Protein AF-A0AAE1ACK3-F1 (afdb_monomer)

Foldseek 3Di:
DPDDDDDDDDDDDVVPVVVVVVVVVVVVVVVVVVVVVVVCVVVVHDPVVVCVVVVVVVVVVVVVVVVVVVLVLLVVCLVDVLVPLQFDDVCQFPVVVDVQWADCVVVVVVQLVCVVVVQVVVVCCCQVPQLVLLLVPDDPQWSQKDFPDWFQASRGKDFSIKHWDDPQDPQKIKMKTWIWDQTQIWGWMDTPNDIKTKGRKIKTAIKIKMFDGQFPDPVRTFKIKIATLAQIDIDIDIDPPPPPPVDPCPVVSSRVSVSLSNLVDGWPVAIDIGGDDPPDDSLCRGGADFQFKKKKFFFKKAQWDFPQPPPPDDGFFFKKKWKDWISDIDIFDTHPGDNIDGGRDIDMGTHRDLQAIKIKIWMWGPDPPDDTHTRFIDMDRSVVCLVVQWDWDWAFGPPDPGMITTMTMGTWGFALALVLLVVVVVVVVVVVVVVVVVVDDDDPDDDDCVVPPVVVVCVVPPDDDDDDDDDDDPVVVVVVVVVVVVVVVVCVVPVVPPPPDDPPCVVVVVVVVVPPPPPPAFFKKKKKWFFKKAQFDADPPPSWAFFKKKWKDKPPDIDIFDTHPGDRIDTGGDMDMDTHNDLQPIKIKIWIARPVVRDTRWIDIGRLVVLNVDDSSKDQDWAATDGPDPPITTTMIMHMTTTHSDDDPVRSDDDDDDHDDDDDDDDDDDDDDDDDDDDDDDDDDDDDDDDDDDDDDDDYYDDYDYDYDDDDDPDPDVVPVVCVVVVVVVVVVVVVVVVVVVVVVVVVVVVVVVVVVVVVVVVVVVVVVVVVVVVVVVVVVVVVVVVVVVLVVVVVVCVVVVVVLVVVQLDPDAFDFLADADPPQDLVVLLVLLVQQLPDPAAGVLVSLLVRLLHHALVSLLSSQVVNCVVPVDGSLVSLVVHDDDLSNVLSNLLNDDLLLSLLVQLCVQLPDPAGPLVSLLLRLLQDALVSLVSNQVNNCVVPVDGSLVSLSVRDTGNSNVLSNLSSVSPADEDSDEDLVVLLVLLVLQCCQFVVDQAGSLVSLSCSLRHYYLNHVSSNQSNNCVVVSDGPLVSLVVRPDDSSSVNSNSNVVSSSPVLLSLLVQLCVQLPDPHGPSVSLSSSLSSRNRTRLVSNQVSNCVVPVDGSLVSLVVRPDDSSNQSSCSSSNVHPDDD

Solvent-accessible surface area (backbone atoms only — not comparable to full-atom values): 64353 Å² total; per-residue (Å²): 131,90,79,91,79,85,84,78,78,85,86,84,56,75,69,58,60,53,50,52,52,51,53,50,53,51,49,52,54,51,49,51,53,51,51,51,55,50,49,36,58,74,71,70,53,67,73,69,61,55,51,68,55,46,51,60,52,54,48,53,55,48,51,56,49,52,50,54,52,52,51,55,50,47,62,41,46,71,72,51,52,91,84,44,71,51,68,61,70,88,81,59,43,57,41,78,81,36,90,77,26,43,76,56,69,68,54,39,55,48,42,58,69,46,34,73,62,51,49,55,53,49,49,48,45,43,61,72,55,44,45,58,49,52,31,65,75,37,58,90,93,48,40,62,49,43,76,77,39,78,40,58,48,94,45,58,54,37,60,57,18,37,34,72,51,85,80,86,52,96,48,48,43,42,35,38,32,36,38,45,33,56,19,69,25,51,32,28,35,34,39,90,85,50,66,39,31,46,28,66,44,29,39,40,42,48,34,37,37,38,35,37,49,56,36,78,41,90,80,38,38,33,18,34,25,38,25,27,45,44,78,58,51,77,50,67,46,79,40,68,79,82,78,55,80,85,51,85,67,54,65,62,53,50,51,53,54,52,52,50,48,48,28,71,52,26,11,39,82,27,35,43,56,44,81,66,37,84,96,65,68,63,55,74,42,42,48,79,72,60,64,30,31,43,37,42,31,43,40,37,37,39,59,39,59,53,79,48,79,51,94,87,63,81,55,44,25,27,35,30,44,37,43,32,45,40,58,48,73,50,70,56,74,70,36,82,64,30,41,56,38,75,68,70,46,75,46,78,45,79,31,64,55,38,81,78,22,45,42,40,42,40,29,31,28,73,46,93,86,69,74,61,47,77,49,23,32,42,74,45,62,37,44,54,40,64,73,70,26,58,52,77,50,77,45,65,30,43,100,45,97,45,25,34,39,33,41,39,38,35,29,23,32,59,36,59,50,61,64,62,51,54,52,50,59,51,51,54,56,52,50,56,58,54,57,62,54,70,78,56,79,93,74,96,83,72,95,80,59,77,68,59,60,58,54,56,53,55,69,70,74,68,78,76,94,75,84,93,80,92,78,87,68,77,64,59,60,57,51,54,51,52,54,53,54,50,55,52,49,51,53,63,67,55,63,67,70,68,78,81,67,75,94,80,53,62,84,51,49,73,71,61,59,84,70,59,81,75,79,87,60,62,40,28,38,40,39,39,36,42,40,33,38,38,58,49,53,54,41,94,88,72,76,42,55,30,22,41,25,41,39,40,33,43,88,89,49,73,50,71,52,76,71,38,80,64,38,38,61,43,72,70,65,44,77,50,79,45,81,27,66,49,50,82,77,42,43,42,38,39,39,30,25,20,66,84,80,69,44,78,48,29,38,40,76,44,60,45,43,60,29,70,77,33,70,74,15,38,49,77,48,78,45,67,36,57,51,96,46,84,84,20,32,34,40,35,38,38,38,44,26,28,52,36,65,66,87,63,80,75,66,80,62,86,90,87,90,75,82,60,87,80,84,88,85,85,83,87,89,81,89,85,85,88,81,90,85,85,90,79,87,90,82,89,83,88,85,86,91,89,89,89,91,86,94,87,88,93,93,94,94,97,94,97,92,99,96,95,96,94,8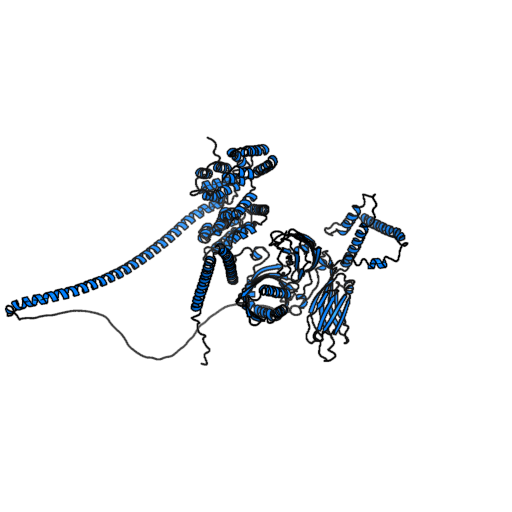9,91,81,100,70,66,77,82,48,56,76,58,42,61,62,50,48,55,63,49,45,60,52,48,59,52,53,48,53,55,51,48,58,54,49,56,51,52,52,50,57,51,48,57,50,52,53,51,54,51,50,56,51,49,52,53,53,52,52,52,51,50,54,53,49,50,52,52,51,48,53,49,51,50,55,50,46,55,52,52,44,55,58,45,51,61,47,48,60,65,47,49,69,51,46,60,71,54,72,73,54,85,70,83,69,41,48,43,37,56,74,47,91,85,70,48,66,68,58,55,31,53,49,47,51,57,24,64,61,42,95,71,57,54,33,65,70,60,46,39,65,47,64,48,51,38,25,55,71,54,41,40,51,27,38,54,50,33,28,70,78,65,78,41,57,49,59,59,53,42,64,74,43,50,66,64,73,40,26,52,48,64,41,55,55,51,43,54,73,34,50,40,52,29,50,52,49,49,59,27,58,67,64,94,65,59,40,67,66,60,47,34,60,50,55,49,60,56,52,44,66,53,44,53,47,18,37,57,39,26,27,74,75,66,81,42,56,51,63,60,52,46,54,76,65,42,62,46,61,42,29,47,51,48,48,57,44,66,64,40,73,55,53,82,56,81,75,62,56,70,67,55,13,46,48,54,17,49,52,49,48,58,30,32,89,68,48,96,54,49,44,61,70,59,53,50,50,55,72,48,75,40,21,52,44,32,47,55,48,15,52,59,45,22,30,74,72,66,70,47,52,70,72,55,51,41,65,75,51,43,66,68,70,43,30,59,36,53,48,43,38,56,37,35,53,73,37,50,38,48,42,51,23,50,48,50,48,54,26,65,63,72,90,68,67,42,57,72,58,44,45,50,53,49,63,76,26,17,71,36,33,36,50,51,17,40,52,37,26,29,68,80,66,75,44,51,52,53,56,53,46,60,77,73,46,61,71,69,40,30,53,41,56,24,33,31,66,55,51,54,84,74,86,127

Nearest PDB structures (foldseek):
  2zoc-assembly2_B  TM=9.742E-01  e=6.260E-30  Homo sapiens
  1n41-assembly1_A  TM=9.753E-01  e=7.947E-30  Rattus norvegicus
  2zhi-assembly1_A  TM=9.718E-01  e=6.887E-30  Rattus norvegicus
  1bcy-assembly1_A  TM=9.747E-01  e=1.550E-29  Rattus norvegicus
  2h0k-assembly2_B  TM=9.697E-01  e=3.837E-29  Rattus norvegicus

InterPro domains:
  IPR000008 C2 domain [PF00168] (293-397)
  IPR000008 C2 domain [PF00168] (528-613)
  IPR000008 C2 domain [PS50004] (272-395)
  IPR000008 C2 domain [PS50004] (502-627)
  IPR000008 C2 domain [SM00239] (293-394)
  IPR000008 C2 domain [SM00239] (525-620)
  IPR001464 Annexin [PR00196] (840-862)
  IPR001464 Annexin [PR00196] (880-896)
  IPR001464 Annexin [PR00196] (907-928)
  IPR001464 Annexin [PR00196] (990-1016)
  IPR001464 Annexin [PR00196] (1070-1090)
  IPR001464 Annexin [PR00196] (1114-1127)
  IPR018252 Annexin repeat, conserved site [PS00223] (1074-1126)
  IPR018502 Annexin repeat [PF00191] (830-893)
  IPR018502 Annexin repeat [PF00191] (902-965)
  IPR018502 Annexin repeat [PF00191] (985-1051)
  IPR018502 Annexin repeat [PF00191] (1061-1126)
  IPR018502 Annexin repeat [PS51897] (825-897)
  IPR018502 Annexin repeat [PS51897] (898-969)
  IPR018502 Annexin repeat [PS51897] (981-1053)

pLDDT: mean 73.32, std 21.01, range [22.42, 98.12]

Structure (mmCIF, N/CA/C/O backbone):
data_AF-A0AAE1ACK3-F1
#
_entry.id   AF-A0AAE1ACK3-F1
#
loop_
_atom_site.group_PDB
_atom_site.id
_atom_site.type_symbol
_atom_site.label_atom_id
_atom_site.label_alt_id
_atom_site.label_comp_id
_atom_site.label_asym_id
_atom_site.label_entity_id
_atom_site.label_seq_id
_atom_site.pdbx_PDB_ins_code
_atom_site.Cartn_x
_atom_site.Cartn_y
_atom_site.Cartn_z
_atom_site.occupancy
_atom_site.B_iso_or_equiv
_atom_site.auth_seq_id
_atom_site.auth_comp_id
_atom_site.auth_asym_id
_atom_site.auth_atom_id
_atom_site.pdbx_PDB_model_num
ATOM 1 N N . MET A 1 1 ? -64.285 20.647 -11.322 1.00 40.75 1 MET A N 1
ATOM 2 C CA . MET A 1 1 ? -64.076 21.673 -10.273 1.00 40.75 1 MET A CA 1
ATOM 3 C C . MET A 1 1 ? -64.517 21.084 -8.945 1.00 40.75 1 MET A C 1
ATOM 5 O O . MET A 1 1 ? -65.403 20.235 -8.994 1.00 40.75 1 MET A O 1
ATOM 9 N N . PRO A 1 2 ? -63.967 21.524 -7.802 1.00 42.81 2 PRO A N 1
ATOM 10 C CA . PRO A 1 2 ? -62.923 22.552 -7.614 1.00 42.81 2 PRO A CA 1
ATOM 11 C C . PRO A 1 2 ? -61.499 21.946 -7.601 1.00 42.81 2 PRO A C 1
ATOM 13 O O . PRO A 1 2 ? -61.385 20.728 -7.641 1.00 42.81 2 PRO A O 1
ATOM 16 N N . THR A 1 3 ? -60.385 22.687 -7.579 1.00 32.59 3 THR A N 1
ATOM 17 C CA . THR A 1 3 ? -60.031 23.981 -8.219 1.00 32.59 3 THR A CA 1
ATOM 18 C C . THR A 1 3 ? -58.516 23.980 -8.491 1.00 32.59 3 THR A C 1
ATOM 20 O O . THR A 1 3 ? -57.803 23.097 -8.030 1.00 32.59 3 THR A O 1
ATOM 23 N N . SER A 1 4 ? -58.035 24.949 -9.267 1.00 40.78 4 SER A N 1
ATOM 24 C CA . SER A 1 4 ? -56.618 25.175 -9.578 1.00 40.78 4 SER A CA 1
ATOM 25 C C . SER A 1 4 ? -55.720 25.407 -8.355 1.00 40.78 4 SER A C 1
ATOM 27 O O . SER A 1 4 ? -56.043 26.264 -7.535 1.00 40.78 4 SER A O 1
ATOM 29 N N . GLU A 1 5 ? -54.531 24.803 -8.365 1.00 34.44 5 GLU A N 1
ATOM 30 C CA . GLU A 1 5 ? -53.311 25.398 -7.798 1.00 34.44 5 GLU A CA 1
ATOM 31 C C . GLU A 1 5 ? -52.214 25.494 -8.874 1.00 34.44 5 GLU A C 1
ATOM 33 O O . GLU A 1 5 ? -52.323 24.922 -9.963 1.00 34.44 5 GLU A O 1
ATOM 38 N N . GLU A 1 6 ? -51.223 26.345 -8.623 1.00 31.61 6 GLU A N 1
ATOM 39 C CA . GLU A 1 6 ? -50.536 27.107 -9.668 1.00 31.61 6 GLU A CA 1
ATOM 40 C C . GLU A 1 6 ? -49.371 26.373 -10.351 1.00 31.61 6 GLU A C 1
ATOM 42 O O . GLU A 1 6 ? -48.395 25.956 -9.723 1.00 31.61 6 GLU A O 1
ATOM 47 N N . ALA A 1 7 ? -49.391 26.339 -11.687 1.00 33.84 7 ALA A N 1
ATOM 48 C CA . ALA A 1 7 ? -48.225 25.966 -12.480 1.00 33.84 7 ALA A CA 1
ATOM 49 C C . ALA A 1 7 ? -47.167 27.089 -12.438 1.00 33.84 7 ALA A C 1
ATOM 51 O O . ALA A 1 7 ? -47.263 28.078 -13.170 1.00 33.84 7 ALA A O 1
ATOM 52 N N . LYS A 1 8 ? -46.140 26.931 -11.591 1.00 30.22 8 LYS A N 1
ATOM 53 C CA . LYS A 1 8 ? -45.019 27.883 -11.478 1.00 30.22 8 LYS A CA 1
ATOM 54 C C . LYS A 1 8 ? -44.332 28.108 -12.846 1.00 30.22 8 LYS A C 1
ATOM 56 O O . LYS A 1 8 ? -44.133 27.153 -13.601 1.00 30.22 8 LYS A O 1
ATOM 61 N N . PRO A 1 9 ? -43.962 29.355 -13.197 1.00 32.31 9 PRO A N 1
ATOM 62 C CA . PRO A 1 9 ? -43.568 29.706 -14.561 1.00 32.31 9 PRO A CA 1
ATOM 63 C C . PRO A 1 9 ? -42.183 29.175 -14.956 1.00 32.31 9 PRO A C 1
ATOM 65 O O . PRO A 1 9 ? -41.224 29.224 -14.184 1.00 32.31 9 PRO A O 1
ATOM 68 N N . LYS A 1 10 ? -42.045 28.754 -16.222 1.00 37.41 10 LYS A N 1
ATOM 69 C CA . LYS A 1 10 ? -40.753 28.386 -16.827 1.00 37.41 10 LYS A CA 1
ATOM 70 C C . LYS A 1 10 ? -39.813 29.601 -16.863 1.00 37.41 10 LYS A C 1
ATOM 72 O O . LYS A 1 10 ? -40.028 30.516 -17.657 1.00 37.41 10 LYS A O 1
ATOM 77 N N . ARG A 1 11 ? -38.736 29.591 -16.066 1.00 35.44 11 ARG A N 1
ATOM 78 C CA . ARG A 1 11 ? -37.670 30.614 -16.102 1.00 35.44 11 ARG A CA 1
ATOM 79 C C . ARG A 1 11 ? -36.896 30.583 -17.432 1.00 35.44 11 ARG A C 1
ATOM 81 O O . ARG A 1 11 ? -35.884 29.900 -17.555 1.00 35.44 11 ARG A O 1
ATOM 88 N N . LYS A 1 12 ? -37.330 31.385 -18.409 1.00 44.12 12 LYS A N 1
ATOM 89 C CA . LYS A 1 12 ? -36.477 31.872 -19.507 1.00 44.12 12 LYS A CA 1
ATOM 90 C C . LYS A 1 12 ? -35.922 33.258 -19.147 1.00 44.12 12 LYS A C 1
ATOM 92 O O . LYS A 1 12 ? -36.633 34.240 -19.314 1.00 44.12 12 LYS A O 1
ATOM 97 N N . SER A 1 13 ? -34.677 33.309 -18.665 1.00 47.28 13 SER A N 1
ATOM 98 C CA . SER A 1 13 ? -33.830 34.528 -18.622 1.00 47.28 13 SER A CA 1
ATOM 99 C C . SER A 1 13 ? -32.402 34.236 -18.136 1.00 47.28 13 SER A C 1
ATOM 101 O O . SER A 1 13 ? -31.437 34.723 -18.710 1.00 47.28 13 SER A O 1
ATOM 103 N N . VAL A 1 14 ? -32.265 33.363 -17.127 1.00 41.22 14 VAL A N 1
ATOM 104 C CA . VAL A 1 14 ? -31.035 33.122 -16.329 1.00 41.22 14 VAL A CA 1
ATOM 105 C C . VAL A 1 14 ? -29.769 32.787 -17.146 1.00 41.22 14 VAL A C 1
ATOM 107 O O . VAL A 1 14 ? -28.657 32.945 -16.645 1.00 41.22 14 VAL A O 1
ATOM 110 N N . ILE A 1 15 ? -29.908 32.337 -18.395 1.00 41.69 15 ILE A N 1
ATOM 111 C CA . ILE A 1 15 ? -28.781 31.990 -19.276 1.00 41.69 15 ILE A CA 1
ATOM 112 C C . ILE A 1 15 ? -28.113 33.247 -19.870 1.00 41.69 15 ILE A C 1
ATOM 114 O O . ILE A 1 15 ? -26.889 33.284 -19.977 1.00 41.69 15 ILE A O 1
ATOM 118 N N . GLU A 1 16 ? -28.875 34.291 -20.208 1.00 44.09 16 GLU A N 1
ATOM 119 C CA . GLU A 1 16 ? -28.336 35.497 -20.861 1.00 44.09 16 GLU A CA 1
ATOM 120 C C . GLU A 1 16 ? -27.639 36.426 -19.853 1.00 44.09 16 GLU A C 1
ATOM 122 O O . GLU A 1 16 ? -26.518 36.877 -20.105 1.00 44.09 16 GLU A O 1
ATOM 127 N N . ASP A 1 17 ? -28.227 36.613 -18.665 1.00 46.56 17 ASP A N 1
ATOM 128 C CA . ASP A 1 17 ? -27.625 37.400 -17.577 1.00 46.56 17 ASP A CA 1
ATOM 129 C C . ASP A 1 17 ? -26.270 36.820 -17.135 1.00 46.56 17 ASP A C 1
ATOM 131 O O . ASP A 1 17 ? -25.283 37.547 -16.995 1.00 46.56 17 ASP A O 1
ATOM 135 N N . ASN A 1 18 ? -26.183 35.493 -16.971 1.00 53.88 18 ASN A N 1
ATOM 136 C CA . ASN A 1 18 ? -24.932 34.820 -16.610 1.00 53.88 18 ASN A CA 1
ATOM 137 C C . ASN A 1 18 ? -23.880 34.885 -17.725 1.00 53.88 18 ASN A C 1
ATOM 139 O O . ASN A 1 18 ? -22.685 34.976 -17.427 1.00 53.88 18 ASN A O 1
ATOM 143 N N . LEU A 1 19 ? -24.288 34.864 -18.998 1.00 51.34 19 LEU A N 1
ATOM 144 C CA . LEU A 1 19 ? -23.361 35.020 -20.118 1.00 51.34 19 LEU A CA 1
ATOM 145 C C . LEU A 1 19 ? -22.745 36.427 -20.111 1.00 51.34 19 LEU A C 1
ATOM 147 O O . LEU A 1 19 ? -21.520 36.562 -20.120 1.00 51.34 19 LEU A O 1
ATOM 151 N N . MET A 1 20 ? -23.579 37.466 -20.000 1.00 51.09 20 MET A N 1
ATOM 152 C CA . MET A 1 20 ? -23.130 38.861 -19.934 1.00 51.09 20 MET A CA 1
ATOM 153 C C . MET A 1 20 ? -22.251 39.126 -18.707 1.00 51.09 20 MET A C 1
ATOM 155 O O . MET A 1 20 ? -21.169 39.702 -18.844 1.00 51.09 20 MET A O 1
ATOM 159 N N . LEU A 1 21 ? -22.644 38.651 -17.520 1.00 59.34 21 LEU A N 1
ATOM 160 C CA . LEU A 1 21 ? -21.861 38.840 -16.296 1.00 59.34 21 LEU A CA 1
ATOM 161 C C . LEU A 1 21 ? -20.481 38.167 -16.385 1.00 59.34 21 LEU A C 1
ATOM 163 O O . LEU A 1 21 ? -19.486 38.727 -15.920 1.00 59.34 21 LEU A O 1
ATOM 167 N N . ASN A 1 22 ? -20.391 36.993 -17.016 1.00 57.38 22 ASN A N 1
ATOM 168 C CA . ASN A 1 22 ? -19.119 36.305 -17.228 1.00 57.38 22 ASN A CA 1
ATOM 169 C C . ASN A 1 22 ? -18.246 36.985 -18.292 1.00 57.38 22 ASN A C 1
ATOM 171 O O . ASN A 1 22 ? -17.037 37.094 -18.086 1.00 57.38 22 ASN A O 1
ATOM 175 N N . VAL A 1 23 ? -18.824 37.513 -19.379 1.00 62.66 23 VAL A N 1
ATOM 176 C CA . VAL A 1 23 ? -18.089 38.328 -20.367 1.00 62.66 23 VAL A CA 1
ATOM 177 C C . VAL A 1 23 ? -17.531 39.600 -19.719 1.00 62.66 23 VAL A C 1
ATOM 179 O O . VAL A 1 23 ? -16.344 39.889 -19.879 1.00 62.66 23 VAL A O 1
ATOM 182 N N . VAL A 1 24 ? -18.329 40.307 -18.911 1.00 69.25 24 VAL A N 1
ATOM 183 C CA . VAL A 1 24 ? -17.895 41.502 -18.165 1.00 69.25 24 VAL A CA 1
ATOM 184 C C . VAL A 1 24 ? -16.785 41.164 -17.162 1.00 69.25 24 VAL A C 1
ATOM 186 O O . VAL A 1 24 ? -15.752 41.832 -17.154 1.00 69.25 24 VAL A O 1
ATOM 189 N N . LYS A 1 25 ? -16.914 40.079 -16.382 1.00 62.34 25 LYS A N 1
ATOM 190 C CA . LYS A 1 25 ? -15.840 39.596 -15.487 1.00 62.34 25 LYS A CA 1
ATOM 191 C C . LYS A 1 25 ? -14.555 39.240 -16.249 1.00 62.34 25 LYS A C 1
ATOM 193 O O . LYS A 1 25 ? -13.461 39.494 -15.745 1.00 62.34 25 LYS A O 1
ATOM 198 N N . LYS A 1 26 ? -14.660 38.684 -17.463 1.00 64.50 26 LYS A N 1
ATOM 199 C CA . LYS A 1 26 ? -13.509 38.375 -18.332 1.00 64.50 26 LYS A CA 1
ATOM 200 C C . LYS A 1 26 ? -12.829 39.656 -18.831 1.00 64.50 26 LYS A C 1
ATOM 202 O O . LYS A 1 26 ? -11.603 39.741 -18.791 1.00 64.50 26 LYS A O 1
ATOM 207 N N . TYR A 1 27 ? -13.611 40.668 -19.213 1.00 68.94 27 TYR A N 1
ATOM 208 C CA . TYR A 1 27 ? -13.107 41.988 -19.601 1.00 68.94 27 TYR A CA 1
ATOM 209 C C . TYR A 1 27 ? -12.440 42.738 -18.443 1.00 68.94 27 TYR A C 1
ATOM 211 O O . TYR A 1 27 ? -11.332 43.230 -18.633 1.00 68.94 27 TYR A O 1
ATOM 219 N N . LEU A 1 28 ? -13.029 42.770 -17.238 1.00 71.12 28 LEU A N 1
ATOM 220 C CA . LEU A 1 28 ? -12.384 43.400 -16.075 1.00 71.12 28 LEU A CA 1
ATOM 221 C C . LEU A 1 28 ? -11.061 42.713 -15.704 1.00 71.12 28 LEU A C 1
ATOM 223 O O . LEU A 1 28 ? -10.093 43.403 -15.395 1.00 71.12 28 LEU A O 1
ATOM 227 N N . LYS A 1 29 ? -10.979 41.376 -15.781 1.00 63.56 29 LYS A N 1
ATOM 228 C CA . LYS A 1 29 ? -9.716 40.654 -15.538 1.00 63.56 29 LYS A CA 1
ATOM 229 C C . LYS A 1 29 ? -8.640 40.987 -16.577 1.00 63.56 29 LYS A C 1
ATOM 231 O O . LYS A 1 29 ? -7.490 41.193 -16.200 1.00 63.56 29 LYS A O 1
ATOM 236 N N . MET A 1 30 ? -8.998 41.091 -17.861 1.00 67.25 30 MET A N 1
ATOM 237 C CA . MET A 1 30 ? -8.051 41.513 -18.904 1.00 67.25 30 MET A CA 1
ATOM 238 C C . MET A 1 30 ? -7.637 42.984 -18.749 1.00 67.25 30 MET A C 1
ATOM 240 O O . MET A 1 30 ? -6.449 43.283 -18.826 1.00 67.25 30 MET A O 1
ATOM 244 N N . ALA A 1 31 ? -8.579 43.885 -18.455 1.00 72.12 31 ALA A N 1
ATOM 245 C CA . ALA A 1 31 ? -8.290 45.296 -18.201 1.00 72.12 31 ALA A CA 1
ATOM 246 C C . ALA A 1 31 ? -7.362 45.482 -16.988 1.00 72.12 31 ALA A C 1
ATOM 248 O O . ALA A 1 31 ? -6.376 46.203 -17.092 1.00 72.12 31 ALA A O 1
ATOM 249 N N . GLY A 1 32 ? -7.609 44.768 -15.883 1.00 75.69 32 GLY A N 1
ATOM 250 C CA . GLY A 1 32 ? -6.732 44.775 -14.709 1.00 75.69 32 GLY A CA 1
ATOM 251 C C . GLY A 1 32 ? -5.309 44.308 -15.029 1.00 75.69 32 GLY A C 1
ATOM 252 O O . GLY A 1 32 ? -4.350 44.976 -14.651 1.00 75.69 32 GLY A O 1
ATOM 253 N N . GLY A 1 33 ? -5.160 43.221 -15.796 1.00 72.12 33 GLY A N 1
ATOM 254 C CA . GLY A 1 33 ? -3.850 42.754 -16.264 1.00 72.12 33 GLY A CA 1
ATOM 255 C C . GLY A 1 33 ? -3.114 43.794 -17.118 1.00 72.12 33 GLY A C 1
ATOM 256 O O . GLY A 1 33 ? -1.942 44.075 -16.871 1.00 72.12 33 GLY A O 1
ATOM 257 N N . VAL A 1 34 ? -3.809 44.425 -18.071 1.00 76.12 34 VAL A N 1
ATOM 258 C CA . VAL A 1 34 ? -3.244 45.502 -18.904 1.00 76.12 34 VAL A CA 1
ATOM 259 C C . VAL A 1 34 ? -2.849 46.718 -18.058 1.00 76.12 34 VAL A C 1
ATOM 261 O O . VAL A 1 34 ? -1.766 47.261 -18.260 1.00 76.12 34 VAL A O 1
ATOM 264 N N . SER A 1 35 ? -3.663 47.120 -17.077 1.00 72.25 35 SER A N 1
ATOM 265 C CA . SER A 1 35 ? -3.341 48.226 -16.166 1.00 72.25 35 SER A CA 1
ATOM 266 C C . SER A 1 35 ? -2.116 47.947 -15.291 1.00 72.25 35 SER A C 1
ATOM 268 O O . SER A 1 35 ? -1.320 48.860 -15.080 1.00 72.25 35 SER A O 1
ATOM 270 N N . VAL A 1 36 ? -1.915 46.709 -14.822 1.00 73.88 36 VAL A N 1
ATOM 271 C CA . VAL A 1 36 ? -0.703 46.324 -14.072 1.00 73.88 36 VAL A CA 1
ATOM 272 C C . VAL A 1 36 ? 0.539 46.403 -14.962 1.00 73.88 36 VAL A C 1
ATOM 274 O O . VAL A 1 36 ? 1.519 47.032 -14.570 1.00 73.88 36 VAL A O 1
ATOM 277 N N . VAL A 1 37 ? 0.491 45.847 -16.179 1.00 74.62 37 VAL A N 1
ATOM 278 C CA . VAL A 1 37 ? 1.607 45.929 -17.142 1.00 74.62 37 VAL A CA 1
ATOM 279 C C . VAL A 1 37 ? 1.919 47.386 -17.508 1.00 74.62 37 VAL A C 1
ATOM 281 O O . VAL A 1 37 ? 3.084 47.781 -17.536 1.00 74.62 37 VAL A O 1
ATOM 284 N N . TRP A 1 38 ? 0.888 48.208 -17.727 1.00 75.06 38 TRP A N 1
ATOM 285 C CA . TRP A 1 38 ? 1.039 49.631 -18.034 1.00 75.06 38 TRP A CA 1
ATOM 286 C C . TRP A 1 38 ? 1.651 50.420 -16.868 1.00 75.06 38 TRP A C 1
ATOM 288 O O . TRP A 1 38 ? 2.586 51.189 -17.090 1.00 75.06 38 TRP A O 1
ATOM 298 N N . MET A 1 39 ? 1.209 50.190 -15.624 1.00 74.38 39 MET A N 1
ATOM 299 C CA . MET A 1 39 ? 1.826 50.818 -14.448 1.00 74.38 39 MET A CA 1
ATOM 300 C C . MET A 1 39 ? 3.271 50.356 -14.231 1.00 74.38 39 MET A C 1
ATOM 302 O O . MET A 1 39 ? 4.128 51.189 -13.948 1.00 74.38 39 MET A O 1
ATOM 306 N N . MET A 1 40 ? 3.580 49.066 -14.401 1.00 74.44 40 MET A N 1
ATOM 307 C CA . MET A 1 40 ? 4.961 48.578 -14.277 1.00 74.44 40 MET A CA 1
ATOM 308 C C . MET A 1 40 ? 5.892 49.221 -15.314 1.00 74.44 40 MET A C 1
ATOM 310 O O . MET A 1 40 ? 7.002 49.618 -14.960 1.00 74.44 40 MET A O 1
ATOM 314 N N . GLY A 1 41 ? 5.420 49.411 -16.552 1.00 73.75 41 GLY A N 1
ATOM 315 C CA . GLY A 1 41 ? 6.139 50.172 -17.577 1.00 73.75 41 GLY A CA 1
ATOM 316 C C . GLY A 1 41 ? 6.293 51.659 -17.235 1.00 73.75 41 GLY A C 1
ATOM 317 O O . GLY A 1 41 ? 7.381 52.208 -17.388 1.00 73.75 41 GLY A O 1
ATOM 318 N N . TYR A 1 42 ? 5.241 52.304 -16.718 1.00 80.81 42 TYR A N 1
ATOM 319 C CA . TYR A 1 42 ? 5.260 53.717 -16.312 1.00 80.81 42 TYR A CA 1
ATOM 320 C C . TYR A 1 42 ? 6.248 54.000 -15.166 1.00 80.81 42 TYR A C 1
ATOM 322 O O . TYR A 1 42 ? 6.922 55.027 -15.173 1.00 80.81 42 TYR A O 1
ATOM 330 N N . TYR A 1 43 ? 6.382 53.070 -14.215 1.00 82.00 43 TYR A N 1
ATOM 331 C CA . TYR A 1 43 ? 7.350 53.145 -13.113 1.00 82.00 43 TYR A CA 1
ATOM 332 C C . TYR A 1 43 ? 8.719 52.505 -13.432 1.00 82.00 43 TYR A C 1
ATOM 334 O O . TYR A 1 43 ? 9.562 52.401 -12.543 1.00 82.00 43 TYR A O 1
ATOM 342 N N . GLY A 1 44 ? 8.968 52.088 -14.680 1.00 72.06 44 GLY A N 1
ATOM 343 C CA . GLY A 1 44 ? 10.275 51.588 -15.131 1.00 72.06 44 GLY A CA 1
ATOM 344 C C . GLY A 1 44 ? 10.726 50.259 -14.507 1.00 72.06 44 GLY A C 1
ATOM 345 O O . GLY A 1 44 ? 11.924 49.982 -14.463 1.00 72.06 44 GLY A O 1
ATOM 346 N N . MET A 1 45 ? 9.799 49.441 -14.002 1.00 73.94 45 MET A N 1
ATOM 347 C CA . MET A 1 45 ? 10.125 48.172 -13.342 1.00 73.94 45 MET A CA 1
ATOM 348 C C . MET A 1 45 ? 10.429 47.050 -14.346 1.00 73.94 45 MET A C 1
ATOM 350 O O . MET A 1 45 ? 9.851 46.980 -15.430 1.00 73.94 45 MET A O 1
ATOM 354 N N . SER A 1 46 ? 11.336 46.139 -13.971 1.00 77.25 46 SER A N 1
ATOM 355 C CA . SER A 1 46 ? 11.745 45.023 -14.834 1.00 77.25 46 SER A CA 1
ATOM 356 C C . SER A 1 46 ? 10.603 44.038 -15.108 1.00 77.25 46 SER A C 1
ATOM 358 O O . SER A 1 46 ? 9.897 43.613 -14.191 1.00 77.25 46 SER A O 1
ATOM 360 N N . VAL A 1 47 ? 10.508 43.589 -16.364 1.00 72.69 47 VAL A N 1
ATOM 361 C CA . VAL A 1 47 ? 9.542 42.590 -16.861 1.00 72.69 47 VAL A CA 1
ATOM 362 C C . VAL A 1 47 ? 9.582 41.280 -16.056 1.00 72.69 47 VAL A C 1
ATOM 364 O O . VAL A 1 47 ? 8.565 40.595 -15.958 1.00 72.69 47 VAL A O 1
ATOM 367 N N . SER A 1 48 ? 10.708 40.950 -15.412 1.00 70.44 48 SER A N 1
ATOM 368 C CA . SER A 1 48 ? 10.849 39.779 -14.532 1.00 70.44 48 SER A CA 1
ATOM 369 C C . SER A 1 48 ? 9.786 39.710 -13.424 1.00 70.44 48 SER A C 1
ATOM 371 O O . SER A 1 48 ? 9.345 38.618 -13.074 1.00 70.44 48 SER A O 1
ATOM 373 N N . TRP A 1 49 ? 9.313 40.853 -12.911 1.00 70.06 49 TRP A N 1
ATOM 374 C CA . TRP A 1 49 ? 8.285 40.898 -11.862 1.00 70.06 49 TRP A CA 1
ATOM 375 C C . TRP A 1 49 ? 6.908 40.400 -12.322 1.00 70.06 49 TRP A C 1
ATOM 377 O O . TRP A 1 49 ? 6.130 39.915 -11.502 1.00 70.06 49 TRP A O 1
ATOM 387 N N . LEU A 1 50 ? 6.611 40.444 -13.626 1.00 66.12 50 LEU A N 1
ATOM 388 C CA . LEU A 1 50 ? 5.374 39.870 -14.162 1.00 66.12 50 LEU A CA 1
ATOM 389 C C . LEU A 1 50 ? 5.378 38.340 -14.058 1.00 66.12 50 LEU A C 1
ATOM 391 O O . LEU A 1 50 ? 4.346 37.755 -13.740 1.00 66.12 50 LEU A O 1
ATOM 395 N N . TRP A 1 51 ? 6.530 37.688 -14.250 1.00 65.94 51 TRP A N 1
ATOM 396 C CA . TRP A 1 51 ? 6.655 36.232 -14.117 1.00 65.94 51 TRP A CA 1
ATOM 397 C C . TRP A 1 51 ? 6.468 35.759 -12.672 1.00 65.94 51 TRP A C 1
ATOM 399 O O . TRP A 1 51 ? 5.791 34.755 -12.454 1.00 65.94 51 TRP A O 1
ATOM 409 N N . ILE A 1 52 ? 6.972 36.522 -11.694 1.00 70.31 52 ILE A N 1
ATOM 410 C CA . ILE A 1 52 ? 6.805 36.245 -10.254 1.00 70.31 52 ILE A CA 1
ATOM 411 C C . ILE A 1 52 ? 5.320 36.205 -9.853 1.00 70.31 52 ILE A C 1
ATOM 413 O O . ILE A 1 52 ? 4.939 35.406 -9.005 1.00 70.31 52 ILE A O 1
ATOM 417 N N . LEU A 1 53 ? 4.460 37.010 -10.488 1.00 62.94 53 LEU A N 1
ATOM 418 C CA . LEU A 1 53 ? 3.009 36.986 -10.252 1.00 62.94 53 LEU A CA 1
ATOM 419 C C . LEU A 1 53 ? 2.268 35.975 -11.145 1.00 62.94 53 LEU A C 1
ATOM 421 O O . LEU A 1 53 ? 1.285 35.368 -10.714 1.00 62.94 53 LEU A O 1
ATOM 425 N N . LEU A 1 54 ? 2.723 35.776 -12.386 1.00 65.00 54 LEU A N 1
ATOM 426 C CA . LEU A 1 54 ? 2.064 34.889 -13.347 1.00 65.00 54 LEU A CA 1
ATOM 427 C C . LEU A 1 54 ? 2.239 33.408 -12.985 1.00 65.00 54 LEU A C 1
ATOM 429 O O . LEU A 1 54 ? 1.282 32.645 -13.106 1.00 65.00 54 LEU A O 1
ATOM 433 N N . ILE A 1 55 ? 3.431 32.996 -12.540 1.00 68.19 55 ILE A N 1
ATOM 434 C CA . ILE A 1 55 ? 3.752 31.585 -12.277 1.00 68.19 55 ILE A CA 1
ATOM 435 C C . ILE A 1 55 ? 2.887 31.014 -11.134 1.00 68.19 55 ILE A C 1
ATOM 437 O O . ILE A 1 55 ? 2.181 30.037 -11.396 1.00 68.19 55 ILE A O 1
ATOM 441 N N . PRO A 1 56 ? 2.798 31.626 -9.931 1.00 65.62 56 PRO A N 1
ATOM 442 C CA . PRO A 1 56 ? 1.914 31.140 -8.868 1.00 65.62 56 PRO A CA 1
ATOM 443 C C . PRO A 1 56 ? 0.433 31.177 -9.262 1.00 65.62 56 PRO A C 1
ATOM 445 O O . PRO A 1 56 ? -0.322 30.269 -8.915 1.00 65.62 56 PRO A O 1
ATOM 448 N N . TYR A 1 57 ? 0.004 32.186 -10.031 1.00 71.00 57 TYR A N 1
ATOM 449 C CA . TYR A 1 57 ? -1.377 32.275 -10.511 1.00 71.00 57 TYR A CA 1
ATOM 450 C C . TYR A 1 57 ? -1.726 31.144 -11.490 1.00 71.00 57 TYR A C 1
ATOM 452 O O . TYR A 1 57 ? -2.784 30.526 -11.368 1.00 71.00 57 TYR A O 1
ATOM 460 N N . VAL A 1 58 ? -0.842 30.834 -12.444 1.00 63.41 58 VAL A N 1
ATOM 461 C CA . VAL A 1 58 ? -1.032 29.727 -13.396 1.00 63.41 58 VAL A CA 1
ATOM 462 C C . VAL A 1 58 ? -0.932 28.374 -12.693 1.00 63.41 58 VAL A C 1
ATOM 464 O O . VAL A 1 58 ? -1.740 27.494 -12.988 1.00 63.41 58 VAL A O 1
ATOM 467 N N . TRP A 1 59 ? -0.017 28.215 -11.733 1.00 57.56 59 TRP A N 1
ATOM 468 C CA . TRP A 1 59 ? 0.136 26.992 -10.942 1.00 57.56 59 TRP A CA 1
ATOM 469 C C . TRP A 1 59 ? -1.113 26.716 -10.093 1.00 57.56 59 TRP A C 1
ATOM 471 O O . TRP A 1 59 ? -1.751 25.681 -10.278 1.00 57.56 59 TRP A O 1
ATOM 481 N N . LYS A 1 60 ? -1.577 27.691 -9.297 1.00 54.59 60 LYS A N 1
ATOM 482 C CA . LYS A 1 60 ? -2.833 27.598 -8.526 1.00 54.59 60 LYS A CA 1
ATOM 483 C C . LYS A 1 60 ? -4.061 27.393 -9.425 1.00 54.59 60 LYS A C 1
ATOM 485 O O . LYS A 1 60 ? -4.956 26.626 -9.092 1.00 54.59 60 LYS A O 1
ATOM 490 N N . SER A 1 61 ? -4.092 28.011 -10.609 1.00 54.38 61 SER A N 1
ATOM 491 C CA . SER A 1 61 ? -5.162 27.815 -11.603 1.00 54.38 61 SER A CA 1
ATOM 492 C C . SER A 1 61 ? -5.138 26.426 -12.263 1.00 54.38 61 SER A C 1
ATOM 494 O O . SER A 1 61 ? -6.196 25.904 -12.615 1.00 54.38 61 SER A O 1
ATOM 496 N N . ARG A 1 62 ? -3.964 25.789 -12.405 1.00 52.06 62 ARG A N 1
ATOM 497 C CA . ARG A 1 62 ? -3.844 24.379 -12.819 1.00 52.06 62 ARG A CA 1
ATOM 498 C C . ARG A 1 62 ? -4.264 23.433 -11.691 1.00 52.06 62 ARG A C 1
ATOM 500 O O . ARG A 1 62 ? -5.109 22.580 -11.940 1.00 52.06 62 ARG A O 1
ATOM 507 N N . ILE A 1 63 ? -3.767 23.634 -10.468 1.00 52.31 63 ILE A N 1
ATOM 508 C CA . ILE A 1 63 ? -4.109 22.821 -9.286 1.00 52.31 63 ILE A CA 1
ATOM 509 C C . ILE A 1 63 ? -5.624 22.826 -9.037 1.00 52.31 63 ILE A C 1
ATOM 511 O O . ILE A 1 63 ? -6.235 21.763 -8.966 1.00 52.31 63 ILE A O 1
ATOM 515 N N . ASN A 1 64 ? -6.266 23.998 -8.995 1.00 52.84 64 ASN A N 1
ATOM 516 C CA . ASN A 1 64 ? -7.712 24.083 -8.758 1.00 52.84 64 ASN A CA 1
ATOM 517 C C . ASN A 1 64 ? -8.540 23.433 -9.883 1.00 52.84 64 ASN A C 1
ATOM 519 O O . ASN A 1 64 ? -9.602 22.877 -9.617 1.00 52.84 64 ASN A O 1
ATOM 523 N N . LYS A 1 65 ? -8.063 23.459 -11.137 1.00 49.50 65 LYS A N 1
ATOM 524 C CA . LYS A 1 65 ? -8.712 22.724 -12.236 1.00 49.50 65 LYS A CA 1
ATOM 525 C C . LYS A 1 65 ? -8.536 21.215 -12.104 1.00 49.50 65 LYS A C 1
ATOM 527 O O . LYS A 1 65 ? -9.503 20.497 -12.323 1.00 49.50 65 LYS A O 1
ATOM 532 N N . ALA A 1 66 ? -7.348 20.747 -11.724 1.00 47.97 66 ALA A N 1
ATOM 533 C CA . ALA A 1 66 ? -7.098 19.332 -11.465 1.00 47.97 66 ALA A CA 1
ATOM 534 C C . ALA A 1 66 ? -7.972 18.813 -10.310 1.00 47.97 66 ALA A C 1
ATOM 536 O O . ALA A 1 66 ? -8.597 17.766 -10.461 1.00 47.97 66 ALA A O 1
ATOM 537 N N . LYS A 1 67 ? -8.108 19.581 -9.214 1.00 45.94 67 LYS A N 1
ATOM 538 C CA . LYS A 1 67 ? -9.040 19.268 -8.116 1.00 45.94 67 LYS A CA 1
ATOM 539 C C . LYS A 1 67 ? -10.483 19.137 -8.617 1.00 45.94 67 LYS A C 1
ATOM 541 O O . LYS A 1 67 ? -11.038 18.052 -8.519 1.00 45.94 67 LYS A O 1
ATOM 546 N N . HIS A 1 68 ? -11.054 20.168 -9.250 1.00 47.19 68 HIS A N 1
ATOM 547 C CA . HIS A 1 68 ? -12.438 20.094 -9.750 1.00 47.19 68 HIS A CA 1
ATOM 548 C C . HIS A 1 68 ? -12.670 18.978 -10.786 1.00 47.19 68 HIS A C 1
ATOM 550 O O . HIS A 1 68 ? -13.776 18.446 -10.861 1.00 47.19 68 HIS A O 1
ATOM 556 N N . HIS A 1 69 ? -11.656 18.599 -11.575 1.00 46.81 69 HIS A N 1
ATOM 557 C CA . HIS A 1 69 ? -11.780 17.476 -12.506 1.00 46.81 69 HIS A CA 1
ATOM 558 C C . HIS A 1 69 ? -11.782 16.124 -11.770 1.00 46.81 69 HIS A C 1
ATOM 560 O O . HIS A 1 69 ? -12.614 15.280 -12.095 1.00 46.81 69 HIS A O 1
ATOM 566 N N . LYS A 1 70 ? -10.952 15.953 -10.723 1.00 46.41 70 LYS A N 1
ATOM 567 C CA . LYS A 1 70 ? -11.028 14.798 -9.805 1.00 46.41 70 LYS A CA 1
ATOM 568 C C . LYS A 1 70 ? -12.394 14.724 -9.095 1.00 46.41 70 LYS A C 1
ATOM 570 O O . LYS A 1 70 ? -12.949 13.633 -9.006 1.00 46.41 70 LYS A O 1
ATOM 575 N N . THR A 1 71 ? -12.966 15.851 -8.651 1.00 44.19 71 THR A N 1
ATOM 576 C CA . THR A 1 71 ? -14.297 15.888 -8.003 1.00 44.19 71 THR A CA 1
ATOM 577 C C . THR A 1 71 ? -15.417 15.460 -8.954 1.00 44.19 71 THR A C 1
ATOM 579 O O . THR A 1 71 ? -16.238 14.620 -8.596 1.00 44.19 71 THR A O 1
ATOM 582 N N . ALA A 1 72 ? -15.432 15.980 -10.188 1.00 51.69 72 ALA A N 1
ATOM 583 C CA . ALA A 1 72 ? -16.422 15.584 -11.192 1.00 51.69 72 ALA A CA 1
ATOM 584 C C . ALA A 1 72 ? -16.344 14.079 -11.509 1.00 51.69 72 ALA A C 1
ATOM 586 O O . ALA A 1 72 ? -17.375 13.414 -11.558 1.00 51.69 72 ALA A O 1
ATOM 587 N N . LEU A 1 73 ? -15.127 13.531 -11.627 1.00 41.31 73 LEU A N 1
ATOM 588 C CA . LEU A 1 73 ? -14.916 12.098 -11.838 1.00 41.31 73 LEU A CA 1
ATOM 589 C C . LEU A 1 73 ? -15.448 11.260 -10.657 1.00 41.31 73 LEU A C 1
ATOM 591 O O . LEU A 1 73 ? -16.101 10.246 -10.874 1.00 41.31 73 LEU A O 1
ATOM 595 N N . ALA A 1 74 ? -15.240 11.701 -9.410 1.00 43.91 74 ALA A N 1
ATOM 596 C CA . ALA A 1 74 ? -15.770 11.030 -8.215 1.00 43.91 74 ALA A CA 1
ATOM 597 C C . ALA A 1 74 ? -17.312 10.989 -8.182 1.00 43.91 74 ALA A C 1
ATOM 599 O O . ALA A 1 74 ? -17.901 9.962 -7.842 1.00 43.91 74 ALA A O 1
ATOM 600 N N . GLN A 1 75 ? -17.975 12.066 -8.613 1.00 46.34 75 GLN A N 1
ATOM 601 C CA . GLN A 1 75 ? -19.439 12.116 -8.730 1.00 46.34 75 GLN A CA 1
ATOM 602 C C . GLN A 1 75 ? -20.005 11.250 -9.876 1.00 46.34 75 GLN A C 1
ATOM 604 O O . GLN A 1 75 ? -21.217 10.993 -9.889 1.00 46.34 75 GLN A O 1
ATOM 609 N N . GLU A 1 76 ? -19.169 10.821 -10.831 1.00 44.44 76 GLU A N 1
ATOM 610 C CA . GLU A 1 76 ? -19.513 9.867 -11.897 1.00 44.44 76 GLU A CA 1
ATOM 611 C C . GLU A 1 76 ? -19.197 8.412 -11.493 1.00 44.44 76 GLU A C 1
ATOM 613 O O . GLU A 1 76 ? -20.045 7.546 -11.709 1.00 44.44 76 GLU A O 1
ATOM 618 N N . ILE A 1 77 ? -18.079 8.159 -10.789 1.00 43.28 77 ILE A N 1
ATOM 619 C CA . ILE A 1 77 ? -17.729 6.863 -10.153 1.00 43.28 77 ILE A CA 1
ATOM 620 C C . ILE A 1 77 ? -18.886 6.323 -9.300 1.00 43.28 77 ILE A C 1
ATOM 622 O O . ILE A 1 77 ? -19.195 5.131 -9.319 1.00 43.28 77 ILE A O 1
ATOM 626 N N . ALA A 1 78 ? -19.558 7.207 -8.560 1.00 47.06 78 ALA A N 1
ATOM 627 C CA . ALA A 1 78 ? -20.686 6.841 -7.711 1.00 47.06 78 ALA A CA 1
ATOM 628 C C . ALA A 1 78 ? -21.980 6.489 -8.485 1.00 47.06 78 ALA A C 1
ATOM 630 O O . ALA A 1 78 ? -22.930 5.978 -7.887 1.00 47.06 78 ALA A O 1
ATOM 631 N N . LYS A 1 79 ? -22.043 6.758 -9.799 1.00 49.34 79 LYS A N 1
ATOM 632 C CA . LYS A 1 79 ? -23.248 6.606 -10.639 1.00 49.34 79 LYS A CA 1
ATOM 633 C C . LYS A 1 79 ? -23.167 5.436 -11.617 1.00 49.34 79 LYS A C 1
ATOM 635 O O . LYS A 1 79 ? -24.145 4.694 -11.712 1.00 49.34 79 LYS A O 1
ATOM 640 N N . ASP A 1 80 ? -22.034 5.242 -12.291 1.00 50.09 80 ASP A N 1
ATOM 641 C CA . ASP A 1 80 ? -21.738 4.015 -13.040 1.00 50.09 80 ASP A CA 1
ATOM 642 C C . ASP A 1 80 ? -20.267 3.627 -12.856 1.00 50.09 80 ASP A C 1
ATOM 644 O O . ASP A 1 80 ? -19.351 4.435 -12.976 1.00 50.09 80 ASP A O 1
ATOM 648 N N . GLU A 1 81 ? -20.051 2.362 -12.527 1.00 45.00 81 GLU A N 1
ATOM 649 C CA . GLU A 1 81 ? -18.753 1.837 -12.124 1.00 45.00 81 GLU A CA 1
ATOM 650 C C . GLU A 1 81 ? -17.964 1.286 -13.317 1.00 45.00 81 GLU A C 1
ATOM 652 O O . GLU A 1 81 ? -16.732 1.299 -13.324 1.00 45.00 81 GLU A O 1
ATOM 657 N N . LYS A 1 82 ? -18.671 0.804 -14.351 1.00 44.19 82 LYS A N 1
ATOM 658 C CA . LYS A 1 82 ? -18.064 0.031 -15.444 1.00 44.19 82 LYS A CA 1
ATOM 659 C C . LYS A 1 82 ? -17.031 0.814 -16.251 1.00 44.19 82 LYS A C 1
ATOM 661 O O . LYS A 1 82 ? -16.116 0.206 -16.792 1.00 44.19 82 LYS A O 1
ATOM 666 N N . SER A 1 83 ? -17.184 2.132 -16.327 1.00 38.38 83 SER A N 1
ATOM 667 C CA . SER A 1 83 ? -16.311 3.038 -17.073 1.00 38.38 83 SER A CA 1
ATOM 668 C C . SER A 1 83 ? -15.156 3.620 -16.253 1.00 38.38 83 SER A C 1
ATOM 670 O O . SER A 1 83 ? -14.335 4.327 -16.827 1.00 38.38 83 SER A O 1
ATOM 672 N N . VAL A 1 84 ? -15.090 3.391 -14.931 1.00 38.81 84 VAL A N 1
ATOM 673 C CA . VAL A 1 84 ? -14.171 4.156 -14.057 1.00 38.81 84 VAL A CA 1
ATOM 674 C C . VAL A 1 84 ? -13.339 3.318 -13.074 1.00 38.81 84 VAL A C 1
ATOM 676 O O . VAL A 1 84 ? -12.380 3.840 -12.509 1.00 38.81 84 VAL A O 1
ATOM 679 N N . ILE A 1 85 ? -13.557 1.997 -12.986 1.00 39.25 85 ILE A N 1
ATOM 680 C CA . ILE A 1 85 ? -12.547 1.046 -12.444 1.00 39.25 85 ILE A CA 1
ATOM 681 C C . ILE A 1 85 ? -11.189 1.218 -13.161 1.00 39.25 85 ILE A C 1
ATOM 683 O O . ILE A 1 85 ? -10.131 0.954 -12.598 1.00 39.25 85 ILE A O 1
ATOM 687 N N . LEU A 1 86 ? -11.224 1.705 -14.404 1.00 38.97 86 LEU A N 1
ATOM 688 C CA . LEU A 1 86 ? -10.075 1.921 -15.277 1.00 38.97 86 LEU A CA 1
ATOM 689 C C . LEU A 1 86 ? -9.181 3.118 -14.866 1.00 38.97 86 LEU A C 1
ATOM 691 O O . LEU A 1 86 ? -8.053 3.216 -15.347 1.00 38.97 86 LEU A O 1
ATOM 695 N N . ALA A 1 87 ? -9.619 3.999 -13.953 1.00 36.12 87 ALA A N 1
ATOM 696 C CA . ALA A 1 87 ? -9.019 5.332 -13.766 1.00 36.12 87 ALA A CA 1
ATOM 697 C C . ALA A 1 87 ? -8.088 5.537 -12.545 1.00 36.12 87 ALA A C 1
ATOM 699 O O . ALA A 1 87 ? -7.530 6.627 -12.406 1.00 36.12 87 ALA A O 1
ATOM 700 N N . ARG A 1 88 ? -7.902 4.543 -11.662 1.00 37.22 88 ARG A N 1
ATOM 701 C CA . ARG A 1 88 ? -6.877 4.561 -10.592 1.00 37.22 88 ARG A CA 1
ATOM 702 C C . ARG A 1 88 ? -6.189 3.197 -10.445 1.00 37.22 88 ARG A C 1
ATOM 704 O O . ARG A 1 88 ? -6.706 2.180 -10.923 1.00 37.22 88 ARG A O 1
ATOM 711 N N . VAL A 1 89 ? -5.010 3.211 -9.818 1.00 39.69 89 VAL A N 1
ATOM 712 C CA . VAL A 1 89 ? -4.167 2.033 -9.519 1.00 39.69 89 VAL A CA 1
ATOM 713 C C . VAL A 1 89 ? -3.734 1.997 -8.044 1.00 39.69 89 VAL A C 1
ATOM 715 O O . VAL A 1 89 ? -3.583 0.912 -7.500 1.00 39.69 89 VAL A O 1
ATOM 718 N N . GLU A 1 90 ? -3.628 3.151 -7.378 1.00 36.09 90 GLU A N 1
ATOM 719 C CA . GLU A 1 90 ? -3.394 3.257 -5.926 1.00 36.09 90 GLU A CA 1
ATOM 720 C C . GLU A 1 90 ? -4.569 2.632 -5.135 1.00 36.09 90 GLU A C 1
ATOM 722 O O . GLU A 1 90 ? -4.380 1.685 -4.375 1.00 36.09 90 GLU A O 1
ATOM 727 N N . ASP A 1 91 ? -5.804 3.064 -5.424 1.00 41.44 91 ASP A N 1
ATOM 728 C CA . ASP A 1 91 ? -7.040 2.615 -4.756 1.00 41.44 91 ASP A CA 1
ATOM 729 C C . ASP A 1 91 ? -7.691 1.370 -5.409 1.00 41.44 91 ASP A C 1
ATOM 731 O O . ASP A 1 91 ? -8.897 1.352 -5.681 1.00 41.44 91 ASP A O 1
ATOM 735 N N . LEU A 1 92 ? -6.925 0.325 -5.744 1.00 45.19 92 LEU A N 1
ATOM 736 C CA . LEU A 1 92 ? -7.546 -0.928 -6.203 1.00 45.19 92 LEU A CA 1
ATOM 737 C C . LEU A 1 92 ? -8.289 -1.606 -5.027 1.00 45.19 92 LEU A C 1
ATOM 739 O O . LEU A 1 92 ? -7.675 -1.823 -3.984 1.00 45.19 92 LEU A O 1
ATOM 743 N N . PRO A 1 93 ? -9.581 -1.976 -5.169 1.00 42.12 93 PRO A N 1
ATOM 744 C CA . PRO A 1 93 ? -10.357 -2.557 -4.070 1.00 42.12 93 PRO A CA 1
ATOM 745 C C . PRO A 1 93 ? -9.723 -3.820 -3.485 1.00 42.12 93 PRO A C 1
ATOM 747 O O . PRO A 1 93 ? -9.137 -4.619 -4.216 1.00 42.12 93 PRO A O 1
ATOM 750 N N . SER A 1 94 ? -9.926 -4.071 -2.192 1.00 40.31 94 SER A N 1
ATOM 751 C CA . SER A 1 94 ? -9.200 -5.116 -1.448 1.00 40.31 94 SER A CA 1
ATOM 752 C C . SER A 1 94 ? -9.295 -6.540 -2.045 1.00 40.31 94 SER A C 1
ATOM 754 O O . SER A 1 94 ? -8.360 -7.327 -1.903 1.00 40.31 94 SER A O 1
ATOM 756 N N . TRP A 1 95 ? -10.371 -6.871 -2.774 1.00 43.06 95 TRP A N 1
ATOM 757 C CA . TRP A 1 95 ? -10.551 -8.153 -3.493 1.00 43.06 95 TRP A CA 1
ATOM 758 C C . TRP A 1 95 ? -9.698 -8.314 -4.763 1.00 43.06 95 TRP A C 1
ATOM 760 O O . TRP A 1 95 ? -9.657 -9.395 -5.348 1.00 43.06 95 TRP A O 1
ATOM 770 N N . VAL A 1 96 ? -9.020 -7.256 -5.213 1.00 40.75 96 VAL A N 1
ATOM 771 C CA . VAL A 1 96 ? -8.023 -7.313 -6.294 1.00 40.75 96 VAL A CA 1
ATOM 772 C C . VAL A 1 96 ? -6.666 -7.776 -5.751 1.00 40.75 96 VAL A C 1
ATOM 774 O O . VAL A 1 96 ? -5.947 -8.502 -6.437 1.00 40.75 96 VAL A O 1
ATOM 777 N N . TYR A 1 97 ? -6.334 -7.392 -4.514 1.00 34.84 97 TYR A N 1
ATOM 778 C CA . TYR A 1 97 ? -5.068 -7.726 -3.855 1.00 34.84 97 TYR A CA 1
ATOM 779 C C . TYR A 1 97 ? -5.111 -9.049 -3.075 1.00 34.84 97 TYR A C 1
ATOM 781 O O . TYR A 1 97 ? -4.128 -9.795 -3.083 1.00 34.84 97 TYR A O 1
ATOM 789 N N . PHE A 1 98 ? -6.234 -9.353 -2.415 1.00 40.22 98 PHE A N 1
ATOM 790 C CA . PHE A 1 98 ? -6.363 -10.478 -1.486 1.00 40.22 98 PHE A CA 1
ATOM 791 C C . PHE A 1 98 ? -7.472 -11.451 -1.928 1.00 40.22 98 PHE A C 1
ATOM 793 O O . PHE A 1 98 ? -8.623 -11.030 -2.055 1.00 40.22 98 PHE A O 1
ATOM 800 N N . PRO A 1 99 ? -7.177 -12.754 -2.122 1.00 44.50 99 PRO A N 1
ATOM 801 C CA . PRO A 1 99 ? -8.156 -13.728 -2.621 1.00 44.50 99 PRO A CA 1
ATOM 802 C C . PRO A 1 99 ? -9.276 -14.053 -1.618 1.00 44.50 99 PRO A C 1
ATOM 804 O O . PRO A 1 99 ? -10.316 -14.564 -2.024 1.00 44.50 99 PRO A O 1
ATOM 807 N N . ASP A 1 100 ? -9.078 -13.738 -0.334 1.00 49.91 100 ASP A N 1
ATOM 808 C CA . ASP A 1 100 ? -10.026 -14.005 0.759 1.00 49.91 100 ASP A CA 1
ATOM 809 C C . ASP A 1 100 ? -11.049 -12.869 0.974 1.00 49.91 100 ASP A C 1
ATOM 811 O O . ASP A 1 100 ? -11.808 -12.882 1.947 1.00 49.91 100 ASP A O 1
ATOM 815 N N . VAL A 1 101 ? -11.042 -11.848 0.110 1.00 59.31 101 VAL A N 1
ATOM 816 C CA . VAL A 1 101 ? -11.977 -10.716 0.156 1.00 59.31 101 VAL A CA 1
ATOM 817 C C . VAL A 1 101 ? -12.957 -10.844 -1.008 1.00 59.31 101 VAL A C 1
ATOM 819 O O . VAL A 1 101 ? -12.561 -10.894 -2.169 1.00 59.31 101 VAL A O 1
ATOM 822 N N . GLU A 1 102 ? -14.255 -10.875 -0.714 1.00 74.12 102 GLU A N 1
ATOM 823 C CA . GLU A 1 102 ? -15.312 -11.039 -1.712 1.00 74.12 102 GLU A CA 1
ATOM 824 C C . GLU A 1 102 ? -15.932 -9.700 -2.141 1.00 74.12 102 GLU A C 1
ATOM 826 O O . GLU A 1 102 ? -16.116 -8.771 -1.350 1.00 74.12 102 GLU A O 1
ATOM 831 N N . ARG A 1 103 ? -16.345 -9.613 -3.413 1.00 74.69 103 ARG A N 1
ATOM 832 C CA . ARG A 1 103 ? -17.075 -8.458 -3.954 1.00 74.69 103 ARG A CA 1
ATOM 833 C C . ARG A 1 103 ? -18.594 -8.641 -3.820 1.00 74.69 103 ARG A C 1
ATOM 835 O O . ARG A 1 103 ? -19.237 -9.300 -4.639 1.00 74.69 103 ARG A O 1
ATOM 842 N N . ALA A 1 104 ? -19.196 -7.986 -2.831 1.00 75.62 104 ALA A N 1
ATOM 843 C CA . ALA A 1 104 ? -20.595 -8.189 -2.451 1.00 75.62 104 ALA A CA 1
ATOM 844 C C . ALA A 1 104 ? -21.592 -7.163 -3.047 1.00 75.62 104 ALA A C 1
ATOM 846 O O . ALA A 1 104 ? -22.239 -6.407 -2.324 1.00 75.62 104 ALA A O 1
ATOM 847 N N . GLU A 1 105 ? -21.819 -7.163 -4.369 1.00 78.69 105 GLU A N 1
ATOM 848 C CA . GLU A 1 105 ? -22.780 -6.225 -5.007 1.00 78.69 105 GLU A CA 1
ATOM 849 C C . GLU A 1 105 ? -24.239 -6.339 -4.531 1.00 78.69 105 GLU A C 1
ATOM 851 O O . GLU A 1 105 ? -25.064 -5.458 -4.787 1.00 78.69 105 GLU A O 1
ATOM 856 N N . TRP A 1 106 ? -24.595 -7.427 -3.854 1.00 82.31 106 TRP A N 1
ATOM 857 C CA . TRP A 1 106 ? -25.899 -7.558 -3.216 1.00 82.31 106 TRP A CA 1
ATOM 858 C C . TRP A 1 106 ? -26.014 -6.673 -1.960 1.00 82.31 106 TRP A C 1
ATOM 860 O O . TRP A 1 106 ? -27.089 -6.125 -1.721 1.00 82.31 106 TRP A O 1
ATOM 870 N N . VAL A 1 107 ? -24.914 -6.425 -1.236 1.00 84.50 107 VAL A N 1
ATOM 871 C CA . VAL A 1 107 ? -24.863 -5.489 -0.098 1.00 84.50 107 VAL A CA 1
ATOM 872 C C . VAL A 1 107 ? -25.017 -4.048 -0.582 1.00 84.50 107 VAL A C 1
ATOM 874 O O . VAL A 1 107 ? -25.876 -3.334 -0.072 1.00 84.50 107 VAL A O 1
ATOM 877 N N . ASN A 1 108 ? -24.317 -3.649 -1.652 1.00 85.62 108 ASN A N 1
ATOM 878 C CA . ASN A 1 108 ? -24.508 -2.340 -2.303 1.00 85.62 108 ASN A CA 1
ATOM 879 C C . ASN A 1 108 ? -25.985 -2.067 -2.663 1.00 85.62 108 ASN A C 1
ATOM 881 O O . ASN A 1 108 ? -26.486 -0.954 -2.493 1.00 85.62 108 ASN A O 1
ATOM 885 N N . LYS A 1 109 ? -26.714 -3.092 -3.129 1.00 83.56 109 LYS A N 1
ATOM 886 C CA . LYS A 1 109 ? -28.151 -2.988 -3.443 1.00 83.56 109 LYS A CA 1
ATOM 887 C C . LYS A 1 109 ? -29.028 -2.851 -2.196 1.00 83.56 109 LYS A C 1
ATOM 889 O O . LYS A 1 109 ? -30.020 -2.130 -2.261 1.00 83.56 109 LYS A O 1
ATOM 894 N N . ILE A 1 110 ? -28.669 -3.500 -1.085 1.00 86.88 110 ILE A N 1
ATOM 895 C CA . ILE A 1 110 ? -29.362 -3.355 0.205 1.00 86.88 110 ILE A CA 1
ATOM 896 C C . ILE A 1 110 ? -29.131 -1.953 0.777 1.00 86.88 110 ILE A C 1
ATOM 898 O O . ILE A 1 110 ? -30.105 -1.269 1.082 1.00 86.88 110 ILE A O 1
ATOM 902 N N . ILE A 1 111 ? -27.880 -1.479 0.838 1.00 86.88 111 ILE A N 1
ATOM 903 C CA . ILE A 1 111 ? -27.550 -0.130 1.332 1.00 86.88 111 ILE A CA 1
ATOM 904 C C . ILE A 1 111 ? -28.326 0.927 0.535 1.00 86.88 111 ILE A C 1
ATOM 906 O O . ILE A 1 111 ? -28.973 1.784 1.129 1.00 86.88 111 ILE A O 1
ATOM 910 N N . ARG A 1 112 ? -28.375 0.813 -0.801 1.00 85.94 112 ARG A N 1
ATOM 911 C CA . ARG A 1 112 ? -29.148 1.725 -1.664 1.00 85.94 112 ARG A CA 1
ATOM 912 C C . ARG A 1 112 ? -30.661 1.721 -1.398 1.00 85.94 112 ARG A C 1
ATOM 914 O O . ARG A 1 112 ? -31.306 2.735 -1.638 1.00 85.94 112 ARG A O 1
ATOM 921 N N . GLN A 1 113 ? -31.235 0.617 -0.918 1.00 86.88 113 GLN A N 1
ATOM 922 C CA . GLN A 1 113 ? -32.648 0.555 -0.509 1.00 86.88 113 GLN A CA 1
ATOM 923 C C . GLN A 1 113 ? -32.867 1.077 0.918 1.00 86.88 113 GLN A C 1
ATOM 925 O O . GLN A 1 113 ? -33.917 1.645 1.207 1.00 86.88 113 GLN A O 1
ATOM 930 N N . MET A 1 114 ? -31.880 0.912 1.801 1.00 86.38 114 MET A N 1
ATOM 931 C CA . MET A 1 114 ? -31.921 1.407 3.180 1.00 86.38 114 MET A CA 1
ATOM 932 C C . MET A 1 114 ? -31.561 2.896 3.306 1.00 86.38 114 MET A C 1
ATOM 934 O O . MET A 1 114 ? -31.879 3.504 4.327 1.00 86.38 114 MET A O 1
ATOM 938 N N . TRP A 1 115 ? -30.924 3.488 2.290 1.00 89.69 115 TRP A N 1
ATOM 939 C CA . TRP A 1 115 ? -30.334 4.829 2.348 1.00 89.69 115 TRP A CA 1
ATOM 940 C C . TRP A 1 115 ? -31.255 5.942 2.876 1.00 89.69 115 TRP A C 1
ATOM 942 O O . TRP A 1 115 ? -30.789 6.683 3.738 1.00 89.69 115 TRP A O 1
ATOM 952 N N . PRO A 1 116 ? -32.554 6.036 2.512 1.00 87.94 116 PRO A N 1
ATOM 953 C CA . PRO A 1 116 ? -33.438 7.065 3.072 1.00 87.94 116 PRO A CA 1
ATOM 954 C C . PRO A 1 116 ? -33.564 7.000 4.605 1.00 87.94 116 PRO A C 1
ATOM 956 O O . PRO A 1 116 ? -33.578 8.031 5.272 1.00 87.94 116 PRO A O 1
ATOM 959 N N . TYR A 1 117 ? -33.594 5.790 5.172 1.00 87.31 117 TYR A N 1
ATOM 960 C CA . TYR A 1 117 ? -33.681 5.564 6.620 1.00 87.31 117 TYR A CA 1
ATOM 961 C C . TYR A 1 117 ? -32.329 5.775 7.320 1.00 87.31 117 TYR A C 1
ATOM 963 O O . TYR A 1 117 ? -32.276 6.242 8.457 1.00 87.31 117 TYR A O 1
ATOM 971 N N . ILE A 1 118 ? -31.226 5.453 6.634 1.00 84.06 118 ILE A N 1
ATOM 972 C CA . ILE A 1 118 ? -29.866 5.740 7.113 1.00 84.06 118 ILE A CA 1
ATOM 973 C C . ILE A 1 118 ? -29.641 7.260 7.153 1.00 84.06 118 ILE A C 1
ATOM 975 O O . ILE A 1 118 ? -29.093 7.763 8.130 1.00 84.06 118 ILE A O 1
ATOM 979 N N . GLY A 1 119 ? -30.123 8.000 6.150 1.00 81.69 119 GLY A N 1
ATOM 980 C CA . GLY A 1 119 ? -30.043 9.459 6.100 1.00 81.69 119 GLY A CA 1
ATOM 981 C C . GLY A 1 119 ? -30.752 10.136 7.275 1.00 81.69 119 GLY A C 1
ATOM 982 O O . GLY A 1 119 ? -30.147 10.968 7.948 1.00 81.69 119 GLY A O 1
ATOM 983 N N . GLU A 1 120 ? -31.983 9.719 7.596 1.00 84.25 120 GLU A N 1
ATOM 984 C CA . GLU A 1 120 ? -32.729 10.200 8.774 1.00 84.25 120 GLU A CA 1
ATOM 985 C C . GLU A 1 120 ? -31.977 9.909 10.091 1.00 84.25 120 GLU A C 1
ATOM 987 O O . GLU A 1 120 ? -31.870 10.769 10.971 1.00 84.25 120 GLU A O 1
ATOM 992 N N . MET A 1 121 ? -31.380 8.716 10.218 1.00 80.00 121 MET A N 1
ATOM 993 C CA . MET A 1 121 ? -30.555 8.352 11.375 1.00 80.00 121 MET A CA 1
ATOM 994 C C . MET A 1 121 ? -29.286 9.215 11.490 1.00 80.00 121 MET A C 1
ATOM 996 O O . MET A 1 121 ? -28.933 9.636 12.595 1.00 80.00 121 MET A O 1
ATOM 1000 N N . VAL A 1 122 ? -28.607 9.506 10.378 1.00 80.75 122 VAL A N 1
ATOM 1001 C CA . VAL A 1 122 ? -27.386 10.330 10.366 1.00 80.75 122 VAL A CA 1
ATOM 1002 C C . VAL A 1 122 ? -27.702 11.811 10.598 1.00 80.75 122 VAL A C 1
ATOM 1004 O O . VAL A 1 122 ? -26.977 12.453 11.360 1.00 80.75 122 VAL A O 1
ATOM 1007 N N . GLU A 1 123 ? -28.805 12.354 10.062 1.00 83.94 123 GLU A N 1
ATOM 1008 C CA . GLU A 1 123 ? -29.271 13.705 10.422 1.00 83.94 123 GLU A CA 1
ATOM 1009 C C . GLU A 1 123 ? -29.480 13.815 11.938 1.00 83.94 123 GLU A C 1
ATOM 1011 O O . GLU A 1 123 ? -29.002 14.764 12.569 1.00 83.94 123 GLU A O 1
ATOM 1016 N N . LYS A 1 124 ? -30.137 12.821 12.544 1.00 81.81 124 LYS A N 1
ATOM 1017 C CA . LYS A 1 124 ? -30.360 12.798 13.989 1.00 81.81 124 LYS A CA 1
ATOM 1018 C C . LYS A 1 124 ? -29.045 12.793 14.778 1.00 81.81 124 LYS A C 1
ATOM 1020 O O . LYS A 1 124 ? -28.901 13.585 15.706 1.00 81.81 124 LYS A O 1
ATOM 1025 N N . ILE A 1 125 ? -28.065 11.975 14.383 1.00 76.56 125 ILE A N 1
ATOM 1026 C CA . ILE A 1 125 ? -26.726 11.942 15.004 1.00 76.56 125 ILE A CA 1
ATOM 1027 C C . ILE A 1 125 ? -26.023 13.304 14.883 1.00 76.56 125 ILE A C 1
ATOM 1029 O O . ILE A 1 125 ? -25.466 13.802 15.866 1.00 76.56 125 ILE A O 1
ATOM 1033 N N . LEU A 1 126 ? -26.082 13.941 13.709 1.00 80.06 126 LEU A N 1
ATOM 1034 C CA . LEU A 1 126 ? -25.483 15.256 13.472 1.00 80.06 126 LEU A CA 1
ATOM 1035 C C . LEU A 1 126 ? -26.119 16.352 14.346 1.00 80.06 126 LEU A C 1
ATOM 1037 O O . LEU A 1 126 ? -25.400 17.189 14.895 1.00 80.06 126 LEU A O 1
ATOM 1041 N N . ARG A 1 127 ? -27.444 16.333 14.535 1.00 85.50 127 ARG A N 1
ATOM 1042 C CA . ARG A 1 127 ? -28.159 17.322 15.365 1.00 85.50 127 ARG A CA 1
ATOM 1043 C C . ARG A 1 127 ? -28.026 17.081 16.868 1.00 85.50 127 ARG A C 1
ATOM 1045 O O . ARG A 1 127 ? -27.857 18.044 17.612 1.00 85.50 127 ARG A O 1
ATOM 1052 N N . GLU A 1 128 ? -28.127 15.833 17.321 1.00 81.56 128 GLU A N 1
ATOM 1053 C CA . GLU A 1 128 ? -28.160 15.501 18.753 1.00 81.56 128 GLU A CA 1
ATOM 1054 C C . GLU A 1 128 ? -26.760 15.387 19.375 1.00 81.56 128 GLU A C 1
ATOM 1056 O O . GLU A 1 128 ? -26.593 15.771 20.531 1.00 81.56 128 GLU A O 1
ATOM 1061 N N . ASN A 1 129 ? -25.751 14.933 18.618 1.00 73.56 129 ASN A N 1
ATOM 1062 C CA . ASN A 1 129 ? -24.395 14.699 19.136 1.00 73.56 129 ASN A CA 1
ATOM 1063 C C . ASN A 1 129 ? -23.361 15.697 18.587 1.00 73.56 129 ASN A C 1
ATOM 1065 O O . ASN A 1 129 ? -22.589 16.273 19.355 1.00 73.56 129 ASN A O 1
ATOM 1069 N N . VAL A 1 130 ? -23.349 15.940 17.270 1.00 78.94 130 VAL A N 1
ATOM 1070 C CA . VAL A 1 130 ? -22.269 16.716 16.626 1.00 78.94 130 VAL A CA 1
ATOM 1071 C C . VAL A 1 130 ? -22.455 18.229 16.789 1.00 78.94 130 VAL A C 1
ATOM 1073 O O . VAL A 1 130 ? -21.512 18.922 17.174 1.00 78.94 130 VAL A O 1
ATOM 1076 N N . GLU A 1 131 ? -23.663 18.761 16.575 1.00 83.19 131 GLU A N 1
ATOM 1077 C CA . GLU A 1 131 ? -23.937 20.201 16.716 1.00 83.19 131 GLU A CA 1
ATOM 1078 C C . GLU A 1 131 ? -23.624 20.751 18.129 1.00 83.19 131 GLU A C 1
ATOM 1080 O O . GLU A 1 131 ? -23.004 21.816 18.222 1.00 83.19 131 GLU A O 1
ATOM 1085 N N . PRO A 1 132 ? -23.974 20.068 19.244 1.00 83.69 132 PRO A N 1
ATOM 1086 C CA . PRO A 1 132 ? -23.593 20.513 20.586 1.00 83.69 132 PRO A CA 1
ATOM 1087 C C . PRO A 1 132 ? -22.081 20.484 20.835 1.00 83.69 132 PRO A C 1
ATOM 1089 O O . PRO A 1 132 ? -21.575 21.371 21.524 1.00 83.69 132 PRO A O 1
ATOM 1092 N N . SER A 1 133 ? -21.359 19.512 20.263 1.00 76.19 133 SER A N 1
ATOM 1093 C CA . SER A 1 133 ? -19.898 19.438 20.382 1.00 76.19 133 SER A CA 1
ATOM 1094 C C . SER A 1 133 ? -19.224 20.609 19.661 1.00 76.19 133 SER A C 1
ATOM 1096 O O . SER A 1 133 ? -18.465 21.360 20.276 1.00 76.19 133 SER A O 1
ATOM 1098 N N . ILE A 1 134 ? -19.612 20.884 18.407 1.00 75.94 134 ILE A N 1
ATOM 1099 C CA . ILE A 1 134 ? -19.101 22.036 17.644 1.00 75.94 134 ILE A CA 1
ATOM 1100 C C . ILE A 1 134 ? -19.367 23.357 18.389 1.00 75.94 134 ILE A C 1
ATOM 1102 O O . ILE A 1 134 ? -18.464 24.183 18.528 1.00 75.94 134 ILE A O 1
ATOM 1106 N N . LYS A 1 135 ? -20.569 23.554 18.953 1.00 81.69 135 LYS A N 1
ATOM 1107 C CA . LYS A 1 135 ? -20.888 24.744 19.770 1.00 81.69 135 LYS A CA 1
ATOM 1108 C C . LYS A 1 135 ? -20.021 24.887 21.024 1.00 81.69 135 LYS A C 1
ATOM 1110 O O . LYS A 1 135 ? -19.803 26.012 21.464 1.00 81.69 135 LYS A O 1
ATOM 1115 N N . LYS A 1 136 ? -19.568 23.779 21.619 1.00 80.75 136 LYS A N 1
ATOM 1116 C CA . LYS A 1 136 ? -18.723 23.768 22.823 1.00 80.75 136 LYS A CA 1
ATOM 1117 C C . LYS A 1 136 ? -17.262 24.084 22.490 1.00 80.75 136 LYS A C 1
ATOM 1119 O O . LYS A 1 136 ? -16.645 24.859 23.217 1.00 80.75 136 LYS A O 1
ATOM 1124 N N . SER A 1 137 ? -16.733 23.504 21.412 1.00 74.75 137 SER A N 1
ATOM 1125 C CA . SER A 1 137 ? -15.329 23.655 21.002 1.00 74.75 137 SER A CA 1
ATOM 1126 C C . SER A 1 137 ? -15.050 24.964 20.250 1.00 74.75 137 SER A C 1
ATOM 1128 O O . SER A 1 137 ? -13.917 25.440 20.247 1.00 74.75 137 SER A O 1
ATOM 1130 N N . LEU A 1 138 ? -16.068 25.596 19.651 1.00 71.81 138 LEU A N 1
ATOM 1131 C CA . LEU A 1 138 ? -15.912 26.902 19.008 1.00 71.81 138 LEU A CA 1
ATOM 1132 C C . LEU A 1 138 ? -15.653 28.041 20.022 1.00 71.81 138 LEU A C 1
ATOM 1134 O O . LEU A 1 138 ? -16.321 28.115 21.062 1.00 71.81 138 LEU A O 1
ATOM 1138 N N . PRO A 1 139 ? -14.771 29.012 19.692 1.00 74.12 139 PRO A N 1
ATOM 1139 C CA . PRO A 1 139 ? -14.593 30.235 20.476 1.00 74.12 139 PRO A CA 1
ATOM 1140 C C . PRO A 1 139 ? -15.911 30.990 20.679 1.00 74.12 139 PRO A C 1
ATOM 1142 O O . PRO A 1 139 ? -16.779 30.972 19.807 1.00 74.12 139 PRO A O 1
ATOM 1145 N N . SER A 1 140 ? -16.041 31.752 21.772 1.00 74.12 140 SER A N 1
ATOM 1146 C CA . SER A 1 140 ? -17.258 32.519 22.131 1.00 74.12 140 SER A CA 1
ATOM 1147 C C . SER A 1 140 ? -17.787 33.453 21.026 1.00 74.12 140 SER A C 1
ATOM 1149 O O . SER A 1 140 ? -18.972 33.790 20.987 1.00 74.12 140 SER A O 1
ATOM 1151 N N . ALA A 1 141 ? -16.935 33.840 20.073 1.00 65.50 141 ALA A N 1
ATOM 1152 C CA . ALA A 1 141 ? -17.320 34.581 18.880 1.00 65.50 141 ALA A CA 1
ATOM 1153 C C . ALA A 1 141 ? -18.154 33.771 17.860 1.00 65.50 141 ALA A C 1
ATOM 1155 O O . ALA A 1 141 ? -18.847 34.397 17.059 1.00 65.50 141 ALA A O 1
ATOM 1156 N N . LEU A 1 142 ? -18.130 32.434 17.891 1.00 68.50 142 LEU A N 1
ATOM 1157 C CA . LEU A 1 142 ? -18.684 31.533 16.866 1.00 68.50 142 LEU A CA 1
ATOM 1158 C C . LEU A 1 142 ? -19.678 30.478 17.406 1.00 68.50 142 LEU A C 1
ATOM 1160 O O . LEU A 1 142 ? -20.306 29.786 16.612 1.00 68.50 142 LEU A O 1
ATOM 1164 N N . GLN A 1 143 ? -19.913 30.404 18.724 1.00 77.38 143 GLN A N 1
ATOM 1165 C CA . GLN A 1 143 ? -20.804 29.419 19.388 1.00 77.38 143 GLN A CA 1
ATOM 1166 C C . GLN A 1 143 ? -22.285 29.428 18.944 1.00 77.38 143 GLN A C 1
ATOM 1168 O O . GLN A 1 143 ? -23.077 28.603 19.390 1.00 77.38 143 GLN A O 1
ATOM 1173 N N . SER A 1 144 ? -22.684 30.330 18.044 1.00 78.75 144 SER A N 1
ATOM 1174 C CA . SER A 1 144 ? -23.995 30.321 17.381 1.00 78.75 144 SER A CA 1
ATOM 1175 C C . SER A 1 144 ? -24.065 29.371 16.171 1.00 78.75 144 SER A C 1
ATOM 1177 O O . SER A 1 144 ? -24.911 29.577 15.304 1.00 78.75 144 SER A O 1
ATOM 1179 N N . PHE A 1 145 ? -23.131 28.427 16.038 1.00 82.25 145 PHE A N 1
ATOM 1180 C CA . PHE A 1 145 ? -23.126 27.421 14.974 1.00 82.25 145 PHE A CA 1
ATOM 1181 C C . PHE A 1 145 ? -24.423 26.605 14.986 1.00 82.25 145 PHE A C 1
ATOM 1183 O O . PHE A 1 145 ? -24.853 26.157 16.046 1.00 82.25 145 PHE A O 1
ATOM 1190 N N . THR A 1 146 ? -25.027 26.388 13.818 1.00 83.94 146 THR A N 1
ATOM 1191 C CA . THR A 1 146 ? -26.197 25.511 13.634 1.00 83.94 146 THR A CA 1
ATOM 1192 C C . THR A 1 146 ? -26.186 24.867 12.249 1.00 83.94 146 THR A C 1
ATOM 1194 O O . THR A 1 146 ? -25.783 25.507 11.274 1.00 83.94 146 THR A O 1
ATOM 1197 N N . PHE A 1 147 ? -26.675 23.632 12.137 1.00 83.94 147 PHE A N 1
ATOM 1198 C CA . PHE A 1 147 ? -26.976 22.998 10.857 1.00 83.94 147 PHE A CA 1
ATOM 1199 C C . PHE A 1 147 ? -28.360 23.450 10.373 1.00 83.94 147 PHE A C 1
ATOM 1201 O O . PHE A 1 147 ? -29.398 22.962 10.827 1.00 83.94 147 PHE A O 1
ATOM 1208 N N . SER A 1 148 ? -28.380 24.404 9.446 1.00 82.94 148 SER A N 1
ATOM 1209 C CA . SER A 1 148 ? -29.612 24.968 8.882 1.00 82.94 148 SER A CA 1
ATOM 1210 C C . SER A 1 148 ? -30.318 24.012 7.912 1.00 82.94 148 SER A C 1
ATOM 1212 O O . SER A 1 148 ? -31.544 23.924 7.940 1.00 82.94 148 SER A O 1
ATOM 1214 N N . THR A 1 149 ? -29.561 23.226 7.139 1.00 83.38 149 THR A N 1
ATOM 1215 C CA . THR A 1 149 ? -30.040 22.024 6.438 1.00 83.38 149 THR A CA 1
ATOM 1216 C C . THR A 1 149 ? -29.016 20.908 6.597 1.00 83.38 149 THR A C 1
ATOM 1218 O O . THR A 1 149 ? -27.817 21.170 6.700 1.00 83.38 149 THR A O 1
ATOM 1221 N N . ILE A 1 150 ? -29.492 19.667 6.622 1.00 84.25 150 ILE A N 1
ATOM 1222 C CA . ILE A 1 150 ? -28.661 18.470 6.528 1.00 84.25 150 ILE A CA 1
ATOM 1223 C C . ILE A 1 150 ? -29.292 17.634 5.424 1.00 84.25 150 ILE A C 1
ATOM 1225 O O . ILE A 1 150 ? -30.353 17.056 5.621 1.00 84.25 150 ILE A O 1
ATOM 1229 N N . ASP A 1 151 ? -28.659 17.626 4.258 1.00 84.94 151 ASP A N 1
ATOM 1230 C CA . ASP A 1 151 ? -28.982 16.708 3.173 1.00 84.94 151 ASP A CA 1
ATOM 1231 C C . ASP A 1 151 ? -27.711 15.931 2.832 1.00 84.94 151 ASP A C 1
ATOM 1233 O O . ASP A 1 151 ? -26.638 16.523 2.689 1.00 84.94 151 ASP A O 1
ATOM 1237 N N . LEU A 1 152 ? -27.821 14.608 2.753 1.00 81.62 152 LEU A N 1
ATOM 1238 C CA . LEU A 1 152 ? -26.712 13.704 2.447 1.00 81.62 152 LEU A CA 1
ATOM 1239 C C . LEU A 1 152 ? -26.675 13.329 0.956 1.00 81.62 152 LEU A C 1
ATOM 1241 O O . LEU A 1 152 ? -25.651 12.832 0.494 1.00 81.62 152 LEU A O 1
ATOM 1245 N N . GLY A 1 153 ? -27.728 13.648 0.197 1.00 83.56 153 GLY A N 1
ATOM 1246 C CA . GLY A 1 153 ? -27.842 13.351 -1.227 1.00 83.56 153 GLY A CA 1
ATOM 1247 C C . GLY A 1 153 ? -28.423 11.965 -1.533 1.00 83.56 153 GLY A C 1
ATOM 1248 O O . GLY A 1 153 ? -28.561 11.099 -0.665 1.00 83.56 153 GLY A O 1
ATOM 1249 N N . ASP A 1 154 ? -28.760 11.748 -2.806 1.00 82.62 154 ASP A N 1
ATOM 1250 C CA . ASP A 1 154 ? -29.355 10.501 -3.315 1.00 82.62 154 ASP A CA 1
ATOM 1251 C C . ASP A 1 154 ? -28.313 9.373 -3.494 1.00 82.62 154 ASP A C 1
ATOM 1253 O O . ASP A 1 154 ? -28.667 8.226 -3.793 1.00 82.62 154 ASP A O 1
ATOM 1257 N N . ILE A 1 155 ? -27.021 9.688 -3.348 1.00 81.94 155 ILE A N 1
ATOM 1258 C CA . ILE A 1 155 ? -25.897 8.766 -3.546 1.00 81.94 155 ILE A CA 1
ATOM 1259 C C . ILE A 1 155 ? -25.530 8.049 -2.226 1.00 81.94 155 ILE A C 1
ATOM 1261 O O . ILE A 1 155 ? -24.967 8.674 -1.328 1.00 81.94 155 ILE A O 1
ATOM 1265 N N . PRO A 1 156 ? -25.779 6.729 -2.098 1.00 86.06 156 PRO A N 1
ATOM 1266 C CA . PRO A 1 156 ? -25.397 5.959 -0.916 1.00 86.06 156 PRO A CA 1
ATOM 1267 C C . PRO A 1 156 ? -23.898 5.608 -0.893 1.00 86.06 156 PRO A C 1
ATOM 1269 O O . PRO A 1 156 ? -23.263 5.535 -1.951 1.00 86.06 156 PRO A O 1
ATOM 1272 N N . PRO A 1 157 ? -23.335 5.271 0.284 1.00 86.44 157 PRO A N 1
ATOM 1273 C CA . PRO A 1 157 ? -22.031 4.625 0.373 1.00 86.44 157 PRO A CA 1
ATOM 1274 C C . PRO A 1 157 ? -22.058 3.236 -0.272 1.00 86.44 157 PRO A C 1
ATOM 1276 O O . PRO A 1 157 ? -23.101 2.579 -0.359 1.00 86.44 157 PRO A O 1
ATOM 1279 N N . ARG A 1 158 ? -20.885 2.775 -0.702 1.00 81.00 158 ARG A N 1
ATOM 1280 C CA . ARG A 1 158 ? -20.673 1.462 -1.316 1.00 81.00 158 ARG A CA 1
ATOM 1281 C C . ARG A 1 158 ? -19.601 0.683 -0.563 1.00 81.00 158 ARG A C 1
ATOM 1283 O O . ARG A 1 158 ? -18.681 1.270 -0.004 1.00 81.00 158 ARG A O 1
ATOM 1290 N N . THR A 1 159 ? -19.710 -0.639 -0.572 1.00 84.12 159 THR A N 1
ATOM 1291 C CA . THR A 1 159 ? -18.688 -1.546 -0.042 1.00 84.12 159 THR A CA 1
ATOM 1292 C C . THR A 1 159 ? -17.713 -1.919 -1.156 1.00 84.12 159 THR A C 1
ATOM 1294 O O . THR A 1 159 ? -18.146 -2.508 -2.152 1.00 84.12 159 THR A O 1
ATOM 1297 N N . GLY A 1 160 ? -16.428 -1.593 -1.005 1.00 67.50 160 GLY A N 1
ATOM 1298 C CA . GLY A 1 160 ? -15.382 -1.942 -1.972 1.00 67.50 160 GLY A CA 1
ATOM 1299 C C . GLY A 1 160 ? -15.093 -3.442 -2.002 1.00 67.50 160 GLY A C 1
ATOM 1300 O O . GLY A 1 160 ? -15.109 -4.049 -3.073 1.00 67.50 160 GLY A O 1
ATOM 1301 N N . GLY A 1 161 ? -14.958 -4.058 -0.825 1.00 79.00 161 GLY A N 1
ATOM 1302 C CA . GLY A 1 161 ? -14.856 -5.503 -0.607 1.00 79.00 161 GLY A CA 1
ATOM 1303 C C . GLY A 1 161 ? -15.334 -5.901 0.793 1.00 79.00 161 GLY A C 1
ATOM 1304 O O . GLY A 1 161 ? -15.485 -5.041 1.665 1.00 79.00 161 GLY A O 1
ATOM 1305 N N . ILE A 1 162 ? -15.599 -7.196 0.999 1.00 84.56 162 ILE A N 1
ATOM 1306 C CA . ILE A 1 162 ? -15.987 -7.771 2.295 1.00 84.56 162 ILE A CA 1
ATOM 1307 C C . ILE A 1 162 ? -15.093 -8.966 2.637 1.00 84.56 162 ILE A C 1
ATOM 1309 O O . ILE A 1 162 ? -14.936 -9.872 1.823 1.00 84.56 162 ILE A O 1
ATOM 1313 N N . LYS A 1 163 ? -14.554 -9.000 3.858 1.00 83.75 163 LYS A N 1
ATOM 1314 C CA . LYS A 1 163 ? -13.782 -10.126 4.409 1.00 83.75 163 LYS A CA 1
ATOM 1315 C C . LYS A 1 163 ? -14.520 -10.723 5.603 1.00 83.75 163 LYS A C 1
ATOM 1317 O O . LYS A 1 163 ? -15.020 -9.977 6.438 1.00 83.75 163 LYS A O 1
ATOM 1322 N N . VAL A 1 164 ? -14.580 -12.050 5.717 1.00 82.75 164 VAL A N 1
ATOM 1323 C CA . VAL A 1 164 ? -15.232 -12.740 6.848 1.00 82.75 164 VAL A CA 1
ATOM 1324 C C . VAL A 1 164 ? -14.228 -13.652 7.545 1.00 82.75 164 VAL A C 1
ATOM 1326 O O . VAL A 1 164 ? -13.600 -14.491 6.906 1.00 82.75 164 VAL A O 1
ATOM 1329 N N . TYR A 1 165 ? -14.086 -13.506 8.862 1.00 77.44 165 TYR A N 1
ATOM 1330 C CA . TYR A 1 165 ? -13.134 -14.272 9.664 1.00 77.44 165 TYR A CA 1
ATOM 1331 C C . TYR A 1 165 ? -13.879 -15.374 10.424 1.00 77.44 165 TYR A C 1
ATOM 1333 O O . TYR A 1 165 ? -14.732 -15.099 11.268 1.00 77.44 165 TYR A O 1
ATOM 1341 N N . SER A 1 166 ? -13.540 -16.632 10.136 1.00 56.91 166 SER A N 1
ATOM 1342 C CA . SER A 1 166 ? -14.244 -17.819 10.645 1.00 56.91 166 SER A CA 1
ATOM 1343 C C . SER A 1 166 ? -13.521 -18.566 11.774 1.00 56.91 166 SER A C 1
ATOM 1345 O O . SER A 1 166 ? -14.005 -19.607 12.214 1.00 56.91 166 SER A O 1
ATOM 1347 N N . GLN A 1 167 ? -12.345 -18.093 12.206 1.00 50.72 167 GLN A N 1
ATOM 1348 C CA . GLN A 1 167 ? -11.430 -18.852 13.078 1.00 50.72 167 GLN A CA 1
ATOM 1349 C C . GLN A 1 167 ? -11.230 -18.251 14.483 1.00 50.72 167 GLN A C 1
ATOM 1351 O O . GLN A 1 167 ? -10.559 -18.865 15.304 1.00 50.72 167 GLN A O 1
ATOM 1356 N N . LEU A 1 168 ? -11.808 -17.079 14.781 1.00 54.94 168 LEU A N 1
ATOM 1357 C CA . LEU A 1 168 ? -11.500 -16.323 16.006 1.00 54.94 168 LEU A CA 1
ATOM 1358 C C . LEU A 1 168 ? -12.206 -16.864 17.265 1.00 54.94 168 LEU A C 1
ATOM 1360 O O . LEU A 1 168 ? -11.539 -17.136 18.260 1.00 54.94 168 LEU A O 1
ATOM 1364 N N . LYS A 1 169 ? -13.538 -17.034 17.240 1.00 58.66 169 LYS A N 1
ATOM 1365 C CA . LYS A 1 169 ? -14.344 -17.647 18.321 1.00 58.66 169 LYS A CA 1
ATOM 1366 C C . LYS A 1 169 ? -15.542 -18.407 17.737 1.00 58.66 169 LYS A C 1
ATOM 1368 O O . LYS A 1 169 ? -15.926 -18.168 16.598 1.00 58.66 169 LYS A O 1
ATOM 1373 N N . ARG A 1 170 ? -16.131 -19.339 18.501 1.00 63.31 170 ARG A N 1
ATOM 1374 C CA . ARG A 1 170 ? -17.279 -20.166 18.051 1.00 63.31 170 ARG A CA 1
ATOM 1375 C C . ARG A 1 170 ? -18.645 -19.484 18.183 1.00 63.31 170 ARG A C 1
ATOM 1377 O O . ARG A 1 170 ? -19.609 -19.970 17.601 1.00 63.31 170 ARG A O 1
ATOM 1384 N N . ASP A 1 171 ? -18.734 -18.411 18.960 1.00 70.75 171 ASP A N 1
ATOM 1385 C CA . ASP A 1 171 ? -19.965 -17.686 19.294 1.00 70.75 171 ASP A CA 1
ATOM 1386 C C . ASP A 1 171 ? -20.052 -16.296 18.633 1.00 70.75 171 ASP A C 1
ATOM 1388 O O . ASP A 1 171 ? -20.998 -15.547 18.890 1.00 70.75 171 ASP A O 1
ATOM 1392 N N . GLU A 1 172 ? -19.080 -15.960 17.777 1.00 78.31 172 GLU A N 1
ATOM 1393 C CA . GLU A 1 172 ? -18.964 -14.678 17.079 1.00 78.31 172 GLU A CA 1
ATOM 1394 C C . GLU A 1 172 ? -18.671 -14.875 15.587 1.00 78.31 172 GLU A C 1
ATOM 1396 O O . GLU A 1 172 ? -17.971 -15.810 15.204 1.00 78.31 172 GLU A O 1
ATOM 1401 N N . ILE A 1 173 ? -19.141 -13.953 14.742 1.00 82.25 173 ILE A N 1
ATOM 1402 C CA . ILE A 1 173 ? -18.682 -13.820 13.350 1.00 82.25 173 ILE A CA 1
ATOM 1403 C C . ILE A 1 173 ? -18.170 -12.399 13.155 1.00 82.25 173 ILE A C 1
ATOM 1405 O O . ILE A 1 173 ? -18.893 -11.440 13.422 1.00 82.25 173 ILE A O 1
ATOM 1409 N N . TYR A 1 174 ? -16.944 -12.268 12.659 1.00 84.75 174 TYR A N 1
ATOM 1410 C CA . TYR A 1 174 ? -16.324 -10.990 12.322 1.00 84.75 174 TYR A CA 1
ATOM 1411 C C . TYR A 1 174 ? -16.397 -10.787 10.806 1.00 84.75 174 TYR A C 1
ATOM 1413 O O . TYR A 1 174 ? -16.006 -11.671 10.039 1.00 84.75 174 TYR A O 1
ATOM 1421 N N . MET A 1 175 ? -16.890 -9.630 10.377 1.00 87.44 175 MET A N 1
ATOM 1422 C CA . MET A 1 175 ? -17.010 -9.232 8.978 1.00 87.44 175 MET A CA 1
ATOM 1423 C C . MET A 1 175 ? -16.474 -7.813 8.809 1.00 87.44 175 MET A C 1
ATOM 1425 O O . MET A 1 175 ? -17.012 -6.889 9.409 1.00 87.44 175 MET A O 1
ATOM 1429 N N . ASP A 1 176 ? -15.470 -7.631 7.963 1.00 89.19 176 ASP A N 1
ATOM 1430 C CA . ASP A 1 176 ? -14.926 -6.316 7.631 1.00 89.19 176 ASP A CA 1
ATOM 1431 C C . ASP A 1 176 ? -15.447 -5.873 6.269 1.00 89.19 176 ASP A C 1
ATOM 1433 O O . ASP A 1 176 ? -15.418 -6.646 5.311 1.00 89.19 176 ASP A O 1
ATOM 1437 N N . LEU A 1 177 ? -15.927 -4.634 6.191 1.00 87.69 177 LEU A N 1
ATOM 1438 C CA . LEU A 1 177 ? -16.465 -4.010 4.991 1.00 87.69 177 LEU A CA 1
ATOM 1439 C C . LEU A 1 177 ? -15.680 -2.726 4.709 1.00 87.69 177 LEU A C 1
ATOM 1441 O O . LEU A 1 177 ? -15.712 -1.779 5.494 1.00 87.69 177 LEU A O 1
ATOM 1445 N N . GLU A 1 178 ? -14.995 -2.682 3.571 1.00 85.94 178 GLU A N 1
ATOM 1446 C CA . GLU A 1 178 ? -14.316 -1.482 3.069 1.00 85.94 178 GLU A CA 1
ATOM 1447 C C . GLU A 1 178 ? -15.385 -0.455 2.643 1.00 85.94 178 GLU A C 1
ATOM 1449 O O . GLU A 1 178 ? -16.057 -0.666 1.632 1.00 85.94 178 GLU A O 1
ATOM 1454 N N . LEU A 1 179 ? -15.620 0.608 3.424 1.00 86.12 179 LEU A N 1
ATOM 1455 C CA . LEU A 1 179 ? -16.722 1.550 3.198 1.00 86.12 179 LEU A CA 1
ATOM 1456 C C . LEU A 1 179 ? -16.248 2.798 2.443 1.00 86.12 179 LEU A C 1
ATOM 1458 O O . LEU A 1 179 ? -15.453 3.580 2.959 1.00 86.12 179 LEU A O 1
ATOM 1462 N N . ASN A 1 180 ? -16.820 3.015 1.258 1.00 86.38 180 ASN A N 1
ATOM 1463 C CA . ASN A 1 180 ? -16.477 4.105 0.348 1.00 86.38 180 ASN A CA 1
ATOM 1464 C C . ASN A 1 180 ? -17.702 5.006 0.119 1.00 86.38 180 ASN A C 1
ATOM 1466 O O . ASN A 1 180 ? -18.690 4.593 -0.495 1.00 86.38 180 ASN A O 1
ATOM 1470 N N . TYR A 1 181 ? -17.648 6.246 0.607 1.00 86.44 181 TYR A N 1
ATOM 1471 C CA . TYR A 1 181 ? -18.694 7.260 0.449 1.00 86.44 181 TYR A CA 1
ATOM 1472 C C . TYR A 1 181 ? -18.188 8.463 -0.348 1.00 86.44 181 TYR A C 1
ATOM 1474 O O . TYR A 1 181 ? -17.074 8.948 -0.150 1.00 86.44 181 TYR A O 1
ATOM 1482 N N . SER A 1 182 ? -19.024 8.969 -1.251 1.00 80.06 182 SER A N 1
ATOM 1483 C CA . SER A 1 182 ? -18.775 10.173 -2.054 1.00 80.06 182 SER A CA 1
ATOM 1484 C C . SER A 1 182 ? -20.127 10.755 -2.477 1.00 80.06 182 SER A C 1
ATOM 1486 O O . SER A 1 182 ? -20.514 10.676 -3.643 1.00 80.06 182 SER A O 1
ATOM 1488 N N . GLY A 1 183 ? -20.890 11.223 -1.487 1.00 70.31 183 GLY A N 1
ATOM 1489 C CA . GLY A 1 183 ? -22.279 11.657 -1.656 1.00 70.31 183 GLY A CA 1
ATOM 1490 C C . GLY A 1 183 ? -22.423 13.078 -2.206 1.00 70.31 183 GLY A C 1
ATOM 1491 O O . GLY A 1 183 ? -21.583 13.946 -1.962 1.00 70.31 183 GLY A O 1
ATOM 1492 N N . ASP A 1 184 ? -23.527 13.347 -2.902 1.00 75.06 184 ASP A N 1
ATOM 1493 C CA . ASP A 1 184 ? -23.907 14.672 -3.407 1.00 75.06 184 ASP A CA 1
ATOM 1494 C C . ASP A 1 184 ? -24.618 15.536 -2.344 1.00 75.06 184 ASP A C 1
ATOM 1496 O O . ASP A 1 184 ? -25.636 16.177 -2.601 1.00 75.06 184 ASP A O 1
ATOM 1500 N N . CYS A 1 185 ? -24.047 15.566 -1.137 1.00 79.56 185 CYS A N 1
ATOM 1501 C CA . CYS A 1 185 ? -24.608 16.221 0.044 1.00 79.56 185 CYS A CA 1
ATOM 1502 C C . CYS A 1 185 ? -24.719 17.758 -0.064 1.00 79.56 185 CYS A C 1
ATOM 1504 O O . CYS A 1 185 ? -23.899 18.433 -0.699 1.00 79.56 185 CYS A O 1
ATOM 1506 N N . ASP A 1 186 ? -25.683 18.333 0.663 1.00 80.25 186 ASP A N 1
ATOM 1507 C CA . ASP A 1 186 ? -25.840 19.781 0.848 1.00 80.25 186 ASP A CA 1
ATOM 1508 C C . ASP A 1 186 ? -26.120 20.137 2.319 1.00 80.25 186 ASP A C 1
ATOM 1510 O O . ASP A 1 186 ? -27.249 20.419 2.740 1.00 80.25 186 ASP A O 1
ATOM 1514 N N . ILE A 1 187 ? -25.062 20.100 3.132 1.00 83.12 187 ILE A N 1
ATOM 1515 C CA . ILE A 1 187 ? -25.137 20.401 4.566 1.00 83.12 187 ILE A CA 1
ATOM 1516 C C . ILE A 1 187 ? -24.838 21.893 4.763 1.00 83.12 187 ILE A C 1
ATOM 1518 O O . ILE A 1 187 ? -23.679 22.320 4.777 1.00 83.12 187 ILE A O 1
ATOM 1522 N N . ALA A 1 188 ? -25.887 22.709 4.904 1.00 82.56 188 ALA A N 1
ATOM 1523 C CA . ALA A 1 188 ? -25.756 24.153 5.076 1.00 82.56 188 ALA A CA 1
ATOM 1524 C C . ALA A 1 188 ? -25.622 24.538 6.558 1.00 82.56 188 ALA A C 1
ATOM 1526 O O . ALA A 1 188 ? -26.536 24.355 7.366 1.00 82.56 188 ALA A O 1
ATOM 1527 N N . VAL A 1 189 ? -24.493 25.150 6.900 1.00 80.12 189 VAL A N 1
ATOM 1528 C CA . VAL A 1 189 ? -24.129 25.649 8.230 1.00 80.12 189 VAL A CA 1
ATOM 1529 C C . VAL A 1 189 ? -24.407 27.150 8.330 1.00 80.12 189 VAL A C 1
ATOM 1531 O O . VAL A 1 189 ? -24.076 27.910 7.420 1.00 80.12 189 VAL A O 1
ATOM 1534 N N . ALA A 1 190 ? -24.945 27.600 9.466 1.00 78.94 190 ALA A N 1
ATOM 1535 C CA . ALA A 1 190 ? -25.129 29.016 9.781 1.00 78.94 190 ALA A CA 1
ATOM 1536 C C . ALA A 1 190 ? -24.363 29.420 11.055 1.00 78.94 190 ALA A C 1
ATOM 1538 O O . ALA A 1 190 ? -24.509 28.791 12.105 1.00 78.94 190 ALA A O 1
ATOM 1539 N N . ILE A 1 191 ? -23.578 30.504 10.977 1.00 74.62 191 ILE A N 1
ATOM 1540 C CA . ILE A 1 191 ? -22.831 31.100 12.100 1.00 74.62 191 ILE A CA 1
ATOM 1541 C C . ILE A 1 191 ? -23.014 32.626 12.061 1.00 74.62 191 ILE A C 1
ATOM 1543 O O . ILE A 1 191 ? -22.572 33.283 11.124 1.00 74.62 191 ILE A O 1
ATOM 1547 N N . LYS A 1 192 ? -23.691 33.218 13.058 1.00 69.81 192 LYS A N 1
ATOM 1548 C CA . LYS A 1 192 ? -23.984 34.672 13.149 1.00 69.81 192 LYS A CA 1
ATOM 1549 C C . LYS A 1 192 ? -24.577 35.317 11.876 1.00 69.81 192 LYS A C 1
ATOM 1551 O O . LYS A 1 192 ? -24.413 36.513 11.654 1.00 69.81 192 LYS A O 1
ATOM 1556 N N . GLY A 1 193 ? -25.299 34.545 11.060 1.00 63.47 193 GLY A N 1
ATOM 1557 C CA . GLY A 1 193 ? -25.880 35.006 9.790 1.00 63.47 193 GLY A CA 1
ATOM 1558 C C . GLY A 1 193 ? -24.946 34.907 8.576 1.00 63.47 193 GLY A C 1
ATOM 1559 O O . GLY A 1 193 ? -25.354 35.262 7.472 1.00 63.47 193 GLY A O 1
ATOM 1560 N N . ILE A 1 194 ? -23.723 34.399 8.753 1.00 68.56 194 ILE A N 1
ATOM 1561 C CA . ILE A 1 194 ? -22.908 33.863 7.662 1.00 68.56 194 ILE A CA 1
ATOM 1562 C C . ILE A 1 194 ? -23.396 32.437 7.397 1.00 68.56 194 ILE A C 1
ATOM 1564 O O . ILE A 1 194 ? -23.387 31.604 8.305 1.00 68.56 194 ILE A O 1
ATOM 1568 N N . ASN A 1 195 ? -23.804 32.164 6.158 1.00 71.75 195 ASN A N 1
ATOM 1569 C CA . ASN A 1 195 ? -24.170 30.825 5.704 1.00 71.75 195 ASN A CA 1
ATOM 1570 C C . ASN A 1 195 ? -23.017 30.243 4.874 1.00 71.75 195 ASN A C 1
ATOM 1572 O O . ASN A 1 195 ? -22.541 30.895 3.942 1.00 71.75 195 ASN A O 1
ATOM 1576 N N . ALA A 1 196 ? -22.611 29.016 5.186 1.00 72.25 196 ALA A N 1
ATOM 1577 C CA . ALA A 1 196 ? -21.645 28.217 4.435 1.00 72.25 196 ALA A CA 1
ATOM 1578 C C . ALA A 1 196 ? -22.275 26.860 4.082 1.00 72.25 196 ALA A C 1
ATOM 1580 O O . ALA A 1 196 ? -23.167 26.399 4.789 1.00 72.25 196 ALA A O 1
ATOM 1581 N N . GLY A 1 197 ? -21.831 26.215 3.004 1.00 74.94 197 GLY A N 1
ATOM 1582 C CA . GLY A 1 197 ? -22.312 24.880 2.623 1.00 74.94 197 GLY A CA 1
ATOM 1583 C C . GLY A 1 197 ? -21.165 23.885 2.531 1.00 74.94 197 GLY A C 1
ATOM 1584 O O . GLY A 1 197 ? -20.234 24.131 1.763 1.00 74.94 197 GLY A O 1
ATOM 1585 N N . ILE A 1 198 ? -21.238 22.784 3.277 1.00 77.38 198 ILE A N 1
ATOM 1586 C CA . ILE A 1 198 ? -20.349 21.629 3.113 1.00 77.38 198 ILE A CA 1
ATOM 1587 C C . ILE A 1 198 ? -20.854 20.825 1.910 1.00 77.38 198 ILE A C 1
ATOM 1589 O O . ILE A 1 198 ? -22.033 20.462 1.856 1.00 77.38 198 ILE A O 1
ATOM 1593 N N . LYS A 1 199 ? -19.965 20.566 0.948 1.00 74.12 199 LYS A N 1
ATOM 1594 C CA . LYS A 1 199 ? -20.223 19.765 -0.256 1.00 74.12 199 LYS A CA 1
ATOM 1595 C C . LYS A 1 199 ? -19.086 18.778 -0.509 1.00 74.12 199 LYS A C 1
ATOM 1597 O O . LYS A 1 199 ? -18.019 18.888 0.092 1.00 74.12 199 LYS A O 1
ATOM 1602 N N . ASP A 1 200 ? -19.331 17.830 -1.413 1.00 69.88 200 ASP A N 1
ATOM 1603 C CA . ASP A 1 200 ? -18.341 16.851 -1.883 1.00 69.88 200 ASP A CA 1
ATOM 1604 C C . ASP A 1 200 ? -17.714 16.016 -0.747 1.00 69.88 200 ASP A C 1
ATOM 1606 O O . ASP A 1 200 ? -16.529 15.670 -0.784 1.00 69.88 200 ASP A O 1
ATOM 1610 N N . LEU A 1 201 ? -18.545 15.701 0.259 1.00 78.50 201 LEU A N 1
ATOM 1611 C CA . LEU A 1 201 ? -18.193 14.933 1.451 1.00 78.50 201 LEU A CA 1
ATOM 1612 C C . LEU A 1 201 ? -17.813 13.498 1.073 1.00 78.50 201 LEU A C 1
ATOM 1614 O O . LEU A 1 201 ? -18.649 12.691 0.653 1.00 78.50 201 LEU A O 1
ATOM 1618 N N . ARG A 1 202 ? -16.537 13.185 1.267 1.00 80.31 202 ARG A N 1
ATOM 1619 C CA . ARG A 1 202 ? -15.938 11.870 1.060 1.00 80.31 202 ARG A CA 1
ATOM 1620 C C . ARG A 1 202 ? -15.561 11.277 2.407 1.00 80.31 202 ARG A C 1
ATOM 1622 O O . ARG A 1 202 ? -14.966 11.967 3.230 1.00 80.31 202 ARG A O 1
ATOM 1629 N N . LEU A 1 203 ? -15.920 10.013 2.612 1.00 83.75 203 LEU A N 1
ATOM 1630 C CA . LEU A 1 203 ? -15.574 9.222 3.793 1.00 83.75 203 LEU A CA 1
ATOM 1631 C C . LEU A 1 203 ? -15.068 7.856 3.312 1.00 83.75 203 LEU A C 1
ATOM 1633 O O . LEU A 1 203 ? -15.766 7.192 2.542 1.00 83.75 203 LEU A O 1
ATOM 1637 N N . HIS A 1 204 ? -13.880 7.452 3.756 1.00 84.44 204 HIS A N 1
ATOM 1638 C CA . HIS A 1 204 ? -13.266 6.162 3.425 1.00 84.44 204 HIS A CA 1
ATOM 1639 C C . HIS A 1 204 ? -12.774 5.457 4.693 1.00 84.44 204 HIS A C 1
ATOM 1641 O O . HIS A 1 204 ? -12.166 6.087 5.555 1.00 84.44 204 HIS A O 1
ATOM 1647 N N . GLY A 1 205 ? -13.016 4.151 4.814 1.00 84.81 205 GLY A N 1
ATOM 1648 C CA . GLY A 1 205 ? -12.385 3.332 5.851 1.00 84.81 205 GLY A CA 1
ATOM 1649 C C . GLY A 1 205 ? -13.057 1.981 6.083 1.00 84.81 205 GLY A C 1
ATOM 1650 O O . GLY A 1 205 ? -14.199 1.748 5.687 1.00 84.81 205 GLY A O 1
ATOM 1651 N N . THR A 1 206 ? -12.354 1.077 6.763 1.00 86.50 206 THR A N 1
ATOM 1652 C CA . THR A 1 206 ? -12.843 -0.284 7.033 1.00 86.50 206 THR A CA 1
ATOM 1653 C C . THR A 1 206 ? -13.751 -0.327 8.260 1.00 86.50 206 THR A C 1
ATOM 1655 O O . THR A 1 206 ? -13.306 -0.102 9.389 1.00 86.50 206 THR A O 1
ATOM 1658 N N . VAL A 1 207 ? -15.022 -0.666 8.037 1.00 88.25 207 VAL A N 1
ATOM 1659 C CA . VAL A 1 207 ? -16.021 -0.920 9.081 1.00 88.25 207 VAL A CA 1
ATOM 1660 C C . VAL A 1 207 ? -16.025 -2.404 9.430 1.00 88.25 207 VAL A C 1
ATOM 1662 O O . VAL A 1 207 ? -16.381 -3.240 8.601 1.00 88.25 207 VAL A O 1
ATOM 1665 N N . ARG A 1 208 ? -15.695 -2.733 10.676 1.00 88.44 208 ARG A N 1
ATOM 1666 C CA . ARG A 1 208 ? -15.872 -4.063 11.254 1.00 88.44 208 ARG A CA 1
ATOM 1667 C C . ARG A 1 208 ? -17.281 -4.206 11.833 1.00 88.44 208 ARG A C 1
ATOM 1669 O O . ARG A 1 208 ? -17.746 -3.392 12.633 1.00 88.44 208 ARG A O 1
ATOM 1676 N N . VAL A 1 209 ? -17.950 -5.282 11.437 1.00 89.38 209 VAL A N 1
ATOM 1677 C CA . VAL A 1 209 ? -19.233 -5.753 11.956 1.00 89.38 209 VAL A CA 1
ATOM 1678 C C . VAL A 1 209 ? -18.996 -7.080 12.669 1.00 89.38 209 VAL A C 1
ATOM 1680 O O . VAL A 1 209 ? -18.570 -8.055 12.053 1.00 89.38 209 VAL A O 1
ATOM 1683 N N . VAL A 1 210 ? -19.273 -7.133 13.972 1.00 86.56 210 VAL A N 1
ATOM 1684 C CA . VAL A 1 210 ? -19.125 -8.354 14.779 1.00 86.56 210 VAL A CA 1
ATOM 1685 C C . VAL A 1 210 ? -20.489 -8.831 15.254 1.00 86.56 210 VAL A C 1
ATOM 1687 O O . VAL A 1 210 ? -21.120 -8.195 16.100 1.00 86.56 210 VAL A O 1
ATOM 1690 N N . PHE A 1 211 ? -20.947 -9.951 14.707 1.00 86.19 211 PHE A N 1
ATOM 1691 C CA . PHE A 1 211 ? -22.211 -10.597 15.044 1.00 86.19 211 PHE A CA 1
ATOM 1692 C C . PHE A 1 211 ? -22.021 -11.462 16.303 1.00 86.19 211 PHE A C 1
ATOM 1694 O O . PHE A 1 211 ? -21.294 -12.452 16.254 1.00 86.19 211 PHE A O 1
ATOM 1701 N N . LYS A 1 212 ? -22.648 -11.086 17.429 1.00 81.62 212 LYS A N 1
ATOM 1702 C CA . LYS A 1 212 ? -22.536 -11.750 18.747 1.00 81.62 212 LYS A CA 1
ATOM 1703 C C . LYS A 1 212 ? -23.825 -11.547 19.571 1.00 81.62 212 LYS A C 1
ATOM 1705 O O . LYS A 1 212 ? -24.453 -10.496 19.449 1.00 81.62 212 LYS A O 1
ATOM 1710 N N . PRO A 1 213 ? -24.200 -12.479 20.464 1.00 79.44 213 PRO A N 1
ATOM 1711 C CA . PRO A 1 213 ? -23.799 -13.884 20.454 1.00 79.44 213 PRO A CA 1
ATOM 1712 C C . PRO A 1 213 ? -24.506 -14.614 19.308 1.00 79.44 213 PRO A C 1
ATOM 1714 O O . PRO A 1 213 ? -25.626 -14.252 18.937 1.00 79.44 213 PRO A O 1
ATOM 1717 N N . LEU A 1 214 ? -23.891 -15.658 18.762 1.00 81.12 214 LEU A N 1
ATOM 1718 C CA . LEU A 1 214 ? -24.622 -16.630 17.951 1.00 81.12 214 LEU A CA 1
ATOM 1719 C C . LEU A 1 214 ? -25.589 -17.411 18.852 1.00 81.12 214 LEU A C 1
ATOM 1721 O O . LEU A 1 214 ? -25.204 -17.918 19.904 1.00 81.12 214 LEU A O 1
ATOM 1725 N N . ILE A 1 215 ? -26.857 -17.494 18.450 1.00 83.38 215 ILE A N 1
ATOM 1726 C CA . ILE A 1 215 ? -27.938 -18.105 19.234 1.00 83.38 215 ILE A CA 1
ATOM 1727 C C . ILE A 1 215 ? -28.566 -19.285 18.493 1.00 83.38 215 ILE A C 1
ATOM 1729 O O . ILE A 1 215 ? -28.727 -19.276 17.275 1.00 83.38 215 ILE A O 1
ATOM 1733 N N . ASN A 1 216 ? -29.008 -20.298 19.238 1.00 79.81 216 ASN A N 1
ATOM 1734 C CA . ASN A 1 216 ? -29.617 -21.519 18.695 1.00 79.81 216 ASN A CA 1
ATOM 1735 C C . ASN A 1 216 ? -31.090 -21.346 18.241 1.00 79.81 216 ASN A C 1
ATOM 1737 O O . ASN A 1 216 ? -31.840 -22.319 18.172 1.00 79.81 216 ASN A O 1
ATOM 1741 N N . LYS A 1 217 ? -31.507 -20.110 17.944 1.00 80.12 217 LYS A N 1
ATOM 1742 C CA . LYS A 1 217 ? -32.851 -19.705 17.502 1.00 80.12 217 LYS A CA 1
ATOM 1743 C C . LYS A 1 217 ? -32.756 -18.687 16.374 1.00 80.12 217 LYS A C 1
ATOM 1745 O O . LYS A 1 217 ? -31.882 -17.835 16.470 1.00 80.12 217 LYS A O 1
ATOM 1750 N N . PRO A 1 218 ? -33.698 -18.640 15.413 1.00 79.38 218 PRO A N 1
ATOM 1751 C CA . PRO A 1 218 ? -33.903 -17.460 14.569 1.00 79.38 218 PRO A CA 1
ATOM 1752 C C . PRO A 1 218 ? -33.977 -16.168 15.415 1.00 79.38 218 PRO A C 1
ATOM 1754 O O . PRO A 1 218 ? -34.646 -16.188 16.452 1.00 79.38 218 PRO A O 1
ATOM 1757 N N . PRO A 1 219 ? -33.318 -15.061 15.016 1.00 86.88 219 PRO A N 1
ATOM 1758 C CA . PRO A 1 219 ? -32.610 -14.824 13.747 1.00 86.88 219 PRO A CA 1
ATOM 1759 C C . PRO A 1 219 ? -31.156 -15.355 13.675 1.00 86.88 219 PRO A C 1
ATOM 1761 O O . PRO A 1 219 ? -30.376 -14.887 12.854 1.00 86.88 219 PRO A O 1
ATOM 1764 N N . LEU A 1 220 ? -30.779 -16.327 14.515 1.00 85.88 220 LEU A N 1
ATOM 1765 C CA . LEU A 1 220 ? -29.461 -16.983 14.672 1.00 85.88 220 LEU A CA 1
ATOM 1766 C C . LEU A 1 220 ? -28.336 -16.079 15.189 1.00 85.88 220 LEU A C 1
ATOM 1768 O O . LEU A 1 220 ? -27.354 -16.562 15.747 1.00 85.88 220 LEU A O 1
ATOM 1772 N N . ILE A 1 221 ? -28.515 -14.768 15.083 1.00 87.25 221 ILE A N 1
ATOM 1773 C CA . ILE A 1 221 ? -27.612 -13.746 15.588 1.00 87.25 221 ILE A CA 1
ATOM 1774 C C . ILE A 1 221 ? -28.357 -12.935 16.648 1.00 87.25 221 ILE A C 1
ATOM 1776 O O . ILE A 1 221 ? -29.411 -12.364 16.381 1.00 87.25 221 ILE A O 1
ATOM 1780 N N . GLY A 1 222 ? -27.807 -12.863 17.855 1.00 83.25 222 GLY A N 1
ATOM 1781 C CA . GLY A 1 222 ? -28.407 -12.127 18.961 1.00 83.25 222 GLY A CA 1
ATOM 1782 C C . GLY A 1 222 ? -28.355 -10.605 18.803 1.00 83.25 222 GLY A C 1
ATOM 1783 O O . GLY A 1 222 ? -29.307 -9.887 19.127 1.00 83.25 222 GLY A O 1
ATOM 1784 N N . GLY A 1 223 ? -27.250 -10.119 18.250 1.00 86.88 223 GLY A N 1
ATOM 1785 C CA . GLY A 1 223 ? -27.020 -8.732 17.885 1.00 86.88 223 GLY A CA 1
ATOM 1786 C C . GLY A 1 223 ? -25.753 -8.581 17.047 1.00 86.88 223 GLY A C 1
ATOM 1787 O O . GLY A 1 223 ? -25.064 -9.553 16.738 1.00 86.88 223 GLY A O 1
ATOM 1788 N N . MET A 1 224 ? -25.439 -7.348 16.674 1.00 87.69 224 MET A N 1
ATOM 1789 C CA . MET A 1 224 ? -24.174 -7.001 16.035 1.00 87.69 224 MET A CA 1
ATOM 1790 C C . MET A 1 224 ? -23.562 -5.752 16.669 1.00 87.69 224 MET A C 1
ATOM 1792 O O . MET A 1 224 ? -24.258 -4.938 17.278 1.00 87.69 224 MET A O 1
ATOM 1796 N N . ARG A 1 225 ? -22.248 -5.617 16.516 1.00 85.38 225 ARG A N 1
ATOM 1797 C CA . ARG A 1 225 ? -21.437 -4.460 16.904 1.00 85.38 225 ARG A CA 1
ATOM 1798 C C . ARG A 1 225 ? -20.853 -3.863 15.631 1.00 85.38 225 ARG A C 1
ATOM 1800 O O . ARG A 1 225 ? -20.275 -4.622 14.862 1.00 85.38 225 ARG A O 1
ATOM 1807 N N . VAL A 1 226 ? -20.997 -2.561 15.401 1.00 86.44 226 VAL A N 1
ATOM 1808 C CA . VAL A 1 226 ? -20.510 -1.885 14.183 1.00 86.44 226 VAL A CA 1
ATOM 1809 C C . VAL A 1 226 ? -19.549 -0.761 14.566 1.00 86.44 226 VAL A C 1
ATOM 1811 O O . VAL A 1 226 ? -19.906 0.091 15.379 1.00 86.44 226 VAL A O 1
ATOM 1814 N N . PHE A 1 227 ? -18.336 -0.765 14.016 1.00 86.44 227 PHE A N 1
ATOM 1815 C CA . PHE A 1 227 ? -17.298 0.236 14.292 1.00 86.44 227 PHE A CA 1
ATOM 1816 C C . PH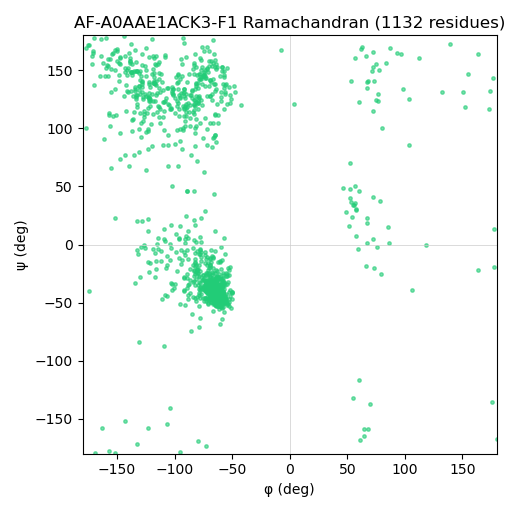E A 1 227 ? -16.257 0.291 13.168 1.00 86.44 227 PHE A C 1
ATOM 1818 O O . PHE A 1 227 ? -16.037 -0.701 12.483 1.00 86.44 227 PHE A O 1
ATOM 1825 N N . PHE A 1 228 ? -15.587 1.424 12.985 1.00 86.69 228 PHE A N 1
ATOM 1826 C CA . PHE A 1 228 ? -14.356 1.497 12.201 1.00 86.69 228 PHE A CA 1
ATOM 1827 C C . PHE A 1 228 ? -13.172 0.950 13.015 1.00 86.69 228 PHE A C 1
ATOM 1829 O O . PHE A 1 228 ? -13.087 1.172 14.226 1.00 86.69 228 PHE A O 1
ATOM 1836 N N . LEU A 1 229 ? -12.253 0.244 12.348 1.00 77.44 229 LEU A N 1
ATOM 1837 C CA . LEU A 1 229 ? -11.038 -0.304 12.975 1.00 77.44 229 LEU A CA 1
ATOM 1838 C C . LEU A 1 229 ? -10.042 0.785 13.387 1.00 77.44 229 LEU A C 1
ATOM 1840 O O . LEU A 1 229 ? -9.524 0.782 14.502 1.00 77.44 229 LEU A O 1
ATOM 1844 N N . ASN A 1 230 ? -9.822 1.727 12.475 1.00 82.69 230 ASN A N 1
ATOM 1845 C CA . ASN A 1 230 ? -8.961 2.894 12.618 1.00 82.69 230 ASN A CA 1
ATOM 1846 C C . ASN A 1 230 ? -9.808 4.145 12.320 1.00 82.69 230 ASN A C 1
ATOM 1848 O O . ASN A 1 230 ? -10.931 4.015 11.828 1.00 82.69 230 ASN A O 1
ATOM 1852 N N . ASN A 1 231 ? -9.315 5.356 12.596 1.00 82.81 231 ASN A N 1
ATOM 1853 C CA . ASN A 1 231 ? -10.051 6.561 12.193 1.00 82.81 231 ASN A CA 1
ATOM 1854 C C . ASN A 1 231 ? -10.224 6.572 10.657 1.00 82.81 231 ASN A C 1
ATOM 1856 O O . ASN A 1 231 ? -9.219 6.447 9.958 1.00 82.81 231 ASN A O 1
ATOM 1860 N N . PRO A 1 232 ? -11.452 6.718 10.123 1.00 84.88 232 PRO A N 1
ATOM 1861 C CA . PRO A 1 232 ? -11.661 6.827 8.682 1.00 84.88 232 PRO A CA 1
ATOM 1862 C C . PRO A 1 232 ? -11.133 8.164 8.152 1.00 84.88 232 PRO A C 1
ATOM 1864 O O . PRO A 1 232 ? -11.045 9.143 8.894 1.00 84.88 232 PRO A O 1
ATOM 1867 N N . GLU A 1 233 ? -10.839 8.229 6.857 1.00 80.44 233 GLU A N 1
ATOM 1868 C CA . GLU A 1 233 ? -10.493 9.472 6.166 1.00 80.44 233 GLU A CA 1
ATOM 1869 C C . GLU A 1 233 ? -11.748 10.289 5.840 1.00 80.44 233 GLU A C 1
ATOM 1871 O O . GLU A 1 233 ? -12.777 9.724 5.466 1.00 80.44 233 GLU A O 1
ATOM 1876 N N . LEU A 1 234 ? -11.661 11.621 5.944 1.00 81.81 234 LEU A N 1
ATOM 1877 C CA . LEU A 1 234 ? -12.778 12.544 5.728 1.00 81.81 234 LEU A CA 1
ATOM 1878 C C . LEU A 1 234 ? -12.317 13.826 5.021 1.00 81.81 234 LEU A C 1
ATOM 1880 O O . LEU A 1 234 ? -11.595 14.639 5.603 1.00 81.81 234 LEU A O 1
ATOM 1884 N N . ASP A 1 235 ? -12.798 14.043 3.798 1.00 78.88 235 ASP A N 1
ATOM 1885 C CA . ASP A 1 235 ? -12.458 15.200 2.959 1.00 78.88 235 ASP A CA 1
ATOM 1886 C C . ASP A 1 235 ? -13.749 15.882 2.450 1.00 78.88 235 ASP A C 1
ATOM 1888 O O . ASP A 1 235 ? -14.690 15.197 2.045 1.00 78.88 235 ASP A O 1
ATOM 1892 N N . PHE A 1 236 ? -13.831 17.217 2.502 1.00 78.56 236 PHE A N 1
ATOM 1893 C CA . PHE A 1 236 ? -15.001 17.997 2.076 1.00 78.56 236 PHE A CA 1
ATOM 1894 C C . PHE A 1 236 ? -14.636 19.433 1.669 1.00 78.56 236 PHE A C 1
ATOM 1896 O O . PHE A 1 236 ? -13.708 20.032 2.205 1.00 78.56 236 PHE A O 1
ATOM 1903 N N . ASP A 1 237 ? -15.406 20.019 0.748 1.00 71.62 237 ASP A N 1
ATOM 1904 C CA . ASP A 1 237 ? -15.216 21.396 0.275 1.00 71.62 237 ASP A CA 1
ATOM 1905 C C . ASP A 1 237 ? -16.226 22.362 0.931 1.00 71.62 237 ASP A C 1
ATOM 1907 O O . ASP A 1 237 ? -17.437 22.117 0.968 1.00 71.62 237 ASP A O 1
ATOM 1911 N N . LEU A 1 238 ? -15.738 23.514 1.412 1.00 69.88 238 LEU A N 1
ATOM 1912 C CA . LEU A 1 238 ? -16.577 24.605 1.924 1.00 69.88 238 LEU A CA 1
ATOM 1913 C C . LEU A 1 238 ? -16.954 25.589 0.810 1.00 69.88 238 LEU A C 1
ATOM 1915 O O . LEU A 1 238 ? -16.109 26.235 0.188 1.00 69.88 238 LEU A O 1
ATOM 1919 N N . THR A 1 239 ? -18.256 25.755 0.588 1.00 63.56 239 THR A N 1
ATOM 1920 C CA . THR A 1 239 ? -18.816 26.576 -0.493 1.00 63.56 239 THR A CA 1
ATOM 1921 C C . THR A 1 239 ? -19.465 27.873 0.005 1.00 63.56 239 THR A C 1
ATOM 1923 O O . THR A 1 239 ? -19.770 28.036 1.186 1.00 63.56 239 THR A O 1
ATOM 1926 N N . SER A 1 240 ? -19.669 28.825 -0.918 1.00 56.09 240 SER A N 1
ATOM 1927 C CA . SER A 1 240 ? -20.013 30.242 -0.657 1.00 56.09 240 SER A CA 1
ATOM 1928 C C . SER A 1 240 ? -18.866 31.106 -0.094 1.00 56.09 240 SER A C 1
ATOM 1930 O O . SER A 1 240 ? -19.073 31.999 0.727 1.00 56.09 240 SER A O 1
ATOM 1932 N N . LEU A 1 241 ? -17.653 30.900 -0.626 1.00 50.09 241 LEU A N 1
ATOM 1933 C CA . LEU A 1 241 ? -16.389 31.601 -0.317 1.00 50.09 241 LEU A CA 1
ATOM 1934 C C . LEU A 1 241 ? -16.342 33.105 -0.707 1.00 50.09 241 LEU A C 1
ATOM 1936 O O . LEU A 1 241 ? -15.356 33.584 -1.263 1.00 50.09 241 LEU A O 1
ATOM 1940 N N . ALA A 1 242 ? -17.405 33.863 -0.435 1.00 46.44 242 ALA A N 1
ATOM 1941 C CA . ALA A 1 242 ? -17.408 35.330 -0.468 1.00 46.44 242 ALA A CA 1
ATOM 1942 C C . ALA A 1 242 ? -17.273 35.937 0.941 1.00 46.44 242 ALA A C 1
ATOM 1944 O O . ALA A 1 242 ? -16.612 36.957 1.094 1.00 46.44 242 ALA A O 1
ATOM 1945 N N . ASN A 1 243 ? -17.851 35.277 1.955 1.00 49.78 243 ASN A N 1
ATOM 1946 C CA . ASN A 1 243 ? -17.924 35.770 3.339 1.00 49.78 243 ASN A CA 1
ATOM 1947 C C . ASN A 1 243 ? -17.132 34.896 4.338 1.00 49.78 243 ASN A C 1
ATOM 1949 O O . ASN A 1 243 ? -17.150 35.159 5.534 1.00 49.78 243 ASN A O 1
ATOM 1953 N N . ALA A 1 244 ? -16.481 33.826 3.864 1.00 45.47 244 ALA A N 1
ATOM 1954 C CA . ALA A 1 244 ? -15.738 32.872 4.697 1.00 45.47 244 ALA A CA 1
ATOM 1955 C C . ALA A 1 244 ? -14.214 33.119 4.716 1.00 45.47 244 ALA A C 1
ATOM 1957 O O . ALA A 1 244 ? -13.503 32.483 5.485 1.00 45.47 244 ALA A O 1
ATOM 1958 N N . PHE A 1 245 ? -13.705 34.050 3.898 1.00 44.53 245 PHE A N 1
ATOM 1959 C CA . PHE A 1 245 ? -12.278 34.410 3.872 1.00 44.53 245 PHE A CA 1
ATOM 1960 C C . PHE A 1 245 ? -11.800 35.151 5.135 1.00 44.53 245 PHE A C 1
ATOM 1962 O O . PHE A 1 245 ? -10.595 35.267 5.341 1.00 44.53 245 PHE A O 1
ATOM 1969 N N . ASP A 1 246 ? -12.722 35.614 5.983 1.00 49.03 246 ASP A N 1
ATOM 1970 C CA . ASP A 1 246 ? -12.423 36.410 7.179 1.00 49.03 246 ASP A CA 1
ATOM 1971 C C . ASP A 1 246 ? -12.056 35.562 8.419 1.00 49.03 246 ASP A C 1
ATOM 1973 O O . ASP A 1 246 ? -11.732 36.125 9.464 1.00 49.03 246 ASP A O 1
ATOM 1977 N N . ILE A 1 247 ? -12.102 34.220 8.337 1.00 57.75 247 ILE A N 1
ATOM 1978 C CA . ILE A 1 247 ? -11.774 33.311 9.455 1.00 57.75 247 ILE A CA 1
ATOM 1979 C C . ILE A 1 247 ? -10.757 32.240 9.008 1.00 57.75 247 ILE A C 1
ATOM 1981 O O . ILE A 1 247 ? -11.151 31.173 8.527 1.00 57.75 247 ILE A O 1
ATOM 1985 N N . PRO A 1 248 ? -9.443 32.484 9.184 1.00 57.06 248 PRO A N 1
ATOM 1986 C CA . PRO A 1 248 ? -8.411 31.460 9.026 1.00 57.06 248 PRO A CA 1
ATOM 1987 C C . PRO A 1 248 ? -8.653 30.244 9.940 1.00 57.06 248 PRO A C 1
ATOM 1989 O O . PRO A 1 248 ? -9.149 30.392 11.055 1.00 57.06 248 PRO A O 1
ATOM 1992 N N . GLY A 1 249 ? -8.300 29.043 9.472 1.00 61.06 249 GLY A N 1
ATOM 1993 C CA . GLY A 1 249 ? -8.358 27.797 10.256 1.00 61.06 249 GLY A CA 1
ATOM 1994 C C . GLY A 1 249 ? -9.751 27.185 10.481 1.00 61.06 249 GLY A C 1
ATOM 1995 O O . GLY A 1 249 ? -9.845 26.112 11.070 1.00 61.06 249 GLY A O 1
ATOM 1996 N N . LEU A 1 250 ? -10.842 27.808 10.009 1.00 69.44 250 LEU A N 1
ATOM 1997 C CA . LEU A 1 250 ? -12.199 27.286 10.240 1.00 69.44 250 LEU A CA 1
ATOM 1998 C C . LEU A 1 250 ? -12.459 25.927 9.562 1.00 69.44 250 LEU A C 1
ATOM 2000 O O . LEU A 1 250 ? -13.209 25.124 10.109 1.00 69.44 250 LEU A O 1
ATOM 2004 N N . SER A 1 251 ? -11.855 25.660 8.397 1.00 66.50 251 SER A N 1
ATOM 2005 C CA . SER A 1 251 ? -12.019 24.371 7.701 1.00 66.50 251 SER A CA 1
ATOM 2006 C C . SER A 1 251 ? -11.379 23.247 8.511 1.00 66.50 251 SER A C 1
ATOM 2008 O O . SER A 1 251 ? -12.074 22.328 8.933 1.00 66.50 251 SER A O 1
ATOM 2010 N N . ASP A 1 252 ? -10.087 23.375 8.813 1.00 68.62 252 ASP A N 1
ATOM 2011 C CA . ASP A 1 252 ? -9.290 22.455 9.625 1.00 68.62 252 ASP A CA 1
ATOM 2012 C C . ASP A 1 252 ? -9.967 22.174 10.978 1.00 68.62 252 ASP A C 1
ATOM 2014 O O . ASP A 1 252 ? -10.113 21.023 11.379 1.00 68.62 252 ASP A O 1
ATOM 2018 N N . MET A 1 253 ? -10.484 23.215 11.645 1.00 68.00 253 MET A N 1
ATOM 2019 C CA . MET A 1 253 ? -11.234 23.078 12.897 1.00 68.00 253 MET A CA 1
ATOM 2020 C C . MET A 1 253 ? -12.524 22.256 12.734 1.00 68.00 253 MET A C 1
ATOM 2022 O O . MET A 1 253 ? -12.846 21.451 13.608 1.00 68.00 253 MET A O 1
ATOM 2026 N N . LEU A 1 254 ? -13.261 22.419 11.629 1.00 70.88 254 LEU A N 1
ATOM 2027 C CA . LEU A 1 254 ? -14.450 21.610 11.345 1.00 70.88 254 LEU A CA 1
ATOM 2028 C C . LEU A 1 254 ? -14.090 20.156 11.004 1.00 70.88 254 LEU A C 1
ATOM 2030 O O . LEU A 1 254 ? -14.773 19.262 11.497 1.00 70.88 254 LEU A O 1
ATOM 2034 N N . HIS A 1 255 ? -13.015 19.902 10.245 1.00 74.00 255 HIS A N 1
ATOM 2035 C CA . HIS A 1 255 ? -12.507 18.538 10.034 1.00 74.00 255 HIS A CA 1
ATOM 2036 C C . HIS A 1 255 ? -12.169 17.877 11.372 1.00 74.00 255 HIS A C 1
ATOM 2038 O O . HIS A 1 255 ? -12.719 16.821 11.675 1.00 74.00 255 HIS A O 1
ATOM 2044 N N . SER A 1 256 ? -11.343 18.520 12.203 1.00 73.81 256 SER A N 1
ATOM 2045 C CA . SER A 1 256 ? -10.927 17.974 13.499 1.00 73.81 256 SER A CA 1
ATOM 2046 C C . SER A 1 256 ? -12.113 17.651 14.408 1.00 73.81 256 SER A C 1
ATOM 2048 O O . SER A 1 256 ? -12.165 16.549 14.947 1.00 73.81 256 SER A O 1
ATOM 2050 N N . ILE A 1 257 ? -13.104 18.545 14.539 1.00 71.50 257 ILE A N 1
ATOM 2051 C CA . ILE A 1 257 ? -14.268 18.277 15.401 1.0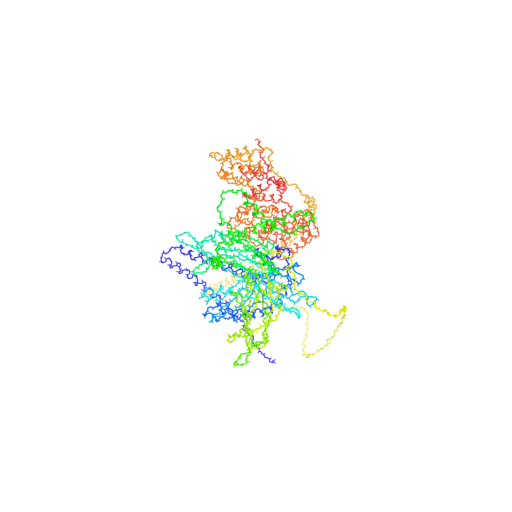0 71.50 257 ILE A CA 1
ATOM 2052 C C . ILE A 1 257 ? -15.146 17.152 14.827 1.00 71.50 257 ILE A C 1
ATOM 2054 O O . ILE A 1 257 ? -15.613 16.309 15.592 1.00 71.50 257 ILE A O 1
ATOM 2058 N N . ILE A 1 258 ? -15.378 17.097 13.508 1.00 74.25 258 ILE A N 1
ATOM 2059 C CA . ILE A 1 258 ? -16.192 16.022 12.909 1.00 74.25 258 ILE A CA 1
ATOM 2060 C C . ILE A 1 258 ? -15.481 14.668 13.055 1.00 74.25 258 ILE A C 1
ATOM 2062 O O . ILE A 1 258 ? -16.122 13.697 13.456 1.00 74.25 258 ILE A O 1
ATOM 2066 N N . MET A 1 259 ? -14.166 14.611 12.829 1.00 75.75 259 MET A N 1
ATOM 2067 C CA . MET A 1 259 ? -13.346 13.414 13.061 1.00 75.75 259 MET A CA 1
ATOM 2068 C C . MET A 1 259 ? -13.380 12.967 14.525 1.00 75.75 259 MET A C 1
ATOM 2070 O O . MET A 1 259 ? -13.589 11.788 14.801 1.00 75.75 259 MET A O 1
ATOM 2074 N N . GLU A 1 260 ? -13.252 13.906 15.468 1.00 75.00 260 GLU A N 1
ATOM 2075 C CA . GLU A 1 260 ? -13.387 13.644 16.904 1.00 75.00 260 GLU A CA 1
ATOM 2076 C C . GLU A 1 260 ? -14.763 13.036 17.229 1.00 75.00 260 GLU A C 1
ATOM 2078 O O . GLU A 1 260 ? -14.851 12.076 17.991 1.00 75.00 260 GLU A O 1
ATOM 2083 N N . GLN A 1 261 ? -15.848 13.523 16.612 1.00 75.25 261 GLN A N 1
ATOM 2084 C CA . GLN A 1 261 ? -17.181 12.957 16.846 1.00 75.25 261 GLN A CA 1
ATOM 2085 C C . GLN A 1 261 ? -17.383 11.585 16.185 1.00 75.25 261 GLN A C 1
ATOM 2087 O O . GLN A 1 261 ? -18.038 10.733 16.781 1.00 75.25 261 GLN A O 1
ATOM 2092 N N . ILE A 1 262 ? -16.806 11.328 15.006 1.00 74.56 262 ILE A N 1
ATOM 2093 C CA . ILE A 1 262 ? -16.811 9.986 14.396 1.00 74.56 262 ILE A CA 1
ATOM 2094 C C . ILE A 1 262 ? -16.053 9.002 15.302 1.00 74.56 262 ILE A C 1
ATOM 2096 O O . ILE A 1 262 ? -16.570 7.924 15.602 1.00 74.56 262 ILE A O 1
ATOM 2100 N N . ALA A 1 263 ? -14.887 9.398 15.821 1.00 74.81 263 ALA A N 1
ATOM 2101 C CA . ALA A 1 263 ? -14.107 8.589 16.755 1.00 74.81 263 ALA A CA 1
ATOM 2102 C C . ALA A 1 263 ? -14.851 8.323 18.078 1.00 74.81 263 ALA A C 1
ATOM 2104 O O . ALA A 1 263 ? -14.915 7.180 18.536 1.00 74.81 263 ALA A O 1
ATOM 2105 N N . ASN A 1 264 ? -15.493 9.347 18.651 1.00 72.44 264 ASN A N 1
ATOM 2106 C CA . ASN A 1 264 ? -16.285 9.242 19.882 1.00 72.44 264 ASN A CA 1
ATOM 2107 C C . ASN A 1 264 ? -17.565 8.391 19.738 1.00 72.44 264 ASN A C 1
ATOM 2109 O O . ASN A 1 264 ? -18.108 7.942 20.746 1.00 72.44 264 ASN A O 1
ATOM 2113 N N . VAL A 1 265 ? -18.071 8.174 18.517 1.00 71.62 265 VAL A N 1
ATOM 2114 C CA . VAL A 1 265 ? -19.307 7.406 18.267 1.00 71.62 265 VAL A CA 1
ATOM 2115 C C . VAL A 1 265 ? -19.027 5.983 17.781 1.00 71.62 265 VAL A C 1
ATOM 2117 O O . VAL A 1 265 ? -19.758 5.068 18.161 1.00 71.62 265 VAL A O 1
ATOM 2120 N N . MET A 1 266 ? -18.016 5.783 16.929 1.00 73.50 266 MET A N 1
ATOM 2121 C CA . MET A 1 266 ? -17.864 4.533 16.173 1.00 73.50 266 MET A CA 1
ATOM 2122 C C . MET A 1 266 ? -16.422 4.150 15.785 1.00 73.50 266 MET A C 1
ATOM 2124 O O . MET A 1 266 ? -16.256 3.385 14.839 1.00 73.50 266 MET A O 1
ATOM 2128 N N . VAL A 1 267 ? -15.390 4.631 16.486 1.00 81.88 267 VAL A N 1
ATOM 2129 C CA . VAL A 1 267 ? -14.035 4.034 16.446 1.00 81.88 267 VAL A CA 1
ATOM 2130 C C . VAL A 1 267 ? -13.719 3.443 17.820 1.00 81.88 267 VAL A C 1
ATOM 2132 O O . VAL A 1 267 ? -14.066 4.040 18.841 1.00 81.88 267 VAL A O 1
ATOM 2135 N N . LEU A 1 268 ? -13.039 2.290 17.858 1.00 71.94 268 LEU A N 1
ATOM 2136 C CA . LEU A 1 268 ? -12.660 1.599 19.099 1.00 71.94 268 LEU A CA 1
ATOM 2137 C C . LEU A 1 268 ? -12.025 2.555 20.137 1.00 71.94 268 LEU A C 1
ATOM 2139 O O . LEU A 1 268 ? -11.114 3.313 19.785 1.00 71.94 268 LEU A O 1
ATOM 2143 N N . PRO A 1 269 ? -12.478 2.531 21.410 1.00 64.50 269 PRO A N 1
ATOM 2144 C CA . PRO A 1 269 ? -13.364 1.535 22.039 1.00 64.50 269 PRO A CA 1
ATOM 2145 C C . PRO A 1 269 ? -14.869 1.698 21.745 1.00 64.50 269 PRO A C 1
ATOM 2147 O O . PRO A 1 269 ? -15.664 0.866 22.182 1.00 64.50 269 PRO A O 1
ATOM 2150 N N . ASN A 1 270 ? -15.284 2.760 21.050 1.00 75.75 270 ASN A N 1
ATOM 2151 C CA . ASN A 1 270 ? -16.691 3.081 20.822 1.00 75.75 270 ASN A CA 1
ATOM 2152 C C . ASN A 1 270 ? -17.265 2.229 19.682 1.00 75.75 270 ASN A C 1
ATOM 2154 O O . ASN A 1 270 ? -16.761 2.246 18.558 1.00 75.75 270 ASN A O 1
ATOM 2158 N N . VAL A 1 271 ? -18.339 1.490 19.968 1.00 77.31 271 VAL A N 1
ATOM 2159 C CA . VAL A 1 271 ? -19.028 0.634 18.994 1.00 77.31 271 VAL A CA 1
ATOM 2160 C C . VAL A 1 271 ? -20.527 0.911 19.002 1.00 77.31 271 VAL A C 1
ATOM 2162 O O . VAL A 1 271 ? -21.116 1.161 20.055 1.00 77.31 271 VAL A O 1
ATOM 2165 N N . LEU A 1 272 ? -21.164 0.816 17.836 1.00 79.69 272 LEU A N 1
ATOM 2166 C CA . LEU A 1 272 ? -22.612 0.918 17.681 1.00 79.69 272 LEU A CA 1
ATOM 2167 C C . LEU A 1 272 ? -23.255 -0.470 17.888 1.00 79.69 272 LEU A C 1
ATOM 2169 O O . LEU A 1 272 ? -23.092 -1.342 17.028 1.00 79.69 272 LEU A O 1
ATOM 2173 N N . PRO A 1 273 ? -23.980 -0.719 18.997 1.00 80.69 273 PRO A N 1
ATOM 2174 C CA . PRO A 1 273 ? -24.691 -1.974 19.210 1.00 80.69 273 PRO A CA 1
ATOM 2175 C C . PRO A 1 273 ? -26.031 -1.978 18.465 1.00 80.69 273 PRO A C 1
ATOM 2177 O O . PRO A 1 273 ? -26.815 -1.033 18.552 1.00 80.69 273 PRO A O 1
ATOM 2180 N N . ILE A 1 274 ? -26.351 -3.086 17.804 1.00 82.69 274 ILE A N 1
ATOM 2181 C CA . ILE A 1 274 ? -27.654 -3.322 17.176 1.00 82.69 274 ILE A CA 1
ATOM 2182 C C . ILE A 1 274 ? -28.187 -4.656 17.705 1.00 82.69 274 ILE A C 1
ATOM 2184 O O . ILE A 1 274 ? -27.598 -5.711 17.475 1.00 82.69 274 ILE A O 1
ATOM 2188 N N . LYS A 1 275 ? -29.299 -4.617 18.442 1.00 82.75 275 LYS A N 1
ATOM 2189 C CA . LYS A 1 275 ? -29.962 -5.809 18.994 1.00 82.75 275 LYS A CA 1
ATOM 2190 C C . LYS A 1 275 ? -30.898 -6.420 17.952 1.00 82.75 275 LYS A C 1
ATOM 2192 O O . LYS A 1 275 ? -31.687 -5.697 17.352 1.00 82.75 275 LYS A O 1
ATOM 2197 N N . LEU A 1 276 ? -30.820 -7.738 17.770 1.00 85.31 276 LEU A N 1
ATOM 2198 C CA . LEU A 1 276 ? -31.592 -8.478 16.763 1.00 85.31 276 LEU A CA 1
ATOM 2199 C C . LEU A 1 276 ? -32.556 -9.503 17.379 1.00 85.31 276 LEU A C 1
ATOM 2201 O O . LEU A 1 276 ? -33.603 -9.769 16.796 1.00 85.31 276 LEU A O 1
ATOM 2205 N N . ALA A 1 277 ? -32.243 -10.040 18.562 1.00 83.50 277 ALA A N 1
ATOM 2206 C CA . ALA A 1 277 ? -33.105 -10.967 19.293 1.00 83.50 277 ALA A CA 1
ATOM 2207 C C . ALA A 1 277 ? -33.533 -10.417 20.664 1.00 83.50 277 ALA A C 1
ATOM 2209 O O . ALA A 1 277 ? -32.821 -9.640 21.306 1.00 83.50 277 ALA A O 1
ATOM 2210 N N . GLU A 1 278 ? -34.706 -10.838 21.140 1.00 76.62 278 GLU A N 1
ATOM 2211 C CA . GLU A 1 278 ? -35.190 -10.519 22.487 1.00 76.62 278 GLU A CA 1
ATOM 2212 C C . GLU A 1 278 ? -34.389 -11.247 23.584 1.00 76.62 278 GLU A C 1
ATOM 2214 O O . GLU A 1 278 ? -33.583 -12.133 23.314 1.00 76.62 278 GLU A O 1
ATOM 2219 N N . GLY A 1 279 ? -34.553 -10.828 24.844 1.00 68.81 279 GLY A N 1
ATOM 2220 C CA . GLY A 1 279 ? -33.827 -11.387 25.997 1.00 68.81 279 GLY A CA 1
ATOM 2221 C C . GLY A 1 279 ? -32.344 -10.997 26.117 1.00 68.81 279 GLY A C 1
ATOM 2222 O O . GLY A 1 279 ? -31.801 -11.046 27.213 1.00 68.81 279 GLY A O 1
ATOM 2223 N N . ILE A 1 280 ? -31.698 -10.550 25.036 1.00 71.06 280 ILE A N 1
ATOM 2224 C CA . ILE A 1 280 ? -30.253 -10.263 25.030 1.00 71.06 280 ILE A CA 1
ATOM 2225 C C . ILE A 1 280 ? -29.918 -8.891 25.618 1.00 71.06 280 ILE A C 1
ATOM 2227 O O . ILE A 1 280 ? -30.586 -7.889 25.343 1.00 71.06 280 ILE A O 1
ATOM 2231 N N . ASP A 1 281 ? -28.853 -8.853 26.413 1.00 65.06 281 ASP A N 1
ATOM 2232 C CA . ASP A 1 281 ? -28.308 -7.639 27.005 1.00 65.06 281 ASP A CA 1
ATOM 2233 C C . ASP A 1 281 ? -27.496 -6.825 25.977 1.00 65.06 281 ASP A C 1
ATOM 2235 O O . ASP A 1 281 ? -26.535 -7.312 25.380 1.00 65.06 281 ASP A O 1
ATOM 2239 N N . LEU A 1 282 ? -27.868 -5.554 25.796 1.00 65.69 282 LEU A N 1
ATOM 2240 C CA . LEU A 1 282 ? -27.168 -4.600 24.930 1.00 65.69 282 LEU A CA 1
ATOM 2241 C C . LEU A 1 282 ? -25.750 -4.279 25.419 1.00 65.69 282 LEU A C 1
ATOM 2243 O O . LEU A 1 282 ? -24.912 -3.856 24.628 1.00 65.69 282 LEU A O 1
ATOM 2247 N N . ASN A 1 283 ? -25.462 -4.440 26.708 1.00 62.75 283 ASN A N 1
ATOM 2248 C CA . ASN A 1 283 ? -24.228 -3.934 27.314 1.00 62.75 283 ASN A CA 1
ATOM 2249 C C . ASN A 1 283 ? -23.011 -4.780 26.942 1.00 62.75 283 ASN A C 1
ATOM 2251 O O . ASN A 1 283 ? -21.924 -4.250 26.725 1.00 62.75 283 ASN A O 1
ATOM 2255 N N . LYS A 1 284 ? -23.255 -6.072 26.732 1.00 63.28 284 LYS A N 1
ATOM 2256 C CA . LYS A 1 284 ? -22.317 -7.066 26.196 1.00 63.28 284 LYS A CA 1
ATOM 2257 C C . LYS A 1 284 ? -21.995 -6.825 24.714 1.00 63.28 284 LYS A C 1
ATOM 2259 O O . LYS A 1 284 ? -20.992 -7.315 24.206 1.00 63.28 284 LYS A O 1
ATOM 2264 N N . LEU A 1 285 ? -22.832 -6.037 24.027 1.00 66.56 285 LEU A N 1
ATOM 2265 C CA . LEU A 1 285 ? -22.593 -5.553 22.665 1.00 66.56 285 LEU A CA 1
ATOM 2266 C C . LEU A 1 285 ? -21.879 -4.190 22.661 1.00 66.56 285 LEU A C 1
ATOM 2268 O O . LEU A 1 285 ? -20.981 -3.987 21.853 1.00 66.56 285 LEU A O 1
ATOM 2272 N N . LYS A 1 286 ? -22.239 -3.275 23.575 1.00 63.81 286 LYS A N 1
ATOM 2273 C CA . LYS A 1 286 ? -21.626 -1.935 23.713 1.00 63.81 286 LYS A CA 1
ATOM 2274 C C . LYS A 1 286 ? -20.139 -1.956 24.075 1.00 63.81 286 LYS A C 1
ATOM 2276 O O . LYS A 1 286 ? -19.445 -0.991 23.781 1.00 63.81 286 LYS A O 1
ATOM 2281 N N . TYR A 1 287 ? -19.676 -2.980 24.791 1.00 65.12 287 TYR A N 1
ATOM 2282 C CA . TYR A 1 287 ? -18.381 -2.938 25.469 1.00 65.12 287 TYR A CA 1
ATOM 2283 C C . TYR A 1 287 ? -17.613 -4.258 25.300 1.00 65.12 287 TYR A C 1
ATOM 2285 O O . TYR A 1 287 ? -17.869 -5.205 26.045 1.00 65.12 287 TYR A O 1
ATOM 2293 N N . PRO A 1 288 ? -16.675 -4.357 24.336 1.00 66.38 288 PRO A N 1
ATOM 2294 C CA . PRO A 1 288 ? -15.722 -5.464 24.309 1.00 66.38 288 PRO A CA 1
ATOM 2295 C C . PRO A 1 288 ? -14.883 -5.527 25.599 1.00 66.38 288 PRO A C 1
ATOM 2297 O O . PRO A 1 288 ? -14.567 -4.502 26.213 1.00 66.38 288 PRO A O 1
ATOM 2300 N N . GLN A 1 289 ? -14.481 -6.740 25.984 1.00 70.50 289 GLN A N 1
ATOM 2301 C CA . GLN A 1 289 ? -13.266 -6.920 26.779 1.00 70.50 289 GLN A CA 1
ATOM 2302 C C . GLN A 1 289 ? -12.062 -6.685 25.850 1.00 70.50 289 GLN A C 1
ATOM 2304 O O . GLN A 1 289 ? -12.102 -7.186 24.722 1.00 70.50 289 GLN A O 1
ATOM 2309 N N . PRO A 1 290 ? -11.013 -5.956 26.275 1.00 83.69 290 PRO A N 1
ATOM 2310 C CA . PRO A 1 290 ? -9.831 -5.774 25.440 1.00 83.69 290 PRO A CA 1
ATOM 2311 C C . PRO A 1 290 ? -9.105 -7.095 25.177 1.00 83.69 290 PRO A C 1
ATOM 2313 O O . PRO A 1 290 ? -9.109 -7.983 26.029 1.00 83.69 290 PRO A O 1
ATOM 2316 N N . GLN A 1 291 ? -8.432 -7.210 24.031 1.00 84.88 291 GLN A N 1
ATOM 2317 C CA . GLN A 1 291 ? -7.540 -8.344 23.764 1.00 84.88 291 GLN A CA 1
ATOM 2318 C C . GLN A 1 291 ? -6.220 -8.225 24.544 1.00 84.88 291 GLN A C 1
ATOM 2320 O O . GLN A 1 291 ? -5.613 -9.240 24.880 1.00 84.88 291 GLN A O 1
ATOM 2325 N N . GLY A 1 292 ? -5.781 -6.998 24.840 1.00 89.88 292 GLY A N 1
ATOM 2326 C CA . GLY A 1 292 ? -4.546 -6.732 25.573 1.00 89.88 292 GLY A CA 1
ATOM 2327 C C . GLY A 1 292 ? -4.273 -5.242 25.768 1.00 89.88 292 GLY A C 1
ATOM 2328 O O . GLY A 1 292 ? -5.132 -4.383 25.544 1.00 89.88 292 GLY A O 1
ATOM 2329 N N . VAL A 1 293 ? -3.051 -4.939 26.192 1.00 92.62 293 VAL A N 1
ATOM 2330 C CA . VAL A 1 293 ? -2.496 -3.584 26.278 1.00 92.62 293 VAL A CA 1
ATOM 2331 C C . VAL A 1 293 ? -1.172 -3.574 25.531 1.00 92.62 293 VAL A C 1
ATOM 2333 O O . VAL A 1 293 ? -0.297 -4.376 25.841 1.00 92.62 293 VAL A O 1
ATOM 2336 N N . VAL A 1 294 ? -0.996 -2.652 24.587 1.00 93.69 294 VAL A N 1
ATOM 2337 C CA . VAL A 1 294 ? 0.325 -2.392 24.011 1.00 93.69 294 VAL A CA 1
ATOM 2338 C C . VAL A 1 294 ? 1.073 -1.402 24.900 1.00 93.69 294 VAL A C 1
ATOM 2340 O O . VAL A 1 294 ? 0.566 -0.322 25.218 1.00 93.69 294 VAL A O 1
ATOM 2343 N N . ARG A 1 295 ? 2.277 -1.786 25.323 1.00 94.12 295 ARG A N 1
ATOM 2344 C CA . ARG A 1 295 ? 3.268 -0.907 25.945 1.00 94.12 295 ARG A CA 1
ATOM 2345 C C . ARG A 1 295 ? 4.222 -0.434 24.851 1.00 94.12 295 ARG A C 1
ATOM 2347 O O . ARG A 1 295 ? 4.773 -1.260 24.131 1.00 94.12 295 ARG A O 1
ATOM 2354 N N . ILE A 1 296 ? 4.381 0.880 24.723 1.00 94.94 296 ILE A N 1
ATOM 2355 C CA . ILE A 1 296 ? 5.152 1.541 23.664 1.00 94.94 296 ILE A CA 1
ATOM 2356 C C . ILE A 1 296 ? 6.197 2.426 24.330 1.00 94.94 296 ILE A C 1
ATOM 2358 O O . ILE A 1 296 ? 5.831 3.415 24.959 1.00 94.94 296 ILE A O 1
ATOM 2362 N N . THR A 1 297 ? 7.476 2.101 24.190 1.00 94.62 297 THR A N 1
ATOM 2363 C CA . THR A 1 297 ? 8.581 2.976 24.590 1.00 94.62 297 THR A CA 1
ATOM 2364 C C . THR A 1 297 ? 9.122 3.678 23.353 1.00 94.62 297 THR A C 1
ATOM 2366 O O . THR A 1 297 ? 9.699 3.040 22.473 1.00 94.62 297 THR A O 1
ATOM 2369 N N . VAL A 1 298 ? 8.944 4.998 23.296 1.00 95.38 298 VAL A N 1
ATOM 2370 C CA . VAL A 1 298 ? 9.573 5.857 22.287 1.00 95.38 298 VAL A CA 1
ATOM 2371 C C . VAL A 1 298 ? 10.995 6.138 22.756 1.00 95.38 298 VAL A C 1
ATOM 2373 O O . VAL A 1 298 ? 11.178 6.854 23.742 1.00 95.38 298 VAL A O 1
ATOM 2376 N N . ILE A 1 299 ? 11.995 5.546 22.101 1.00 93.81 299 ILE A N 1
ATOM 2377 C CA . ILE A 1 299 ? 13.393 5.606 22.547 1.00 93.81 299 ILE A CA 1
ATOM 2378 C C . ILE A 1 299 ? 14.042 6.880 21.999 1.00 93.81 299 ILE A C 1
ATOM 2380 O O . ILE A 1 299 ? 14.219 7.856 22.731 1.00 93.81 299 ILE A O 1
ATOM 2384 N N . GLU A 1 300 ? 14.342 6.902 20.702 1.00 94.62 300 GLU A N 1
ATOM 2385 C CA . GLU A 1 300 ? 15.038 7.996 20.021 1.00 94.62 300 GLU A CA 1
ATOM 2386 C C . GLU A 1 300 ? 14.646 8.086 18.538 1.00 94.62 300 GLU A C 1
ATOM 2388 O O . GLU A 1 300 ? 14.025 7.176 17.996 1.00 94.62 300 GLU A O 1
ATOM 2393 N N . ALA A 1 301 ? 15.010 9.178 17.869 1.00 94.88 301 ALA A N 1
ATOM 2394 C CA . ALA A 1 301 ? 14.953 9.301 16.412 1.00 94.88 301 ALA A CA 1
ATOM 2395 C C . ALA A 1 301 ? 16.303 9.773 15.854 1.00 94.88 301 ALA A C 1
ATOM 2397 O O . ALA A 1 301 ? 17.162 10.251 16.599 1.00 94.88 301 ALA A O 1
ATOM 2398 N N . LYS A 1 302 ? 16.512 9.626 14.541 1.00 91.75 302 LYS A N 1
ATOM 2399 C CA . LYS A 1 302 ? 17.729 10.056 13.831 1.00 91.75 302 LYS A CA 1
ATOM 2400 C C . LYS A 1 302 ? 17.422 10.641 12.460 1.00 91.75 302 LYS A C 1
ATOM 2402 O O . LYS A 1 302 ? 16.476 10.224 11.793 1.00 91.75 302 LYS A O 1
ATOM 2407 N N . ASP A 1 303 ? 18.292 11.565 12.053 1.00 86.94 303 ASP A N 1
ATOM 2408 C CA . ASP A 1 303 ? 18.327 12.206 10.737 1.00 86.94 303 ASP A CA 1
ATOM 2409 C C . ASP A 1 303 ? 17.000 12.873 10.333 1.00 86.94 303 ASP A C 1
ATOM 2411 O O . ASP A 1 303 ? 16.663 12.929 9.150 1.00 86.94 303 ASP A O 1
ATOM 2415 N N . LEU A 1 304 ? 16.268 13.417 11.314 1.00 86.75 304 LEU A N 1
ATOM 2416 C CA . LEU A 1 304 ? 15.049 14.194 11.076 1.00 86.75 304 LEU A CA 1
ATOM 2417 C C . LEU A 1 304 ? 15.325 15.413 10.179 1.00 86.75 304 LEU A C 1
ATOM 2419 O O . LEU A 1 304 ? 16.438 15.952 10.142 1.00 86.75 304 LEU A O 1
ATOM 2423 N N . MET A 1 305 ? 14.292 15.852 9.459 1.00 80.75 305 MET A N 1
ATOM 2424 C CA . MET A 1 305 ? 14.340 17.083 8.666 1.00 80.75 305 MET A CA 1
ATOM 2425 C C . MET A 1 305 ? 14.426 18.314 9.586 1.00 80.75 305 MET A C 1
ATOM 2427 O O . MET A 1 305 ? 14.092 18.239 10.764 1.00 80.75 305 MET A O 1
ATOM 2431 N N . ALA A 1 306 ? 14.917 19.433 9.051 1.00 70.69 306 ALA A N 1
ATOM 2432 C CA . ALA A 1 306 ? 15.049 20.695 9.774 1.00 70.69 306 ALA A CA 1
ATOM 2433 C C . ALA A 1 306 ? 14.324 21.792 8.993 1.00 70.69 306 ALA A C 1
ATOM 2435 O O . ALA A 1 306 ? 14.893 22.346 8.047 1.00 70.69 306 ALA A O 1
ATOM 2436 N N . GLU A 1 307 ? 13.084 22.085 9.375 1.00 61.44 307 GLU A N 1
ATOM 2437 C CA . GLU A 1 307 ? 12.253 23.067 8.667 1.00 61.44 307 GLU A CA 1
ATOM 2438 C C . GLU A 1 307 ? 12.541 24.518 9.113 1.00 61.44 307 GLU A C 1
ATOM 2440 O O . GLU A 1 307 ? 12.372 25.449 8.319 1.00 61.44 307 GLU A O 1
ATOM 2445 N N . ASP A 1 308 ? 13.100 24.728 10.318 1.00 52.38 308 ASP A N 1
ATOM 2446 C CA . ASP A 1 308 ? 13.496 26.056 10.825 1.00 52.38 308 ASP A CA 1
ATOM 2447 C C . ASP A 1 308 ? 14.644 26.685 9.995 1.00 52.38 308 ASP A C 1
ATOM 2449 O O . ASP A 1 308 ? 15.845 26.450 10.200 1.00 52.38 308 ASP A O 1
ATOM 2453 N N . MET A 1 309 ? 14.252 27.501 9.010 1.00 42.81 309 MET A N 1
ATOM 2454 C CA . MET A 1 309 ? 15.097 28.153 7.999 1.00 42.81 309 MET A CA 1
ATOM 2455 C C . MET A 1 309 ? 15.913 29.338 8.556 1.00 42.81 309 MET A C 1
ATOM 2457 O O . MET A 1 309 ? 15.816 30.490 8.116 1.00 42.81 309 MET A O 1
ATOM 2461 N N . ALA A 1 310 ? 16.792 29.044 9.515 1.00 38.06 310 ALA A N 1
ATOM 2462 C CA . ALA A 1 310 ? 17.705 30.003 10.122 1.00 38.06 310 ALA A CA 1
ATOM 2463 C C . ALA A 1 310 ? 18.704 30.598 9.102 1.00 38.06 310 ALA A C 1
ATOM 2465 O O . ALA A 1 310 ? 19.721 29.995 8.754 1.00 38.06 310 ALA A O 1
ATOM 2466 N N . LEU A 1 311 ? 18.464 31.852 8.695 1.00 40.75 311 LEU A N 1
ATOM 2467 C CA . LEU A 1 311 ? 19.272 32.635 7.737 1.00 40.75 311 LEU A CA 1
ATOM 2468 C C . LEU A 1 311 ? 20.788 32.704 8.035 1.00 40.75 311 LEU A C 1
ATOM 2470 O O . LEU A 1 311 ? 21.562 33.025 7.133 1.00 40.75 311 LEU A O 1
ATOM 2474 N N . ILE A 1 312 ? 21.217 32.429 9.275 1.00 40.91 312 ILE A N 1
ATOM 2475 C CA . ILE A 1 312 ? 22.624 32.237 9.665 1.00 40.91 312 ILE A CA 1
ATOM 2476 C C . ILE A 1 312 ? 22.712 31.126 10.735 1.00 40.91 312 ILE A C 1
ATOM 2478 O O . ILE A 1 312 ? 22.889 31.410 11.920 1.00 40.91 312 ILE A O 1
ATOM 2482 N N . GLY A 1 313 ? 22.600 29.856 10.338 1.00 48.91 313 GLY A N 1
ATOM 2483 C CA . GLY A 1 313 ? 22.752 28.719 11.256 1.00 48.91 313 GLY A CA 1
ATOM 2484 C C . GLY A 1 313 ? 22.834 27.355 10.563 1.00 48.91 313 GLY A C 1
ATOM 2485 O O . GLY A 1 313 ? 22.727 27.256 9.343 1.00 48.91 313 GLY A O 1
ATOM 2486 N N . LYS A 1 314 ? 23.018 26.292 11.357 1.00 49.09 314 LYS A N 1
ATOM 2487 C CA . LYS A 1 314 ? 22.451 24.979 11.016 1.00 49.09 314 LYS A CA 1
ATOM 2488 C C . LYS A 1 314 ? 20.995 25.006 11.484 1.00 49.09 314 LYS A C 1
ATOM 2490 O O . LYS A 1 314 ? 20.773 25.437 12.613 1.00 49.09 314 LYS A O 1
ATOM 2495 N N . GLY A 1 315 ? 20.058 24.558 10.651 1.00 60.84 315 GLY A N 1
ATOM 2496 C CA . GLY A 1 315 ? 18.670 24.352 11.074 1.00 60.84 315 GLY A CA 1
ATOM 2497 C C . GLY A 1 315 ? 18.573 23.280 12.163 1.00 60.84 315 GLY A C 1
ATOM 2498 O O . GLY A 1 315 ? 19.429 22.392 12.247 1.00 60.84 315 GLY A O 1
ATOM 2499 N N . SER A 1 316 ? 17.547 23.391 12.999 1.00 69.06 316 SER A N 1
ATOM 2500 C CA . SER A 1 316 ? 17.257 22.484 14.109 1.00 69.06 316 SER A CA 1
ATOM 2501 C C . SER A 1 316 ? 15.771 22.547 14.429 1.00 69.06 316 SER A C 1
ATOM 2503 O O . SER A 1 316 ? 15.267 23.651 14.616 1.00 69.06 316 SER A O 1
ATOM 2505 N N . SER A 1 317 ? 15.130 21.395 14.551 1.00 81.31 317 SER A N 1
ATOM 2506 C CA . SER A 1 317 ? 13.738 21.265 14.985 1.00 81.31 317 SER A CA 1
ATOM 2507 C C . SER A 1 317 ? 13.642 21.006 16.491 1.00 81.31 317 SER A C 1
ATOM 2509 O O . SER A 1 317 ? 14.605 20.521 17.093 1.00 81.31 317 SER A O 1
ATOM 2511 N N . ASP A 1 318 ? 12.475 21.277 17.069 1.00 86.06 318 ASP A N 1
ATOM 2512 C CA . ASP A 1 318 ? 12.068 20.993 18.447 1.00 86.06 318 ASP A CA 1
ATOM 2513 C C . ASP A 1 318 ? 11.075 19.793 18.445 1.00 86.06 318 ASP A C 1
ATOM 2515 O O . ASP A 1 318 ? 9.879 19.971 18.691 1.00 86.06 318 ASP A O 1
ATOM 2519 N N . PRO A 1 319 ? 11.504 18.554 18.104 1.00 90.88 319 PRO A N 1
ATOM 2520 C CA . PRO A 1 319 ? 10.587 17.464 17.778 1.00 90.88 319 PRO A CA 1
ATOM 2521 C C . PRO A 1 319 ? 9.838 16.836 18.962 1.00 90.88 319 PRO A C 1
ATOM 2523 O O . PRO A 1 319 ? 10.361 16.667 20.072 1.00 90.88 319 PRO A O 1
ATOM 2526 N N . TYR A 1 320 ? 8.638 16.342 18.660 1.00 93.50 320 TYR A N 1
ATOM 2527 C CA . TYR A 1 320 ? 7.840 15.448 19.497 1.00 93.50 320 TYR A CA 1
ATOM 2528 C C . TYR A 1 320 ? 7.144 14.357 18.666 1.00 93.50 320 TYR A C 1
ATOM 2530 O O . TYR A 1 320 ? 7.029 14.464 17.447 1.00 93.50 320 TYR A O 1
ATOM 2538 N N . VAL A 1 321 ? 6.657 13.308 19.335 1.00 94.75 321 VAL A N 1
ATOM 2539 C CA . VAL A 1 321 ? 5.958 12.172 18.712 1.00 94.75 321 VAL A CA 1
ATOM 2540 C C . VAL A 1 321 ? 4.526 12.083 19.227 1.00 94.75 321 VAL A C 1
ATOM 2542 O O . VAL A 1 321 ? 4.269 12.275 20.419 1.00 94.75 321 VAL A O 1
ATOM 2545 N N . VAL A 1 322 ? 3.595 11.756 18.336 1.00 93.56 322 VAL A N 1
ATOM 2546 C CA . VAL A 1 322 ? 2.191 11.459 18.624 1.00 93.56 322 VAL A CA 1
ATOM 2547 C C . VAL A 1 322 ? 1.921 9.997 18.289 1.00 93.56 322 VAL A C 1
ATOM 2549 O O . VAL A 1 322 ? 2.054 9.577 17.145 1.00 93.56 322 VAL A O 1
ATOM 2552 N N . LEU A 1 323 ? 1.519 9.218 19.292 1.00 92.81 323 LEU A N 1
ATOM 2553 C CA . LEU A 1 323 ? 1.130 7.817 19.128 1.00 92.81 323 LEU A CA 1
ATOM 2554 C C . LEU A 1 323 ? -0.394 7.698 19.139 1.00 92.81 323 LEU A C 1
ATOM 2556 O O . LEU A 1 323 ? -1.060 8.281 20.004 1.00 92.81 323 LEU A O 1
ATOM 2560 N N . ARG A 1 324 ? -0.953 6.908 18.218 1.00 89.00 324 ARG A N 1
ATOM 2561 C CA . ARG A 1 324 ? -2.405 6.764 18.037 1.00 89.00 324 ARG A CA 1
ATOM 2562 C C . ARG A 1 324 ? -2.814 5.306 17.850 1.00 89.00 324 ARG A C 1
ATOM 2564 O O . ARG A 1 324 ? -2.289 4.633 16.972 1.00 89.00 324 ARG A O 1
ATOM 2571 N N . VAL A 1 325 ? -3.780 4.836 18.640 1.00 86.88 325 VAL A N 1
ATOM 2572 C CA . VAL A 1 325 ? -4.352 3.479 18.548 1.00 86.88 325 VAL A CA 1
ATOM 2573 C C . VAL A 1 325 ? -5.870 3.590 18.672 1.00 86.88 325 VAL A C 1
ATOM 2575 O O . VAL A 1 325 ? -6.396 3.899 19.745 1.00 86.88 325 VAL A O 1
ATOM 2578 N N . GLY A 1 326 ? -6.583 3.374 17.561 1.00 79.56 326 GLY A N 1
ATOM 2579 C CA . GLY A 1 326 ? -8.015 3.691 17.472 1.00 79.56 326 GLY A CA 1
ATOM 2580 C C . GLY A 1 326 ? -8.284 5.157 17.836 1.00 79.56 326 GLY A C 1
ATOM 2581 O O . GLY A 1 326 ? -7.574 6.054 17.385 1.00 79.56 326 GLY A O 1
ATOM 2582 N N . ALA A 1 327 ? -9.268 5.400 18.706 1.00 73.19 327 ALA A N 1
ATOM 2583 C CA . ALA A 1 327 ? -9.601 6.741 19.188 1.00 73.19 327 ALA A CA 1
ATOM 2584 C C . ALA A 1 327 ? -8.654 7.293 20.284 1.00 73.19 327 ALA A C 1
ATOM 2586 O O . ALA A 1 327 ? -8.836 8.432 20.716 1.00 73.19 327 ALA A O 1
ATOM 2587 N N . LYS A 1 328 ? -7.671 6.520 20.781 1.00 81.75 328 LYS A N 1
ATOM 2588 C CA . LYS A 1 328 ? -6.735 6.984 21.824 1.00 81.75 328 LYS A CA 1
ATOM 2589 C C . LYS A 1 328 ? -5.482 7.599 21.196 1.00 81.75 328 LYS A C 1
ATOM 2591 O O . LYS A 1 328 ? -4.818 6.950 20.392 1.00 81.75 328 LYS A O 1
ATOM 2596 N N . THR A 1 329 ? -5.107 8.787 21.670 1.00 86.25 329 THR A N 1
ATOM 2597 C CA . THR A 1 329 ? -3.889 9.517 21.277 1.00 86.25 329 THR A CA 1
ATOM 2598 C C . THR A 1 329 ? -3.047 9.867 22.508 1.00 86.25 329 THR A C 1
ATOM 2600 O O . THR A 1 329 ? -3.609 10.175 23.561 1.00 86.25 329 THR A O 1
ATOM 2603 N N . VAL A 1 330 ? -1.716 9.851 22.390 1.00 90.19 330 VAL A N 1
ATOM 2604 C CA . VAL A 1 330 ? -0.761 10.386 23.385 1.00 90.19 330 VAL A CA 1
ATOM 2605 C C . VAL A 1 330 ? 0.374 11.148 22.679 1.00 90.19 330 VAL A C 1
ATOM 2607 O O . VAL A 1 330 ? 0.728 10.791 21.561 1.00 90.19 330 VAL A O 1
ATOM 2610 N N . LYS A 1 331 ? 0.928 12.193 23.312 1.00 92.94 331 LYS A N 1
ATOM 2611 C CA . LYS A 1 331 ? 2.063 13.008 22.819 1.00 92.94 331 LYS A CA 1
ATOM 2612 C C . LYS A 1 331 ? 3.245 12.881 23.792 1.00 92.94 331 LYS A C 1
ATOM 2614 O O . LYS A 1 331 ? 3.016 12.893 25.003 1.00 92.94 331 LYS A O 1
ATOM 2619 N N . THR A 1 332 ? 4.471 12.765 23.278 1.00 94.62 332 THR A N 1
ATOM 2620 C CA . THR A 1 332 ? 5.708 12.820 24.082 1.00 94.62 332 THR A CA 1
ATOM 2621 C C . THR A 1 332 ? 6.000 14.231 24.584 1.00 94.62 332 THR A C 1
ATOM 2623 O O . THR A 1 332 ? 5.431 15.212 24.098 1.00 94.62 332 THR A O 1
ATOM 2626 N N . ARG A 1 333 ? 6.973 14.378 25.488 1.00 91.88 333 ARG A N 1
ATOM 2627 C CA . ARG A 1 333 ? 7.636 15.679 25.645 1.00 91.88 333 ARG A CA 1
ATOM 2628 C C . ARG A 1 333 ? 8.291 16.132 24.332 1.00 91.88 333 ARG A C 1
ATOM 2630 O O . ARG A 1 333 ? 8.700 15.316 23.502 1.00 91.88 333 ARG A O 1
ATOM 2637 N N . VAL A 1 334 ? 8.407 17.446 24.198 1.00 91.94 334 VAL A N 1
ATOM 2638 C CA . VAL A 1 334 ? 9.202 18.140 23.178 1.00 91.94 334 VAL A CA 1
ATOM 2639 C C . VAL A 1 334 ? 10.688 18.018 23.535 1.00 91.94 334 VAL A C 1
ATOM 2641 O O . VAL A 1 334 ? 11.030 17.969 24.721 1.00 91.94 334 VAL A O 1
ATOM 2644 N N . ILE A 1 335 ? 11.565 17.938 22.533 1.00 89.06 335 ILE A N 1
ATOM 2645 C CA . ILE A 1 335 ? 13.025 17.929 22.710 1.00 89.06 335 ILE A CA 1
ATOM 2646 C C . ILE A 1 335 ? 13.638 19.077 21.905 1.00 89.06 335 ILE A C 1
ATOM 2648 O O . ILE A 1 335 ? 13.883 18.932 20.713 1.00 89.06 335 ILE A O 1
ATOM 2652 N N . ASP A 1 336 ? 13.916 20.200 22.565 1.00 86.88 336 ASP A N 1
ATOM 2653 C CA . ASP A 1 336 ? 14.480 21.403 21.947 1.00 86.88 336 ASP A CA 1
ATOM 2654 C C . ASP A 1 336 ? 15.746 21.106 21.102 1.00 86.88 336 ASP A C 1
ATOM 2656 O O . ASP A 1 336 ? 16.758 20.596 21.598 1.00 86.88 336 ASP A O 1
ATOM 2660 N N . LYS A 1 337 ? 15.717 21.527 19.835 1.00 82.62 337 LYS A N 1
ATOM 2661 C CA . LYS A 1 337 ? 16.848 21.728 18.910 1.00 82.62 337 LYS A CA 1
ATOM 2662 C C . LYS A 1 337 ? 17.680 20.486 18.630 1.00 82.62 337 LYS A C 1
ATOM 2664 O O . LYS A 1 337 ? 18.913 20.546 18.587 1.00 82.62 337 LYS A O 1
ATOM 2669 N N . SER A 1 338 ? 17.000 19.372 18.360 1.00 83.88 338 SER A N 1
ATOM 2670 C CA . SER A 1 338 ? 17.627 18.107 17.981 1.00 83.88 338 SER A CA 1
ATOM 2671 C C . SER A 1 338 ? 17.027 17.484 16.722 1.00 83.88 338 SER A C 1
ATOM 2673 O O . SER A 1 338 ? 15.832 17.238 16.641 1.00 83.88 338 SER A O 1
ATOM 2675 N N . LEU A 1 339 ? 17.894 17.117 15.774 1.00 86.19 339 LEU A N 1
ATOM 2676 C CA . LEU A 1 339 ? 17.550 16.251 14.632 1.00 86.19 339 LEU A CA 1
ATOM 2677 C C . LEU A 1 339 ? 17.784 14.756 14.933 1.00 86.19 339 LEU A C 1
ATOM 2679 O O . LEU A 1 339 ? 17.568 13.898 14.077 1.00 86.19 339 LEU A O 1
ATOM 2683 N N . SER A 1 340 ? 18.227 14.458 16.159 1.00 88.94 340 SER A N 1
ATOM 2684 C CA . SER A 1 340 ? 18.332 13.109 16.718 1.00 88.94 340 SER A CA 1
ATOM 2685 C C . SER A 1 340 ? 17.877 13.125 18.192 1.00 88.94 340 SER A C 1
ATOM 2687 O O . SER A 1 340 ? 18.713 13.076 19.101 1.00 88.94 340 SER A O 1
ATOM 2689 N N . PRO A 1 341 ? 16.582 13.362 18.469 1.00 92.94 341 PRO A N 1
ATOM 2690 C CA . PRO A 1 341 ? 16.047 13.460 19.828 1.00 92.94 341 PRO A CA 1
ATOM 2691 C C . PRO A 1 341 ? 16.042 12.105 20.547 1.00 92.94 341 PRO A C 1
ATOM 2693 O O . PRO A 1 341 ? 15.926 11.056 19.919 1.00 92.94 341 PRO A O 1
ATOM 2696 N N . VAL A 1 342 ? 16.112 12.141 21.881 1.00 94.62 342 VAL A N 1
ATOM 2697 C CA . VAL A 1 342 ? 16.008 10.962 22.755 1.00 94.62 342 VAL A CA 1
ATOM 2698 C C . VAL A 1 342 ? 14.921 11.225 23.797 1.00 94.62 342 VAL A C 1
ATOM 2700 O O . VAL A 1 342 ? 15.067 12.093 24.665 1.00 94.62 342 VAL A O 1
ATOM 2703 N N . TRP A 1 343 ? 13.821 10.482 23.708 1.00 93.56 343 TRP A N 1
ATOM 2704 C CA . TRP A 1 343 ? 12.668 10.617 24.597 1.00 93.56 343 TRP A CA 1
ATOM 2705 C C . TRP A 1 343 ? 12.737 9.614 25.755 1.00 93.56 343 TRP A C 1
ATOM 2707 O O . TRP A 1 343 ? 12.655 10.029 26.912 1.00 93.56 343 TRP A O 1
ATOM 2717 N N . ASN A 1 344 ? 12.945 8.325 25.478 1.00 91.19 344 ASN A N 1
ATOM 2718 C CA . ASN A 1 344 ? 12.784 7.239 26.456 1.00 91.19 344 ASN A CA 1
ATOM 2719 C C . ASN A 1 344 ? 11.467 7.362 27.252 1.00 91.19 344 ASN A C 1
ATOM 2721 O O . ASN A 1 344 ? 11.461 7.325 28.482 1.00 91.19 344 ASN A O 1
ATOM 2725 N N . GLU A 1 345 ? 10.346 7.568 26.553 1.00 91.94 345 GLU A N 1
ATOM 2726 C CA . GLU A 1 345 ? 9.021 7.711 27.171 1.00 91.94 345 GLU A CA 1
ATOM 2727 C C . GLU A 1 345 ? 8.141 6.494 26.880 1.00 91.94 345 GLU A C 1
ATOM 2729 O O . GLU A 1 345 ? 7.894 6.155 25.722 1.00 91.94 345 GLU A O 1
ATOM 2734 N N . THR A 1 346 ? 7.666 5.838 27.944 1.00 92.25 346 THR A N 1
ATOM 2735 C CA . THR A 1 346 ? 6.807 4.651 27.864 1.00 92.25 346 THR A CA 1
ATOM 2736 C C . THR A 1 346 ? 5.338 5.010 28.067 1.00 92.25 346 THR A C 1
ATOM 2738 O O . THR A 1 346 ? 4.953 5.572 29.093 1.00 92.25 346 THR A O 1
ATOM 2741 N N . PHE A 1 347 ? 4.503 4.603 27.115 1.00 93.19 347 PHE A N 1
ATOM 2742 C CA . PHE A 1 347 ? 3.052 4.754 27.119 1.00 93.19 347 PHE A CA 1
ATOM 2743 C C . PHE A 1 347 ? 2.371 3.385 27.121 1.00 93.19 347 PHE A C 1
ATOM 2745 O O . PHE A 1 347 ? 2.922 2.399 26.637 1.00 93.19 347 PHE A O 1
ATOM 2752 N N . GLU A 1 348 ? 1.139 3.321 27.628 1.00 92.56 348 GLU A N 1
ATOM 2753 C CA . GLU A 1 348 ? 0.325 2.101 27.601 1.00 92.56 348 GLU A CA 1
ATOM 2754 C C . GLU A 1 348 ? -1.053 2.395 26.992 1.00 92.56 348 GLU A C 1
ATOM 2756 O O . GLU A 1 348 ? -1.774 3.311 27.415 1.00 92.56 348 GLU A O 1
ATOM 2761 N N . MET A 1 349 ? -1.424 1.642 25.956 1.00 91.06 349 MET A N 1
ATOM 2762 C CA . MET A 1 349 ? -2.645 1.840 25.170 1.00 91.06 349 MET A CA 1
ATOM 2763 C C . MET A 1 349 ? -3.455 0.540 25.143 1.00 91.06 349 MET A C 1
ATOM 2765 O O . MET A 1 349 ? -2.925 -0.538 24.896 1.00 91.06 349 MET A O 1
ATOM 2769 N N . ILE A 1 350 ? -4.746 0.638 25.464 1.00 88.81 350 ILE A N 1
ATOM 2770 C CA . ILE A 1 350 ? -5.645 -0.519 25.550 1.00 88.81 350 ILE A CA 1
ATOM 2771 C C . ILE A 1 350 ? -6.059 -0.906 24.130 1.00 88.81 350 ILE A C 1
ATOM 2773 O O . ILE A 1 350 ? -6.535 -0.045 23.391 1.00 88.81 350 ILE A O 1
ATOM 2777 N N . VAL A 1 351 ? -5.894 -2.178 23.765 1.00 88.12 351 VAL A N 1
ATOM 2778 C CA . VAL A 1 351 ? -6.183 -2.683 22.417 1.00 88.12 351 VAL A CA 1
ATOM 2779 C C . VAL A 1 351 ? -7.413 -3.583 22.468 1.00 88.12 351 VAL A C 1
ATOM 2781 O O . VAL A 1 351 ? -7.391 -4.686 23.019 1.00 88.12 351 VAL A O 1
ATOM 2784 N N . ASP A 1 352 ? -8.512 -3.098 21.895 1.00 79.50 352 ASP A N 1
ATOM 2785 C CA . ASP A 1 352 ? -9.792 -3.810 21.880 1.00 79.50 352 ASP A CA 1
ATOM 2786 C C . ASP A 1 352 ? -9.861 -4.924 20.831 1.00 79.50 352 ASP A C 1
ATOM 2788 O O . ASP A 1 352 ? -10.589 -5.899 21.009 1.00 79.50 352 ASP A O 1
ATOM 2792 N N . SER A 1 353 ? -9.100 -4.798 19.745 1.00 79.19 353 SER A N 1
ATOM 2793 C CA . SER A 1 353 ? -9.079 -5.762 18.649 1.00 79.19 353 SER A CA 1
ATOM 2794 C C . SER A 1 353 ? -7.805 -5.569 17.829 1.00 79.19 353 SER A C 1
ATOM 2796 O O . SER A 1 353 ? -7.829 -4.802 16.875 1.00 79.19 353 SER A O 1
ATOM 2798 N N . ALA A 1 354 ? -6.717 -6.272 18.159 1.00 78.88 354 ALA A N 1
ATOM 2799 C CA . ALA A 1 354 ? -5.443 -6.126 17.442 1.00 78.88 354 ALA A CA 1
ATOM 2800 C C . ALA A 1 354 ? -5.563 -6.411 15.940 1.00 78.88 354 ALA A C 1
ATOM 2802 O O . ALA A 1 354 ? -4.884 -5.780 15.141 1.00 78.88 354 ALA A O 1
ATOM 2803 N N . ASP A 1 355 ? -6.447 -7.347 15.583 1.00 75.12 355 ASP A N 1
ATOM 2804 C CA . ASP A 1 355 ? -6.565 -7.955 14.259 1.00 75.12 355 ASP A CA 1
ATOM 2805 C C . ASP A 1 355 ? -6.964 -6.911 13.191 1.00 75.12 355 ASP A C 1
ATOM 2807 O O . ASP A 1 355 ? -8.155 -6.704 12.935 1.00 75.12 355 ASP A O 1
ATOM 2811 N N . GLY A 1 356 ? -5.988 -6.236 12.578 1.00 69.56 356 GLY A N 1
ATOM 2812 C CA . GLY A 1 356 ? -6.181 -5.114 11.645 1.00 69.56 356 GLY A CA 1
ATOM 2813 C C . GLY A 1 356 ? -6.334 -3.719 12.283 1.00 69.56 356 GLY A C 1
ATOM 2814 O O . GLY A 1 356 ? -6.793 -2.793 11.608 1.00 69.56 356 GLY A O 1
ATOM 2815 N N . GLN A 1 357 ? -5.981 -3.546 13.561 1.00 80.38 357 GLN A N 1
ATOM 2816 C CA . GLN A 1 357 ? -5.875 -2.229 14.204 1.00 80.38 357 GLN A CA 1
ATOM 2817 C C . GLN A 1 357 ? -4.422 -1.740 14.142 1.00 80.38 357 GLN A C 1
ATOM 2819 O O . GLN A 1 357 ? -3.502 -2.469 14.511 1.00 80.38 357 GLN A O 1
ATOM 2824 N N . LEU A 1 358 ? -4.212 -0.502 13.690 1.00 86.94 358 LEU A N 1
ATOM 2825 C CA . LEU A 1 358 ? -2.876 0.072 13.537 1.00 86.94 358 LEU A CA 1
ATOM 2826 C C . LEU A 1 358 ? -2.483 0.937 14.741 1.00 86.94 358 LEU A C 1
ATOM 2828 O O . LEU A 1 358 ? -3.311 1.641 15.331 1.00 86.94 358 LEU A O 1
ATOM 2832 N N . LEU A 1 359 ? -1.190 0.910 15.057 1.00 90.81 359 LEU A N 1
ATOM 2833 C CA . LEU A 1 359 ? -0.497 1.969 15.781 1.00 90.81 359 LEU A CA 1
ATOM 2834 C C . LEU A 1 359 ? 0.049 2.964 14.751 1.00 90.81 359 LEU A C 1
ATOM 2836 O O . LEU A 1 359 ? 0.889 2.596 13.935 1.00 90.81 359 LEU A O 1
ATOM 2840 N N . TYR A 1 360 ? -0.411 4.212 14.798 1.00 91.19 360 TYR A N 1
ATOM 2841 C CA . TYR A 1 360 ? 0.181 5.319 14.040 1.00 91.19 360 TYR A CA 1
ATOM 2842 C C . TYR A 1 360 ? 1.182 6.068 14.917 1.00 91.19 360 TYR A C 1
ATOM 2844 O O . TYR A 1 360 ? 0.945 6.243 16.118 1.00 91.19 360 TYR A O 1
ATOM 2852 N N . ILE A 1 361 ? 2.279 6.504 14.304 1.00 94.00 361 ILE A N 1
ATOM 2853 C CA . ILE A 1 361 ? 3.381 7.235 14.924 1.00 94.00 361 ILE A CA 1
ATOM 2854 C C . ILE A 1 361 ? 3.669 8.456 14.045 1.00 94.00 361 ILE A C 1
ATOM 2856 O O . ILE A 1 361 ? 4.329 8.347 13.013 1.00 94.00 361 ILE A O 1
ATOM 2860 N N . ASP A 1 362 ? 3.153 9.612 14.447 1.00 92.19 362 ASP A N 1
ATOM 2861 C CA . ASP A 1 362 ? 3.315 10.880 13.733 1.00 92.19 362 ASP A CA 1
ATOM 2862 C C . ASP A 1 362 ? 4.399 11.722 14.443 1.00 92.19 362 ASP A C 1
ATOM 2864 O O . ASP A 1 362 ? 4.371 11.831 15.672 1.00 92.19 362 ASP A O 1
ATOM 2868 N N . VAL A 1 363 ? 5.354 12.319 13.722 1.00 91.69 363 VAL A N 1
ATOM 2869 C CA . VAL A 1 363 ? 6.429 13.156 14.298 1.00 91.69 363 VAL A CA 1
ATOM 2870 C C . VAL A 1 363 ? 6.256 14.608 13.844 1.00 91.69 363 VAL A C 1
ATOM 2872 O O . VAL A 1 363 ? 6.019 14.871 12.668 1.00 91.69 363 VAL A O 1
ATOM 2875 N N . PHE A 1 364 ? 6.384 15.561 14.768 1.00 89.94 364 PHE A N 1
ATOM 2876 C CA . PHE A 1 364 ? 6.091 16.984 14.540 1.00 89.94 364 PHE A CA 1
ATOM 2877 C C . PHE A 1 364 ? 7.122 17.911 15.193 1.00 89.94 364 PHE A C 1
ATOM 2879 O O . PHE A 1 364 ? 7.772 17.522 16.163 1.00 89.94 364 PHE A O 1
ATOM 2886 N N . ASP A 1 365 ? 7.216 19.140 14.686 1.00 86.06 365 ASP A N 1
ATOM 2887 C CA . ASP A 1 365 ? 8.020 20.259 15.201 1.00 86.06 365 ASP A CA 1
ATOM 2888 C C . ASP A 1 365 ? 7.157 21.176 16.108 1.00 86.06 365 ASP A C 1
ATOM 2890 O O . ASP A 1 365 ? 6.078 21.601 15.689 1.00 86.06 365 ASP A O 1
ATOM 2894 N N . ASP A 1 366 ? 7.566 21.473 17.353 1.00 82.81 366 ASP A N 1
ATOM 2895 C CA . ASP A 1 366 ? 6.751 22.243 18.329 1.00 82.81 366 ASP A CA 1
ATOM 2896 C C . ASP A 1 366 ? 6.826 23.770 18.096 1.00 82.81 366 ASP A C 1
ATOM 2898 O O . ASP A 1 366 ? 7.452 24.537 18.834 1.00 82.81 366 ASP A O 1
ATOM 2902 N N . ASP A 1 367 ? 6.192 24.219 17.014 1.00 76.62 367 ASP A N 1
ATOM 2903 C CA . ASP A 1 367 ? 6.411 25.546 16.437 1.00 76.62 367 ASP A CA 1
ATOM 2904 C C . ASP A 1 367 ? 5.623 26.672 17.159 1.00 76.62 367 ASP A C 1
ATOM 2906 O O . ASP A 1 367 ? 4.411 26.853 16.983 1.00 76.62 367 ASP A O 1
ATOM 2910 N N . GLN A 1 368 ? 6.305 27.452 18.015 1.00 53.88 368 GLN A N 1
ATOM 2911 C CA . GLN A 1 368 ? 5.676 28.370 18.988 1.00 53.88 368 GLN A CA 1
ATOM 2912 C C . GLN A 1 368 ? 4.927 29.575 18.378 1.00 53.88 368 GLN A C 1
ATOM 2914 O O . GLN A 1 368 ? 5.398 30.716 18.378 1.00 53.88 368 GLN A O 1
ATOM 2919 N N . GLY A 1 369 ? 3.675 29.338 17.984 1.00 47.53 369 GLY A N 1
ATOM 2920 C CA . GLY A 1 369 ? 2.721 30.353 17.520 1.00 47.53 369 GLY A CA 1
ATOM 2921 C C . GLY A 1 369 ? 2.240 30.157 16.083 1.00 47.53 369 GLY A C 1
ATOM 2922 O O . GLY A 1 369 ? 1.413 30.946 15.614 1.00 47.53 369 GLY A O 1
ATOM 2923 N N . THR A 1 370 ? 2.728 29.119 15.410 1.00 55.78 370 THR A N 1
ATOM 2924 C CA . THR A 1 370 ? 2.333 28.717 14.057 1.00 55.78 370 THR A CA 1
ATOM 2925 C C . THR A 1 370 ? 1.467 27.447 14.132 1.00 55.78 370 THR A C 1
ATOM 2927 O O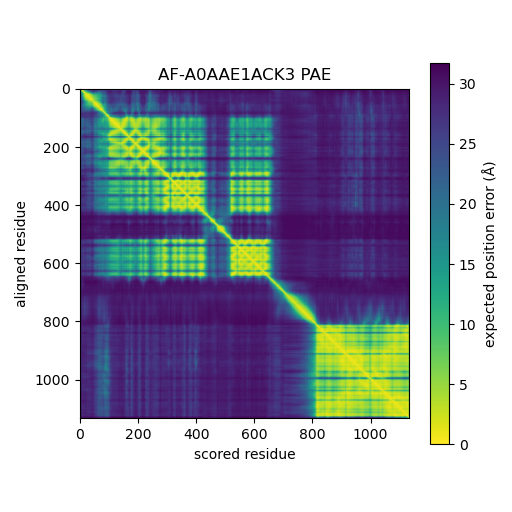 . THR A 1 370 ? 0.747 27.257 15.114 1.00 55.78 370 THR A O 1
ATOM 2930 N N . LYS A 1 371 ? 1.433 26.626 13.077 1.00 58.66 371 LYS A N 1
ATOM 2931 C CA . LYS A 1 371 ? 0.919 25.254 13.140 1.00 58.66 371 LYS A CA 1
ATOM 2932 C C . LYS A 1 371 ? 2.138 24.346 13.047 1.00 58.66 371 LYS A C 1
ATOM 2934 O O . LYS A 1 371 ? 2.875 24.490 12.082 1.00 58.66 371 LYS A O 1
ATOM 2939 N N . ASP A 1 372 ? 2.277 23.446 14.009 1.00 73.44 372 ASP A N 1
ATOM 2940 C CA . ASP A 1 372 ? 3.293 22.400 14.094 1.00 73.44 372 ASP A CA 1
ATOM 2941 C C . ASP A 1 372 ? 3.506 21.728 12.720 1.00 73.44 372 ASP A C 1
ATOM 2943 O O . ASP A 1 372 ? 2.554 21.186 12.139 1.00 73.44 372 ASP A O 1
ATOM 2947 N N . ASP A 1 373 ? 4.732 21.792 12.194 1.00 78.19 373 ASP A N 1
ATOM 2948 C CA . ASP A 1 373 ? 5.092 21.189 10.906 1.00 78.19 373 ASP A CA 1
ATOM 2949 C C . ASP A 1 373 ? 5.421 19.693 11.077 1.00 78.19 373 ASP A C 1
ATOM 2951 O O . ASP A 1 373 ? 5.905 19.242 12.118 1.00 78.19 373 ASP A O 1
ATOM 2955 N N . GLU A 1 374 ? 5.102 18.892 10.059 1.00 82.69 374 GLU A N 1
ATOM 2956 C CA . GLU A 1 374 ? 5.161 17.426 10.110 1.00 82.69 374 GLU A CA 1
ATOM 2957 C C . GLU A 1 374 ? 6.546 16.918 9.677 1.00 82.69 374 GLU A C 1
ATOM 2959 O O . GLU A 1 374 ? 6.942 17.045 8.519 1.00 82.69 374 GLU A O 1
ATOM 2964 N N . LEU A 1 375 ? 7.283 16.319 10.617 1.00 83.19 375 LEU A N 1
ATOM 2965 C CA . LEU A 1 375 ? 8.648 15.800 10.438 1.00 83.19 375 LEU A CA 1
ATOM 2966 C C . LEU A 1 375 ? 8.675 14.339 9.947 1.00 83.19 375 LEU A C 1
ATOM 2968 O O . LEU A 1 375 ? 9.733 13.704 9.940 1.00 83.19 375 LEU A O 1
ATOM 2972 N N . GLY A 1 376 ? 7.521 13.824 9.519 1.00 85.00 376 GLY A N 1
ATOM 2973 C CA . GLY A 1 376 ? 7.325 12.487 8.966 1.00 85.00 376 GLY A CA 1
ATOM 2974 C C . GLY A 1 376 ? 6.496 11.575 9.870 1.00 85.00 376 GLY A C 1
ATOM 2975 O O . GLY A 1 376 ? 6.338 11.813 11.067 1.00 85.00 376 GLY A O 1
ATOM 2976 N N . ARG A 1 377 ? 5.950 10.510 9.284 1.00 91.00 377 ARG A N 1
ATOM 2977 C CA . ARG A 1 377 ? 4.983 9.608 9.932 1.00 91.00 377 ARG A CA 1
ATOM 2978 C C . ARG A 1 377 ? 5.268 8.148 9.606 1.00 91.00 377 ARG A C 1
ATOM 2980 O O . ARG A 1 377 ? 5.918 7.858 8.613 1.00 91.00 377 ARG A O 1
ATOM 2987 N N . THR A 1 378 ? 4.798 7.216 10.421 1.00 92.25 378 THR A N 1
ATOM 2988 C CA . THR A 1 378 ? 4.886 5.774 10.137 1.00 92.25 378 THR A CA 1
ATOM 2989 C C . THR A 1 378 ? 3.760 5.018 10.850 1.00 92.25 378 THR A C 1
ATOM 2991 O O . THR A 1 378 ? 3.083 5.573 11.721 1.00 92.25 378 THR A O 1
ATOM 2994 N N . SER A 1 379 ? 3.495 3.765 10.473 1.00 90.94 379 SER A N 1
ATOM 2995 C CA . SER A 1 379 ? 2.429 2.966 11.093 1.00 90.94 379 SER A CA 1
ATOM 2996 C C . SER A 1 379 ? 2.746 1.473 11.149 1.00 90.94 379 SER A C 1
ATOM 2998 O O . SER A 1 379 ? 3.545 0.960 10.368 1.00 90.94 379 SER A O 1
ATOM 3000 N N . MET A 1 380 ? 2.123 0.773 12.099 1.00 87.81 380 MET A N 1
ATOM 3001 C CA . MET A 1 380 ? 2.457 -0.607 12.441 1.00 87.81 380 MET A CA 1
ATOM 3002 C C . MET A 1 380 ? 1.213 -1.436 12.781 1.00 87.81 380 MET A C 1
ATOM 3004 O O . MET A 1 380 ? 0.320 -0.975 13.493 1.00 87.81 380 MET A O 1
ATOM 3008 N N . ASP A 1 381 ? 1.155 -2.669 12.274 1.00 86.75 381 ASP A N 1
ATOM 3009 C CA . ASP A 1 381 ? 0.037 -3.598 12.476 1.00 86.75 381 ASP A CA 1
ATOM 3010 C C . ASP A 1 381 ? 0.170 -4.352 13.807 1.00 86.75 381 ASP A C 1
ATOM 3012 O O . ASP A 1 381 ? 1.065 -5.183 13.981 1.00 86.75 381 ASP A O 1
ATOM 3016 N N . LEU A 1 382 ? -0.758 -4.096 14.736 1.00 88.94 382 LEU A N 1
ATOM 3017 C CA . LEU A 1 382 ? -0.775 -4.718 16.063 1.00 88.94 382 LEU A CA 1
ATOM 3018 C C . LEU A 1 382 ? -1.054 -6.230 16.022 1.00 88.94 382 LEU A C 1
ATOM 3020 O O . LEU A 1 382 ? -0.868 -6.904 17.037 1.00 88.94 382 LEU A O 1
ATOM 3024 N N . THR A 1 383 ? -1.478 -6.775 14.877 1.00 85.94 383 THR A N 1
ATOM 3025 C CA . THR A 1 383 ? -1.668 -8.219 14.684 1.00 85.94 383 THR A CA 1
ATOM 3026 C C . THR A 1 383 ? -0.351 -8.980 14.876 1.00 85.94 383 THR A C 1
ATOM 3028 O O . THR A 1 383 ? -0.338 -9.969 15.604 1.00 85.94 383 THR A O 1
ATOM 3031 N N . LYS A 1 384 ? 0.765 -8.484 14.314 1.00 85.19 384 LYS A N 1
ATOM 3032 C CA . LYS A 1 384 ? 2.098 -9.104 14.462 1.00 85.19 384 LYS A CA 1
ATOM 3033 C C . LYS A 1 384 ? 2.592 -9.040 15.902 1.00 85.19 384 LYS A C 1
ATOM 3035 O O . LYS A 1 384 ? 2.892 -10.066 16.500 1.00 85.19 384 LYS A O 1
ATOM 3040 N N . LEU A 1 385 ? 2.545 -7.850 16.500 1.00 88.69 385 LEU A N 1
ATOM 3041 C CA . LEU A 1 385 ? 2.988 -7.604 17.873 1.00 88.69 385 LEU A CA 1
ATOM 3042 C C . LEU A 1 385 ? 2.262 -8.475 18.913 1.00 88.69 385 LEU A C 1
ATOM 3044 O O . LEU A 1 385 ? 2.818 -8.799 19.959 1.00 88.69 385 LEU A O 1
ATOM 3048 N N . LYS A 1 386 ? 1.016 -8.869 18.632 1.00 86.38 386 LYS A N 1
ATOM 3049 C CA . LYS A 1 386 ? 0.230 -9.816 19.435 1.00 86.38 386 LYS A CA 1
ATOM 3050 C C . LYS A 1 386 ? 0.670 -11.277 19.255 1.00 86.38 386 LYS A C 1
ATOM 3052 O O . LYS A 1 386 ? 0.505 -12.061 20.189 1.00 86.38 386 LYS A O 1
ATOM 3057 N N . GLU A 1 387 ? 1.191 -11.651 18.088 1.00 84.06 387 GLU A N 1
ATOM 3058 C CA . GLU A 1 387 ? 1.722 -12.990 17.796 1.00 84.06 387 GLU A CA 1
ATOM 3059 C C . GLU A 1 387 ? 3.160 -13.153 18.321 1.00 84.06 387 GLU A C 1
ATOM 3061 O O . GLU A 1 387 ? 3.431 -14.108 19.050 1.00 84.06 387 GLU A O 1
ATOM 3066 N N . ASP A 1 388 ? 4.046 -12.192 18.040 1.00 82.50 388 ASP A N 1
ATOM 3067 C CA . ASP A 1 388 ? 5.455 -12.196 18.471 1.00 82.50 388 ASP A CA 1
ATOM 3068 C C . ASP A 1 388 ? 5.645 -11.733 19.933 1.00 82.50 388 ASP A C 1
ATOM 3070 O O . ASP A 1 388 ? 6.608 -12.106 20.607 1.00 82.50 388 ASP A O 1
ATOM 3074 N N . GLY A 1 389 ? 4.714 -10.935 20.464 1.00 84.38 389 GLY A N 1
ATOM 3075 C CA . GLY A 1 389 ? 4.669 -10.471 21.857 1.00 84.38 389 GLY A CA 1
ATOM 3076 C C . GLY A 1 389 ? 5.605 -9.303 22.201 1.00 84.38 389 GLY A C 1
ATOM 3077 O O . GLY A 1 389 ? 5.322 -8.547 23.136 1.00 84.38 389 GLY A O 1
ATOM 3078 N N . PHE A 1 390 ? 6.701 -9.131 21.462 1.00 89.62 390 PHE A N 1
ATOM 3079 C CA . PHE A 1 390 ? 7.701 -8.078 21.654 1.00 89.62 390 PHE A CA 1
ATOM 3080 C C . PHE A 1 390 ? 8.385 -7.732 20.326 1.00 89.62 390 PHE A C 1
ATOM 3082 O O . PHE A 1 390 ? 8.838 -8.632 19.623 1.00 89.62 390 PHE A O 1
ATOM 3089 N N . GLU A 1 391 ? 8.529 -6.440 20.027 1.00 87.75 391 GLU A N 1
ATOM 3090 C CA . GLU A 1 391 ? 9.243 -5.934 18.844 1.00 87.75 391 GLU A CA 1
ATOM 3091 C C . GLU A 1 391 ? 10.129 -4.732 19.237 1.00 87.75 391 GLU A C 1
ATOM 3093 O O . GLU A 1 391 ? 9.786 -3.965 20.138 1.00 87.75 391 GLU A O 1
ATOM 3098 N N . ASP A 1 392 ? 11.290 -4.576 18.597 1.00 92.69 392 ASP A N 1
ATOM 3099 C CA . ASP A 1 392 ? 12.288 -3.532 18.890 1.00 92.69 392 ASP A CA 1
ATOM 3100 C C . ASP A 1 392 ? 12.987 -3.159 17.571 1.00 92.69 392 ASP A C 1
ATOM 3102 O O . ASP A 1 392 ? 13.855 -3.892 17.090 1.00 92.69 392 ASP A O 1
ATOM 3106 N N . GLU A 1 393 ? 12.522 -2.089 16.916 1.00 89.12 393 GLU A N 1
ATOM 3107 C CA . GLU A 1 393 ? 12.863 -1.793 15.516 1.00 89.12 393 GLU A CA 1
ATOM 3108 C C . GLU A 1 393 ? 13.043 -0.290 15.230 1.00 89.12 393 GLU A C 1
ATOM 3110 O O . GLU A 1 393 ? 12.467 0.590 15.878 1.00 89.12 393 GLU A O 1
ATOM 3115 N N . TRP A 1 394 ? 13.875 -0.010 14.222 1.00 93.50 394 TRP A N 1
ATOM 3116 C CA . TRP A 1 394 ? 14.072 1.301 13.611 1.00 93.50 394 TRP A CA 1
ATOM 3117 C C . TRP A 1 394 ? 13.151 1.464 12.401 1.00 93.50 394 TRP A C 1
ATOM 3119 O O . TRP A 1 394 ? 13.463 0.986 11.310 1.00 93.50 394 TRP A O 1
ATOM 3129 N N . LEU A 1 395 ? 12.036 2.166 12.587 1.00 92.06 395 LEU A N 1
ATOM 3130 C CA . LEU A 1 395 ? 11.075 2.445 11.525 1.00 92.06 395 LEU A CA 1
ATOM 3131 C C . LEU A 1 395 ? 11.505 3.691 10.725 1.00 92.06 395 LEU A C 1
ATOM 3133 O O . LEU A 1 395 ? 11.826 4.721 11.330 1.00 92.06 395 LEU A O 1
ATOM 3137 N N . PRO A 1 396 ? 11.513 3.650 9.380 1.00 92.56 396 PRO A N 1
ATOM 3138 C CA . PRO A 1 396 ? 11.662 4.850 8.565 1.00 92.56 396 PRO A CA 1
ATOM 3139 C C . PRO A 1 396 ? 10.398 5.714 8.642 1.00 92.56 396 PRO A C 1
ATOM 3141 O O . PRO A 1 396 ? 9.286 5.198 8.772 1.00 92.56 396 PRO A O 1
ATOM 3144 N N . LEU A 1 397 ? 10.577 7.032 8.544 1.00 90.31 397 LEU A N 1
ATOM 3145 C CA . LEU A 1 397 ? 9.473 7.981 8.429 1.00 90.31 397 LEU A CA 1
ATOM 3146 C C . LEU A 1 397 ? 9.117 8.208 6.953 1.00 90.31 397 LEU A C 1
ATOM 3148 O O . LEU A 1 397 ? 9.978 8.489 6.120 1.00 90.31 397 LEU A O 1
ATOM 3152 N N . GLU A 1 398 ? 7.831 8.087 6.652 1.00 85.38 398 GLU A N 1
ATOM 3153 C CA . GLU A 1 398 ? 7.208 8.302 5.350 1.00 85.38 398 GLU A CA 1
ATOM 3154 C C . GLU A 1 398 ? 6.934 9.798 5.101 1.00 85.38 398 GLU A C 1
ATOM 3156 O O . GLU A 1 398 ? 6.973 10.621 6.019 1.00 85.38 398 GLU A O 1
ATOM 3161 N N . ASP A 1 399 ? 6.688 10.149 3.833 1.00 77.25 399 ASP A N 1
ATOM 3162 C CA . ASP A 1 399 ? 6.480 11.511 3.298 1.00 77.25 399 ASP A CA 1
ATOM 3163 C C . ASP A 1 399 ? 7.635 12.525 3.488 1.00 77.25 399 ASP A C 1
ATOM 3165 O O . ASP A 1 399 ? 7.608 13.617 2.910 1.00 77.25 399 ASP A O 1
ATOM 3169 N N . VAL A 1 400 ? 8.710 12.149 4.188 1.00 78.25 400 VAL A N 1
ATOM 3170 C CA . VAL A 1 400 ? 9.953 12.926 4.334 1.00 78.25 400 VAL A CA 1
ATOM 3171 C C . VAL A 1 400 ? 11.128 12.322 3.558 1.00 78.25 400 VAL A C 1
ATOM 3173 O O . VAL A 1 400 ? 11.123 11.162 3.163 1.00 78.25 400 VAL A O 1
ATOM 3176 N N . LYS A 1 401 ? 12.173 13.127 3.306 1.00 78.31 401 LYS A N 1
ATOM 3177 C CA . LYS A 1 401 ? 13.364 12.684 2.541 1.00 78.31 401 LYS A CA 1
ATOM 3178 C C . LYS A 1 401 ? 14.385 11.915 3.386 1.00 78.31 401 LYS A C 1
ATOM 3180 O O . LYS A 1 401 ? 15.295 11.306 2.832 1.00 78.31 401 LYS A O 1
ATOM 3185 N N . GLN A 1 402 ? 14.299 12.060 4.704 1.00 80.06 402 GLN A N 1
ATOM 3186 C CA . GLN A 1 402 ? 15.148 11.429 5.710 1.00 80.06 402 GLN A CA 1
ATOM 3187 C C . GLN A 1 402 ? 14.465 11.568 7.076 1.00 80.06 402 GLN A C 1
ATOM 3189 O O . GLN A 1 402 ? 13.803 12.573 7.337 1.00 80.06 402 GLN A O 1
ATOM 3194 N N . GLY A 1 403 ? 14.631 10.554 7.918 1.00 88.88 403 GLY A N 1
ATOM 3195 C CA . GLY A 1 403 ? 14.029 10.471 9.243 1.00 88.88 403 GLY A CA 1
ATOM 3196 C C . GLY A 1 403 ? 13.783 9.013 9.617 1.00 88.88 403 GLY A C 1
ATOM 3197 O O . GLY A 1 403 ? 13.251 8.240 8.821 1.00 88.88 403 GLY A O 1
ATOM 3198 N N . THR A 1 404 ? 14.200 8.617 10.815 1.00 93.50 404 THR A N 1
ATOM 3199 C CA . THR A 1 404 ? 13.975 7.270 11.362 1.00 93.50 404 THR A CA 1
ATOM 3200 C C . THR A 1 404 ? 13.668 7.363 12.852 1.00 93.50 404 THR A C 1
ATOM 3202 O O . THR A 1 404 ? 14.218 8.229 13.534 1.00 93.50 404 THR A O 1
ATOM 3205 N N . ILE A 1 405 ? 12.810 6.482 13.364 1.00 95.69 405 ILE A N 1
ATOM 3206 C CA . ILE A 1 405 ? 12.388 6.443 14.769 1.00 95.69 405 ILE A CA 1
ATOM 3207 C C . ILE A 1 405 ? 12.557 5.039 15.358 1.00 95.69 405 ILE A C 1
ATOM 3209 O O . ILE A 1 405 ? 12.248 4.039 14.716 1.00 95.69 405 ILE A O 1
ATOM 3213 N N . HIS A 1 406 ? 13.055 4.968 16.590 1.00 96.75 406 HIS A N 1
ATOM 3214 C CA . HIS A 1 406 ? 13.291 3.734 17.333 1.00 96.75 406 HIS A CA 1
ATOM 3215 C C . HIS A 1 406 ? 12.206 3.530 18.380 1.00 96.75 406 HIS A C 1
ATOM 3217 O O . HIS A 1 406 ? 12.069 4.321 19.321 1.00 96.75 406 HIS A O 1
ATOM 3223 N N . LEU A 1 407 ? 11.448 2.451 18.214 1.00 94.19 407 LEU A N 1
ATOM 3224 C CA . LEU A 1 407 ? 10.388 2.050 19.127 1.00 94.19 407 LEU A CA 1
ATOM 3225 C C . LEU A 1 407 ? 10.698 0.672 19.705 1.00 94.19 407 LEU A C 1
ATOM 3227 O O . LEU A 1 407 ? 11.098 -0.238 18.981 1.00 94.19 407 LEU A O 1
ATOM 3231 N N . GLN A 1 408 ? 10.437 0.516 21.000 1.00 94.62 408 GLN A N 1
ATOM 3232 C CA . GLN A 1 408 ? 10.341 -0.787 21.649 1.00 94.62 408 GLN A CA 1
ATOM 3233 C C . GLN A 1 408 ? 8.898 -1.016 22.091 1.00 94.62 408 GLN A C 1
ATOM 3235 O O . GLN A 1 408 ? 8.266 -0.155 22.708 1.00 94.62 408 GLN A O 1
ATOM 3240 N N . LEU A 1 409 ? 8.377 -2.188 21.760 1.00 93.81 409 LEU A N 1
ATOM 3241 C CA . LEU A 1 409 ? 6.970 -2.538 21.829 1.00 93.81 409 LEU A CA 1
ATOM 3242 C C . LEU A 1 409 ? 6.794 -3.844 22.598 1.00 93.81 409 LEU A C 1
ATOM 3244 O O . LEU A 1 409 ? 7.584 -4.778 22.482 1.00 93.81 409 LEU A O 1
ATOM 3248 N N . THR A 1 410 ? 5.749 -3.929 23.415 1.00 93.12 410 THR A N 1
ATOM 3249 C CA . THR A 1 410 ? 5.420 -5.159 24.147 1.00 93.12 410 THR A CA 1
ATOM 3250 C C . THR A 1 410 ? 3.915 -5.327 24.242 1.00 93.12 410 THR A C 1
ATOM 3252 O O . THR A 1 410 ? 3.208 -4.431 24.709 1.00 93.12 410 THR A O 1
ATOM 3255 N N . TRP A 1 411 ? 3.425 -6.495 23.842 1.00 93.62 411 TRP A N 1
ATOM 3256 C CA . TRP A 1 411 ? 2.040 -6.890 24.041 1.00 93.62 411 TRP A CA 1
ATOM 3257 C C . TRP A 1 411 ? 1.846 -7.467 25.447 1.00 93.62 411 TRP A C 1
ATOM 3259 O O . TRP A 1 411 ? 2.519 -8.416 25.849 1.00 93.62 411 TRP A O 1
ATOM 3269 N N . LEU A 1 412 ? 0.912 -6.898 26.208 1.00 92.25 412 LEU A N 1
ATOM 3270 C CA . LEU A 1 412 ? 0.557 -7.351 27.550 1.00 92.25 412 LEU A CA 1
ATOM 3271 C C . LEU A 1 412 ? -0.828 -8.004 27.526 1.00 92.25 412 LEU A C 1
ATOM 3273 O O . LEU A 1 412 ? -1.849 -7.348 27.297 1.00 92.25 412 LEU A O 1
ATOM 3277 N N . TRP A 1 413 ? -0.850 -9.304 27.800 1.00 90.62 413 TRP A N 1
ATOM 3278 C CA . TRP A 1 413 ? -2.051 -10.118 27.945 1.00 90.62 413 TRP A CA 1
ATOM 3279 C C . TRP A 1 413 ? -2.789 -9.802 29.250 1.00 90.62 413 TRP A C 1
ATOM 3281 O O . TRP A 1 413 ? -2.180 -9.404 30.246 1.00 90.62 413 TRP A O 1
ATOM 3291 N N . LEU A 1 414 ? -4.109 -10.012 29.242 1.00 89.62 414 LEU A N 1
ATOM 3292 C CA . LEU A 1 414 ? -4.994 -9.830 30.395 1.00 89.62 414 LEU A CA 1
ATOM 3293 C C . LEU A 1 414 ? -5.186 -11.152 31.158 1.00 89.62 414 LEU A C 1
ATOM 3295 O O . LEU A 1 414 ? -6.184 -11.844 30.967 1.00 89.62 414 LEU A O 1
ATOM 3299 N N . ALA A 1 415 ? -4.246 -11.506 32.033 1.00 87.69 415 ALA A N 1
ATOM 3300 C CA . ALA A 1 415 ? -4.327 -12.736 32.824 1.00 87.69 415 ALA A CA 1
ATOM 3301 C C . ALA A 1 415 ? -5.355 -12.637 33.968 1.00 87.69 415 ALA A C 1
ATOM 3303 O O . ALA A 1 415 ? -5.506 -11.585 34.595 1.00 87.69 415 ALA A O 1
ATOM 3304 N N . ASN A 1 416 ? -6.022 -13.749 34.283 1.00 85.94 416 ASN A N 1
ATOM 3305 C CA . ASN A 1 416 ? -6.911 -13.920 35.444 1.00 85.94 416 ASN A CA 1
ATOM 3306 C C . ASN A 1 416 ? -6.254 -14.722 36.594 1.00 85.94 416 ASN A C 1
ATOM 3308 O O . ASN A 1 416 ? -6.946 -15.201 37.490 1.00 85.94 416 ASN A O 1
ATOM 3312 N N . ASP A 1 417 ? -4.922 -14.858 36.573 1.00 85.06 417 ASP A N 1
ATOM 3313 C CA . ASP A 1 417 ? -4.125 -15.539 37.600 1.00 85.06 417 ASP A CA 1
ATOM 3314 C C . ASP A 1 417 ? -3.388 -14.523 38.506 1.00 85.06 417 ASP A C 1
ATOM 3316 O O . ASP A 1 417 ? -2.497 -13.809 38.026 1.00 85.06 417 ASP A O 1
ATOM 3320 N N . PRO A 1 418 ? -3.685 -14.465 39.822 1.00 85.31 418 PRO A N 1
ATOM 3321 C CA . PRO A 1 418 ? -2.940 -13.647 40.780 1.00 85.31 418 PRO A CA 1
ATOM 3322 C C . PRO A 1 418 ? -1.436 -13.966 40.863 1.00 85.31 418 PRO A C 1
ATOM 3324 O O . PRO A 1 418 ? -0.657 -13.091 41.245 1.00 85.31 418 PRO A O 1
ATOM 3327 N N . LEU A 1 419 ? -0.993 -15.178 40.504 1.00 83.62 419 LEU A N 1
ATOM 3328 C CA . LEU A 1 419 ? 0.417 -15.583 40.594 1.00 83.62 419 LEU A CA 1
ATOM 3329 C C . LEU A 1 419 ? 1.315 -14.848 39.586 1.00 83.62 419 LEU A C 1
ATOM 3331 O O . LEU A 1 419 ? 2.498 -14.640 39.863 1.00 83.62 419 LEU A O 1
ATOM 3335 N N . GLU A 1 420 ? 0.780 -14.403 38.445 1.00 83.31 420 GLU A N 1
ATOM 3336 C CA . GLU A 1 420 ? 1.523 -13.556 37.498 1.00 83.31 420 GLU A CA 1
ATOM 3337 C C . GLU A 1 420 ? 1.869 -12.188 38.113 1.00 83.31 420 GLU A C 1
ATOM 3339 O O . GLU A 1 420 ? 2.931 -11.628 37.829 1.00 83.31 420 GLU A O 1
ATOM 3344 N N . LEU A 1 421 ? 1.033 -11.681 39.029 1.00 83.25 421 LEU A N 1
ATOM 3345 C CA . LEU A 1 421 ? 1.301 -10.438 39.752 1.00 83.25 421 LEU A CA 1
ATOM 3346 C C . LEU A 1 421 ? 2.437 -10.615 40.771 1.00 83.25 421 LEU A C 1
ATOM 3348 O O . LEU A 1 421 ? 3.304 -9.749 40.885 1.00 83.25 421 LEU A O 1
ATOM 3352 N N . GLU A 1 422 ? 2.462 -11.743 41.491 1.00 76.81 422 GLU A N 1
ATOM 3353 C CA . GLU A 1 422 ? 3.560 -12.064 42.413 1.00 76.81 422 GLU A CA 1
ATOM 3354 C C . GLU A 1 422 ? 4.890 -12.222 41.661 1.00 76.81 422 GLU A C 1
ATOM 3356 O O . GLU A 1 422 ? 5.912 -11.686 42.090 1.00 76.81 422 GLU A O 1
ATOM 3361 N N . ARG A 1 423 ? 4.878 -12.893 40.498 1.00 76.25 423 ARG A N 1
ATOM 3362 C CA . ARG A 1 423 ? 6.068 -13.076 39.647 1.00 76.25 423 ARG A CA 1
ATOM 3363 C C . ARG A 1 423 ? 6.695 -11.755 39.211 1.00 76.25 423 ARG A C 1
ATOM 3365 O O . ARG A 1 423 ? 7.922 -11.664 39.228 1.00 76.25 423 ARG A O 1
ATOM 3372 N N . LYS A 1 424 ? 5.879 -10.753 38.856 1.00 69.62 424 LYS A N 1
ATOM 3373 C CA . LYS A 1 424 ? 6.341 -9.404 38.487 1.00 69.62 424 LYS A CA 1
ATOM 3374 C C . LYS A 1 424 ? 7.129 -8.777 39.642 1.00 69.62 424 LYS A C 1
ATOM 3376 O O . LYS A 1 424 ? 8.352 -8.694 39.562 1.00 69.62 424 LYS A O 1
ATOM 3381 N N . PHE A 1 425 ? 6.479 -8.533 40.781 1.00 68.69 425 PHE A N 1
ATOM 3382 C CA . PHE A 1 425 ? 7.126 -7.881 41.928 1.00 68.69 425 PHE A CA 1
ATOM 3383 C C . PHE A 1 425 ? 8.315 -8.667 42.522 1.00 68.69 425 PHE A C 1
ATOM 3385 O O . PHE A 1 425 ? 9.246 -8.060 43.056 1.00 68.69 425 PHE A O 1
ATOM 3392 N N . ILE A 1 426 ? 8.339 -10.003 42.412 1.00 61.00 426 ILE A N 1
ATOM 3393 C CA . ILE A 1 426 ? 9.508 -10.820 42.789 1.00 61.00 426 ILE A CA 1
ATOM 3394 C C . ILE A 1 426 ? 10.689 -10.583 41.833 1.00 61.00 426 ILE A C 1
ATOM 3396 O O . ILE A 1 426 ? 11.821 -10.444 42.300 1.00 61.00 426 ILE A O 1
ATOM 3400 N N . LYS A 1 427 ? 10.454 -10.520 40.515 1.00 52.94 427 LYS A N 1
ATOM 3401 C CA . LYS A 1 427 ? 11.505 -10.262 39.515 1.00 52.94 427 LYS A CA 1
ATOM 3402 C C . LYS A 1 427 ? 12.138 -8.886 39.726 1.00 52.94 427 LYS A C 1
ATOM 3404 O O . LYS A 1 427 ? 13.365 -8.772 39.727 1.00 52.94 427 LYS A O 1
ATOM 3409 N N . ASP A 1 428 ? 11.310 -7.877 39.966 1.00 51.56 428 ASP A N 1
ATOM 3410 C CA . ASP A 1 428 ? 11.746 -6.493 40.171 1.00 51.56 428 ASP A CA 1
ATOM 3411 C C . ASP A 1 428 ? 12.618 -6.397 41.440 1.00 51.56 428 ASP A C 1
ATOM 3413 O O . ASP A 1 428 ? 13.750 -5.910 41.397 1.00 51.56 428 ASP A O 1
ATOM 3417 N N . SER A 1 429 ? 12.160 -7.015 42.539 1.00 44.88 429 SER A N 1
ATOM 3418 C CA . SER A 1 429 ? 12.905 -7.115 43.806 1.00 44.88 429 SER A CA 1
ATOM 3419 C C . SER A 1 429 ? 14.276 -7.790 43.650 1.00 44.88 429 SER A C 1
ATOM 3421 O O . SER A 1 429 ? 15.262 -7.343 44.234 1.00 44.88 429 SER A O 1
ATOM 3423 N N . VAL A 1 430 ? 14.365 -8.870 42.862 1.00 41.47 430 VAL A N 1
ATOM 3424 C CA . VAL A 1 430 ? 15.634 -9.580 42.620 1.00 41.47 430 VAL A CA 1
ATOM 3425 C C . VAL A 1 430 ? 16.582 -8.758 41.745 1.00 41.47 430 VAL A C 1
ATOM 3427 O O . VAL A 1 430 ? 17.785 -8.760 42.003 1.00 41.47 430 VAL A O 1
ATOM 3430 N N . THR A 1 431 ? 16.060 -8.031 40.755 1.00 40.78 431 THR A N 1
ATOM 3431 C CA . THR A 1 431 ? 16.868 -7.206 39.840 1.00 40.78 431 THR A CA 1
ATOM 3432 C C . THR A 1 431 ? 17.572 -6.081 40.605 1.00 40.78 431 THR A C 1
ATOM 3434 O O . THR A 1 431 ? 18.800 -6.000 40.582 1.00 40.78 431 THR A O 1
ATOM 3437 N N . VAL A 1 432 ? 16.830 -5.322 41.423 1.00 38.12 432 VAL A N 1
ATOM 3438 C CA . VAL A 1 432 ? 17.390 -4.257 42.282 1.00 38.12 432 VAL A CA 1
ATOM 3439 C C . VAL A 1 432 ? 18.481 -4.790 43.226 1.00 38.12 432 VAL A C 1
ATOM 3441 O O . VAL A 1 432 ? 19.508 -4.134 43.424 1.00 38.12 432 VAL A O 1
ATOM 3444 N N . CYS A 1 433 ? 18.312 -6.003 43.769 1.00 36.75 433 CYS A N 1
ATOM 3445 C CA . CYS A 1 433 ? 19.329 -6.653 44.600 1.00 36.75 433 CYS A CA 1
ATOM 3446 C C . CYS A 1 433 ? 20.610 -7.045 43.837 1.00 36.75 433 CYS A C 1
ATOM 3448 O O . CYS A 1 433 ? 21.676 -7.089 44.453 1.00 36.75 433 CYS A O 1
ATOM 3450 N N . VAL A 1 434 ? 20.541 -7.329 42.532 1.00 39.34 434 VAL A N 1
ATOM 3451 C CA . VAL A 1 434 ? 21.716 -7.645 41.696 1.00 39.34 434 VAL A CA 1
ATOM 3452 C C . VAL A 1 434 ? 22.485 -6.378 41.312 1.00 39.34 434 VAL A C 1
ATOM 3454 O O . VAL A 1 434 ? 23.719 -6.390 41.316 1.00 39.34 434 VAL A O 1
ATOM 3457 N N . ASP A 1 435 ? 21.792 -5.269 41.056 1.00 33.19 435 ASP A N 1
ATOM 3458 C CA . ASP A 1 435 ? 22.434 -3.996 40.705 1.00 33.19 435 ASP A CA 1
ATOM 3459 C C . ASP A 1 435 ? 23.070 -3.310 41.921 1.00 33.19 435 ASP A C 1
ATOM 3461 O O . ASP A 1 435 ? 24.211 -2.846 41.848 1.00 33.19 435 ASP A O 1
ATOM 3465 N N . HIS A 1 436 ? 22.433 -3.372 43.096 1.00 37.41 436 HIS A N 1
ATOM 3466 C CA . HIS A 1 436 ? 23.077 -2.954 44.349 1.00 37.41 436 HIS A CA 1
ATOM 3467 C C . HIS A 1 436 ? 24.333 -3.782 44.677 1.00 37.41 436 HIS A C 1
ATOM 3469 O O . HIS A 1 436 ? 25.276 -3.269 45.285 1.00 37.41 436 HIS A O 1
ATOM 3475 N N . LEU A 1 437 ? 24.403 -5.039 44.221 1.00 35.84 437 LEU A N 1
ATOM 3476 C CA . LEU A 1 437 ? 25.597 -5.873 44.364 1.00 35.84 437 LEU A CA 1
ATOM 3477 C C . LEU A 1 437 ? 26.764 -5.426 43.461 1.00 35.84 437 LEU A C 1
ATOM 3479 O O . LEU A 1 437 ? 27.912 -5.742 43.766 1.00 35.84 437 LEU A O 1
ATOM 3483 N N . HIS A 1 438 ? 26.505 -4.684 42.377 1.00 35.56 438 HIS A N 1
ATOM 3484 C CA . HIS A 1 438 ? 27.539 -4.228 41.438 1.00 35.56 438 HIS A CA 1
ATOM 3485 C C . HIS A 1 438 ? 28.330 -3.005 41.922 1.00 35.56 438 HIS A C 1
ATOM 3487 O O . HIS A 1 438 ? 29.477 -2.822 41.509 1.00 35.56 438 HIS A O 1
ATOM 3493 N N . VAL A 1 439 ? 27.756 -2.185 42.808 1.00 34.25 439 VAL A N 1
ATOM 3494 C CA . VAL A 1 439 ? 28.418 -0.985 43.357 1.00 34.25 439 VAL A CA 1
ATOM 3495 C C . VAL A 1 439 ? 29.401 -1.347 44.488 1.00 34.25 439 VAL A C 1
ATOM 3497 O O . VAL A 1 439 ? 30.336 -0.600 44.787 1.00 34.25 439 VAL A O 1
ATOM 3500 N N . GLY A 1 440 ? 29.234 -2.520 45.108 1.00 37.22 440 GLY A N 1
ATOM 3501 C CA . GLY A 1 440 ? 30.029 -2.979 46.245 1.00 37.22 440 GLY A CA 1
ATOM 3502 C C . GLY A 1 440 ? 31.278 -3.797 45.884 1.00 37.22 440 GLY A C 1
ATOM 3503 O O . GLY A 1 440 ? 31.184 -4.887 45.338 1.00 37.22 440 GLY A O 1
ATOM 3504 N N . THR A 1 441 ? 32.438 -3.365 46.398 1.00 35.12 441 THR A N 1
ATOM 3505 C CA . THR A 1 441 ? 33.698 -4.143 46.535 1.00 35.12 441 THR A CA 1
ATOM 3506 C C . THR A 1 441 ? 34.587 -4.304 45.292 1.00 35.12 441 THR A C 1
ATOM 3508 O O . THR A 1 441 ? 34.475 -5.234 44.497 1.00 35.12 441 THR A O 1
ATOM 3511 N N . TRP A 1 442 ? 35.638 -3.480 45.246 1.00 38.06 442 TRP A N 1
ATOM 3512 C CA . TRP A 1 442 ? 36.887 -3.816 44.556 1.00 38.06 442 TRP A CA 1
ATOM 3513 C C . TRP A 1 442 ? 37.613 -4.964 45.276 1.00 38.06 442 TRP A C 1
ATOM 3515 O O . TRP A 1 442 ? 37.983 -4.822 46.440 1.00 38.06 442 TRP A O 1
ATOM 3525 N N . CYS A 1 443 ? 37.927 -6.054 44.570 1.00 31.69 443 CYS A N 1
ATOM 3526 C CA . CYS A 1 443 ? 39.009 -6.959 44.970 1.00 31.69 443 CYS A CA 1
ATOM 3527 C C . CYS A 1 443 ? 39.639 -7.643 43.744 1.00 31.69 443 CYS A C 1
ATOM 3529 O O . CYS A 1 443 ? 39.011 -8.457 43.065 1.00 31.69 443 CYS A O 1
ATOM 3531 N N . ALA A 1 444 ? 40.889 -7.298 43.432 1.00 37.81 444 ALA A N 1
ATOM 3532 C CA . ALA A 1 444 ? 41.593 -7.811 42.258 1.00 37.81 444 ALA A CA 1
ATOM 3533 C C . ALA A 1 444 ? 42.198 -9.199 42.541 1.00 37.81 444 ALA A C 1
ATOM 3535 O O . ALA A 1 444 ? 43.293 -9.291 43.093 1.00 37.81 444 ALA A O 1
ATOM 3536 N N . GLY A 1 445 ? 41.502 -10.284 42.169 1.00 38.56 445 GLY A N 1
ATOM 3537 C CA . GLY A 1 445 ? 42.043 -11.631 42.413 1.00 38.56 445 GLY A CA 1
ATOM 3538 C C . GLY A 1 445 ? 41.222 -12.873 42.042 1.00 38.56 445 GLY A C 1
ATOM 3539 O O . GLY A 1 445 ? 41.600 -13.951 42.488 1.00 38.56 445 GLY A O 1
ATOM 3540 N N . CYS A 1 446 ? 40.131 -12.794 41.265 1.00 34.28 446 CYS A N 1
ATOM 3541 C CA . CYS A 1 446 ? 39.351 -13.987 40.865 1.00 34.28 446 CYS A CA 1
ATOM 3542 C C . CYS A 1 446 ? 38.711 -13.874 39.465 1.00 34.28 446 CYS A C 1
ATOM 3544 O O . CYS A 1 446 ? 37.497 -13.729 39.311 1.00 34.28 446 CYS A O 1
ATOM 3546 N N . GLY A 1 447 ? 39.530 -13.983 38.416 1.00 35.44 447 GLY A N 1
ATOM 3547 C CA . GLY A 1 447 ? 39.040 -14.164 37.045 1.00 35.44 447 GLY A CA 1
ATOM 3548 C C . GLY A 1 447 ? 38.551 -15.597 36.816 1.00 35.44 447 GLY A C 1
ATOM 3549 O O . GLY A 1 447 ? 39.350 -16.454 36.459 1.00 35.44 447 GLY A O 1
ATOM 3550 N N . GLY A 1 448 ? 37.258 -15.863 37.032 1.00 39.62 448 GLY A N 1
ATOM 3551 C CA . GLY A 1 448 ? 36.679 -17.191 36.764 1.00 39.62 448 GLY A CA 1
ATOM 3552 C C . GLY A 1 448 ? 35.201 -17.405 37.112 1.00 39.62 448 GLY A C 1
ATOM 3553 O O . GLY A 1 448 ? 34.594 -18.319 36.570 1.00 39.62 448 GLY A O 1
ATOM 3554 N N . ILE A 1 449 ? 34.596 -16.579 37.976 1.00 36.94 449 ILE A N 1
ATOM 3555 C CA . ILE A 1 449 ? 33.208 -16.797 38.451 1.00 36.94 449 ILE A CA 1
ATOM 3556 C C . ILE A 1 449 ? 32.171 -15.954 37.675 1.00 36.94 449 ILE A C 1
ATOM 3558 O O . ILE A 1 449 ? 31.008 -16.333 37.584 1.00 36.94 449 ILE A O 1
ATOM 3562 N N . ARG A 1 450 ? 32.590 -14.841 37.051 1.00 34.78 450 ARG A N 1
ATOM 3563 C CA . ARG A 1 450 ? 31.691 -13.839 36.435 1.00 34.78 450 ARG A CA 1
ATOM 3564 C C . ARG A 1 450 ? 30.773 -14.369 35.322 1.00 34.78 450 ARG A C 1
ATOM 3566 O O . ARG A 1 450 ? 29.649 -13.899 35.221 1.00 34.78 450 ARG A O 1
ATOM 3573 N N . ALA A 1 451 ? 31.233 -15.319 34.506 1.00 35.78 451 ALA A N 1
ATOM 3574 C CA . ALA A 1 451 ? 30.437 -15.864 33.400 1.00 35.78 451 ALA A CA 1
ATOM 3575 C C . ALA A 1 451 ? 29.397 -16.903 33.862 1.00 35.78 451 ALA A C 1
ATOM 3577 O O . ALA A 1 451 ? 28.322 -17.013 33.281 1.00 35.78 451 ALA A O 1
ATOM 3578 N N . SER A 1 452 ? 29.709 -17.657 34.920 1.00 35.84 452 SER A N 1
ATOM 3579 C CA . SER A 1 452 ? 28.927 -18.823 35.338 1.00 35.84 452 SER A CA 1
ATOM 3580 C C . SER A 1 452 ? 27.567 -18.453 35.925 1.00 35.84 452 SER A C 1
ATOM 3582 O O . SER A 1 452 ? 26.592 -19.158 35.688 1.00 35.84 452 SER A O 1
ATOM 3584 N N . THR A 1 453 ? 27.497 -17.365 36.700 1.00 35.09 453 THR A N 1
ATOM 3585 C CA . THR A 1 453 ? 26.291 -16.993 37.459 1.00 35.09 453 THR A CA 1
ATOM 3586 C C . THR A 1 453 ? 25.224 -16.327 36.589 1.00 35.09 453 THR A C 1
ATOM 3588 O O . THR A 1 453 ? 24.046 -16.619 36.766 1.00 35.09 453 THR A O 1
ATOM 3591 N N . LEU A 1 454 ? 25.625 -15.482 35.630 1.00 35.50 454 LEU A N 1
ATOM 3592 C CA . LEU A 1 454 ? 24.704 -14.841 34.679 1.00 35.50 454 LEU A CA 1
ATOM 3593 C C . LEU A 1 454 ? 24.043 -15.883 33.766 1.00 35.50 454 LEU A C 1
ATOM 3595 O O . LEU A 1 454 ? 22.819 -15.972 33.734 1.00 35.50 454 LEU A O 1
ATOM 3599 N N . ALA A 1 455 ? 24.840 -16.764 33.153 1.00 34.09 455 ALA A N 1
ATOM 3600 C CA . ALA A 1 455 ? 24.317 -17.850 32.323 1.00 34.09 455 ALA A CA 1
ATOM 3601 C C . ALA A 1 455 ? 23.366 -18.787 33.099 1.00 34.09 455 ALA A C 1
ATOM 3603 O O . ALA A 1 455 ? 22.371 -19.256 32.551 1.00 34.09 455 ALA A O 1
ATOM 3604 N N . TYR A 1 456 ? 23.623 -19.041 34.390 1.00 33.50 456 TYR A N 1
ATOM 3605 C CA . TYR A 1 456 ? 22.719 -19.850 35.219 1.00 33.50 456 TYR A CA 1
ATOM 3606 C C . TYR A 1 456 ? 21.384 -19.160 35.538 1.00 33.50 456 TYR A C 1
ATOM 3608 O O . TYR A 1 456 ? 20.410 -19.860 35.809 1.00 33.50 456 TYR A O 1
ATOM 3616 N N . ALA A 1 457 ? 21.314 -17.826 35.509 1.00 35.94 457 ALA A N 1
ATOM 3617 C CA . ALA A 1 457 ? 20.054 -17.104 35.660 1.00 35.94 457 ALA A CA 1
ATOM 3618 C C . ALA A 1 457 ? 19.205 -17.213 34.381 1.00 35.94 457 ALA A C 1
ATOM 3620 O O . ALA A 1 457 ? 18.044 -17.613 34.446 1.00 35.94 457 ALA A O 1
ATOM 3621 N N . GLU A 1 458 ? 19.797 -16.955 33.212 1.00 34.03 458 GLU A N 1
ATOM 3622 C CA . GLU A 1 458 ? 19.098 -17.014 31.918 1.00 34.03 458 GLU A CA 1
ATOM 3623 C C . GLU A 1 458 ? 18.574 -18.426 31.597 1.00 34.03 458 GLU A C 1
ATOM 3625 O O . GLU A 1 458 ? 17.433 -18.587 31.156 1.00 34.03 458 GLU A O 1
ATOM 3630 N N . ILE A 1 459 ? 19.359 -19.469 31.894 1.00 35.91 459 ILE A N 1
ATOM 3631 C CA . ILE A 1 459 ? 18.989 -20.879 31.658 1.00 35.91 459 ILE A CA 1
ATOM 3632 C C . ILE A 1 459 ? 17.812 -21.342 32.543 1.00 35.91 459 ILE A C 1
ATOM 3634 O O . ILE A 1 459 ? 17.096 -22.272 32.174 1.00 35.91 459 ILE A O 1
ATOM 3638 N N . VAL A 1 460 ? 17.570 -20.708 33.697 1.00 38.50 460 VAL A N 1
ATOM 3639 C CA . VAL A 1 460 ? 16.475 -21.094 34.611 1.00 38.50 460 VAL A CA 1
ATOM 3640 C C . VAL A 1 460 ? 15.114 -20.518 34.189 1.00 38.50 460 VAL A C 1
ATOM 3642 O O . VAL A 1 460 ? 14.089 -21.113 34.521 1.00 38.50 460 VAL A O 1
ATOM 3645 N N . PHE A 1 461 ? 15.081 -19.416 33.431 1.00 37.84 461 PHE A N 1
ATOM 3646 C CA . PHE A 1 461 ? 13.840 -18.691 33.105 1.00 37.84 461 PHE A CA 1
ATOM 3647 C C . PHE A 1 461 ? 13.402 -18.746 31.627 1.00 37.84 461 PHE A C 1
ATOM 3649 O O . PHE A 1 461 ? 12.308 -18.286 31.310 1.00 37.84 461 PHE A O 1
ATOM 3656 N N . SER A 1 462 ? 14.198 -19.335 30.729 1.00 30.33 462 SER A N 1
ATOM 3657 C CA . SER A 1 462 ? 13.979 -19.319 29.264 1.00 30.33 462 SER A CA 1
ATOM 3658 C C . SER A 1 462 ? 13.261 -20.552 28.674 1.00 30.33 462 SER A C 1
ATOM 3660 O O . SER A 1 462 ? 13.115 -20.666 27.458 1.00 30.33 462 SER A O 1
ATOM 3662 N N . GLY A 1 463 ? 12.795 -21.494 29.501 1.00 28.23 463 GLY A N 1
ATOM 3663 C CA . GLY A 1 463 ? 12.195 -22.751 29.032 1.00 28.23 463 GLY A CA 1
ATOM 3664 C C . GLY A 1 463 ? 10.749 -22.630 28.527 1.00 28.23 463 GLY A C 1
ATOM 3665 O O . GLY A 1 463 ? 9.818 -22.597 29.335 1.00 28.23 463 GLY A O 1
ATOM 3666 N N . SER A 1 464 ? 10.551 -22.661 27.205 1.00 28.03 464 SER A N 1
ATOM 3667 C CA . SER A 1 464 ? 9.235 -22.914 26.590 1.00 28.03 464 SER A CA 1
ATOM 3668 C C . SER A 1 464 ? 8.906 -24.423 26.584 1.00 28.03 464 SER A C 1
ATOM 3670 O O . SER A 1 464 ? 9.793 -25.220 26.263 1.00 28.03 464 SER A O 1
ATOM 3672 N N . PRO A 1 465 ? 7.682 -24.854 26.952 1.00 34.78 465 PRO A N 1
ATOM 3673 C CA . PRO A 1 465 ? 7.336 -26.268 27.070 1.00 34.78 465 PRO A CA 1
ATOM 3674 C C . PRO A 1 465 ? 6.663 -26.810 25.800 1.00 34.78 465 PRO A C 1
ATOM 3676 O O . PRO A 1 465 ? 5.437 -26.830 25.719 1.00 34.78 465 PRO A O 1
ATOM 3679 N N . ASP A 1 466 ? 7.442 -27.317 24.841 1.00 29.33 466 ASP A N 1
ATOM 3680 C CA . ASP A 1 466 ? 6.870 -27.999 23.673 1.00 29.33 466 ASP A CA 1
ATOM 3681 C C . ASP A 1 466 ? 7.632 -29.268 23.245 1.00 29.33 466 ASP A C 1
ATOM 3683 O O . ASP A 1 466 ? 8.824 -29.438 23.514 1.00 29.33 466 ASP A O 1
ATOM 3687 N N . SER A 1 467 ? 6.917 -30.157 22.550 1.00 28.98 467 SER A N 1
ATOM 3688 C CA . SER A 1 467 ? 7.280 -31.530 22.153 1.00 28.98 467 SER A CA 1
ATOM 3689 C C . SER A 1 467 ? 7.406 -32.586 23.276 1.00 28.98 467 SER A C 1
ATOM 3691 O O . SER A 1 467 ? 7.925 -32.369 24.370 1.00 28.98 467 SER A O 1
ATOM 3693 N N . HIS A 1 468 ? 6.927 -33.803 22.989 1.00 36.88 468 HIS A N 1
ATOM 3694 C CA . HIS A 1 468 ? 6.966 -34.936 23.918 1.00 36.88 468 HIS A CA 1
ATOM 3695 C C . HIS A 1 468 ? 8.346 -35.616 23.968 1.00 36.88 468 HIS A C 1
ATOM 3697 O O . HIS A 1 468 ? 8.806 -36.157 22.963 1.00 36.88 468 HIS A O 1
ATOM 3703 N N . THR A 1 469 ? 8.934 -35.785 25.157 1.00 28.45 469 THR A N 1
ATOM 3704 C CA . THR A 1 469 ? 9.792 -36.957 25.448 1.00 28.45 469 THR A CA 1
ATOM 3705 C C . THR A 1 469 ? 9.892 -37.251 26.948 1.00 28.45 469 THR A C 1
ATOM 3707 O O . THR A 1 469 ? 10.520 -36.522 27.708 1.00 28.45 469 THR A O 1
ATOM 3710 N N . VAL A 1 470 ? 9.310 -38.369 27.395 1.00 38.16 470 VAL A N 1
ATOM 3711 C CA . VAL A 1 470 ? 9.471 -38.862 28.775 1.00 38.16 470 VAL A CA 1
ATOM 3712 C C . VAL A 1 470 ? 10.646 -39.839 28.829 1.00 38.16 470 VAL A C 1
ATOM 3714 O O . VAL A 1 470 ? 10.535 -40.959 28.330 1.00 38.16 470 VAL A O 1
ATOM 3717 N N . GLY A 1 471 ? 11.759 -39.468 29.473 1.00 38.38 471 GLY A N 1
ATOM 3718 C CA . GLY A 1 471 ? 12.831 -40.433 29.739 1.00 38.38 471 GLY A CA 1
ATOM 3719 C C . GLY A 1 471 ? 14.132 -39.881 30.328 1.00 38.38 471 GLY A C 1
ATOM 3720 O O . GLY A 1 471 ? 14.897 -39.245 29.617 1.00 38.38 471 GLY A O 1
ATOM 3721 N N . ARG A 1 472 ? 14.451 -40.318 31.564 1.00 33.44 472 ARG A N 1
ATOM 3722 C CA . ARG A 1 472 ? 15.705 -40.083 32.334 1.00 33.44 472 ARG A CA 1
ATOM 3723 C C . ARG A 1 472 ? 15.855 -38.646 32.890 1.00 33.44 472 ARG A C 1
ATOM 3725 O O . ARG A 1 472 ? 15.516 -37.694 32.216 1.00 33.44 472 ARG A O 1
ATOM 3732 N N . SER A 1 473 ? 16.370 -38.419 34.106 1.00 39.25 473 SER A N 1
ATOM 3733 C CA . SER A 1 473 ? 16.654 -39.352 35.216 1.00 39.25 473 SER A CA 1
ATOM 3734 C C . SER A 1 473 ? 16.479 -38.677 36.587 1.00 39.25 473 SER A C 1
ATOM 3736 O O . SER A 1 473 ? 16.639 -37.468 36.723 1.00 39.25 473 SER A O 1
ATOM 3738 N N . THR A 1 474 ? 16.221 -39.466 37.632 1.00 42.69 474 THR A N 1
ATOM 3739 C CA . THR A 1 474 ? 16.016 -38.992 39.017 1.00 42.69 474 THR A CA 1
ATOM 3740 C C . THR A 1 474 ? 17.267 -38.423 39.706 1.00 42.69 474 THR A C 1
ATOM 3742 O O . THR A 1 474 ? 17.163 -37.909 40.818 1.00 42.69 474 THR A O 1
ATOM 3745 N N . LEU A 1 475 ? 18.442 -38.477 39.067 1.00 37.75 475 LEU A N 1
ATOM 3746 C CA . LEU A 1 475 ? 19.700 -37.970 39.627 1.00 37.75 475 LEU A CA 1
ATOM 3747 C C . LEU A 1 475 ? 19.801 -36.437 39.612 1.00 37.75 475 LEU A C 1
ATOM 3749 O O . LEU A 1 475 ? 20.322 -35.868 40.571 1.00 37.75 475 LEU A O 1
ATOM 3753 N N . GLU A 1 476 ? 19.258 -35.754 38.597 1.00 41.94 476 GLU A N 1
ATOM 3754 C CA . GLU A 1 476 ? 19.271 -34.282 38.573 1.00 41.94 476 GLU A CA 1
ATOM 3755 C C . GLU A 1 476 ? 18.460 -33.677 39.720 1.00 41.94 476 GLU A C 1
ATOM 3757 O O . GLU A 1 476 ? 18.881 -32.700 40.332 1.00 41.94 476 GLU A O 1
ATOM 3762 N N . TYR A 1 477 ? 17.308 -34.271 40.042 1.00 43.16 477 TYR A N 1
ATOM 3763 C CA . TYR A 1 477 ? 16.421 -33.764 41.090 1.00 43.16 477 TYR A CA 1
ATOM 3764 C C . TYR A 1 477 ? 17.094 -33.792 42.472 1.00 43.16 477 TYR A C 1
ATOM 3766 O O . TYR A 1 477 ? 16.981 -32.842 43.244 1.00 43.16 477 TYR A O 1
ATOM 3774 N N . LEU A 1 478 ? 17.867 -34.846 42.753 1.00 39.00 478 LEU A N 1
ATOM 3775 C CA . LEU A 1 478 ? 18.687 -34.958 43.962 1.00 39.00 478 LEU A CA 1
ATOM 3776 C C . LEU A 1 478 ? 19.819 -33.919 44.007 1.00 39.00 478 LEU A C 1
ATOM 3778 O O . LEU A 1 478 ? 20.100 -33.389 45.079 1.00 39.00 478 LEU A O 1
ATOM 3782 N N . TRP A 1 479 ? 20.428 -33.590 42.863 1.00 40.38 479 TRP A N 1
ATOM 3783 C CA . TRP A 1 479 ? 21.485 -32.572 42.770 1.00 40.38 479 TRP A CA 1
ATOM 3784 C C . TRP A 1 479 ? 20.944 -31.139 42.924 1.00 40.38 479 TRP A C 1
ATOM 3786 O O . TRP A 1 479 ? 21.550 -30.308 43.601 1.00 40.38 479 TRP A O 1
ATOM 3796 N N . ARG A 1 480 ? 19.754 -30.859 42.370 1.00 43.41 480 ARG A N 1
ATOM 3797 C CA . ARG A 1 480 ? 19.044 -29.580 42.556 1.00 43.41 480 ARG A CA 1
ATOM 3798 C C . ARG A 1 480 ? 18.663 -29.359 44.027 1.00 43.41 480 ARG A C 1
ATOM 3800 O O . ARG A 1 480 ? 18.874 -28.268 44.551 1.00 43.41 480 ARG A O 1
ATOM 3807 N N . ILE A 1 481 ? 18.172 -30.394 44.720 1.00 47.31 481 ILE A N 1
ATOM 3808 C CA . ILE A 1 481 ? 17.810 -30.309 46.147 1.00 47.31 481 ILE A CA 1
ATOM 3809 C C . ILE A 1 481 ? 19.043 -30.077 47.035 1.00 47.31 481 ILE A C 1
ATOM 3811 O O . ILE A 1 481 ? 18.991 -29.222 47.923 1.00 47.31 481 ILE A O 1
ATOM 3815 N N . THR A 1 482 ? 20.164 -30.775 46.808 1.00 43.81 482 THR A N 1
ATOM 3816 C CA . THR A 1 482 ? 21.370 -30.564 47.631 1.00 43.81 482 THR A CA 1
ATOM 3817 C C . THR A 1 482 ? 21.947 -29.161 47.456 1.00 43.81 482 THR A C 1
ATOM 3819 O O . THR A 1 482 ? 22.249 -28.519 48.464 1.00 43.81 482 THR A O 1
ATOM 3822 N N . MET A 1 483 ? 22.008 -28.627 46.230 1.00 45.69 483 MET A N 1
ATOM 3823 C CA . MET A 1 483 ? 22.420 -27.234 45.999 1.00 45.69 483 MET A CA 1
ATOM 3824 C C . MET A 1 483 ? 21.521 -26.224 46.728 1.00 45.69 483 MET A C 1
ATOM 3826 O O . MET A 1 483 ? 22.035 -25.307 47.372 1.00 45.69 483 MET A O 1
ATOM 3830 N N . LEU A 1 484 ? 20.197 -26.427 46.723 1.00 41.72 484 LEU A N 1
ATOM 3831 C CA . LEU A 1 484 ? 19.265 -25.565 47.457 1.00 41.72 484 LEU A CA 1
ATOM 3832 C C . LEU A 1 484 ? 19.542 -25.584 48.971 1.00 41.72 484 LEU A C 1
ATOM 3834 O O . LEU A 1 484 ? 19.600 -24.531 49.606 1.00 41.72 484 LEU A O 1
ATOM 3838 N N . THR A 1 485 ? 19.791 -26.765 49.554 1.00 43.47 485 THR A N 1
ATOM 3839 C CA . THR A 1 485 ? 20.136 -26.865 50.985 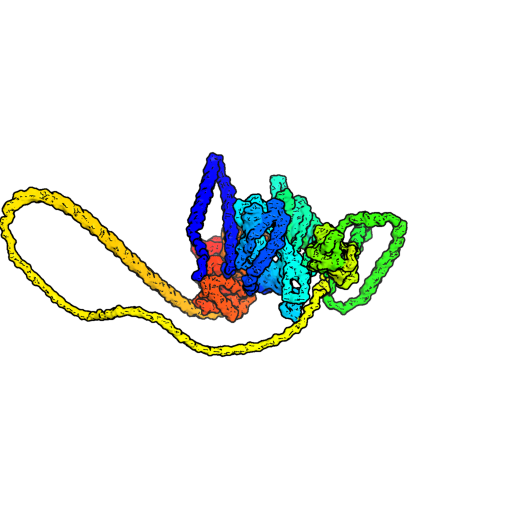1.00 43.47 485 THR A CA 1
ATOM 3840 C C . THR A 1 485 ? 21.473 -26.205 51.328 1.00 43.47 485 THR A C 1
ATOM 3842 O O . THR A 1 485 ? 21.586 -25.596 52.390 1.00 43.47 485 THR A O 1
ATOM 3845 N N . VAL A 1 486 ? 22.465 -26.244 50.430 1.00 45.03 486 VAL A N 1
ATOM 3846 C CA . VAL A 1 486 ? 23.749 -25.547 50.622 1.00 45.03 486 VAL A CA 1
ATOM 3847 C C . VAL A 1 486 ? 23.557 -24.026 50.603 1.00 45.03 486 VAL A C 1
ATOM 3849 O O . VAL A 1 486 ? 24.073 -23.347 51.489 1.00 45.03 486 VAL A O 1
ATOM 3852 N N . ALA A 1 487 ? 22.761 -23.486 49.675 1.00 42.34 487 ALA A N 1
ATOM 3853 C CA . ALA A 1 487 ? 22.460 -22.052 49.615 1.00 42.34 487 ALA A CA 1
ATOM 3854 C C . ALA A 1 487 ? 21.712 -21.542 50.866 1.00 42.34 487 ALA A C 1
ATOM 3856 O O . ALA A 1 487 ? 22.021 -20.467 51.388 1.00 42.34 487 ALA A O 1
ATOM 3857 N N . VAL A 1 488 ? 20.769 -22.332 51.396 1.00 44.94 488 VAL A N 1
ATOM 3858 C CA . VAL A 1 488 ? 20.064 -22.019 52.653 1.00 44.94 488 VAL A CA 1
ATOM 3859 C C . VAL A 1 488 ? 21.019 -22.056 53.852 1.00 44.94 488 VAL A C 1
ATOM 3861 O O . VAL A 1 488 ? 21.001 -21.140 54.672 1.00 44.94 488 VAL A O 1
ATOM 3864 N N . VAL A 1 489 ? 21.899 -23.061 53.942 1.00 44.06 489 VAL A N 1
ATOM 3865 C CA . VAL A 1 489 ? 22.889 -23.169 55.031 1.00 44.06 489 VAL A CA 1
ATOM 3866 C C . VAL A 1 489 ? 23.914 -22.030 54.991 1.00 44.06 489 VAL A C 1
ATOM 3868 O O . VAL A 1 489 ? 24.259 -21.501 56.046 1.00 44.06 489 VAL A O 1
ATOM 3871 N N . ILE A 1 490 ? 24.359 -21.591 53.809 1.00 45.41 490 ILE A N 1
ATOM 3872 C CA . ILE A 1 490 ? 25.263 -20.435 53.673 1.00 45.41 490 ILE A CA 1
ATOM 3873 C C . ILE A 1 490 ? 24.592 -19.156 54.198 1.00 45.41 490 ILE A C 1
ATOM 3875 O O . ILE A 1 490 ? 25.181 -18.465 55.032 1.00 45.41 490 ILE A O 1
ATOM 3879 N N . ASN A 1 491 ? 23.342 -18.880 53.808 1.00 43.72 491 ASN A N 1
ATOM 3880 C CA . ASN A 1 491 ? 22.588 -17.742 54.350 1.00 43.72 491 ASN A CA 1
ATOM 3881 C C . ASN A 1 491 ? 22.425 -17.822 55.879 1.00 43.72 491 ASN A C 1
ATOM 3883 O O . ASN A 1 491 ? 22.617 -16.826 56.579 1.00 43.72 491 ASN A O 1
ATOM 3887 N N . PHE A 1 492 ? 22.139 -19.011 56.419 1.00 44.06 492 PHE A N 1
ATOM 3888 C CA . PHE A 1 492 ? 21.961 -19.203 57.862 1.00 44.06 492 PHE A CA 1
ATOM 3889 C C . PHE A 1 492 ? 23.264 -19.034 58.666 1.00 44.06 492 PHE A C 1
ATOM 3891 O O . PHE A 1 492 ? 23.226 -18.577 59.808 1.00 44.06 492 PHE A O 1
ATOM 3898 N N . LEU A 1 493 ? 24.421 -19.368 58.080 1.00 37.41 493 LEU A N 1
ATOM 3899 C CA . LEU A 1 493 ? 25.732 -19.226 58.724 1.00 37.41 493 LEU A CA 1
ATOM 3900 C C . LEU A 1 493 ? 26.273 -17.788 58.689 1.00 37.41 493 LEU A C 1
ATOM 3902 O O . LEU A 1 493 ? 26.908 -17.365 59.654 1.00 37.41 493 LEU A O 1
ATOM 3906 N N . PHE A 1 494 ? 26.008 -17.017 57.628 1.00 41.53 494 PHE A N 1
ATOM 3907 C CA . PHE A 1 494 ? 26.484 -15.629 57.520 1.00 41.53 494 PHE A CA 1
ATOM 3908 C C . PHE A 1 494 ? 25.521 -14.587 58.117 1.00 41.53 494 PHE A C 1
ATOM 3910 O O . PHE A 1 494 ? 25.978 -13.552 58.609 1.00 41.53 494 PHE A O 1
ATOM 3917 N N . GLY A 1 495 ? 24.214 -14.873 58.191 1.00 38.81 495 GLY A N 1
ATOM 3918 C CA . GLY A 1 495 ? 23.210 -13.967 58.773 1.00 38.81 495 GLY A CA 1
ATOM 3919 C C . GLY A 1 495 ? 23.421 -13.609 60.255 1.00 38.81 495 GLY A C 1
ATOM 3920 O O . GLY A 1 495 ? 22.839 -12.644 60.750 1.00 38.81 495 GLY A O 1
ATOM 3921 N N . GLY A 1 496 ? 24.279 -14.340 60.976 1.00 39.78 496 GLY A N 1
ATOM 3922 C CA . GLY A 1 496 ? 24.638 -14.031 62.363 1.00 39.78 496 GLY A CA 1
ATOM 3923 C C . GLY A 1 496 ? 25.549 -12.807 62.537 1.00 39.78 496 GLY A C 1
ATOM 3924 O O . GLY A 1 496 ? 25.511 -12.180 63.594 1.00 39.78 496 GLY A O 1
ATOM 3925 N N . PHE A 1 497 ? 26.354 -12.442 61.531 1.00 37.47 497 PHE A N 1
ATOM 3926 C CA . PHE A 1 497 ? 27.422 -11.442 61.700 1.00 37.47 497 PHE A CA 1
ATOM 3927 C C . PHE A 1 497 ? 26.925 -9.986 61.624 1.00 37.47 497 PHE A C 1
ATOM 3929 O O . PHE A 1 497 ? 27.461 -9.112 62.301 1.00 37.47 497 PHE A O 1
ATOM 3936 N N . PHE A 1 498 ? 25.855 -9.721 60.868 1.00 37.72 498 PHE A N 1
ATOM 3937 C CA . PHE A 1 498 ? 25.317 -8.365 60.671 1.00 37.72 498 PHE A CA 1
ATOM 3938 C C . PHE A 1 498 ? 24.468 -7.825 61.836 1.00 37.72 498 PHE A C 1
ATOM 3940 O O . PHE A 1 498 ? 24.148 -6.642 61.864 1.00 37.72 498 PHE A O 1
ATOM 3947 N N . ARG A 1 499 ? 24.129 -8.643 62.844 1.00 35.53 499 ARG A N 1
ATOM 3948 C CA . ARG A 1 499 ? 23.281 -8.218 63.979 1.00 35.53 499 ARG A CA 1
ATOM 3949 C C . ARG A 1 499 ? 23.977 -7.357 65.045 1.00 35.53 499 ARG A C 1
ATOM 3951 O O . ARG A 1 499 ? 23.331 -7.016 66.033 1.00 35.53 499 ARG A O 1
ATOM 3958 N N . LEU A 1 500 ? 25.259 -7.012 64.884 1.00 37.81 500 LEU A N 1
ATOM 3959 C CA . LEU A 1 500 ? 26.042 -6.308 65.914 1.00 37.81 500 LEU A CA 1
ATOM 3960 C C . LEU A 1 500 ? 26.376 -4.834 65.607 1.00 37.81 500 LEU A C 1
ATOM 3962 O O . LEU A 1 500 ? 27.066 -4.203 66.406 1.00 37.81 500 LEU A O 1
ATOM 3966 N N . LEU A 1 501 ? 25.907 -4.272 64.487 1.00 34.25 501 LEU A N 1
ATOM 3967 C CA . LEU A 1 501 ? 26.149 -2.871 64.117 1.00 34.25 501 LEU A CA 1
ATOM 3968 C C . LEU A 1 501 ? 24.853 -2.176 63.666 1.00 34.25 501 LEU A C 1
ATOM 3970 O O . LEU A 1 501 ? 24.271 -2.541 62.653 1.00 34.25 501 LEU A O 1
ATOM 3974 N N . GLY A 1 502 ? 24.446 -1.126 64.388 1.00 33.28 502 GLY A N 1
ATOM 3975 C CA . GLY A 1 502 ? 23.678 -0.021 63.794 1.00 33.28 502 GLY A CA 1
ATOM 3976 C C . GLY A 1 502 ? 22.175 -0.202 63.533 1.00 33.28 502 GLY A C 1
ATOM 3977 O O . GLY A 1 502 ? 21.679 0.358 62.558 1.00 33.28 502 GLY A O 1
ATOM 3978 N N . VAL A 1 503 ? 21.409 -0.888 64.393 1.00 41.72 503 VAL A N 1
ATOM 3979 C CA . VAL A 1 503 ? 19.934 -0.752 64.345 1.00 41.72 503 VAL A CA 1
ATOM 3980 C C . VAL A 1 503 ? 19.555 0.678 64.753 1.00 41.72 503 VAL A C 1
ATOM 3982 O O . VAL A 1 503 ? 19.631 1.025 65.931 1.00 41.72 503 VAL A O 1
ATOM 3985 N N . GLY A 1 504 ? 19.181 1.506 63.774 1.00 37.09 504 GLY A N 1
ATOM 3986 C CA . GLY A 1 504 ? 18.765 2.896 63.991 1.00 37.09 504 GLY A CA 1
ATOM 3987 C C . GLY A 1 504 ? 18.751 3.795 62.748 1.00 37.09 504 GLY A C 1
ATOM 3988 O O . GLY A 1 504 ? 18.032 4.786 62.759 1.00 37.09 504 GLY A O 1
ATOM 3989 N N . GLN A 1 505 ? 19.495 3.460 61.684 1.00 32.75 505 GLN A N 1
ATOM 3990 C CA . GLN A 1 505 ? 19.594 4.302 60.474 1.00 32.75 505 GLN A CA 1
ATOM 3991 C C . GLN A 1 505 ? 18.704 3.811 59.313 1.00 32.75 505 GLN A C 1
ATOM 3993 O O . GLN A 1 505 ? 18.025 4.606 58.666 1.00 32.75 505 GLN A O 1
ATOM 3998 N N . VAL A 1 506 ? 18.596 2.486 59.149 1.00 34.78 506 VAL A N 1
ATOM 3999 C CA . VAL A 1 506 ? 17.847 1.823 58.061 1.00 34.78 506 VAL A CA 1
ATOM 4000 C C . VAL A 1 506 ? 16.365 2.237 57.995 1.00 34.78 506 VAL A C 1
ATOM 4002 O O . VAL A 1 506 ? 15.802 2.348 56.913 1.00 34.78 506 VAL A O 1
ATOM 4005 N N . GLU A 1 507 ? 15.718 2.527 59.130 1.00 33.28 507 GLU A N 1
ATOM 4006 C CA . GLU A 1 507 ? 14.299 2.939 59.178 1.00 33.28 507 GLU A CA 1
ATOM 4007 C C . GLU A 1 507 ? 14.065 4.414 58.764 1.00 33.28 507 GLU A C 1
ATOM 4009 O O . GLU A 1 507 ? 12.920 4.851 58.613 1.00 33.28 507 GLU A O 1
ATOM 4014 N N . GLN A 1 508 ? 15.143 5.182 58.550 1.00 30.22 508 GLN A N 1
ATOM 4015 C CA . GLN A 1 508 ? 15.110 6.486 57.874 1.00 30.22 508 GLN A CA 1
ATOM 4016 C C . GLN A 1 508 ? 15.621 6.407 56.429 1.00 30.22 508 GLN A C 1
ATOM 4018 O O . GLN A 1 508 ? 15.074 7.097 55.577 1.00 30.22 508 GLN A O 1
ATOM 4023 N N . GLU A 1 509 ? 16.588 5.539 56.125 1.00 31.44 509 GLU A N 1
ATOM 4024 C CA . GLU A 1 509 ? 17.084 5.328 54.751 1.00 31.44 509 GLU A CA 1
ATOM 4025 C C . GLU A 1 509 ? 16.004 4.698 53.847 1.00 31.44 509 GLU A C 1
ATOM 4027 O O . GLU A 1 509 ? 15.773 5.186 52.744 1.00 31.44 509 GLU A O 1
ATOM 4032 N N . ILE A 1 510 ? 15.186 3.775 54.378 1.00 36.47 510 ILE A N 1
ATOM 4033 C CA . ILE A 1 510 ? 13.953 3.270 53.725 1.00 36.47 510 ILE A CA 1
ATOM 4034 C C . ILE A 1 510 ? 12.923 4.390 53.424 1.00 36.47 510 ILE A C 1
ATOM 4036 O O . ILE A 1 510 ? 11.988 4.178 52.660 1.00 36.47 510 ILE A O 1
ATOM 4040 N N . LYS A 1 511 ? 13.088 5.595 53.990 1.00 31.55 511 LYS A N 1
ATOM 4041 C CA . LYS A 1 511 ? 12.273 6.797 53.710 1.00 31.55 511 LYS A CA 1
ATOM 4042 C C . LYS A 1 511 ? 13.028 7.880 52.928 1.00 31.55 511 LYS A C 1
ATOM 4044 O O . LYS A 1 511 ? 12.580 9.023 52.879 1.00 31.55 511 LYS A O 1
ATOM 4049 N N . GLN A 1 512 ? 14.186 7.552 52.357 1.00 30.14 512 GLN A N 1
ATOM 4050 C CA . GLN A 1 512 ? 14.911 8.415 51.418 1.00 30.14 512 GLN A CA 1
ATOM 4051 C C . GLN A 1 512 ? 15.172 7.741 50.061 1.00 30.14 512 GLN A C 1
ATOM 4053 O O . GLN A 1 512 ? 15.395 8.461 49.091 1.00 30.14 512 GLN A O 1
ATOM 4058 N N . ASP A 1 513 ? 15.022 6.414 49.959 1.00 34.53 513 ASP A N 1
ATOM 4059 C CA . ASP A 1 513 ? 14.985 5.682 48.680 1.00 34.53 513 ASP A CA 1
ATOM 4060 C C . ASP A 1 513 ? 13.633 5.780 47.928 1.00 34.53 513 ASP A C 1
ATOM 4062 O O . ASP A 1 513 ? 13.489 5.208 46.850 1.00 34.53 513 ASP A O 1
ATOM 4066 N N . GLU A 1 514 ? 12.674 6.597 48.395 1.00 34.50 514 GLU A N 1
ATOM 4067 C CA . GLU A 1 514 ? 11.464 7.008 47.635 1.00 34.50 514 GLU A CA 1
ATOM 4068 C C . GLU A 1 514 ? 11.784 7.862 46.374 1.00 34.50 514 GLU A C 1
ATOM 4070 O O . GLU A 1 514 ? 10.894 8.462 45.781 1.00 34.50 514 GLU A O 1
ATOM 4075 N N . ASN A 1 515 ? 13.060 7.940 45.973 1.00 29.34 515 ASN A N 1
ATOM 4076 C CA . ASN A 1 515 ? 13.577 8.680 44.816 1.00 29.34 515 ASN A CA 1
ATOM 4077 C C . ASN A 1 515 ? 14.354 7.796 43.815 1.00 29.34 515 ASN A C 1
ATOM 4079 O O . ASN A 1 515 ? 14.992 8.322 42.900 1.00 29.34 515 ASN A O 1
ATOM 4083 N N . LEU A 1 516 ? 14.294 6.465 43.946 1.00 37.84 516 LEU A N 1
ATOM 4084 C CA . LEU A 1 516 ? 14.379 5.611 42.756 1.00 37.84 516 LEU A CA 1
ATOM 4085 C C . LEU A 1 516 ? 13.202 5.992 41.848 1.00 37.84 516 LEU A C 1
ATOM 4087 O O . LEU A 1 516 ? 12.084 6.123 42.345 1.00 37.84 516 LEU A O 1
ATOM 4091 N N . GLU A 1 517 ? 13.445 6.218 40.553 1.00 36.94 517 GLU A N 1
ATOM 4092 C CA . GLU A 1 517 ? 12.379 6.633 39.633 1.00 36.94 517 GLU A CA 1
ATOM 4093 C C . GLU A 1 517 ? 11.223 5.627 39.693 1.00 36.94 517 GLU A C 1
ATOM 4095 O O . GLU A 1 517 ? 11.429 4.439 39.444 1.00 36.94 517 GLU A O 1
ATOM 4100 N N . GLU A 1 518 ? 10.020 6.095 40.054 1.00 41.00 518 GLU A N 1
ATOM 4101 C CA . GLU A 1 518 ? 8.838 5.235 40.118 1.00 41.00 518 GLU A CA 1
ATOM 4102 C C . GLU A 1 518 ? 8.689 4.481 38.792 1.00 41.00 518 GLU A C 1
ATOM 4104 O O . GLU A 1 518 ? 8.658 5.106 37.726 1.00 41.00 518 GLU A O 1
ATOM 4109 N N . ASP A 1 519 ? 8.541 3.153 38.845 1.00 49.19 519 ASP A N 1
ATOM 4110 C CA . ASP A 1 519 ? 8.116 2.383 37.678 1.00 49.19 519 ASP A CA 1
ATOM 4111 C C . ASP A 1 519 ? 6.683 2.821 37.337 1.00 49.19 519 ASP A C 1
ATOM 4113 O O . ASP A 1 519 ? 5.692 2.369 37.915 1.00 49.19 519 ASP A O 1
ATOM 4117 N N . LYS A 1 520 ? 6.585 3.788 36.418 1.00 64.06 520 LYS A N 1
ATOM 4118 C CA . LYS A 1 520 ? 5.329 4.414 35.975 1.00 64.06 520 LYS A CA 1
ATOM 4119 C C . LYS A 1 520 ? 4.409 3.432 35.250 1.00 64.06 520 LYS A C 1
ATOM 4121 O O . LYS A 1 520 ? 3.297 3.809 34.880 1.00 64.06 520 LYS A O 1
ATOM 4126 N N . THR A 1 521 ? 4.862 2.206 34.998 1.00 81.38 521 THR A N 1
ATOM 4127 C CA . THR A 1 521 ? 4.136 1.237 34.193 1.00 81.38 521 THR A CA 1
ATOM 4128 C C . THR A 1 521 ? 3.152 0.425 35.033 1.00 81.38 521 THR A C 1
ATOM 4130 O O . THR A 1 521 ? 3.373 0.138 36.209 1.00 81.38 521 THR A O 1
ATOM 4133 N N . HIS A 1 522 ? 2.020 0.042 34.446 1.00 90.81 522 HIS A N 1
ATOM 4134 C CA . HIS A 1 522 ? 0.965 -0.611 35.213 1.00 90.81 522 HIS A CA 1
ATOM 4135 C C . HIS A 1 522 ? 1.223 -2.128 35.359 1.00 90.81 522 HIS A C 1
ATOM 4137 O O . HIS A 1 522 ? 1.918 -2.767 34.562 1.00 90.81 522 HIS A O 1
ATOM 4143 N N . SER A 1 523 ? 0.678 -2.729 36.418 1.00 90.56 523 SER A N 1
ATOM 4144 C CA . SER A 1 523 ? 0.728 -4.172 36.706 1.00 90.56 523 SER A CA 1
ATOM 4145 C C . SER A 1 523 ? -0.609 -4.883 36.497 1.00 90.56 523 SER A C 1
ATOM 4147 O O . SER A 1 523 ? -0.621 -6.097 36.301 1.00 90.56 523 SER A O 1
ATOM 4149 N N . ALA A 1 524 ? -1.726 -4.153 36.494 1.00 92.31 524 ALA A N 1
ATOM 4150 C CA . ALA A 1 524 ? -3.058 -4.709 36.280 1.00 92.31 524 ALA A CA 1
ATOM 4151 C C . ALA A 1 524 ? -4.009 -3.703 35.603 1.00 92.31 524 ALA A C 1
ATOM 4153 O O . ALA A 1 524 ? -3.742 -2.502 35.561 1.00 92.31 524 ALA A O 1
ATOM 4154 N N . MET A 1 525 ? -5.144 -4.194 35.111 1.00 93.75 525 MET A N 1
ATOM 4155 C CA . MET A 1 525 ? -6.289 -3.411 34.649 1.00 93.75 525 MET A CA 1
ATOM 4156 C C . MET A 1 525 ? -7.532 -3.796 35.458 1.00 93.75 525 MET A C 1
ATOM 4158 O O . MET A 1 525 ? -7.798 -4.980 35.666 1.00 93.75 525 MET A O 1
ATOM 4162 N N . LEU A 1 526 ? -8.312 -2.803 35.887 1.00 93.69 526 LEU A N 1
ATOM 4163 C CA . LEU A 1 526 ? -9.632 -2.992 36.487 1.00 93.69 526 LEU A CA 1
ATOM 4164 C C . LEU A 1 526 ? -10.721 -2.613 35.479 1.00 93.69 526 LEU A C 1
ATOM 4166 O O . LEU A 1 526 ? -10.801 -1.464 35.040 1.00 93.69 526 LEU A O 1
ATOM 4170 N N . LEU A 1 527 ? -11.581 -3.573 35.155 1.00 90.88 527 LEU A N 1
ATOM 4171 C CA . LEU A 1 527 ? -12.816 -3.371 34.405 1.00 90.88 527 LEU A CA 1
ATOM 4172 C C . LEU A 1 527 ? -13.962 -3.148 35.402 1.00 90.88 527 LEU A C 1
ATOM 4174 O O . LEU A 1 527 ? -14.121 -3.920 36.349 1.00 90.88 527 LEU A O 1
ATOM 4178 N N . VAL A 1 528 ? -14.753 -2.093 35.197 1.00 91.00 528 VAL A N 1
ATOM 4179 C CA . VAL A 1 528 ? -15.853 -1.689 36.089 1.00 91.00 528 VAL A CA 1
ATOM 4180 C C . VAL A 1 528 ? -17.136 -1.527 35.283 1.00 91.00 528 VAL A C 1
ATOM 4182 O O . VAL A 1 528 ? -17.299 -0.531 34.579 1.00 91.00 528 VAL A O 1
ATOM 4185 N N . PHE A 1 529 ? -18.066 -2.471 35.413 1.00 88.31 529 PHE A N 1
ATOM 4186 C CA . PHE A 1 529 ? -19.420 -2.347 34.878 1.00 88.31 529 PHE A CA 1
ATOM 4187 C C . PHE A 1 529 ? -20.359 -1.755 35.932 1.00 88.31 529 PHE A C 1
ATOM 4189 O O . PHE A 1 529 ? -20.619 -2.367 36.968 1.00 88.31 529 PHE A O 1
ATOM 4196 N N . LEU A 1 530 ? -20.891 -0.570 35.643 1.00 89.81 530 LEU A N 1
ATOM 4197 C CA . LEU A 1 530 ? -21.868 0.154 36.447 1.00 89.81 530 LEU A CA 1
ATOM 4198 C C . LEU A 1 530 ? -23.278 -0.092 35.885 1.00 89.81 530 LEU A C 1
ATOM 4200 O O . LEU A 1 530 ? -23.688 0.567 34.924 1.00 89.81 530 LEU A O 1
ATOM 4204 N N . ASP A 1 531 ? -24.032 -1.019 36.483 1.00 87.12 531 ASP A N 1
ATOM 4205 C CA . ASP A 1 531 ? -25.414 -1.306 36.074 1.00 87.12 531 ASP A CA 1
ATOM 4206 C C . ASP A 1 531 ? -26.388 -0.253 36.622 1.00 87.12 531 ASP A C 1
ATOM 4208 O O . ASP A 1 531 ? -26.909 0.561 35.858 1.00 87.12 531 ASP A O 1
ATOM 4212 N N . SER A 1 532 ? -26.640 -0.238 37.934 1.00 89.69 532 SER A N 1
ATOM 4213 C CA . SER A 1 532 ? -27.700 0.583 38.540 1.00 89.69 532 SER A CA 1
ATOM 4214 C C . SER A 1 532 ? -27.479 0.877 40.026 1.00 89.69 532 SER A C 1
ATOM 4216 O O . SER A 1 532 ? -26.754 0.157 40.707 1.00 89.69 532 SER A O 1
ATOM 4218 N N . ALA A 1 533 ? -28.128 1.923 40.546 1.00 91.88 533 ALA A N 1
ATOM 4219 C CA . ALA A 1 533 ? -28.298 2.141 41.984 1.00 91.88 533 ALA A CA 1
ATOM 4220 C C . ALA A 1 533 ? -29.774 2.053 42.370 1.00 91.88 533 ALA A C 1
ATOM 4222 O O . ALA A 1 533 ? -30.652 2.332 41.557 1.00 91.88 533 ALA A O 1
ATOM 4223 N N . MET A 1 534 ? -30.029 1.720 43.632 1.00 89.81 534 MET A N 1
ATOM 4224 C CA . MET A 1 534 ? -31.364 1.605 44.217 1.00 89.81 534 MET A CA 1
ATOM 4225 C C . MET A 1 534 ? -31.430 2.390 45.530 1.00 89.81 534 MET A C 1
ATOM 4227 O O . MET A 1 534 ? -30.426 2.498 46.241 1.00 89.81 534 MET A O 1
ATOM 4231 N N . ASN A 1 535 ? -32.612 2.924 45.857 1.00 87.88 535 ASN A N 1
ATOM 4232 C CA . ASN A 1 535 ? -32.869 3.715 47.070 1.00 87.88 535 ASN A CA 1
ATOM 4233 C C . ASN A 1 535 ? -31.880 4.888 47.275 1.00 87.88 535 ASN A C 1
ATOM 4235 O O . ASN A 1 535 ? -31.319 5.049 48.361 1.00 87.88 535 ASN A O 1
ATOM 4239 N N . LEU A 1 536 ? -31.616 5.702 46.243 1.00 88.69 536 LEU A N 1
ATOM 4240 C CA . LEU A 1 536 ? -30.793 6.912 46.403 1.00 88.69 536 LEU A CA 1
ATOM 4241 C C . LEU A 1 536 ? -31.571 8.055 47.083 1.00 88.69 536 LEU A C 1
ATOM 4243 O O . LEU A 1 536 ? -32.718 8.315 46.708 1.00 88.69 536 LEU A O 1
ATOM 4247 N N . PRO A 1 537 ? -30.954 8.796 48.024 1.00 84.38 537 PRO A N 1
ATOM 4248 C CA . PRO A 1 537 ? -31.705 9.687 48.892 1.00 84.38 537 PRO A CA 1
ATOM 4249 C C . PRO A 1 537 ? -32.213 10.953 48.202 1.00 84.38 537 PRO A C 1
ATOM 4251 O O . PRO A 1 537 ? -31.548 11.555 47.352 1.00 84.38 537 PRO A O 1
ATOM 4254 N N . ARG A 1 538 ? -33.405 11.394 48.615 1.00 80.12 538 ARG A N 1
ATOM 4255 C CA . ARG A 1 538 ? -34.097 12.550 48.015 1.00 80.12 538 ARG A CA 1
ATOM 4256 C C . ARG A 1 538 ? -33.613 13.890 48.575 1.00 80.12 538 ARG A C 1
ATOM 4258 O O . ARG A 1 538 ? -33.117 13.998 49.698 1.00 80.12 538 ARG A O 1
ATOM 4265 N N . ALA A 1 539 ? -33.793 14.958 47.795 1.00 66.75 539 ALA A N 1
ATOM 4266 C CA . ALA A 1 539 ? -33.324 16.291 48.165 1.00 66.75 539 ALA A CA 1
ATOM 4267 C C . ALA A 1 539 ? -34.059 16.830 49.415 1.00 66.75 539 ALA A C 1
ATOM 4269 O O . ALA A 1 539 ? -35.238 17.193 49.363 1.00 66.75 539 ALA A O 1
ATOM 4270 N N . LYS A 1 540 ? -33.329 16.947 50.537 1.00 62.53 540 LYS A N 1
ATOM 4271 C CA . LYS A 1 540 ? -33.832 17.226 51.907 1.00 62.53 540 LYS A CA 1
ATOM 4272 C C . LYS A 1 540 ? -34.670 18.506 52.096 1.00 62.53 540 LYS A C 1
ATOM 4274 O O . LYS A 1 540 ? -35.207 18.715 53.178 1.00 62.53 540 LYS A O 1
ATOM 4279 N N . LYS A 1 541 ? -34.771 19.375 51.083 1.00 58.75 541 LYS A N 1
ATOM 4280 C CA . LYS A 1 541 ? -35.569 20.619 51.104 1.00 58.75 541 LYS A CA 1
ATOM 4281 C C . LYS A 1 541 ? -36.787 20.616 50.174 1.00 58.75 541 LYS A C 1
ATOM 4283 O O . LYS A 1 541 ? -37.621 21.504 50.312 1.00 58.75 541 LYS A O 1
ATOM 4288 N N . SER A 1 542 ? -36.886 19.680 49.230 1.00 59.78 542 SER A N 1
ATOM 4289 C CA . SER A 1 542 ? -37.917 19.698 48.177 1.00 59.78 542 SER A CA 1
ATOM 4290 C C . SER A 1 542 ? -38.653 18.374 47.980 1.00 59.78 542 SER A C 1
ATOM 4292 O O . SER A 1 542 ? -39.616 18.357 47.220 1.00 59.78 542 SER A O 1
ATOM 4294 N N . LEU A 1 543 ? -38.217 17.275 48.621 1.00 66.81 543 LEU A N 1
ATOM 4295 C CA . LEU A 1 543 ? -38.721 15.906 48.385 1.00 66.81 543 LEU A CA 1
ATOM 4296 C C . LEU A 1 543 ? -38.589 15.424 46.925 1.00 66.81 543 LEU A C 1
ATOM 4298 O O . LEU A 1 543 ? -39.062 14.343 46.581 1.00 66.81 543 LEU A O 1
ATOM 4302 N N . GLN A 1 544 ? -37.908 16.202 46.083 1.00 78.12 544 GLN A N 1
ATOM 4303 C CA . GLN A 1 544 ? -37.694 15.915 44.675 1.00 78.12 544 GLN A CA 1
ATOM 4304 C C . GLN A 1 544 ? -36.609 14.848 44.509 1.00 78.12 544 GLN A C 1
ATOM 4306 O O . GLN A 1 544 ? -35.627 14.810 45.260 1.00 78.12 544 GLN A O 1
ATOM 4311 N N . GLU A 1 545 ? -36.790 13.989 43.511 1.00 83.88 545 GLU A N 1
ATOM 4312 C CA . GLU A 1 545 ? -35.823 12.949 43.177 1.00 83.88 545 GLU A CA 1
ATOM 4313 C C . GLU A 1 545 ? -34.533 13.553 42.597 1.00 83.88 545 GLU A C 1
ATOM 4315 O O . GLU A 1 545 ? -34.594 14.541 41.845 1.00 83.88 545 GLU A O 1
ATOM 4320 N N . PRO A 1 546 ? -33.364 12.989 42.958 1.00 87.19 546 PRO A N 1
ATOM 4321 C CA . PRO A 1 546 ? -32.072 13.488 42.507 1.00 87.19 546 PRO A CA 1
ATOM 4322 C C . PRO A 1 546 ? -31.904 13.283 40.999 1.00 87.19 546 PRO A C 1
ATOM 4324 O O . PRO A 1 546 ? -32.753 12.728 40.303 1.00 87.19 546 PRO A O 1
ATOM 4327 N N . SER A 1 547 ? -30.803 13.765 40.436 1.00 89.69 547 SER A N 1
ATOM 4328 C CA . SER A 1 547 ? -30.399 13.450 39.062 1.00 89.69 547 SER A CA 1
ATOM 4329 C C . SER A 1 547 ? -29.003 12.834 39.082 1.00 89.69 547 SER A C 1
ATOM 4331 O O . SER A 1 547 ? -28.018 13.563 38.954 1.00 89.69 547 SER A O 1
ATOM 4333 N N . PRO A 1 548 ? -28.915 11.517 39.364 1.00 91.50 548 PRO A N 1
ATOM 4334 C CA . PRO A 1 548 ? -27.673 10.877 39.772 1.00 91.50 548 PRO A CA 1
ATOM 4335 C C . PRO A 1 548 ? -26.596 10.853 38.687 1.00 91.50 548 PRO A C 1
ATOM 4337 O O . PRO A 1 548 ? -26.851 10.534 37.522 1.00 91.50 548 PRO A O 1
ATOM 4340 N N . GLN A 1 549 ? -25.374 11.123 39.126 1.00 94.56 549 GLN A N 1
ATOM 4341 C CA . GLN A 1 549 ? -24.125 11.001 38.388 1.00 94.56 549 GLN A CA 1
ATOM 4342 C C . GLN A 1 549 ? -23.117 10.296 39.306 1.00 94.56 549 GLN A C 1
ATOM 4344 O O . GLN A 1 549 ? -23.017 10.661 40.475 1.00 94.56 549 GLN A O 1
ATOM 4349 N N . VAL A 1 550 ? -22.386 9.297 38.815 1.00 95.38 550 VAL A N 1
ATOM 4350 C CA . VAL A 1 550 ? -21.324 8.619 39.575 1.00 95.38 550 VAL A CA 1
ATOM 4351 C C . VAL A 1 550 ? -19.973 9.146 39.115 1.00 95.38 550 VAL A C 1
ATOM 4353 O O . VAL A 1 550 ? -19.695 9.146 37.920 1.00 95.38 550 VAL A O 1
ATOM 4356 N N . THR A 1 551 ? -19.134 9.568 40.050 1.00 95.50 551 THR A N 1
ATOM 4357 C CA . THR A 1 551 ? -17.695 9.743 39.855 1.00 95.50 551 THR A CA 1
ATOM 4358 C C . THR A 1 551 ? -17.006 8.475 40.364 1.00 95.50 551 THR A C 1
ATOM 4360 O O . THR A 1 551 ? -17.273 8.036 41.483 1.00 95.50 551 THR A O 1
ATOM 4363 N N . LEU A 1 552 ? -16.145 7.877 39.545 1.00 96.19 552 LEU A N 1
ATOM 4364 C CA . LEU A 1 552 ? -15.327 6.714 39.886 1.00 96.19 552 LEU A CA 1
ATOM 4365 C C . LEU A 1 552 ? -13.854 7.130 39.853 1.00 96.19 552 LEU A C 1
ATOM 4367 O O . LEU A 1 552 ? -13.408 7.714 38.863 1.00 96.19 552 LEU A O 1
ATOM 4371 N N . THR A 1 553 ? -13.110 6.812 40.910 1.00 95.88 553 THR A N 1
ATOM 4372 C CA . THR A 1 553 ? -11.722 7.252 41.095 1.00 95.88 553 THR A CA 1
ATOM 4373 C C . THR A 1 553 ? -10.819 6.081 41.470 1.00 95.88 553 THR A C 1
ATOM 4375 O O . THR A 1 553 ? -11.139 5.314 42.377 1.00 95.88 553 THR A O 1
ATOM 4378 N N . VAL A 1 554 ? -9.664 5.972 40.808 1.00 93.56 554 VAL A N 1
ATOM 4379 C CA . VAL A 1 554 ? -8.587 5.035 41.159 1.00 93.56 554 VAL A CA 1
ATOM 4380 C C . VAL A 1 554 ? -7.238 5.749 41.050 1.00 93.56 554 VAL A C 1
ATOM 4382 O O . VAL A 1 554 ? -6.746 6.028 39.956 1.00 93.56 554 VAL A O 1
ATOM 4385 N N . GLY A 1 555 ? -6.621 6.060 42.192 1.00 87.38 555 GLY A N 1
ATOM 4386 C CA . GLY A 1 555 ? -5.394 6.862 42.229 1.00 87.38 555 GLY A CA 1
ATOM 4387 C C . GLY A 1 555 ? -5.615 8.249 41.614 1.00 87.38 555 GLY A C 1
ATOM 4388 O O . GLY A 1 555 ? -6.417 9.027 42.123 1.00 87.38 555 GLY A O 1
ATOM 4389 N N . GLN A 1 556 ? -4.917 8.550 40.515 1.00 85.75 556 GLN A N 1
ATOM 4390 C CA . GLN A 1 556 ? -5.072 9.808 39.768 1.00 85.75 556 GLN A CA 1
ATOM 4391 C C . GLN A 1 556 ? -6.159 9.750 38.674 1.00 85.75 556 GLN A C 1
ATOM 4393 O O . GLN A 1 556 ? -6.538 10.786 38.131 1.00 85.75 556 GLN A O 1
ATOM 4398 N N . GLN A 1 557 ? -6.665 8.562 38.323 1.00 89.62 557 GLN A N 1
ATOM 4399 C CA . GLN A 1 557 ? -7.664 8.396 37.263 1.00 89.62 557 GLN A CA 1
ATOM 4400 C C . GLN A 1 557 ? -9.066 8.662 37.820 1.00 89.62 557 GLN A C 1
ATOM 4402 O O . GLN A 1 557 ? -9.515 7.954 38.719 1.00 89.62 557 GLN A O 1
ATOM 4407 N N . VAL A 1 558 ? -9.763 9.658 37.267 1.00 92.94 558 VAL A N 1
ATOM 4408 C CA . VAL A 1 558 ? -11.135 10.041 37.638 1.00 92.94 558 VAL A CA 1
ATOM 4409 C C . VAL A 1 558 ? -12.012 10.027 36.388 1.00 92.94 558 VAL A C 1
ATOM 4411 O O . VAL A 1 558 ? -11.676 10.668 35.393 1.00 92.94 558 VAL A O 1
ATOM 4414 N N . VAL A 1 559 ? -13.147 9.329 36.437 1.00 89.94 559 VAL A N 1
ATOM 4415 C CA . VAL A 1 559 ? -14.132 9.265 35.342 1.00 89.94 559 VAL A CA 1
ATOM 4416 C C . VAL A 1 559 ? -15.548 9.489 35.871 1.00 89.94 559 VAL A C 1
ATOM 4418 O O . VAL A 1 559 ? -15.854 9.146 37.012 1.00 89.94 559 VAL A O 1
ATOM 4421 N N . GLU A 1 560 ? -16.431 10.064 35.051 1.00 91.94 560 GLU A N 1
ATOM 4422 C CA . GLU A 1 560 ? -17.827 10.322 35.425 1.00 91.94 560 GLU A CA 1
ATOM 4423 C C . GLU A 1 560 ? -18.820 9.557 34.540 1.00 91.94 560 GLU A C 1
ATOM 4425 O O . GLU A 1 560 ? -18.630 9.406 33.332 1.00 91.94 560 GLU A O 1
ATOM 4430 N N . SER A 1 561 ? -19.925 9.108 35.137 1.00 90.62 561 SER A N 1
ATOM 4431 C CA . SER A 1 561 ? -21.047 8.504 34.425 1.00 90.62 561 SER A CA 1
ATOM 4432 C C . SER A 1 561 ? -21.886 9.541 33.677 1.00 90.62 561 SER A C 1
ATOM 4434 O O . SER A 1 561 ? -21.875 10.740 33.970 1.00 90.62 561 SER A O 1
ATOM 4436 N N . SER A 1 562 ? -22.746 9.043 32.787 1.00 85.31 562 SER A N 1
ATOM 4437 C CA . SER A 1 562 ? -23.897 9.806 32.303 1.00 85.31 562 SER A CA 1
ATOM 4438 C C . SER A 1 562 ? -24.799 10.243 33.469 1.00 85.31 562 SER A C 1
ATOM 4440 O O . SER A 1 562 ? -24.975 9.513 34.451 1.00 85.31 562 SER A O 1
ATOM 4442 N N . VAL A 1 563 ? -25.383 11.438 33.356 1.00 88.38 563 VAL A N 1
ATOM 4443 C CA . VAL A 1 563 ? -26.367 11.960 34.317 1.00 88.38 563 VAL A CA 1
ATOM 4444 C C . VAL A 1 563 ? -27.732 11.345 34.019 1.00 88.38 563 VAL A C 1
ATOM 4446 O O . VAL A 1 563 ? -28.271 11.531 32.926 1.00 88.38 563 VAL A O 1
ATOM 4449 N N . LYS A 1 564 ? -28.333 10.661 34.993 1.00 87.19 564 LYS A N 1
ATOM 4450 C CA . LYS A 1 564 ? -29.710 10.156 34.885 1.00 87.19 564 LYS A CA 1
ATOM 4451 C C . LYS A 1 564 ? -30.664 11.202 35.460 1.00 87.19 564 LYS A C 1
ATOM 4453 O O . LYS A 1 564 ? -30.448 11.712 36.553 1.00 87.19 564 LYS A O 1
ATOM 4458 N N . GLN A 1 565 ? -31.685 11.585 34.698 1.00 84.50 565 GLN A N 1
ATOM 4459 C CA . GLN A 1 565 ? -32.538 12.727 35.036 1.00 84.50 565 GLN A CA 1
ATOM 4460 C C . GLN A 1 565 ? -33.713 12.311 35.923 1.00 84.50 565 GLN A C 1
ATOM 4462 O O . GLN A 1 565 ? -34.547 11.525 35.494 1.00 84.50 565 GLN A O 1
ATOM 4467 N N . THR A 1 566 ? -33.818 12.922 37.106 1.00 84.62 566 THR A N 1
ATOM 4468 C CA . THR A 1 566 ? -34.972 12.826 38.027 1.00 84.62 566 THR A CA 1
ATOM 4469 C C . THR A 1 566 ? -35.381 11.378 38.346 1.00 84.62 566 THR A C 1
ATOM 4471 O O . THR A 1 566 ? -36.414 10.909 37.884 1.00 84.62 566 THR A O 1
ATOM 4474 N N . THR A 1 567 ? -34.542 10.667 39.106 1.00 86.19 567 THR A N 1
ATOM 4475 C CA . THR A 1 567 ? -34.807 9.293 39.573 1.00 86.19 567 THR A CA 1
ATOM 4476 C C . THR A 1 567 ? -33.980 8.963 40.821 1.00 86.19 567 THR A C 1
ATOM 4478 O O . THR A 1 567 ? -32.837 9.408 40.942 1.00 86.19 567 THR A O 1
ATOM 4481 N N . ASN A 1 568 ? -34.535 8.168 41.743 1.00 86.19 568 ASN A N 1
ATOM 4482 C CA . ASN A 1 568 ? -33.807 7.542 42.859 1.00 86.19 568 ASN A CA 1
ATOM 4483 C C . ASN A 1 568 ? -33.326 6.104 42.563 1.00 86.19 568 ASN A C 1
ATOM 4485 O O . ASN A 1 568 ? -32.617 5.524 43.386 1.00 86.19 568 ASN A O 1
ATOM 4489 N N . GLU A 1 569 ? -33.688 5.553 41.401 1.00 88.50 569 GLU A N 1
ATOM 4490 C CA . GLU A 1 569 ? -33.306 4.220 40.911 1.00 88.50 569 GLU A CA 1
ATOM 4491 C C . GLU A 1 569 ? -32.646 4.339 39.518 1.00 88.50 569 GLU A C 1
ATOM 4493 O O . GLU A 1 569 ? -33.213 3.936 38.497 1.00 88.50 569 GLU A O 1
ATOM 4498 N N . PRO A 1 570 ? -31.479 5.006 39.410 1.00 89.19 570 PRO A N 1
ATOM 4499 C CA . PRO A 1 570 ? -30.798 5.202 38.136 1.00 89.19 570 PRO A CA 1
ATOM 4500 C C . PRO A 1 570 ? -30.220 3.890 37.598 1.00 89.19 570 PRO A C 1
ATOM 4502 O O . PRO A 1 570 ? -29.544 3.148 38.309 1.00 89.19 570 PRO A O 1
ATOM 4505 N N . ARG A 1 571 ? -30.396 3.659 36.295 1.00 84.56 571 ARG A N 1
ATOM 4506 C CA . ARG A 1 571 ? -29.741 2.580 35.548 1.00 84.56 571 ARG A CA 1
ATOM 4507 C C . ARG A 1 571 ? -28.800 3.183 34.506 1.00 84.56 571 ARG A C 1
ATOM 4509 O O . ARG A 1 571 ? -29.245 3.907 33.610 1.00 84.56 571 ARG A O 1
ATOM 4516 N N . TRP A 1 572 ? -27.496 2.972 34.675 1.00 84.12 572 TRP A N 1
ATOM 4517 C CA . TRP A 1 572 ? -26.433 3.538 33.841 1.00 84.12 572 TRP A CA 1
ATOM 4518 C C . TRP A 1 572 ? -26.062 2.639 32.680 1.00 84.12 572 TRP A C 1
ATOM 4520 O O . TRP A 1 572 ? -26.104 3.124 31.549 1.00 84.12 572 TRP A O 1
ATOM 4530 N N . GLU A 1 573 ? -25.764 1.371 32.969 1.00 79.00 573 GLU A N 1
ATOM 4531 C CA . GLU A 1 573 ? -25.292 0.374 32.007 1.00 79.00 573 GLU A CA 1
ATOM 4532 C C . GLU A 1 573 ? -24.013 0.800 31.260 1.00 79.00 573 GLU A C 1
ATOM 4534 O O . GLU A 1 573 ? -23.955 0.771 30.027 1.00 79.00 573 GLU A O 1
ATOM 4539 N N . GLN A 1 574 ? -22.994 1.238 32.006 1.00 79.12 574 GLN A N 1
ATOM 4540 C CA . GLN A 1 574 ? -21.739 1.768 31.454 1.00 79.12 574 GLN A CA 1
ATOM 4541 C C . GLN A 1 574 ? -20.528 0.980 31.954 1.00 79.12 574 GLN A C 1
ATOM 4543 O O . GLN A 1 574 ? -20.461 0.643 33.132 1.00 79.12 574 GLN A O 1
ATOM 4548 N N . ASN A 1 575 ? -19.556 0.728 31.074 1.00 81.56 575 ASN A N 1
ATOM 4549 C CA . ASN A 1 575 ? -18.249 0.201 31.464 1.00 81.56 575 ASN A CA 1
ATOM 4550 C C . ASN A 1 575 ? -17.206 1.315 31.564 1.00 81.56 575 ASN A C 1
ATOM 4552 O O . ASN A 1 575 ? -17.184 2.236 30.748 1.00 81.56 575 ASN A O 1
ATOM 4556 N N . PHE A 1 576 ? -16.306 1.166 32.529 1.00 87.69 576 PHE A N 1
ATOM 4557 C CA . PHE A 1 576 ? -15.117 1.986 32.733 1.00 87.69 576 PHE A CA 1
ATOM 4558 C C . PHE A 1 576 ? -13.895 1.069 32.864 1.00 87.69 576 PHE A C 1
ATOM 4560 O O . PHE A 1 576 ? -14.021 -0.102 33.232 1.00 87.69 576 PHE A O 1
ATOM 4567 N N . ARG A 1 577 ? -12.710 1.589 32.539 1.00 89.56 577 ARG A N 1
ATOM 4568 C CA . ARG A 1 577 ? -11.444 0.847 32.558 1.00 89.56 577 ARG A CA 1
ATOM 4569 C C . ARG A 1 577 ? -10.397 1.686 33.280 1.00 89.56 577 ARG A C 1
ATOM 4571 O O . ARG A 1 577 ? -10.221 2.848 32.921 1.00 89.56 577 ARG A O 1
ATOM 4578 N N . PHE A 1 578 ? -9.711 1.102 34.255 1.00 92.62 578 PHE A N 1
ATOM 4579 C CA . PHE A 1 578 ? -8.634 1.754 35.002 1.00 92.62 578 PHE A CA 1
ATOM 4580 C C . PHE A 1 578 ? -7.343 0.956 34.872 1.00 92.62 578 PHE A C 1
ATOM 4582 O O . PHE A 1 578 ? -7.353 -0.269 34.987 1.00 92.62 578 PHE A O 1
ATOM 4589 N N . MET A 1 579 ? -6.230 1.655 34.677 1.00 92.62 579 MET A N 1
ATOM 4590 C CA . MET A 1 579 ? -4.891 1.066 34.689 1.00 92.62 579 MET A CA 1
ATOM 4591 C C . MET A 1 579 ? -4.318 1.164 36.110 1.00 92.62 579 MET A C 1
ATOM 4593 O O . MET A 1 579 ? -4.429 2.211 36.746 1.00 92.62 579 MET A O 1
ATOM 4597 N N . LEU A 1 580 ? -3.727 0.089 36.634 1.00 92.12 580 LEU A N 1
ATOM 4598 C CA . LEU A 1 580 ? -3.304 -0.016 38.036 1.00 92.12 580 LEU A CA 1
ATOM 4599 C C . LEU A 1 580 ? -1.798 -0.232 38.167 1.00 92.12 580 LEU A C 1
ATOM 4601 O O . LEU A 1 580 ? -1.275 -1.222 37.663 1.00 92.12 580 LEU A O 1
ATOM 4605 N N . GLN A 1 581 ? -1.111 0.643 38.899 1.00 89.06 581 GLN A N 1
ATOM 4606 C CA . GLN A 1 581 ? 0.296 0.454 39.258 1.00 89.06 581 GLN A CA 1
ATOM 4607 C C . GLN A 1 581 ? 0.447 -0.728 40.223 1.00 89.06 581 GLN A C 1
ATOM 4609 O O . GLN A 1 581 ? 1.290 -1.594 40.000 1.00 89.06 581 GLN A O 1
ATOM 4614 N N . ASN A 1 582 ? -0.412 -0.840 41.248 1.00 88.12 582 ASN A N 1
ATOM 4615 C CA . ASN A 1 582 ? -0.423 -1.999 42.145 1.00 88.12 582 ASN A CA 1
ATOM 4616 C C . ASN A 1 582 ? -1.807 -2.255 42.792 1.00 88.12 582 ASN A C 1
ATOM 4618 O O . ASN A 1 582 ? -2.213 -1.518 43.701 1.00 88.12 582 ASN A O 1
ATOM 4622 N N . PRO A 1 583 ? -2.522 -3.339 42.419 1.00 90.50 583 PRO A N 1
ATOM 4623 C CA . PRO A 1 583 ? -3.835 -3.663 42.985 1.00 90.50 583 PRO A CA 1
ATOM 4624 C C . PRO A 1 583 ? -3.798 -4.068 44.470 1.00 90.50 583 PRO A C 1
ATOM 4626 O O . PRO A 1 583 ? -4.853 -4.160 45.092 1.00 90.50 583 PRO A O 1
ATOM 4629 N N . ASN A 1 584 ? -2.621 -4.287 45.075 1.00 86.31 584 ASN A N 1
ATOM 4630 C CA . ASN A 1 584 ? -2.515 -4.552 46.515 1.00 86.31 584 ASN A CA 1
ATOM 4631 C C . ASN A 1 584 ? -2.790 -3.322 47.393 1.00 86.31 584 ASN A C 1
ATOM 4633 O O . ASN A 1 584 ? -3.138 -3.498 48.563 1.00 86.31 584 ASN A O 1
ATOM 4637 N N . TYR A 1 585 ? -2.599 -2.114 46.852 1.00 85.94 585 TYR A N 1
ATOM 4638 C CA . TYR A 1 585 ? -2.625 -0.859 47.613 1.00 85.94 585 TYR A CA 1
ATOM 4639 C C . TYR A 1 585 ? -3.660 0.150 47.099 1.00 85.94 585 TYR A C 1
ATOM 4641 O O . TYR A 1 585 ? -4.099 1.009 47.861 1.00 85.94 585 TYR A O 1
ATOM 4649 N N . GLN A 1 586 ? -4.063 0.055 45.828 1.00 91.94 586 GLN A N 1
ATOM 4650 C CA . GLN A 1 586 ? -5.067 0.942 45.242 1.00 91.94 586 GLN A CA 1
ATOM 4651 C C . GLN A 1 586 ? -6.503 0.515 45.603 1.00 91.94 586 GLN A C 1
ATOM 4653 O O . GLN A 1 586 ? -6.828 -0.673 45.678 1.00 91.94 586 GLN A O 1
ATOM 4658 N N . ASN A 1 587 ? -7.379 1.506 45.772 1.00 94.19 587 ASN A N 1
ATOM 4659 C CA . ASN A 1 587 ? -8.819 1.334 45.965 1.00 94.19 587 ASN A CA 1
ATOM 4660 C C . ASN A 1 587 ? -9.585 1.903 44.762 1.00 94.19 587 ASN A C 1
ATOM 4662 O O . ASN A 1 587 ? -9.084 2.787 44.066 1.00 94.19 587 ASN A O 1
ATOM 4666 N N . LEU A 1 588 ? -10.813 1.422 44.567 1.00 96.12 588 LEU A N 1
ATOM 4667 C CA . LEU A 1 588 ? -11.836 2.074 43.757 1.00 96.12 588 LEU A CA 1
ATOM 4668 C C . LEU A 1 588 ? -12.741 2.888 44.686 1.00 96.12 588 LEU A C 1
ATOM 4670 O O . LEU A 1 588 ? -13.512 2.323 45.467 1.00 96.12 588 LEU A O 1
ATOM 4674 N N . ASP A 1 589 ? -12.643 4.209 44.587 1.00 96.00 589 ASP A N 1
ATOM 4675 C CA . ASP A 1 589 ? -13.527 5.152 45.264 1.00 96.00 589 ASP A CA 1
ATOM 4676 C C . ASP A 1 589 ? -14.713 5.497 44.356 1.00 96.00 589 ASP A C 1
ATOM 4678 O O . ASP A 1 589 ? -14.553 5.763 43.162 1.00 96.00 589 ASP A O 1
ATOM 4682 N N . VAL A 1 590 ? -15.920 5.467 44.920 1.00 96.00 590 VAL A N 1
ATOM 4683 C CA . VAL A 1 590 ? -17.185 5.599 44.189 1.00 96.00 590 VAL A CA 1
ATOM 4684 C C . VAL A 1 590 ? -18.046 6.658 44.864 1.00 96.00 590 VAL A C 1
ATOM 4686 O O . VAL A 1 590 ? -18.533 6.465 45.978 1.00 96.00 590 VAL A O 1
ATOM 4689 N N . GLU A 1 591 ? -18.268 7.775 44.180 1.00 94.88 591 GLU A N 1
ATOM 4690 C CA . GLU A 1 591 ? -19.014 8.916 44.708 1.00 94.88 591 GLU A CA 1
ATOM 4691 C C . GLU A 1 591 ? -20.227 9.230 43.826 1.00 94.88 591 GLU A C 1
ATOM 4693 O O . GLU A 1 591 ? -20.090 9.593 42.660 1.00 94.88 591 GLU A O 1
ATOM 4698 N N . ILE A 1 592 ? -21.433 9.145 44.383 1.00 93.69 592 ILE A N 1
ATOM 4699 C CA . ILE A 1 592 ? -22.673 9.477 43.681 1.00 93.69 592 ILE A CA 1
ATOM 4700 C C . ILE A 1 592 ? -23.079 10.905 44.045 1.00 93.69 592 ILE A C 1
ATOM 4702 O O . ILE A 1 592 ? -23.322 11.214 45.213 1.00 93.69 592 ILE A O 1
ATOM 4706 N N . LYS A 1 593 ? -23.199 11.773 43.040 1.00 91.56 593 LYS A N 1
ATOM 4707 C CA . LYS A 1 593 ? -23.629 13.172 43.157 1.00 91.56 593 LYS A CA 1
ATOM 4708 C C . LYS A 1 593 ? -24.998 13.376 42.508 1.00 91.56 593 LYS A C 1
ATOM 4710 O O . LYS A 1 593 ? -25.305 12.777 41.479 1.00 91.56 593 LYS A O 1
ATOM 4715 N N . ASP A 1 594 ? -25.810 14.274 43.057 1.00 89.94 594 ASP A N 1
ATOM 4716 C CA . ASP A 1 594 ? -26.938 14.851 42.321 1.00 89.94 594 ASP A CA 1
ATOM 4717 C C . ASP A 1 594 ? -26.424 15.964 41.397 1.00 89.94 594 ASP A C 1
ATOM 4719 O O . ASP A 1 594 ? -25.929 16.990 41.862 1.00 89.94 594 ASP A O 1
ATOM 4723 N N . ALA A 1 595 ? -26.568 15.798 40.082 1.00 86.31 595 ALA A N 1
ATOM 4724 C CA . ALA A 1 595 ? -26.068 16.759 39.104 1.00 86.31 595 ALA A CA 1
ATOM 4725 C C . ALA A 1 595 ? -26.730 18.149 39.197 1.00 86.31 595 ALA A C 1
ATOM 4727 O O . ALA A 1 595 ? -26.117 19.126 38.763 1.00 86.31 595 ALA A O 1
ATOM 4728 N N . LYS A 1 596 ? -27.945 18.255 39.766 1.00 81.94 596 LYS A N 1
ATOM 4729 C CA . LYS A 1 596 ? -28.685 19.524 39.910 1.00 81.94 596 LYS A CA 1
ATOM 4730 C C . LYS A 1 596 ? -28.175 20.380 41.072 1.00 81.94 596 LYS A C 1
ATOM 4732 O O . LYS A 1 596 ? -27.997 21.582 40.905 1.00 81.94 596 LYS A O 1
ATOM 4737 N N . SER A 1 597 ? -27.952 19.783 42.243 1.00 80.94 597 SER A N 1
ATOM 4738 C CA . SER A 1 597 ? -27.436 20.476 43.436 1.00 80.94 597 SER A CA 1
ATOM 4739 C C . SER A 1 597 ? -25.913 20.411 43.588 1.00 80.94 597 SER A C 1
ATOM 4741 O O . SER A 1 597 ? -25.359 21.128 44.421 1.00 80.94 597 SER A O 1
ATOM 4743 N N . LYS A 1 598 ? -25.248 19.539 42.815 1.00 83.38 598 LYS A N 1
ATOM 4744 C CA . LYS A 1 598 ? -23.832 19.153 42.938 1.00 83.38 598 LYS A CA 1
ATOM 4745 C C . LYS A 1 598 ? -23.438 18.661 44.340 1.00 83.38 598 LYS A C 1
ATOM 4747 O O . LYS A 1 598 ? -22.263 18.675 44.691 1.00 83.38 598 LYS A O 1
ATOM 4752 N N . GLN A 1 599 ? -24.407 18.178 45.124 1.00 86.62 599 GLN A N 1
ATOM 4753 C CA . GLN A 1 599 ? -24.160 17.530 46.412 1.00 86.62 599 GLN A CA 1
ATOM 4754 C C . GLN A 1 599 ? -23.954 16.023 46.249 1.00 86.62 599 GLN A C 1
ATOM 4756 O O . GLN A 1 599 ? -24.675 15.363 45.498 1.00 86.62 599 GLN A O 1
ATOM 4761 N N . THR A 1 600 ? -23.006 15.479 47.007 1.00 88.56 600 THR A N 1
ATOM 4762 C CA . THR A 1 600 ? -22.816 14.042 47.208 1.00 88.56 600 THR A CA 1
ATOM 4763 C C . THR A 1 600 ? -24.042 13.453 47.910 1.00 88.56 600 THR A C 1
ATOM 4765 O O . THR A 1 600 ? -24.414 13.887 49.002 1.00 88.56 600 THR A O 1
ATOM 4768 N N . ILE A 1 601 ? -24.687 12.480 47.269 1.00 90.19 601 ILE A N 1
ATOM 4769 C CA . ILE A 1 601 ? -25.856 11.748 47.780 1.00 90.19 601 ILE A CA 1
ATOM 4770 C C . ILE A 1 601 ? -25.496 10.340 48.275 1.00 90.19 601 ILE A C 1
ATOM 4772 O O . ILE A 1 601 ? -26.281 9.738 49.006 1.00 90.19 601 ILE A O 1
ATOM 4776 N N . GLY A 1 602 ? -24.299 9.841 47.954 1.00 89.94 602 GLY A N 1
ATOM 4777 C CA . GLY A 1 602 ? -23.747 8.632 48.557 1.00 89.94 602 GLY A CA 1
ATOM 4778 C C . GLY A 1 602 ? -22.288 8.377 48.187 1.00 89.94 602 GLY A C 1
ATOM 4779 O O . GLY A 1 602 ? -21.832 8.822 47.139 1.00 89.94 602 GLY A O 1
ATOM 4780 N N . GLU A 1 603 ? -21.570 7.642 49.033 1.00 93.81 603 GLU A N 1
ATOM 4781 C CA . GLU A 1 603 ? -20.177 7.228 48.803 1.00 93.81 603 GLU A CA 1
ATOM 4782 C C . GLU A 1 603 ? -19.968 5.735 49.116 1.00 93.81 603 GLU A C 1
ATOM 4784 O O . GLU A 1 603 ? -20.615 5.180 50.008 1.00 93.81 603 GLU A O 1
ATOM 4789 N N . THR A 1 604 ? -19.038 5.074 48.429 1.00 94.00 604 THR A N 1
ATOM 4790 C CA . THR A 1 604 ? -18.486 3.779 48.852 1.00 94.00 604 THR A CA 1
ATOM 4791 C C . THR A 1 604 ? -17.038 3.622 48.372 1.00 94.00 604 THR A C 1
ATOM 4793 O O . THR A 1 604 ? -16.611 4.310 47.449 1.00 94.00 604 THR A O 1
ATOM 4796 N N . GLN A 1 605 ? -16.265 2.759 49.031 1.00 94.31 605 GLN A N 1
ATOM 4797 C CA . GLN A 1 605 ? -14.854 2.497 48.722 1.00 94.31 605 GLN A CA 1
ATOM 4798 C C . GLN A 1 605 ? -14.634 0.987 48.704 1.00 94.31 605 GLN A C 1
ATOM 4800 O O . GLN A 1 605 ? -15.004 0.297 49.656 1.00 94.31 605 GLN A O 1
ATOM 4805 N N . ILE A 1 606 ? -14.028 0.486 47.631 1.00 94.44 606 ILE A N 1
ATOM 4806 C CA . ILE A 1 606 ? -13.843 -0.942 47.368 1.00 94.44 606 ILE A CA 1
ATOM 4807 C C . ILE A 1 606 ? -12.344 -1.205 47.216 1.00 94.44 606 ILE A C 1
ATOM 4809 O O . ILE A 1 606 ? -11.669 -0.544 46.426 1.00 94.44 606 ILE A O 1
ATOM 4813 N N . LYS A 1 607 ? -11.798 -2.155 47.979 1.00 93.94 607 LYS A N 1
ATOM 4814 C CA . LYS A 1 607 ? -10.362 -2.458 47.931 1.00 93.94 607 LYS A CA 1
ATOM 4815 C C . LYS A 1 607 ? -10.083 -3.392 46.769 1.00 93.94 607 LYS A C 1
ATOM 4817 O O . LYS A 1 607 ? -10.588 -4.511 46.746 1.00 93.94 607 LYS A O 1
ATOM 4822 N N . ILE A 1 608 ? -9.236 -2.975 45.832 1.00 94.81 608 ILE A N 1
ATOM 4823 C CA . ILE A 1 608 ? -8.982 -3.763 44.617 1.00 94.81 608 ILE A CA 1
ATOM 4824 C C . ILE A 1 608 ? -8.329 -5.112 44.967 1.00 94.81 608 ILE A C 1
ATOM 4826 O O . ILE A 1 608 ? -8.613 -6.120 44.326 1.00 94.81 608 ILE A O 1
ATOM 4830 N N . LYS A 1 609 ? -7.562 -5.170 46.064 1.00 93.06 609 LYS A N 1
ATOM 4831 C CA . LYS A 1 609 ? -6.982 -6.405 46.610 1.00 93.06 609 LYS A CA 1
ATOM 4832 C C . LYS A 1 609 ? -8.000 -7.521 46.889 1.00 93.06 609 LYS A C 1
ATOM 4834 O O . LYS A 1 609 ? -7.622 -8.685 46.833 1.00 93.06 609 LYS A O 1
ATOM 4839 N N . GLU A 1 610 ? -9.267 -7.207 47.159 1.00 91.94 610 GLU A N 1
ATOM 4840 C CA . GLU A 1 610 ? -10.300 -8.224 47.422 1.00 91.94 610 GLU A CA 1
ATOM 4841 C C . GLU A 1 610 ? -10.609 -9.060 46.154 1.00 91.94 610 GLU A C 1
ATOM 4843 O O . GLU A 1 610 ? -10.907 -10.251 46.263 1.00 91.94 610 GLU A O 1
ATOM 4848 N N . LEU A 1 611 ? -10.390 -8.499 44.951 1.00 92.38 611 LEU A N 1
ATOM 4849 C CA . LEU A 1 611 ? -10.488 -9.213 43.666 1.00 92.38 611 LEU A CA 1
ATOM 4850 C C . LEU A 1 611 ? -9.368 -10.245 43.466 1.00 92.38 611 LEU A C 1
ATOM 4852 O O . LEU A 1 611 ? -9.603 -11.253 42.814 1.00 92.38 611 LEU A O 1
ATOM 4856 N N . LEU A 1 612 ? -8.180 -10.064 44.060 1.00 90.12 612 LEU A N 1
ATOM 4857 C CA . LEU A 1 612 ? -7.086 -11.056 43.983 1.00 90.12 612 LEU A CA 1
ATOM 4858 C C . LEU A 1 612 ? -7.416 -12.374 44.711 1.00 90.12 612 LEU A C 1
ATOM 4860 O O . LEU A 1 612 ? -6.686 -13.351 44.574 1.00 90.12 612 LEU A O 1
ATOM 4864 N N . THR A 1 613 ? -8.497 -12.398 45.495 1.00 90.19 613 THR A N 1
ATOM 4865 C CA . THR A 1 613 ? -9.010 -13.581 46.204 1.00 90.19 613 THR A CA 1
ATOM 4866 C C . THR A 1 613 ? -10.387 -14.040 45.712 1.00 90.19 613 THR A C 1
ATOM 4868 O O . THR A 1 613 ? -10.973 -14.939 46.313 1.00 90.19 613 THR A O 1
ATOM 4871 N N . ALA A 1 614 ? -10.915 -13.426 44.650 1.00 88.56 614 ALA A N 1
ATOM 4872 C CA . ALA A 1 614 ? -12.206 -13.773 44.067 1.00 88.56 614 ALA A CA 1
ATOM 4873 C C . ALA A 1 614 ? -12.062 -14.785 42.915 1.00 88.56 614 ALA A C 1
ATOM 4875 O O . ALA A 1 614 ? -11.017 -14.868 42.269 1.00 88.56 614 ALA A O 1
ATOM 4876 N N . GLU A 1 615 ? -13.122 -15.547 42.644 1.00 85.75 615 GLU A N 1
ATOM 4877 C CA . GLU A 1 615 ? -13.181 -16.482 41.513 1.00 85.75 615 GLU A CA 1
ATOM 4878 C C . GLU A 1 615 ? -13.092 -15.713 40.181 1.00 85.75 615 GLU A C 1
ATOM 4880 O O . GLU A 1 615 ? -13.698 -14.650 40.040 1.00 85.75 615 GLU A O 1
ATOM 4885 N N . ASP A 1 616 ? -12.256 -16.188 39.247 1.00 82.88 616 ASP A N 1
ATOM 4886 C CA . ASP A 1 616 ? -11.848 -15.470 38.017 1.00 82.88 616 ASP A CA 1
ATOM 4887 C C . ASP A 1 616 ? -11.318 -14.030 38.255 1.00 82.88 616 ASP A C 1
ATOM 4889 O O . ASP A 1 616 ? -11.227 -13.216 37.339 1.00 82.88 616 ASP A O 1
ATOM 4893 N N . MET A 1 617 ? -10.968 -13.668 39.494 1.00 91.19 617 MET A N 1
ATOM 4894 C CA . MET A 1 617 ? -10.701 -12.284 39.903 1.00 91.19 617 MET A CA 1
ATOM 4895 C C . MET A 1 617 ? -11.877 -11.314 39.624 1.00 91.19 617 MET A C 1
ATOM 4897 O O . MET A 1 617 ? -11.668 -10.134 39.315 1.00 91.19 617 MET A O 1
ATOM 4901 N N . VAL A 1 618 ? -13.121 -11.804 39.738 1.00 90.25 618 VAL A N 1
ATOM 4902 C CA . VAL A 1 618 ? -14.377 -11.072 39.479 1.00 90.25 618 VAL A CA 1
ATOM 4903 C C . VAL A 1 618 ? -15.230 -10.931 40.746 1.00 90.25 618 VAL A C 1
ATOM 4905 O O . VAL A 1 618 ? -15.387 -11.866 41.522 1.00 90.25 618 VAL A O 1
ATOM 4908 N N . MET A 1 619 ? -15.864 -9.768 40.930 1.00 90.62 619 MET A N 1
ATOM 4909 C CA . MET A 1 619 ? -16.964 -9.569 41.883 1.00 90.62 619 MET A CA 1
ATOM 4910 C C . MET A 1 619 ? -18.176 -8.957 41.172 1.00 90.62 619 MET A C 1
ATOM 4912 O O . MET A 1 619 ? -18.146 -7.778 40.823 1.00 90.62 619 MET A O 1
ATOM 4916 N N . ASP A 1 620 ? -19.250 -9.730 40.998 1.00 89.06 620 ASP A N 1
ATOM 4917 C CA . ASP A 1 620 ? -20.557 -9.259 40.510 1.00 89.06 620 ASP A CA 1
ATOM 4918 C C . ASP A 1 620 ? -21.567 -9.280 41.666 1.00 89.06 620 ASP A C 1
ATOM 4920 O O . ASP A 1 620 ? -22.041 -10.344 42.073 1.00 89.06 620 ASP A O 1
ATOM 4924 N N . GLN A 1 621 ? -21.803 -8.123 42.295 1.00 87.56 621 GLN A N 1
ATOM 4925 C CA . GLN A 1 621 ? -22.590 -8.055 43.530 1.00 87.56 621 GLN A CA 1
ATOM 4926 C C . GLN A 1 621 ? -23.168 -6.664 43.842 1.00 87.56 621 GLN A C 1
ATOM 4928 O O . GLN A 1 621 ? -22.936 -5.667 43.155 1.00 87.56 621 GLN A O 1
ATOM 4933 N N . LYS A 1 622 ? -23.931 -6.608 44.941 1.00 91.31 622 LYS A N 1
ATOM 4934 C CA . LYS A 1 622 ? -24.494 -5.381 45.512 1.00 91.31 622 LYS A CA 1
ATOM 4935 C C . LYS A 1 622 ? -23.508 -4.744 46.486 1.00 91.31 622 LYS A C 1
ATOM 4937 O O . LYS A 1 622 ? -23.256 -5.281 47.561 1.00 91.31 622 LYS A O 1
ATOM 4942 N N . PHE A 1 623 ? -23.001 -3.569 46.139 1.00 91.94 623 PHE A N 1
ATOM 4943 C CA . PHE A 1 623 ? -22.153 -2.757 47.002 1.00 91.94 623 PHE A CA 1
ATOM 4944 C C . PHE A 1 623 ? -23.021 -1.768 47.785 1.00 91.94 623 PHE A C 1
ATOM 4946 O O . PHE A 1 623 ? -23.715 -0.934 47.202 1.00 91.94 623 PHE A O 1
ATOM 4953 N N . HIS A 1 624 ? -23.003 -1.851 49.115 1.00 90.00 624 HIS A N 1
ATOM 4954 C CA . HIS A 1 624 ? -23.715 -0.886 49.952 1.00 90.00 624 HIS A CA 1
ATOM 4955 C C . HIS A 1 624 ? -23.070 0.503 49.862 1.00 90.00 624 HIS A C 1
ATOM 4957 O O . HIS A 1 624 ? -21.843 0.643 49.850 1.00 90.00 624 HIS A O 1
ATOM 4963 N N . ILE A 1 625 ? -23.918 1.531 49.815 1.00 90.38 625 ILE A N 1
ATOM 4964 C CA . ILE A 1 625 ? -23.509 2.934 49.726 1.00 90.38 625 ILE A CA 1
ATOM 4965 C C . ILE A 1 625 ? -23.739 3.585 51.093 1.00 90.38 625 ILE A C 1
ATOM 4967 O O . ILE A 1 625 ? -24.806 3.421 51.686 1.00 90.38 625 ILE A O 1
ATOM 4971 N N . LYS A 1 626 ? -22.781 4.369 51.595 1.00 87.44 626 LYS A N 1
ATOM 4972 C CA . LYS A 1 626 ? -23.007 5.229 52.763 1.00 87.44 626 LYS A CA 1
ATOM 4973 C C . LYS A 1 626 ? -23.881 6.407 52.323 1.00 87.44 626 LYS A C 1
ATOM 4975 O O . LYS A 1 626 ? -23.418 7.279 51.589 1.00 87.44 626 LYS A O 1
ATOM 4980 N N . THR A 1 627 ? -25.139 6.434 52.753 1.00 82.94 627 THR A N 1
ATOM 4981 C CA . THR A 1 627 ? -26.080 7.539 52.493 1.00 82.94 627 THR A CA 1
ATOM 4982 C C . THR A 1 627 ? -26.805 7.940 53.789 1.00 82.94 627 THR A C 1
ATOM 4984 O O . THR A 1 627 ? -26.441 7.491 54.876 1.00 82.94 627 THR A O 1
ATOM 4987 N N . SER A 1 628 ? -27.817 8.814 53.706 1.00 68.75 628 SER A N 1
ATOM 4988 C CA . SER A 1 628 ? -28.729 9.087 54.830 1.00 68.75 628 SER A CA 1
ATOM 4989 C C . SER A 1 628 ? -30.046 8.299 54.797 1.00 68.75 628 SER A C 1
ATOM 4991 O O . SER A 1 628 ? -30.911 8.563 55.629 1.00 68.75 628 SER A O 1
ATOM 4993 N N . GLU A 1 629 ? -30.218 7.376 53.851 1.00 67.31 629 GLU A N 1
ATOM 4994 C CA . GLU A 1 629 ? -31.348 6.444 53.780 1.00 67.31 629 GLU A CA 1
ATOM 4995 C C . GLU A 1 629 ? -30.841 5.006 53.996 1.00 67.31 629 GLU A C 1
ATOM 4997 O O . GLU A 1 629 ? -29.692 4.680 53.694 1.00 67.31 629 GLU A O 1
ATOM 5002 N N . ALA A 1 630 ? -31.671 4.152 54.600 1.00 62.03 630 ALA A N 1
ATOM 5003 C CA . ALA A 1 630 ? -31.330 2.745 54.797 1.00 62.03 630 ALA A CA 1
ATOM 5004 C C . ALA A 1 630 ? -31.502 1.967 53.481 1.00 62.03 630 ALA A C 1
ATOM 5006 O O . ALA A 1 630 ? -32.351 2.310 52.662 1.00 62.03 630 ALA A O 1
ATOM 5007 N N . ASP A 1 631 ? -30.702 0.917 53.297 1.00 82.19 631 ASP A N 1
ATOM 5008 C CA . ASP A 1 631 ? -30.733 0.026 52.130 1.00 82.19 631 ASP A CA 1
ATOM 5009 C C . ASP A 1 631 ? -30.521 0.709 50.759 1.00 82.19 631 ASP A C 1
ATOM 5011 O O . ASP A 1 631 ? -30.990 0.214 49.731 1.00 82.19 631 ASP A O 1
ATOM 5015 N N . SER A 1 632 ? -29.747 1.803 50.713 1.00 89.62 632 SER A N 1
ATOM 5016 C CA . SER A 1 632 ? -29.108 2.289 49.478 1.00 89.62 632 SER A CA 1
ATOM 5017 C C . SER A 1 632 ? -27.999 1.329 49.020 1.00 89.62 632 SER A C 1
ATOM 5019 O O . SER A 1 632 ? -27.084 1.011 49.789 1.00 89.62 632 SER A O 1
ATOM 5021 N N . TYR A 1 633 ? -28.029 0.896 47.757 1.00 91.00 633 TYR A N 1
ATOM 5022 C CA . TYR A 1 633 ? -26.983 0.039 47.179 1.00 91.00 633 TYR A CA 1
ATOM 5023 C C . TYR A 1 633 ? -26.743 0.290 45.686 1.00 91.00 633 TYR A C 1
ATOM 5025 O O . TYR A 1 633 ? -27.576 0.869 44.987 1.00 91.00 633 TYR A O 1
ATOM 5033 N N . LEU A 1 634 ? -25.580 -0.164 45.218 1.00 92.62 634 LEU A N 1
ATOM 5034 C CA . LEU A 1 634 ? -25.076 -0.060 43.854 1.00 92.62 634 LEU A CA 1
ATOM 5035 C C . LEU A 1 634 ? -24.811 -1.467 43.297 1.00 92.62 634 LEU A C 1
ATOM 5037 O O . LEU A 1 634 ? -24.081 -2.243 43.909 1.00 92.62 634 LEU A O 1
ATOM 5041 N N . ASN A 1 635 ? -25.390 -1.802 42.147 1.00 90.00 635 ASN A N 1
ATOM 5042 C CA . ASN A 1 635 ? -25.093 -3.027 41.406 1.00 90.00 635 ASN A CA 1
ATOM 5043 C C . ASN A 1 635 ? -23.891 -2.767 40.486 1.00 90.00 635 ASN A C 1
ATOM 5045 O O . ASN A 1 635 ? -23.969 -1.898 39.610 1.00 90.00 635 ASN A O 1
ATOM 5049 N N . MET A 1 636 ? -22.798 -3.515 40.662 1.00 92.00 636 MET A N 1
ATOM 5050 C CA . MET A 1 636 ? -21.635 -3.460 39.769 1.00 92.00 636 MET A CA 1
ATOM 5051 C C . MET A 1 636 ? -21.007 -4.840 39.572 1.00 92.00 636 MET A C 1
ATOM 5053 O O . MET A 1 636 ? -20.948 -5.628 40.517 1.00 92.00 636 MET A O 1
ATOM 5057 N N . ARG A 1 637 ? -20.438 -5.067 38.381 1.00 90.62 637 ARG A N 1
ATOM 5058 C CA . ARG A 1 637 ? -19.474 -6.149 38.127 1.00 90.62 637 ARG A CA 1
ATOM 5059 C C . ARG A 1 637 ? -18.078 -5.546 38.004 1.00 90.62 637 ARG A C 1
ATOM 5061 O O . ARG A 1 637 ? -17.838 -4.694 37.151 1.00 90.62 637 ARG A O 1
ATOM 5068 N N . LEU A 1 638 ? -17.169 -5.977 38.868 1.00 92.81 638 LEU A N 1
ATOM 5069 C CA . LEU A 1 638 ? -15.752 -5.622 38.851 1.00 92.81 638 LEU A CA 1
ATOM 5070 C C . LEU A 1 638 ? -14.955 -6.833 38.370 1.00 92.81 638 LEU A C 1
ATOM 5072 O O . LEU A 1 638 ? -15.194 -7.933 38.859 1.00 92.81 638 LEU A O 1
ATOM 5076 N N . ALA A 1 639 ? -14.004 -6.645 37.460 1.00 91.19 639 ALA A N 1
ATOM 5077 C CA . ALA A 1 639 ? -13.079 -7.697 37.039 1.00 91.19 639 ALA A CA 1
ATOM 5078 C C . ALA A 1 639 ? -11.650 -7.152 37.010 1.00 91.19 639 ALA A C 1
ATOM 5080 O O . ALA A 1 639 ? -11.378 -6.142 36.359 1.00 91.19 639 ALA A O 1
ATOM 5081 N N . LEU A 1 640 ? -10.741 -7.811 37.725 1.00 93.56 640 LEU A N 1
ATOM 5082 C CA . LEU A 1 640 ? -9.318 -7.484 37.732 1.00 93.56 640 LEU A CA 1
ATOM 5083 C C . LEU A 1 640 ? -8.583 -8.404 36.748 1.00 93.56 640 LEU A C 1
ATOM 5085 O O . LEU A 1 640 ? -8.878 -9.597 36.665 1.00 93.56 640 LEU A O 1
ATOM 5089 N N . ARG A 1 641 ? -7.623 -7.857 36.000 1.00 93.12 641 ARG A N 1
ATOM 5090 C CA . ARG A 1 641 ? -6.744 -8.615 35.099 1.00 93.12 641 ARG A CA 1
ATOM 5091 C C . ARG A 1 641 ? -5.297 -8.171 35.270 1.00 93.12 641 ARG A C 1
ATOM 5093 O O . ARG A 1 641 ? -5.031 -6.974 35.296 1.00 93.12 641 ARG A O 1
ATOM 5100 N N . VAL A 1 642 ? -4.371 -9.113 35.402 1.00 92.06 642 VAL A N 1
ATOM 5101 C CA . VAL A 1 642 ? -2.929 -8.843 35.524 1.00 92.06 642 VAL A CA 1
ATOM 5102 C C . VAL A 1 642 ? -2.337 -8.618 34.133 1.00 92.06 642 VAL A C 1
ATOM 5104 O O . VAL A 1 642 ? -2.687 -9.331 33.197 1.00 92.06 642 VAL A O 1
ATOM 5107 N N . LEU A 1 643 ? -1.445 -7.634 33.996 1.00 92.25 643 LEU A N 1
ATOM 5108 C CA . LEU A 1 643 ? -0.753 -7.317 32.745 1.00 92.25 643 LEU A CA 1
ATOM 5109 C C . LEU A 1 643 ? 0.569 -8.093 32.668 1.00 92.25 643 LEU A C 1
ATOM 5111 O O . LEU A 1 643 ? 1.531 -7.745 33.360 1.00 92.25 643 LEU A O 1
ATOM 5115 N N . THR A 1 644 ? 0.618 -9.127 31.823 1.00 87.75 644 THR A N 1
ATOM 5116 C CA . THR A 1 644 ? 1.795 -10.000 31.642 1.00 87.75 644 THR A CA 1
ATOM 5117 C C . THR A 1 644 ? 2.187 -10.127 30.164 1.00 87.75 644 THR A C 1
ATOM 5119 O O . THR A 1 644 ? 1.305 -10.259 29.318 1.00 87.75 644 THR A O 1
ATOM 5122 N N . PRO A 1 645 ? 3.487 -10.117 29.805 1.00 83.19 645 PRO A N 1
ATOM 5123 C CA . PRO A 1 645 ? 3.927 -10.366 28.428 1.00 83.19 645 PRO A CA 1
ATOM 5124 C C . PRO A 1 645 ? 3.809 -11.845 28.015 1.00 83.19 645 PRO A C 1
ATOM 5126 O O . PRO A 1 645 ? 4.049 -12.194 26.863 1.00 83.19 645 PRO A O 1
ATOM 5129 N N . ARG A 1 646 ? 3.463 -12.749 28.942 1.00 75.81 646 ARG A N 1
ATOM 5130 C CA . ARG A 1 646 ? 3.344 -14.183 28.665 1.00 75.81 646 ARG A CA 1
ATOM 5131 C C . ARG A 1 646 ? 1.979 -14.508 28.053 1.00 75.81 646 ARG A C 1
ATOM 5133 O O . ARG A 1 646 ? 0.959 -14.259 28.681 1.00 75.81 646 ARG A O 1
ATOM 5140 N N . ALA A 1 647 ? 1.954 -15.147 26.886 1.00 65.50 647 ALA A N 1
ATOM 5141 C CA . ALA A 1 647 ? 0.729 -15.742 26.351 1.00 65.50 647 ALA A CA 1
ATOM 5142 C C . ALA A 1 647 ? 0.339 -17.021 27.125 1.00 65.50 647 ALA A C 1
ATOM 5144 O O . ALA A 1 647 ? 1.201 -17.827 27.486 1.00 65.50 647 ALA A O 1
ATOM 5145 N N . SER A 1 648 ? -0.964 -17.241 27.328 1.00 60.09 648 SER A N 1
ATOM 5146 C CA . SER A 1 648 ? -1.526 -18.524 27.775 1.00 60.09 648 SER A CA 1
ATOM 5147 C C . SER A 1 648 ? -2.847 -18.806 27.047 1.00 60.09 648 SER A C 1
ATOM 5149 O O . SER A 1 648 ? -3.705 -17.919 27.018 1.00 60.09 648 SER A O 1
ATOM 5151 N N . PRO A 1 649 ? -3.066 -20.015 26.488 1.00 45.97 649 PRO A N 1
ATOM 5152 C CA . PRO A 1 649 ? -4.326 -20.357 25.822 1.00 45.97 649 PRO A CA 1
ATOM 5153 C C . PRO A 1 649 ? -5.554 -20.249 26.741 1.00 45.97 649 PRO A C 1
ATOM 5155 O O . PRO A 1 649 ? -6.629 -19.848 26.292 1.00 45.97 649 PRO A O 1
ATOM 5158 N N . GLU A 1 650 ? -5.384 -20.573 28.027 1.00 47.41 650 GLU A N 1
ATOM 5159 C CA . GLU A 1 650 ? -6.465 -20.699 29.017 1.00 47.41 650 GLU A CA 1
ATOM 5160 C C . GLU A 1 650 ? -7.144 -19.365 29.373 1.00 47.41 650 GLU A C 1
ATOM 5162 O O . GLU A 1 650 ? -8.242 -19.372 29.913 1.00 47.41 650 GLU A O 1
ATOM 5167 N N . TRP A 1 651 ? -6.546 -18.215 29.042 1.00 52.50 651 TRP A N 1
ATOM 5168 C CA . TRP A 1 651 ? -7.107 -16.890 29.359 1.00 52.50 651 TRP A CA 1
ATOM 5169 C C . TRP A 1 651 ? -8.005 -16.313 28.248 1.00 52.50 651 TRP A C 1
ATOM 5171 O O . TRP A 1 651 ? -8.449 -15.170 28.334 1.00 52.50 651 TRP A O 1
ATOM 5181 N N . THR A 1 652 ? -8.268 -17.078 27.180 1.00 43.50 652 THR A N 1
ATOM 5182 C CA . THR A 1 652 ? -8.992 -16.603 25.975 1.00 43.50 652 THR A CA 1
ATOM 5183 C C . THR A 1 652 ? -10.435 -17.127 25.843 1.00 43.50 652 THR A C 1
ATOM 5185 O O . THR A 1 652 ? -11.206 -16.641 25.000 1.00 43.50 652 THR A O 1
ATOM 5188 N N . GLN A 1 653 ? -10.796 -18.090 26.695 1.00 37.84 653 GLN A N 1
ATOM 5189 C CA . GLN A 1 653 ? -12.052 -18.848 26.800 1.00 37.84 653 GLN A CA 1
ATOM 5190 C C . GLN A 1 653 ? -12.363 -18.927 28.314 1.00 37.84 653 GLN A C 1
ATOM 5192 O O . GLN A 1 653 ? -11.441 -19.178 29.078 1.00 37.84 653 GLN A O 1
ATOM 5197 N N . ASP A 1 654 ? -13.554 -18.662 28.857 1.00 35.38 654 ASP A N 1
ATOM 5198 C CA . ASP A 1 654 ? -14.909 -18.529 28.302 1.00 35.38 654 ASP A CA 1
ATOM 5199 C C . ASP A 1 654 ? -15.708 -17.409 29.013 1.00 35.38 654 ASP A C 1
ATOM 5201 O O . ASP A 1 654 ? -15.378 -17.036 30.131 1.00 35.38 654 ASP A O 1
ATOM 5205 N N . GLU A 1 655 ? -16.802 -16.930 28.401 1.00 35.09 655 GLU A N 1
ATOM 5206 C CA . GLU A 1 655 ? -18.088 -16.613 29.074 1.00 35.09 655 GLU A CA 1
ATOM 5207 C C . GLU A 1 655 ? -19.132 -16.158 28.027 1.00 35.09 655 GLU A C 1
ATOM 5209 O O . GLU A 1 655 ? -19.127 -15.011 27.582 1.00 35.09 655 GLU A O 1
ATOM 5214 N N . GLU A 1 656 ? -20.038 -17.053 27.613 1.00 34.56 656 GLU A N 1
ATOM 5215 C CA . GLU A 1 656 ? -21.482 -16.944 27.915 1.00 34.56 656 GLU A CA 1
ATOM 5216 C C . GLU A 1 656 ? -22.325 -18.011 27.197 1.00 34.56 656 GLU A C 1
ATOM 5218 O O . GLU A 1 656 ? -22.225 -18.218 25.990 1.00 34.56 656 GLU A O 1
ATOM 5223 N N . ASN A 1 657 ? -23.218 -18.666 27.945 1.00 27.30 657 ASN A N 1
ATOM 5224 C CA . ASN A 1 657 ? -24.082 -19.736 27.446 1.00 27.30 657 ASN A CA 1
ATOM 5225 C C . ASN A 1 657 ? -25.563 -19.361 27.628 1.00 27.30 657 ASN A C 1
ATOM 5227 O O . ASN A 1 657 ? -26.093 -19.423 28.736 1.00 27.30 657 ASN A O 1
ATOM 5231 N N . LEU A 1 658 ? -26.231 -18.973 26.536 1.00 31.11 658 LEU A N 1
ATOM 5232 C CA . LEU A 1 658 ? -27.644 -18.576 26.518 1.00 31.11 658 LEU A CA 1
ATOM 5233 C C . LEU A 1 658 ? -28.416 -19.299 25.403 1.00 31.11 658 LEU A C 1
ATOM 5235 O O . LEU A 1 658 ? -28.706 -18.749 24.341 1.00 31.11 658 LEU A O 1
ATOM 5239 N N . THR A 1 659 ? -28.779 -20.555 25.663 1.00 25.80 659 THR A N 1
ATOM 5240 C CA . THR A 1 659 ? -29.707 -21.319 24.814 1.00 25.80 659 THR A CA 1
ATOM 5241 C C . THR A 1 659 ? -31.161 -20.917 25.048 1.00 25.80 659 THR A C 1
ATOM 5243 O O . THR A 1 659 ? -31.582 -20.750 26.193 1.00 25.80 659 THR A O 1
ATOM 5246 N N . VAL A 1 660 ? -31.972 -20.882 23.986 1.00 29.03 660 VAL A N 1
ATOM 5247 C CA . VAL A 1 660 ? -33.428 -20.668 24.070 1.00 29.03 660 VAL A CA 1
ATOM 5248 C C . VAL A 1 660 ? -34.158 -21.748 23.255 1.00 29.03 660 VAL A C 1
ATOM 5250 O O . VAL A 1 660 ? -33.697 -22.148 22.190 1.00 29.03 660 VAL A O 1
ATOM 5253 N N . GLN A 1 661 ? -35.296 -22.252 23.741 1.00 25.30 661 GLN A N 1
ATOM 5254 C CA . GLN A 1 661 ? -35.985 -23.429 23.174 1.00 25.30 661 GLN A CA 1
ATOM 5255 C C . GLN A 1 661 ? -36.822 -23.088 21.921 1.00 25.30 661 GLN A C 1
ATOM 5257 O O . GLN A 1 661 ? -37.689 -22.215 22.034 1.00 25.30 661 GLN A O 1
ATOM 5262 N N . PRO A 1 662 ? -36.584 -23.706 20.744 1.00 26.92 662 PRO A N 1
ATOM 5263 C CA . PRO A 1 662 ? -37.372 -23.463 19.529 1.00 26.92 662 PRO A CA 1
ATOM 5264 C C . PRO A 1 662 ? -38.828 -23.927 19.688 1.00 26.92 662 PRO A C 1
ATOM 5266 O O . PRO A 1 662 ? -39.121 -24.760 20.540 1.00 26.92 662 PRO A O 1
ATOM 5269 N N . ASP A 1 663 ? -39.713 -23.385 18.852 1.00 26.55 663 ASP A N 1
ATOM 5270 C CA . ASP A 1 663 ? -41.134 -23.744 18.791 1.00 26.55 663 ASP A CA 1
ATOM 5271 C C . ASP A 1 663 ? -41.523 -24.002 17.322 1.00 26.55 663 ASP A C 1
ATOM 5273 O O . ASP A 1 663 ? -40.922 -23.418 16.414 1.00 26.55 663 ASP A O 1
ATOM 5277 N N . GLU A 1 664 ? -42.459 -24.918 17.076 1.00 26.64 664 GLU A N 1
ATOM 5278 C CA . GLU A 1 664 ? -42.649 -25.574 15.771 1.00 26.64 664 GLU A CA 1
ATOM 5279 C C . GLU A 1 664 ? -43.953 -25.163 15.065 1.00 26.64 664 GLU A C 1
ATOM 5281 O O . GLU A 1 664 ? -45.020 -25.117 15.674 1.00 26.64 664 GLU A O 1
ATOM 5286 N N . SER A 1 665 ? -43.922 -24.953 13.742 1.00 28.17 665 SER A N 1
ATOM 5287 C CA . SER A 1 665 ? -45.123 -25.008 12.880 1.00 28.17 665 SER A CA 1
ATOM 5288 C C . SER A 1 665 ? -44.753 -25.295 11.420 1.00 28.17 665 SER A C 1
ATOM 5290 O O . SER A 1 665 ? -44.125 -24.480 10.749 1.00 28.17 665 SER A O 1
ATOM 5292 N N . ALA A 1 666 ? -45.146 -26.468 10.932 1.00 26.36 666 ALA A N 1
ATOM 5293 C CA . ALA A 1 666 ? -44.703 -27.048 9.668 1.00 26.36 666 ALA A CA 1
ATOM 5294 C C . ALA A 1 666 ? -45.404 -26.504 8.392 1.00 26.36 666 ALA A C 1
ATOM 5296 O O . ALA A 1 666 ? -46.623 -26.390 8.341 1.00 26.36 666 ALA A O 1
ATOM 5297 N N . GLU A 1 667 ? -44.592 -26.304 7.346 1.00 25.27 667 GLU A N 1
ATOM 5298 C CA . GLU A 1 667 ? -44.713 -26.920 6.003 1.00 25.27 667 GLU A CA 1
ATOM 5299 C C . GLU A 1 667 ? -45.853 -26.651 4.974 1.00 25.27 667 GLU A C 1
ATOM 5301 O O . GLU A 1 667 ? -47.045 -26.731 5.241 1.00 25.27 667 GLU A O 1
ATOM 5306 N N . ASN A 1 668 ? -45.395 -26.573 3.707 1.00 25.52 668 ASN A N 1
ATOM 5307 C CA . ASN A 1 668 ? -45.925 -27.191 2.468 1.00 25.52 668 ASN A CA 1
ATOM 5308 C C . ASN A 1 668 ? -47.358 -26.896 1.950 1.00 25.52 668 ASN A C 1
ATOM 5310 O O . ASN A 1 668 ? -48.342 -27.367 2.516 1.00 25.52 668 ASN A O 1
ATOM 5314 N N . ASN A 1 669 ? -47.469 -26.399 0.696 1.00 26.23 669 ASN A N 1
ATOM 5315 C CA . ASN A 1 669 ? -47.721 -27.280 -0.477 1.00 26.23 669 ASN A CA 1
ATOM 5316 C C . ASN A 1 669 ? -47.718 -26.605 -1.880 1.00 26.23 669 ASN A C 1
ATOM 5318 O O . ASN A 1 669 ? -47.618 -25.390 -2.021 1.00 26.23 669 ASN A O 1
ATOM 5322 N N . ASN A 1 670 ? -47.780 -27.446 -2.926 1.00 26.05 670 ASN A N 1
ATOM 5323 C CA . ASN A 1 670 ? -47.403 -27.186 -4.328 1.00 26.05 670 ASN A CA 1
ATOM 5324 C C . ASN A 1 670 ? -48.519 -26.712 -5.304 1.00 26.05 670 ASN A C 1
ATOM 5326 O O . ASN A 1 670 ? -49.611 -27.264 -5.299 1.00 26.05 670 ASN A O 1
ATOM 5330 N N . ALA A 1 671 ? -48.127 -25.834 -6.248 1.00 25.34 671 ALA A N 1
ATOM 5331 C CA . ALA A 1 671 ? -48.325 -25.867 -7.724 1.00 25.34 671 ALA A CA 1
ATOM 5332 C C . ALA A 1 671 ? -49.711 -25.969 -8.451 1.00 25.34 671 ALA A C 1
ATOM 5334 O O . ALA A 1 671 ? -50.691 -26.500 -7.950 1.00 25.34 671 ALA A O 1
ATOM 5335 N N . ALA A 1 672 ? -49.669 -25.571 -9.747 1.00 24.86 672 ALA A N 1
ATOM 5336 C CA . ALA A 1 672 ? -50.481 -26.013 -10.916 1.00 24.86 672 ALA A CA 1
ATOM 5337 C C . ALA A 1 672 ? -51.649 -25.147 -11.502 1.00 24.86 672 ALA A C 1
ATOM 5339 O O . ALA A 1 672 ? -52.821 -25.406 -11.275 1.00 24.86 672 ALA A O 1
ATOM 5340 N N . ALA A 1 673 ? -51.278 -24.217 -12.402 1.00 24.72 673 ALA A N 1
ATOM 5341 C CA . ALA A 1 673 ? -51.722 -24.045 -13.813 1.00 24.72 673 ALA A CA 1
ATOM 5342 C C . ALA A 1 673 ? -53.211 -23.950 -14.298 1.00 24.72 673 ALA A C 1
ATOM 5344 O O . ALA A 1 673 ? -54.039 -24.816 -14.041 1.00 24.72 673 ALA A O 1
ATOM 5345 N N . SER A 1 674 ? -53.413 -23.042 -15.285 1.00 24.06 674 SER A N 1
ATOM 5346 C CA . SER A 1 674 ? -54.475 -22.998 -16.342 1.00 24.06 674 SER A CA 1
ATOM 5347 C C . SER A 1 674 ? -55.913 -22.574 -15.932 1.00 24.06 674 SER A C 1
ATOM 5349 O O . SER A 1 674 ? -56.281 -22.737 -14.778 1.00 24.06 674 SER A O 1
ATOM 5351 N N . SER A 1 675 ? -56.808 -22.038 -16.791 1.00 25.05 675 SER A N 1
ATOM 5352 C CA . SER A 1 675 ? -56.703 -21.283 -18.074 1.00 25.05 675 SER A CA 1
ATOM 5353 C C . SER A 1 675 ? -58.088 -20.740 -18.530 1.00 25.05 675 SER A C 1
ATOM 5355 O O . SER A 1 675 ? -59.098 -21.301 -18.127 1.00 25.05 675 SER A O 1
ATOM 5357 N N . GLU A 1 676 ? -58.117 -19.752 -19.451 1.00 24.53 676 GLU A N 1
ATOM 5358 C CA . GLU A 1 676 ? -59.288 -19.278 -20.253 1.00 24.53 676 GLU A CA 1
ATOM 5359 C C . GLU A 1 676 ? -60.491 -18.591 -19.526 1.00 24.53 676 GLU A C 1
ATOM 5361 O O . GLU A 1 676 ? -60.667 -18.753 -18.328 1.00 24.53 676 GLU A O 1
ATOM 5366 N N . ALA A 1 677 ? -61.412 -17.828 -20.164 1.00 24.05 677 ALA A N 1
ATOM 5367 C CA . ALA A 1 677 ? -61.338 -16.870 -21.298 1.00 24.05 677 ALA A CA 1
ATOM 5368 C C . ALA A 1 677 ? -62.677 -16.075 -21.510 1.00 24.05 677 ALA A C 1
ATOM 5370 O O . ALA A 1 677 ? -63.735 -16.525 -21.091 1.00 24.05 677 ALA A O 1
ATOM 5371 N N . LYS A 1 678 ? -62.627 -14.993 -22.328 1.00 24.58 678 LYS A N 1
ATOM 5372 C CA . LYS A 1 678 ? -63.705 -14.376 -23.179 1.00 24.58 678 LYS A CA 1
ATOM 5373 C C . LYS A 1 678 ? -64.840 -13.480 -22.587 1.00 24.58 678 LYS A C 1
ATOM 5375 O O . LYS A 1 678 ? -65.770 -13.987 -21.983 1.00 24.58 678 LYS A O 1
ATOM 5380 N N . LYS A 1 679 ? -64.905 -12.241 -23.142 1.00 24.11 679 LYS A N 1
ATOM 5381 C CA . LYS A 1 679 ? -66.104 -11.503 -23.677 1.00 24.11 679 LYS A CA 1
ATOM 5382 C C . LYS A 1 679 ? -67.158 -10.945 -22.667 1.00 24.11 679 LYS A C 1
ATOM 5384 O O . LYS A 1 679 ? -67.294 -11.487 -21.588 1.00 24.11 679 LYS A O 1
ATOM 5389 N N . THR A 1 680 ? -67.944 -9.872 -22.919 1.00 23.25 680 THR A N 1
ATOM 5390 C CA . THR A 1 680 ? -68.088 -8.910 -24.059 1.00 23.25 680 THR A CA 1
ATOM 5391 C C . THR A 1 680 ? -68.704 -7.547 -23.630 1.00 23.25 680 THR A C 1
ATOM 5393 O O . THR A 1 680 ? -69.395 -7.489 -22.622 1.00 23.25 680 THR A O 1
ATOM 5396 N N . LYS A 1 681 ? -68.489 -6.501 -24.463 1.00 22.42 681 LYS A N 1
ATOM 5397 C CA . LYS A 1 681 ? -69.425 -5.467 -25.035 1.00 22.42 681 LYS A CA 1
ATOM 5398 C C . LYS A 1 681 ? -70.965 -5.635 -24.792 1.00 22.42 681 LYS A C 1
ATOM 5400 O O . LYS A 1 681 ? -71.342 -6.777 -24.534 1.00 22.42 681 LYS A O 1
ATOM 5405 N N . PRO A 1 682 ? -71.885 -4.647 -25.046 1.00 34.28 682 PRO A N 1
ATOM 5406 C CA . PRO A 1 682 ? -71.787 -3.387 -25.845 1.00 34.28 682 PRO A CA 1
ATOM 5407 C C . PRO A 1 682 ? -72.577 -2.171 -25.209 1.00 34.28 682 PRO A C 1
ATOM 5409 O O . PRO A 1 682 ? -72.723 -2.203 -23.995 1.00 34.28 682 PRO A O 1
ATOM 5412 N N . GLU A 1 683 ? -73.142 -1.088 -25.813 1.00 25.45 683 GLU A N 1
ATOM 5413 C CA . GLU A 1 683 ? -73.114 -0.336 -27.114 1.00 25.45 683 GLU A CA 1
ATOM 5414 C C . GLU A 1 683 ? -73.765 1.092 -26.950 1.00 25.45 683 GLU A C 1
ATOM 5416 O O . GLU A 1 683 ? -74.409 1.342 -25.935 1.00 25.45 683 GLU A O 1
ATOM 5421 N N . THR A 1 684 ? -73.772 1.935 -28.012 1.00 24.86 684 THR A N 1
ATOM 5422 C CA . THR A 1 684 ? -74.786 2.995 -28.387 1.00 24.86 684 THR A CA 1
ATOM 5423 C C . THR A 1 684 ? -74.939 4.321 -27.586 1.00 24.86 684 THR A C 1
ATOM 5425 O O . THR A 1 684 ? -74.734 4.339 -26.382 1.00 24.86 684 THR A O 1
ATOM 5428 N N . SER A 1 685 ? -75.343 5.476 -28.175 1.00 25.84 685 SER A N 1
ATOM 5429 C CA . SER A 1 685 ? -75.622 5.862 -29.597 1.00 25.84 685 SER A CA 1
ATOM 5430 C C . SER A 1 685 ? -75.653 7.393 -29.861 1.00 25.84 685 SER A C 1
ATOM 5432 O O . SER A 1 685 ? -76.003 8.167 -28.974 1.00 25.84 685 SER A O 1
ATOM 5434 N N . GLU A 1 686 ? -75.403 7.797 -31.119 1.00 33.25 686 GLU A N 1
ATOM 5435 C CA . GLU A 1 686 ? -75.685 9.125 -31.737 1.00 33.25 686 GLU A CA 1
ATOM 5436 C C . GLU A 1 686 ? -77.176 9.287 -32.168 1.00 33.25 686 GLU A C 1
ATOM 5438 O O . GLU A 1 686 ? -77.974 8.417 -31.798 1.00 33.25 686 GLU A O 1
ATOM 5443 N N . PRO A 1 687 ? -77.602 10.328 -32.952 1.00 38.22 687 PRO A N 1
ATOM 5444 C CA . PRO A 1 687 ? -77.608 10.175 -34.440 1.00 38.22 687 PRO A CA 1
ATOM 5445 C C . PRO A 1 687 ? -77.636 11.433 -35.389 1.00 38.22 687 PRO A C 1
ATOM 5447 O O . PRO A 1 687 ? -78.451 12.328 -35.191 1.00 38.22 687 PRO A O 1
ATOM 5450 N N . LYS A 1 688 ? -76.947 11.329 -36.558 1.00 24.38 688 LYS A N 1
ATOM 5451 C CA . LYS A 1 688 ? -77.355 11.737 -37.960 1.00 24.38 688 LYS A CA 1
ATOM 5452 C C . LYS A 1 688 ? -77.649 13.226 -38.328 1.00 24.38 688 LYS A C 1
ATOM 5454 O O . LYS A 1 688 ? -77.819 14.028 -37.416 1.00 24.38 688 LYS A O 1
ATOM 5459 N N . PRO A 1 689 ? -77.813 13.623 -39.635 1.00 39.84 689 PRO A N 1
ATOM 5460 C CA . PRO A 1 689 ? -77.685 12.922 -40.956 1.00 39.84 689 PRO A CA 1
ATOM 5461 C C . PRO A 1 689 ? -76.368 13.286 -41.738 1.00 39.84 689 PRO A C 1
ATOM 5463 O O . PRO A 1 689 ? -75.359 13.305 -41.045 1.00 39.84 689 PRO A O 1
ATOM 5466 N N . VAL A 1 690 ? -76.155 13.499 -43.069 1.00 27.34 690 VAL A N 1
ATOM 5467 C CA . VAL A 1 690 ? -76.925 13.783 -44.335 1.00 27.34 690 VAL A CA 1
ATOM 5468 C C . VAL A 1 690 ? -76.172 13.233 -45.603 1.00 27.34 690 VAL A C 1
ATOM 5470 O O . VAL A 1 690 ? -75.122 12.609 -45.467 1.00 27.34 690 VAL A O 1
ATOM 5473 N N . GLU A 1 691 ? -76.731 13.430 -46.809 1.00 28.09 691 GLU A N 1
ATOM 5474 C CA . GLU A 1 691 ? -76.394 12.954 -48.187 1.00 28.09 691 GLU A CA 1
ATOM 5475 C C . GLU A 1 691 ? -75.479 13.929 -49.028 1.00 28.09 691 GLU A C 1
ATOM 5477 O O . GLU A 1 691 ? -75.146 14.993 -48.512 1.00 28.09 691 GLU A O 1
ATOM 5482 N N . GLU A 1 692 ? -74.995 13.718 -50.286 1.00 27.31 692 GLU A N 1
ATOM 5483 C CA . GLU A 1 692 ? -75.191 12.675 -51.342 1.00 27.31 692 GLU A CA 1
ATOM 5484 C C . GLU A 1 692 ? -74.026 12.530 -52.409 1.00 27.31 692 GLU A C 1
ATOM 5486 O O . GLU A 1 692 ? -72.996 13.195 -52.341 1.00 27.31 692 GLU A O 1
ATOM 5491 N N . THR A 1 693 ? -74.232 11.618 -53.383 1.00 27.16 693 THR A N 1
ATOM 5492 C CA . THR A 1 693 ? -73.457 10.973 -54.508 1.00 27.16 693 THR A CA 1
ATOM 5493 C C . THR A 1 693 ? -73.123 11.809 -55.795 1.00 27.16 693 THR A C 1
ATOM 5495 O O . THR A 1 693 ? -73.536 12.959 -55.825 1.00 27.16 693 THR A O 1
ATOM 5498 N N . LEU A 1 694 ? -72.545 11.388 -56.970 1.00 27.36 694 LEU A N 1
ATOM 5499 C CA . LEU A 1 694 ? -71.633 10.334 -57.568 1.00 27.36 694 LEU A CA 1
ATOM 5500 C C . LEU A 1 694 ? -71.340 10.665 -59.097 1.00 27.36 694 LEU A C 1
ATOM 5502 O O . LEU A 1 694 ? -72.060 11.479 -59.662 1.00 27.36 694 LEU A O 1
ATOM 5506 N N . SER A 1 695 ? -70.413 9.952 -59.800 1.00 27.06 695 SER A N 1
ATOM 5507 C CA . SER A 1 695 ? -70.293 9.750 -61.304 1.00 27.06 695 SER A CA 1
ATOM 5508 C C . SER A 1 695 ? -69.817 10.892 -62.274 1.00 27.06 695 SER A C 1
ATOM 5510 O O . SER A 1 695 ? -69.843 12.048 -61.880 1.00 27.06 695 SER A O 1
ATOM 5512 N N . SER A 1 696 ? -69.422 10.694 -63.571 1.00 30.38 696 SER A N 1
ATOM 5513 C CA . SER A 1 696 ? -68.678 9.606 -64.308 1.00 30.38 696 SER A CA 1
ATOM 5514 C C . SER A 1 696 ? -68.256 9.933 -65.803 1.00 30.38 696 SER A C 1
ATOM 5516 O O . SER A 1 696 ? -68.714 10.900 -66.399 1.00 30.38 696 SER A O 1
ATOM 5518 N N . THR A 1 697 ? -67.323 9.125 -66.365 1.00 44.06 697 THR A N 1
ATOM 5519 C CA . THR A 1 697 ? -66.783 8.843 -67.758 1.00 44.06 697 THR A CA 1
ATOM 5520 C C . THR A 1 697 ? -67.165 9.559 -69.118 1.00 44.06 697 THR A C 1
ATOM 5522 O O . THR A 1 697 ? -68.248 9.325 -69.635 1.00 44.06 697 THR A O 1
ATOM 5525 N N . ALA A 1 698 ? -66.152 10.175 -69.798 1.00 44.97 698 ALA A N 1
ATOM 5526 C CA . ALA A 1 698 ? -65.657 10.114 -71.238 1.00 44.97 698 ALA A CA 1
ATOM 5527 C C . ALA A 1 698 ? -66.367 10.608 -72.585 1.00 44.97 698 ALA A C 1
ATOM 5529 O O . ALA A 1 698 ? -67.459 10.160 -72.906 1.00 44.97 698 ALA A O 1
ATOM 5530 N N . SER A 1 699 ? -65.589 11.316 -73.478 1.00 45.75 699 SER A N 1
ATOM 5531 C CA . SER A 1 699 ? -65.483 11.338 -75.015 1.00 45.75 699 SER A CA 1
ATOM 5532 C C . SER A 1 699 ? -66.050 12.438 -76.045 1.00 45.75 699 SER A C 1
ATOM 5534 O O . SER A 1 699 ? -67.245 12.679 -76.083 1.00 45.75 699 SER A O 1
ATOM 5536 N N . GLU A 1 700 ? -65.154 13.011 -76.930 1.00 49.53 700 GLU A N 1
ATOM 5537 C CA . GLU A 1 700 ? -65.159 13.492 -78.405 1.00 49.53 700 GLU A CA 1
ATOM 5538 C C . GLU A 1 700 ? -65.757 14.817 -79.141 1.00 49.53 700 GLU A C 1
ATOM 5540 O O . GLU A 1 700 ? -66.943 15.095 -79.061 1.00 49.53 700 GLU A O 1
ATOM 5545 N N . GLN A 1 701 ? -64.909 15.537 -79.980 1.00 49.22 701 GLN A N 1
ATOM 5546 C CA . GLN A 1 701 ? -64.961 16.281 -81.354 1.00 49.22 701 GLN A CA 1
ATOM 5547 C C . GLN A 1 701 ? -65.630 17.690 -81.868 1.00 49.22 701 GLN A C 1
ATOM 5549 O O . GLN A 1 701 ? -66.835 17.752 -82.051 1.00 49.22 701 GLN A O 1
ATOM 5554 N N . VAL A 1 702 ? -64.815 18.740 -82.307 1.00 53.28 702 VAL A N 1
ATOM 5555 C CA . VAL A 1 702 ? -64.594 19.572 -83.632 1.00 53.28 702 VAL A CA 1
ATOM 5556 C C . VAL A 1 702 ? -65.449 20.765 -84.388 1.00 53.28 702 VAL A C 1
ATOM 5558 O O . VAL A 1 702 ? -66.526 20.479 -84.891 1.00 53.28 702 VAL A O 1
ATOM 5561 N N . ALA A 1 703 ? -64.853 22.005 -84.700 1.00 52.84 703 ALA A N 1
ATOM 5562 C CA . ALA A 1 703 ? -64.810 22.984 -85.946 1.00 52.84 703 ALA A CA 1
ATOM 5563 C C . ALA A 1 703 ? -65.604 24.363 -86.387 1.00 52.84 703 ALA A C 1
ATOM 5565 O O . ALA A 1 703 ? -66.823 24.351 -86.479 1.00 52.84 703 ALA A O 1
ATOM 5566 N N . ARG A 1 704 ? -64.862 25.454 -86.883 1.00 53.81 704 ARG A N 1
ATOM 5567 C CA . ARG A 1 704 ? -64.922 26.554 -88.030 1.00 53.81 704 ARG A CA 1
ATOM 5568 C C . ARG A 1 704 ? -66.010 27.729 -88.302 1.00 53.81 704 ARG A C 1
ATOM 5570 O O . ARG A 1 704 ? -67.082 27.605 -87.738 1.00 53.81 704 ARG A O 1
ATOM 5577 N N . GLU A 1 705 ? -65.956 28.833 -89.179 1.00 54.97 705 GLU A N 1
ATOM 5578 C CA . GLU A 1 705 ? -64.962 29.891 -89.756 1.00 54.97 705 GLU A CA 1
ATOM 5579 C C . GLU A 1 705 ? -65.405 31.013 -90.894 1.00 54.97 705 GLU A C 1
ATOM 5581 O O . GLU A 1 705 ? -66.086 30.623 -91.834 1.00 54.97 705 GLU A O 1
ATOM 5586 N N . ALA A 1 706 ? -64.926 32.330 -90.909 1.00 50.03 706 ALA A N 1
ATOM 5587 C CA . ALA A 1 706 ? -64.583 33.424 -91.994 1.00 50.03 706 ALA A CA 1
ATOM 5588 C C . ALA A 1 706 ? -65.480 34.451 -92.907 1.00 50.03 706 ALA A C 1
ATOM 5590 O O . ALA A 1 706 ? -66.556 34.068 -93.351 1.00 50.03 706 ALA A O 1
ATOM 5591 N N . LYS A 1 707 ? -64.947 35.698 -93.313 1.00 44.81 707 LYS A N 1
ATOM 5592 C CA . LYS A 1 707 ? -65.013 36.603 -94.611 1.00 44.81 707 LYS A CA 1
ATOM 5593 C C . LYS A 1 707 ? -65.160 38.232 -94.632 1.00 44.81 707 LYS A C 1
ATOM 5595 O O . LYS A 1 707 ? -65.225 38.790 -93.546 1.00 44.81 707 LYS A O 1
ATOM 5600 N N . ILE A 1 708 ? -65.057 39.020 -95.793 1.00 51.94 708 ILE A N 1
ATOM 5601 C CA . ILE A 1 708 ? -64.641 40.522 -95.957 1.00 51.94 708 ILE A CA 1
ATOM 5602 C C . ILE A 1 708 ? -64.938 41.361 -97.318 1.00 51.94 708 ILE A C 1
ATOM 5604 O O . ILE A 1 708 ? -65.059 40.701 -98.347 1.00 51.94 708 ILE A O 1
ATOM 5608 N N . GLN A 1 709 ? -64.907 42.756 -97.370 1.00 44.03 709 GLN A N 1
ATOM 5609 C CA . GLN A 1 709 ? -64.090 43.721 -98.274 1.00 44.03 709 GLN A CA 1
ATOM 5610 C C . GLN A 1 709 ? -64.682 44.977 -99.073 1.00 44.03 709 GLN A C 1
ATOM 5612 O O . GLN A 1 709 ? -65.580 44.767 -99.880 1.00 44.03 709 GLN A O 1
ATOM 5617 N N . ALA A 1 710 ? -64.065 46.215 -98.991 1.00 33.62 710 ALA A N 1
ATOM 5618 C CA . ALA A 1 710 ? -63.680 47.213 -100.088 1.00 33.62 710 ALA A CA 1
ATOM 5619 C C . ALA A 1 710 ? -63.599 48.770 -99.762 1.00 33.62 710 ALA A C 1
ATOM 5621 O O . ALA A 1 710 ? -64.634 49.380 -99.522 1.00 33.62 710 ALA A O 1
ATOM 5622 N N . GLU A 1 711 ? -62.425 49.453 -99.884 1.00 37.09 711 GLU A N 1
ATOM 5623 C CA . GLU A 1 711 ? -62.219 50.952 -99.842 1.00 37.09 711 GLU A CA 1
ATOM 5624 C C . GLU A 1 711 ? -60.767 51.379 -100.266 1.00 37.09 711 GLU A C 1
ATOM 5626 O O . GLU A 1 711 ? -59.838 50.716 -99.796 1.00 37.09 711 GLU A O 1
ATOM 5631 N N . ARG A 1 712 ? -60.516 52.441 -101.096 1.00 45.25 712 ARG A N 1
ATOM 5632 C CA . ARG A 1 712 ? -59.158 53.064 -101.333 1.00 45.25 712 ARG A CA 1
ATOM 5633 C C . ARG A 1 712 ? -59.052 54.314 -102.267 1.00 45.25 712 ARG A C 1
ATOM 5635 O O . ARG A 1 712 ? -59.971 54.633 -103.008 1.00 45.25 712 ARG A O 1
ATOM 5642 N N . GLU A 1 713 ? -57.853 54.937 -102.244 1.00 47.06 713 GLU A N 1
ATOM 5643 C CA . GLU A 1 713 ? -57.094 55.647 -103.326 1.00 47.06 713 GLU A CA 1
ATOM 5644 C C . GLU A 1 713 ? -56.926 57.188 -103.438 1.00 47.06 713 GLU A C 1
ATOM 5646 O O . GLU A 1 713 ? -55.805 57.605 -103.722 1.00 47.06 713 GLU A O 1
ATOM 5651 N N . ALA A 1 714 ? -57.890 58.076 -103.166 1.00 52.44 714 ALA A N 1
ATOM 5652 C CA . ALA A 1 714 ? -57.737 59.527 -103.472 1.00 52.44 714 ALA A CA 1
ATOM 5653 C C . ALA A 1 714 ? -56.776 60.354 -102.555 1.00 52.44 714 ALA A C 1
ATOM 5655 O O . ALA A 1 714 ? -56.986 61.546 -102.334 1.00 52.44 714 ALA A O 1
ATOM 5656 N N . LYS A 1 715 ? -55.742 59.737 -101.964 1.00 60.22 715 LYS A N 1
ATOM 5657 C CA . LYS A 1 715 ? -55.126 60.165 -100.688 1.00 60.22 715 LYS A CA 1
ATOM 5658 C C . LYS A 1 715 ? -53.736 60.830 -100.773 1.00 60.22 715 LYS A C 1
ATOM 5660 O O . LYS A 1 715 ? -53.321 61.467 -99.811 1.00 60.22 715 LYS A O 1
ATOM 5665 N N . GLU A 1 716 ? -52.996 60.685 -101.874 1.00 62.28 716 GLU A N 1
ATOM 5666 C CA . GLU A 1 716 ? -51.520 60.788 -101.821 1.00 62.28 716 GLU A CA 1
ATOM 5667 C C . GLU A 1 716 ? -50.883 62.184 -101.980 1.00 62.28 716 GLU A C 1
ATOM 5669 O O . GLU A 1 716 ? -49.817 62.432 -101.414 1.00 62.28 716 GLU A O 1
ATOM 5674 N N . LYS A 1 717 ? -51.438 63.105 -102.785 1.00 58.94 717 LYS A N 1
ATOM 5675 C CA . LYS A 1 717 ? -50.611 64.229 -103.290 1.00 58.94 717 LYS A CA 1
ATOM 5676 C C . LYS A 1 717 ? -50.357 65.355 -102.278 1.00 58.94 717 LYS A C 1
ATOM 5678 O O . LYS A 1 717 ? -49.238 65.857 -102.215 1.00 58.94 717 LYS A O 1
ATOM 5683 N N . ALA A 1 718 ? -51.351 65.720 -101.465 1.00 59.56 718 ALA A N 1
ATOM 5684 C CA . ALA A 1 718 ? -51.195 66.732 -100.408 1.00 59.56 718 ALA A CA 1
ATOM 5685 C C . ALA A 1 718 ? -50.298 66.259 -99.243 1.00 59.56 718 ALA A C 1
ATOM 5687 O O . ALA A 1 718 ? -49.896 67.045 -98.392 1.00 59.56 718 ALA A O 1
ATOM 5688 N N . GLU A 1 719 ? -49.976 64.966 -99.201 1.00 60.50 719 GLU A N 1
ATOM 5689 C CA . GLU A 1 719 ? -49.266 64.332 -98.096 1.00 60.50 719 GLU A CA 1
ATOM 5690 C C . GLU A 1 719 ? -47.760 64.668 -98.071 1.00 60.50 719 GLU A C 1
ATOM 5692 O O . GLU A 1 719 ? -47.146 64.619 -97.008 1.00 60.50 719 GLU A O 1
ATOM 5697 N N . ARG A 1 720 ? -47.137 64.987 -99.220 1.00 64.75 720 ARG A N 1
ATOM 5698 C CA . ARG A 1 720 ? -45.662 65.025 -99.351 1.00 64.75 720 ARG A CA 1
ATOM 5699 C C . ARG A 1 720 ? -44.969 66.196 -98.651 1.00 64.75 720 ARG A C 1
ATOM 5701 O O . ARG A 1 720 ? -43.992 65.965 -97.948 1.00 64.75 720 ARG A O 1
ATOM 5708 N N . GLU A 1 721 ? -45.453 67.423 -98.809 1.00 56.50 721 GLU A N 1
ATOM 5709 C CA . GLU A 1 721 ? -44.783 68.604 -98.231 1.00 56.50 721 GLU A CA 1
ATOM 5710 C C . GLU A 1 721 ? -45.026 68.709 -96.715 1.00 56.50 721 GLU A C 1
ATOM 5712 O O . GLU A 1 721 ? -44.141 69.108 -95.960 1.00 56.50 721 GLU A O 1
ATOM 5717 N N . ALA A 1 722 ? -46.181 68.228 -96.238 1.00 62.31 722 ALA A N 1
ATOM 5718 C CA . ALA A 1 722 ? -46.427 68.025 -94.811 1.00 62.31 722 ALA A CA 1
ATOM 5719 C C . ALA A 1 722 ? -45.543 66.905 -94.222 1.00 62.31 722 ALA A C 1
ATOM 5721 O O . ALA A 1 722 ? -45.036 67.044 -93.105 1.00 62.31 722 ALA A O 1
ATOM 5722 N N . LYS A 1 723 ? -45.322 65.811 -94.974 1.00 61.31 723 LYS A N 1
ATOM 5723 C CA . LYS A 1 723 ? -44.478 64.680 -94.554 1.00 61.31 723 LYS A CA 1
ATOM 5724 C C . LYS A 1 723 ? -43.055 65.103 -94.212 1.00 61.31 723 LYS A C 1
ATOM 5726 O O . LYS A 1 723 ? -42.561 64.654 -93.188 1.00 61.31 723 LYS A O 1
ATOM 5731 N N . GLU A 1 724 ? -42.397 65.942 -95.009 1.00 71.69 724 GLU A N 1
ATOM 5732 C CA . GLU A 1 724 ? -40.956 66.187 -94.832 1.00 71.69 724 GLU A CA 1
ATOM 5733 C C . GLU A 1 724 ? -40.628 66.966 -93.543 1.00 71.69 724 GLU A C 1
ATOM 5735 O O . GLU A 1 724 ? -39.702 66.598 -92.813 1.00 71.69 724 GLU A O 1
ATOM 5740 N N . LYS A 1 725 ? -41.436 67.975 -93.177 1.00 57.94 725 LYS A N 1
ATOM 5741 C CA . LYS A 1 725 ? -41.270 68.662 -91.883 1.00 57.94 725 LYS A CA 1
ATOM 5742 C C . LYS A 1 725 ? -41.654 67.755 -90.708 1.00 57.94 725 LYS A C 1
ATOM 5744 O O . LYS A 1 725 ? -40.896 67.659 -89.744 1.00 57.94 725 LYS A O 1
ATOM 5749 N N . ALA A 1 726 ? -42.773 67.032 -90.817 1.00 63.81 726 ALA A N 1
ATOM 5750 C CA . ALA A 1 726 ? -43.204 66.081 -89.792 1.00 63.81 726 ALA A CA 1
ATOM 5751 C C . ALA A 1 726 ? -42.190 64.939 -89.579 1.00 63.81 726 ALA A C 1
ATOM 5753 O O . ALA A 1 726 ? -41.990 64.498 -88.450 1.00 63.81 726 ALA A O 1
ATOM 5754 N N . GLN A 1 727 ? -41.506 64.482 -90.633 1.00 66.38 727 GLN A N 1
ATOM 5755 C CA . GLN A 1 727 ? -40.503 63.416 -90.570 1.00 66.38 727 GLN A CA 1
ATOM 5756 C C . GLN A 1 727 ? -39.296 63.780 -89.705 1.00 66.38 727 GLN A C 1
ATOM 5758 O O . GLN A 1 727 ? -38.745 62.891 -89.057 1.00 66.38 727 GLN A O 1
ATOM 5763 N N . ARG A 1 728 ? -38.879 65.052 -89.659 1.00 68.25 728 ARG A N 1
ATOM 5764 C CA . ARG A 1 728 ? -37.717 65.463 -88.854 1.00 68.25 728 ARG A CA 1
ATOM 5765 C C . ARG A 1 728 ? -38.023 65.404 -87.356 1.00 68.25 728 ARG A C 1
ATOM 5767 O O . ARG A 1 728 ? -37.301 64.743 -86.615 1.00 68.25 728 ARG A O 1
ATOM 5774 N N . GLU A 1 729 ? -39.140 66.002 -86.947 1.00 66.69 729 GLU A N 1
ATOM 5775 C CA . GLU A 1 729 ? -39.609 66.015 -85.553 1.00 66.69 729 GLU A CA 1
ATOM 5776 C C . GLU A 1 729 ? -40.048 64.609 -85.086 1.00 66.69 729 GLU A C 1
ATOM 5778 O O . GLU A 1 729 ? -39.761 64.199 -83.959 1.00 66.69 729 GLU A O 1
ATOM 5783 N N . ALA A 1 730 ? -40.659 63.810 -85.971 1.00 67.38 730 ALA A N 1
ATOM 5784 C CA . ALA A 1 730 ? -40.984 62.412 -85.687 1.00 67.38 730 ALA A CA 1
ATOM 5785 C C . ALA A 1 730 ? -39.734 61.533 -85.508 1.00 67.38 730 ALA A C 1
ATOM 5787 O O . ALA A 1 730 ? -39.752 60.629 -84.672 1.00 67.38 730 ALA A O 1
ATOM 5788 N N . LYS A 1 731 ? -38.648 61.786 -86.255 1.00 71.62 731 LYS A N 1
ATOM 5789 C CA . LYS A 1 731 ? -37.426 60.971 -86.184 1.00 71.62 731 LYS A CA 1
ATOM 5790 C C . LYS A 1 731 ? -36.675 61.151 -84.864 1.00 71.62 731 LYS A C 1
ATOM 5792 O O . LYS A 1 731 ? -36.321 60.148 -84.252 1.00 71.62 731 LYS A O 1
ATOM 5797 N N . GLU A 1 732 ? -36.497 62.381 -84.375 1.00 71.00 732 GLU A N 1
ATOM 5798 C CA . GLU A 1 732 ? -35.868 62.597 -83.058 1.00 71.00 732 GLU A CA 1
ATOM 5799 C C . GLU A 1 732 ? -36.684 61.975 -81.915 1.00 71.00 732 GLU A C 1
ATOM 5801 O O . GLU A 1 732 ? -36.116 61.396 -80.984 1.00 71.00 732 GLU A O 1
ATOM 5806 N N . LYS A 1 733 ? -38.021 62.029 -81.996 1.00 69.31 733 LYS A N 1
ATOM 5807 C CA . LYS A 1 733 ? -38.883 61.361 -81.013 1.00 69.31 733 LYS A CA 1
ATOM 5808 C C . LYS A 1 733 ? -38.766 59.833 -81.096 1.00 69.31 733 LYS A C 1
ATOM 5810 O O . LYS A 1 733 ? -38.644 59.181 -80.058 1.00 69.31 733 LYS A O 1
ATOM 5815 N N . ALA A 1 734 ? -38.750 59.270 -82.306 1.00 69.69 734 ALA A N 1
ATOM 5816 C CA . ALA A 1 734 ? -38.598 57.834 -82.528 1.00 69.69 734 ALA A CA 1
ATOM 5817 C C . ALA A 1 734 ? -37.250 57.300 -82.012 1.00 69.69 734 ALA A C 1
ATOM 5819 O O . ALA A 1 734 ? -37.240 56.311 -81.282 1.00 69.69 734 ALA A O 1
ATOM 5820 N N . ASP A 1 735 ? -36.133 57.977 -82.302 1.00 70.81 735 ASP A N 1
ATOM 5821 C CA . ASP A 1 735 ? -34.798 57.563 -81.841 1.00 70.81 735 ASP A CA 1
ATOM 5822 C C . ASP A 1 735 ? -34.671 57.615 -80.303 1.00 70.81 735 ASP A C 1
ATOM 5824 O O . ASP A 1 735 ? -33.953 56.806 -79.703 1.00 70.81 735 ASP A O 1
ATOM 5828 N N . ARG A 1 736 ? -35.400 58.523 -79.635 1.00 68.00 736 ARG A N 1
ATOM 5829 C CA . ARG A 1 736 ? -35.451 58.606 -78.166 1.00 68.00 736 ARG A CA 1
ATOM 5830 C C . ARG A 1 736 ? -36.282 57.479 -77.545 1.00 68.00 736 ARG A C 1
ATOM 5832 O O . ARG A 1 736 ? -35.813 56.834 -76.609 1.00 68.00 736 ARG A O 1
ATOM 5839 N N . GLU A 1 737 ? -37.471 57.196 -78.082 1.00 69.19 737 GLU A N 1
ATOM 5840 C CA . GLU A 1 737 ? -38.302 56.070 -77.622 1.00 69.19 737 GLU A CA 1
ATOM 5841 C C . GLU A 1 737 ? -37.668 54.702 -77.928 1.00 69.19 737 GLU A C 1
ATOM 5843 O O . GLU A 1 737 ? -37.805 53.768 -77.135 1.00 69.19 737 GLU A O 1
ATOM 5848 N N . ALA A 1 738 ? -36.945 54.575 -79.045 1.00 69.94 738 ALA A N 1
ATOM 5849 C CA . ALA A 1 738 ? -36.216 53.361 -79.406 1.00 69.94 738 ALA A CA 1
ATOM 5850 C C . ALA A 1 738 ? -35.101 53.046 -78.398 1.00 69.94 738 ALA A C 1
ATOM 5852 O O . ALA A 1 738 ? -34.996 51.907 -77.942 1.00 69.94 738 ALA A O 1
ATOM 5853 N N . LYS A 1 739 ? -34.315 54.052 -77.984 1.00 66.50 739 LYS A N 1
ATOM 5854 C CA . LYS A 1 739 ? -33.258 53.881 -76.971 1.00 66.50 739 LYS A CA 1
ATOM 5855 C C . LYS A 1 739 ? -33.808 53.485 -75.599 1.00 66.50 739 LYS A C 1
ATOM 5857 O O . LYS A 1 739 ? -33.223 52.626 -74.943 1.00 66.50 739 LYS A O 1
ATOM 5862 N N . GLU A 1 740 ? -34.943 54.045 -75.177 1.00 68.94 740 GLU A N 1
ATOM 5863 C CA . GLU A 1 740 ? -35.561 53.662 -73.899 1.00 68.94 740 GLU A CA 1
ATOM 5864 C C . GLU A 1 740 ? -36.133 52.231 -73.932 1.00 68.94 740 GLU A C 1
ATOM 5866 O O . GLU A 1 740 ? -35.998 51.483 -72.961 1.00 68.94 740 GLU A O 1
ATOM 5871 N N . LYS A 1 741 ? -36.727 51.816 -75.060 1.00 67.38 741 LYS A N 1
ATOM 5872 C CA . LYS A 1 741 ? -37.214 50.439 -75.254 1.00 67.38 741 LYS A CA 1
ATOM 5873 C C . LYS A 1 741 ? -36.068 49.425 -75.326 1.00 67.38 741 LYS A C 1
ATOM 5875 O O . LYS A 1 741 ? -36.183 48.368 -74.712 1.00 67.38 741 LYS A O 1
ATOM 5880 N N . ALA A 1 742 ? -34.957 49.761 -75.987 1.00 65.69 742 ALA A N 1
ATOM 5881 C CA . ALA A 1 742 ? -33.768 48.909 -76.053 1.00 65.69 742 ALA A CA 1
ATOM 5882 C C . ALA A 1 742 ? -33.195 48.611 -74.655 1.00 65.69 742 ALA A C 1
ATOM 5884 O O . ALA A 1 742 ? -33.079 47.446 -74.285 1.00 65.69 742 ALA A O 1
ATOM 5885 N N . GLY A 1 743 ? -32.949 49.641 -73.834 1.00 68.38 743 GLY A N 1
ATOM 5886 C CA . GLY A 1 743 ? -32.413 49.451 -72.477 1.00 68.38 743 GLY A CA 1
ATOM 5887 C C . GLY A 1 743 ? -33.350 48.686 -71.530 1.00 68.38 743 GLY A C 1
ATOM 5888 O O . GLY A 1 743 ? -32.890 47.995 -70.621 1.00 68.38 743 GLY A O 1
ATOM 5889 N N . LYS A 1 744 ? -34.672 48.756 -71.748 1.00 67.25 744 LYS A N 1
ATOM 5890 C CA . LYS A 1 744 ? -35.656 47.946 -71.004 1.00 67.25 744 LYS A CA 1
ATOM 5891 C C . LYS A 1 744 ? -35.674 46.480 -71.454 1.00 67.25 744 LYS A C 1
ATOM 5893 O O . LYS A 1 744 ? -35.825 45.608 -70.603 1.00 67.25 744 LYS A O 1
ATOM 5898 N N . ALA A 1 745 ? -35.485 46.208 -72.746 1.00 69.19 745 ALA A N 1
ATOM 5899 C CA . ALA A 1 745 ? -35.374 44.847 -73.272 1.00 69.19 745 ALA A CA 1
ATOM 5900 C C . ALA A 1 745 ? -34.078 44.158 -72.806 1.00 69.19 745 ALA A C 1
ATOM 5902 O O . ALA A 1 745 ? -34.141 43.073 -72.235 1.00 69.19 745 ALA A O 1
ATOM 5903 N N . GLU A 1 746 ? -32.930 44.827 -72.951 1.00 71.62 746 GLU A N 1
ATOM 5904 C CA . GLU A 1 746 ? -31.611 44.318 -72.543 1.00 71.62 746 GLU A CA 1
ATOM 5905 C C . GLU A 1 746 ? -31.565 43.964 -71.046 1.00 71.62 746 GLU A C 1
ATOM 5907 O O . GLU A 1 746 ? -31.056 42.911 -70.654 1.00 71.62 746 GLU A O 1
ATOM 5912 N N . LYS A 1 747 ? -32.170 44.805 -70.193 1.00 70.94 747 LYS A N 1
ATOM 5913 C CA . LYS A 1 747 ? -32.282 44.518 -68.760 1.00 70.94 747 LYS A CA 1
ATOM 5914 C C . LYS A 1 747 ? -33.137 43.272 -68.480 1.00 70.94 747 LYS A C 1
ATOM 5916 O O . LYS A 1 747 ? -32.724 42.434 -67.680 1.00 70.94 747 LYS A O 1
ATOM 5921 N N . ALA A 1 748 ? -34.295 43.137 -69.129 1.00 74.31 748 ALA A N 1
ATOM 5922 C CA . ALA A 1 748 ? -35.180 41.987 -68.936 1.00 74.31 748 ALA A CA 1
ATOM 5923 C C . ALA A 1 748 ? -34.541 40.672 -69.423 1.00 74.31 748 ALA A C 1
ATOM 5925 O O . ALA A 1 748 ? -34.669 39.642 -68.761 1.00 74.31 748 ALA A O 1
ATOM 5926 N N . GLU A 1 749 ? -33.804 40.708 -70.537 1.00 73.94 749 GLU A N 1
ATOM 5927 C CA . GLU A 1 749 ? -33.058 39.557 -71.057 1.00 73.94 749 GLU A CA 1
ATOM 5928 C C . GLU A 1 749 ? -31.941 39.123 -70.094 1.00 73.94 749 GLU A C 1
ATOM 5930 O O . GLU A 1 749 ? -31.791 37.933 -69.805 1.00 73.94 749 GLU A O 1
ATOM 5935 N N . ARG A 1 750 ? -31.207 40.083 -69.512 1.00 72.81 750 ARG A N 1
ATOM 5936 C CA . ARG A 1 750 ? -30.186 39.805 -68.492 1.00 72.81 750 ARG A CA 1
ATOM 5937 C C . ARG A 1 750 ? -30.773 39.176 -67.223 1.00 72.81 750 ARG A C 1
ATOM 5939 O O . ARG A 1 750 ? -30.220 38.196 -66.728 1.00 72.81 750 ARG A O 1
ATOM 5946 N N . GLU A 1 751 ? -31.879 39.710 -66.706 1.00 76.25 751 GLU A N 1
ATOM 5947 C CA . GLU A 1 751 ? -32.543 39.179 -65.503 1.00 76.25 751 GLU A CA 1
ATOM 5948 C C . GLU A 1 751 ? -33.125 37.771 -65.745 1.00 76.25 751 GLU A C 1
ATOM 5950 O O . GLU A 1 751 ? -33.007 36.895 -64.884 1.00 76.25 751 GLU A O 1
ATOM 5955 N N . ALA A 1 752 ? -33.665 37.505 -66.941 1.00 76.19 752 ALA A N 1
ATOM 5956 C CA . ALA A 1 752 ? -34.096 36.165 -67.342 1.00 76.19 752 ALA A CA 1
ATOM 5957 C C . ALA A 1 752 ? -32.919 35.174 -67.429 1.00 76.19 752 ALA A C 1
ATOM 5959 O O . ALA A 1 752 ? -33.027 34.039 -66.954 1.00 76.19 752 ALA A O 1
ATOM 5960 N N . ARG A 1 753 ? -31.778 35.607 -67.983 1.00 76.12 753 ARG A N 1
ATOM 5961 C CA . ARG A 1 753 ? -30.571 34.781 -68.131 1.00 76.12 753 ARG A CA 1
ATOM 5962 C C . ARG A 1 753 ? -29.943 34.414 -66.784 1.00 76.12 753 ARG A C 1
ATOM 5964 O O . ARG A 1 753 ? -29.672 33.237 -66.564 1.00 76.12 753 ARG A O 1
ATOM 5971 N N . GLU A 1 754 ? -29.797 35.365 -65.855 1.00 76.19 754 GLU A N 1
ATOM 5972 C CA . GLU A 1 754 ? -29.309 35.071 -64.492 1.00 76.19 754 GLU A CA 1
ATOM 5973 C C . GLU A 1 754 ? -30.225 34.095 -63.732 1.00 76.19 754 GLU A C 1
ATOM 5975 O O . GLU A 1 754 ? -29.740 33.287 -62.934 1.00 76.19 754 GLU A O 1
ATOM 5980 N N . LYS A 1 755 ? -31.547 34.146 -63.959 1.00 77.44 755 LYS A N 1
ATOM 5981 C CA . LYS A 1 755 ? -32.495 33.209 -63.336 1.00 77.44 755 LYS A CA 1
ATOM 5982 C C . LYS A 1 755 ? -32.348 31.796 -63.905 1.00 77.44 755 LYS A C 1
ATOM 5984 O O . LYS A 1 755 ? -32.218 30.853 -63.126 1.00 77.44 755 LYS A O 1
ATOM 5989 N N . ALA A 1 756 ? -32.299 31.662 -65.231 1.00 76.19 756 ALA A N 1
ATOM 5990 C CA . ALA A 1 756 ? -32.095 30.376 -65.898 1.00 76.19 756 ALA A CA 1
ATOM 5991 C C . ALA A 1 756 ? -30.750 29.730 -65.514 1.00 76.19 756 ALA A C 1
ATOM 5993 O O . ALA A 1 756 ? -30.691 28.530 -65.254 1.00 76.19 756 ALA A O 1
ATOM 5994 N N . GLU A 1 757 ? -29.681 30.524 -65.406 1.00 77.31 757 GLU A N 1
ATOM 5995 C CA . GLU A 1 757 ? -28.354 30.049 -65.000 1.00 77.31 757 GLU A CA 1
ATOM 5996 C C . GLU A 1 757 ? -28.328 29.565 -63.537 1.00 77.31 757 GLU A C 1
ATOM 5998 O O . GLU A 1 757 ? -27.756 28.515 -63.241 1.00 77.31 757 GLU A O 1
ATOM 6003 N N . LYS A 1 758 ? -29.016 30.262 -62.619 1.00 76.69 758 LYS A N 1
ATOM 6004 C CA . LYS A 1 758 ? -29.182 29.809 -61.224 1.00 76.69 758 LYS A CA 1
ATOM 6005 C C . LYS A 1 758 ? -29.995 28.518 -61.118 1.00 76.69 758 LYS A C 1
ATOM 6007 O O . LYS A 1 758 ? -29.596 27.621 -60.377 1.00 76.69 758 LYS A O 1
ATOM 6012 N N . GLU A 1 759 ? -31.104 28.409 -61.847 1.00 78.69 759 GLU A N 1
ATOM 6013 C CA . GLU A 1 759 ? -31.949 27.207 -61.846 1.00 78.69 759 GLU A CA 1
ATOM 6014 C C . GLU A 1 759 ? -31.189 25.997 -62.415 1.00 78.69 759 GLU A C 1
ATOM 6016 O O . GLU A 1 759 ? -31.135 24.951 -61.762 1.00 78.69 759 GLU A O 1
ATOM 6021 N N . ALA A 1 760 ? -30.481 26.168 -63.537 1.00 77.62 760 ALA A N 1
ATOM 6022 C CA . ALA A 1 760 ? -29.610 25.140 -64.107 1.00 77.62 760 ALA A CA 1
ATOM 6023 C C . ALA A 1 760 ? -28.490 24.709 -63.142 1.00 77.62 760 ALA A C 1
ATOM 6025 O O . ALA A 1 760 ? -28.244 23.511 -62.985 1.00 77.62 760 ALA A O 1
ATOM 6026 N N . ARG A 1 761 ? -27.841 25.653 -62.441 1.00 76.19 761 ARG A N 1
ATOM 6027 C CA . ARG A 1 761 ? -26.766 25.331 -61.486 1.00 76.19 761 ARG A CA 1
ATOM 6028 C C . ARG A 1 761 ? -27.274 24.534 -60.283 1.00 76.19 761 ARG A C 1
ATOM 6030 O O . ARG A 1 761 ? -26.637 23.559 -59.900 1.00 76.19 761 ARG A O 1
ATOM 6037 N N . ILE A 1 762 ? -28.434 24.897 -59.728 1.00 76.69 762 ILE A N 1
ATOM 6038 C CA . ILE A 1 762 ? -29.080 24.156 -58.627 1.00 76.69 762 ILE A CA 1
ATOM 6039 C C . ILE A 1 762 ? -29.471 22.738 -59.072 1.00 76.69 762 ILE A C 1
ATOM 6041 O O . ILE A 1 762 ? -29.382 21.791 -58.289 1.00 76.69 762 ILE A O 1
ATOM 6045 N N . GLN A 1 763 ? -29.907 22.575 -60.322 1.00 72.94 763 GLN A N 1
ATOM 6046 C CA . GLN A 1 763 ? -30.297 21.276 -60.865 1.00 72.94 763 GLN A CA 1
ATOM 6047 C C . GLN A 1 763 ? -29.077 20.370 -61.110 1.00 72.94 763 GLN A C 1
ATOM 6049 O O . GLN A 1 763 ? -29.098 19.207 -60.706 1.00 72.94 763 GLN A O 1
ATOM 6054 N N . ALA A 1 764 ? -27.982 20.922 -61.645 1.00 75.94 764 ALA A N 1
ATOM 6055 C CA . ALA A 1 764 ? -26.704 20.223 -61.789 1.00 75.94 764 ALA A CA 1
ATOM 6056 C C . ALA A 1 764 ? -26.084 19.830 -60.432 1.00 75.94 764 ALA A C 1
ATOM 6058 O O . ALA A 1 764 ? -25.610 18.707 -60.278 1.00 75.94 764 ALA A O 1
ATOM 6059 N N . GLU A 1 765 ? -26.134 20.710 -59.425 1.00 76.12 765 GLU A N 1
ATOM 6060 C CA . GLU A 1 765 ? -25.619 20.435 -58.073 1.00 76.12 765 GLU A CA 1
ATOM 6061 C C . GLU A 1 765 ? -26.381 19.285 -57.386 1.00 76.12 765 GLU A C 1
ATOM 6063 O O . GLU A 1 765 ? -25.775 18.417 -56.753 1.00 76.12 765 GLU A O 1
ATOM 6068 N N . LYS A 1 766 ? -27.709 19.219 -57.569 1.00 78.25 766 LYS A N 1
ATOM 6069 C CA . LYS A 1 766 ? -28.538 18.103 -57.084 1.00 78.25 766 LYS A CA 1
ATOM 6070 C C . LYS A 1 766 ? -28.221 16.784 -57.788 1.00 78.25 766 LYS A C 1
ATOM 6072 O O . LYS A 1 766 ? -28.163 15.750 -57.126 1.00 78.25 766 LYS A O 1
ATOM 6077 N N . GLU A 1 767 ? -28.009 16.800 -59.104 1.00 76.00 767 GLU A N 1
ATOM 6078 C CA . GLU A 1 767 ? -27.659 15.585 -59.849 1.00 76.00 767 GLU A CA 1
ATOM 6079 C C . GLU A 1 767 ? -26.246 15.089 -59.501 1.00 76.00 767 GLU A C 1
ATOM 6081 O O . GLU A 1 767 ? -26.048 13.887 -59.324 1.00 76.00 767 GLU A O 1
ATOM 6086 N N . ALA A 1 768 ? -25.288 16.004 -59.315 1.00 75.88 768 ALA A N 1
ATOM 6087 C CA . ALA A 1 768 ? -23.941 15.682 -58.850 1.00 75.88 768 ALA A CA 1
ATOM 6088 C C . ALA A 1 768 ? -23.954 15.043 -57.451 1.00 75.88 768 ALA A C 1
ATOM 6090 O O . ALA A 1 768 ? -23.333 14.000 -57.258 1.00 75.88 768 ALA A O 1
ATOM 6091 N N . LYS A 1 769 ? -24.721 15.599 -56.497 1.00 75.31 769 LYS A N 1
ATOM 6092 C CA . LYS A 1 769 ? -24.891 14.986 -55.167 1.00 75.31 769 LYS A CA 1
ATOM 6093 C C . LYS A 1 769 ? -25.510 13.592 -55.230 1.00 75.31 769 LYS A C 1
ATOM 6095 O O . LYS A 1 769 ? -25.017 12.698 -54.552 1.00 75.31 769 LYS A O 1
ATOM 6100 N N . ARG A 1 770 ? -26.544 13.376 -56.055 1.00 78.88 770 ARG A N 1
ATOM 6101 C CA . ARG A 1 770 ? -27.167 12.045 -56.166 1.00 78.88 770 ARG A CA 1
ATOM 6102 C C . ARG A 1 770 ? -26.198 11.008 -56.740 1.00 78.88 770 ARG A C 1
ATOM 6104 O O . ARG A 1 770 ? -26.131 9.906 -56.211 1.00 78.88 770 ARG A O 1
ATOM 6111 N N . LYS A 1 771 ? -25.410 11.374 -57.758 1.00 75.19 771 LYS A N 1
ATOM 6112 C CA . LYS A 1 771 ? -24.373 10.492 -58.319 1.00 75.19 771 LYS A CA 1
ATOM 6113 C C . LYS A 1 771 ? -23.272 10.184 -57.305 1.00 75.19 771 LYS A C 1
ATOM 6115 O O . LYS A 1 771 ? -22.886 9.030 -57.198 1.00 75.19 771 LYS A O 1
ATOM 6120 N N . ALA A 1 772 ? -22.835 11.171 -56.519 1.00 74.25 772 ALA A N 1
ATOM 6121 C CA . ALA A 1 772 ? -21.872 10.948 -55.441 1.00 74.25 772 ALA A CA 1
ATOM 6122 C C . ALA A 1 772 ? -22.411 9.981 -54.369 1.00 74.25 772 ALA A C 1
ATOM 6124 O O . ALA A 1 772 ? -21.703 9.060 -53.983 1.00 74.25 772 ALA A O 1
ATOM 6125 N N . GLU A 1 773 ? -23.674 10.116 -53.943 1.00 76.12 773 GLU A N 1
ATOM 6126 C CA . GLU A 1 773 ? -24.293 9.154 -53.017 1.00 76.12 773 GLU A CA 1
ATOM 6127 C C . GLU A 1 773 ? -24.460 7.747 -53.619 1.00 76.12 773 GLU A C 1
ATOM 6129 O O . GLU A 1 773 ? -24.324 6.753 -52.906 1.00 76.12 773 GLU A O 1
ATOM 6134 N N . GLU A 1 774 ? -24.807 7.641 -54.905 1.00 79.38 774 GLU A N 1
ATOM 6135 C CA . GLU A 1 774 ? -24.936 6.363 -55.621 1.00 79.38 774 GLU A CA 1
ATOM 6136 C C . GLU A 1 774 ? -23.562 5.672 -55.764 1.00 79.38 774 GLU A C 1
ATOM 6138 O O . GLU A 1 774 ? -23.448 4.467 -55.530 1.00 79.38 774 GLU A O 1
ATOM 6143 N N . GLU A 1 775 ? -22.509 6.435 -56.065 1.00 76.00 775 GLU A N 1
ATOM 6144 C CA . GLU A 1 775 ? -21.129 5.957 -56.202 1.00 76.00 775 GLU A CA 1
ATOM 6145 C C . GLU A 1 775 ? -20.489 5.611 -54.844 1.00 76.00 775 GLU A C 1
ATOM 6147 O O . GLU A 1 775 ? -19.830 4.578 -54.729 1.00 76.00 775 GLU A O 1
ATOM 6152 N N . GLU A 1 776 ? -20.761 6.381 -53.783 1.00 76.38 776 GLU A N 1
ATOM 6153 C CA . GLU A 1 776 ? -20.352 6.053 -52.409 1.00 76.38 776 GLU A CA 1
ATOM 6154 C C . GLU A 1 776 ? -21.004 4.747 -51.932 1.00 76.38 776 GLU A C 1
ATOM 6156 O O . GLU A 1 776 ? -20.313 3.860 -51.426 1.00 76.38 776 GLU A O 1
ATOM 6161 N N . LYS A 1 777 ? -22.317 4.573 -52.150 1.00 77.12 777 LYS A N 1
ATOM 6162 C CA . LYS A 1 777 ? -23.036 3.329 -51.810 1.00 77.12 777 LYS A CA 1
ATOM 6163 C C . LYS A 1 777 ? -22.490 2.133 -52.598 1.00 77.12 777 LYS A C 1
ATOM 6165 O O . LYS A 1 777 ? -22.283 1.069 -52.016 1.00 77.12 777 LYS A O 1
ATOM 6170 N N . ALA A 1 778 ? -22.187 2.305 -53.887 1.00 74.50 778 ALA A N 1
ATOM 6171 C CA . ALA A 1 778 ? -21.570 1.261 -54.707 1.00 74.50 778 ALA A CA 1
ATOM 6172 C C . ALA A 1 778 ? -20.137 0.915 -54.255 1.00 74.50 778 ALA A C 1
ATOM 6174 O O . ALA A 1 778 ? -19.761 -0.259 -54.242 1.00 74.50 778 ALA A O 1
ATOM 6175 N N . ALA A 1 779 ? -19.341 1.908 -53.847 1.00 73.44 779 ALA A N 1
ATOM 6176 C CA . ALA A 1 779 ? -18.008 1.696 -53.288 1.00 73.44 779 ALA A CA 1
ATOM 6177 C C . ALA A 1 779 ? -18.058 0.997 -51.918 1.00 73.44 779 ALA A C 1
ATOM 6179 O O . ALA A 1 779 ? -17.213 0.148 -51.636 1.00 73.44 779 ALA A O 1
ATOM 6180 N N . LYS A 1 780 ? -19.059 1.310 -51.086 1.00 71.56 780 LYS A N 1
ATOM 6181 C CA . LYS A 1 780 ? -19.272 0.670 -49.781 1.00 71.56 780 LYS A CA 1
ATOM 6182 C C . LYS A 1 780 ? -19.640 -0.809 -49.935 1.00 71.56 780 LYS A C 1
ATOM 6184 O O . LYS A 1 780 ? -18.938 -1.651 -49.386 1.00 71.56 780 LYS A O 1
ATOM 6189 N N . LEU A 1 781 ? -20.605 -1.120 -50.806 1.00 72.00 781 LEU A N 1
ATOM 6190 C CA . LEU A 1 781 ? -20.996 -2.499 -51.125 1.00 72.00 781 LEU A CA 1
ATOM 6191 C C . LEU A 1 781 ? -19.838 -3.322 -51.719 1.00 72.00 781 LEU A C 1
ATOM 6193 O O . LEU A 1 781 ? -19.674 -4.493 -51.387 1.00 72.00 781 LEU A O 1
ATOM 6197 N N . ARG A 1 782 ? -18.995 -2.720 -52.573 1.00 74.25 782 ARG A N 1
ATOM 6198 C CA . ARG A 1 782 ? -17.786 -3.393 -53.087 1.00 74.25 782 ARG A CA 1
ATOM 6199 C C . ARG A 1 782 ? -16.772 -3.696 -51.985 1.00 74.25 782 ARG A C 1
ATOM 6201 O O . ARG A 1 782 ? -16.227 -4.792 -51.977 1.00 74.25 782 ARG A O 1
ATOM 6208 N N . ARG A 1 783 ? -16.555 -2.771 -51.044 1.00 69.94 783 ARG A N 1
ATOM 6209 C CA . ARG A 1 783 ? -15.668 -2.988 -49.886 1.00 69.94 783 ARG A CA 1
ATOM 6210 C C . ARG A 1 783 ? -16.196 -4.063 -48.938 1.00 69.94 783 ARG A C 1
ATOM 6212 O O . ARG A 1 783 ? -15.395 -4.800 -48.377 1.00 69.94 783 ARG A O 1
ATOM 6219 N N . GLU A 1 784 ? -17.513 -4.174 -48.778 1.00 69.75 784 GLU A N 1
ATOM 6220 C CA . GLU A 1 784 ? -18.148 -5.264 -48.024 1.00 69.75 784 GLU A CA 1
ATOM 6221 C C . GLU A 1 784 ? -17.932 -6.613 -48.732 1.00 69.75 784 GLU A C 1
ATOM 6223 O O . GLU A 1 784 ? -17.434 -7.545 -48.109 1.00 69.75 784 GLU A O 1
ATOM 6228 N N . GLN A 1 785 ? -18.150 -6.692 -50.049 1.00 63.47 785 GLN A N 1
ATOM 6229 C CA . GLN A 1 785 ? -17.912 -7.914 -50.837 1.00 63.47 785 GLN A CA 1
ATOM 6230 C C . GLN A 1 785 ? -16.424 -8.311 -50.934 1.00 63.47 785 GLN A C 1
ATOM 6232 O O . GLN A 1 785 ? -16.101 -9.500 -50.978 1.00 63.47 785 GLN A O 1
ATOM 6237 N N . GLU A 1 786 ? -15.499 -7.345 -50.949 1.00 68.00 786 GLU A N 1
ATOM 6238 C CA . GLU A 1 786 ? -14.059 -7.611 -50.823 1.00 68.00 786 GLU A CA 1
ATOM 6239 C C . GLU A 1 786 ? -13.680 -8.047 -49.401 1.00 68.00 786 GLU A C 1
ATOM 6241 O O . GLU A 1 786 ? -12.854 -8.950 -49.267 1.00 68.00 786 GLU A O 1
ATOM 6246 N N . LYS A 1 787 ? -14.298 -7.485 -48.346 1.00 59.06 787 LYS A N 1
ATOM 6247 C CA . LYS A 1 787 ? -14.136 -7.986 -46.970 1.00 59.06 787 LYS A CA 1
ATOM 6248 C C . LYS A 1 787 ? -14.607 -9.436 -46.860 1.00 59.06 787 LYS A C 1
ATOM 6250 O O . LYS A 1 787 ? -13.818 -10.263 -46.424 1.00 59.06 787 LYS A O 1
ATOM 6255 N N . GLU A 1 788 ? -15.826 -9.766 -47.292 1.00 63.00 788 GLU A N 1
ATOM 6256 C CA . GLU A 1 788 ? -16.371 -11.133 -47.221 1.00 63.00 788 GLU A CA 1
ATOM 6257 C C . GLU A 1 788 ? -15.480 -12.151 -47.948 1.00 63.00 788 GLU A C 1
ATOM 6259 O O . GLU A 1 788 ? -15.127 -13.182 -47.376 1.00 63.00 788 GLU A O 1
ATOM 6264 N N . LYS A 1 789 ? -15.040 -11.845 -49.178 1.00 64.69 789 LYS A N 1
ATOM 6265 C CA . LYS A 1 789 ? -14.106 -12.715 -49.909 1.00 64.69 789 LYS A CA 1
ATOM 6266 C C . LYS A 1 789 ? -12.776 -12.897 -49.190 1.00 64.69 789 LYS A C 1
ATOM 6268 O O . LYS A 1 789 ? -12.294 -14.019 -49.085 1.00 64.69 789 LYS A O 1
ATOM 6273 N N . ARG A 1 790 ? -12.178 -11.802 -48.717 1.00 56.84 790 ARG A N 1
ATOM 6274 C CA . ARG A 1 790 ? -10.863 -11.828 -48.071 1.00 56.84 790 ARG A CA 1
ATOM 6275 C C . ARG A 1 790 ? -10.913 -12.533 -46.716 1.00 56.84 790 ARG A C 1
ATOM 6277 O O . ARG A 1 790 ? -9.957 -13.211 -46.366 1.00 56.84 790 ARG A O 1
ATOM 6284 N N . VAL A 1 791 ? -12.029 -12.419 -45.998 1.00 55.22 791 VAL A N 1
ATOM 6285 C CA . VAL A 1 791 ? -12.317 -13.184 -44.780 1.00 55.22 791 VAL A CA 1
ATOM 6286 C C . VAL A 1 791 ? -12.377 -14.681 -45.085 1.00 55.22 791 VAL A C 1
ATOM 6288 O O . VAL A 1 791 ? -11.710 -15.450 -44.403 1.00 55.22 791 VAL A O 1
ATOM 6291 N N . GLU A 1 792 ? -13.092 -15.113 -46.127 1.00 58.56 792 GLU A N 1
ATOM 6292 C CA . GLU A 1 792 ? -13.205 -16.548 -46.438 1.00 58.56 792 GLU A CA 1
ATOM 6293 C C . GLU A 1 792 ? -11.898 -17.138 -47.028 1.00 58.56 792 GLU A C 1
ATOM 6295 O O . GLU A 1 792 ? -11.563 -18.289 -46.747 1.00 58.56 792 GLU A O 1
ATOM 6300 N N . GLU A 1 793 ? -11.103 -16.346 -47.764 1.00 53.56 793 GLU A N 1
ATOM 6301 C CA . GLU A 1 793 ? -9.733 -16.713 -48.180 1.00 53.56 793 GLU A CA 1
ATOM 6302 C C . GLU A 1 793 ? -8.754 -16.809 -46.994 1.00 53.56 793 GLU A C 1
ATOM 6304 O O . GLU A 1 793 ? -7.897 -17.694 -46.978 1.00 53.56 793 GLU A O 1
ATOM 6309 N N . VAL A 1 794 ? -8.877 -15.928 -45.991 1.00 51.41 794 VAL A N 1
ATOM 6310 C CA . VAL A 1 794 ? -8.116 -16.025 -44.732 1.00 51.41 794 VAL A CA 1
ATOM 6311 C C . VAL A 1 794 ? -8.506 -17.298 -43.990 1.00 51.41 794 VAL A C 1
ATOM 6313 O O . VAL A 1 794 ? -7.636 -18.090 -43.662 1.00 51.41 794 VAL A O 1
ATOM 6316 N N . LYS A 1 795 ? -9.802 -17.549 -43.810 1.00 52.00 795 LYS A N 1
ATOM 6317 C CA . LYS A 1 795 ? -10.358 -18.696 -43.078 1.00 52.00 795 LYS A CA 1
ATOM 6318 C C . LYS A 1 795 ? -9.819 -20.044 -43.565 1.00 52.00 795 LYS A C 1
ATOM 6320 O O . LYS A 1 795 ? -9.352 -20.836 -42.753 1.00 52.00 795 LYS A O 1
ATOM 6325 N N . GLN A 1 796 ? -9.792 -20.266 -44.884 1.00 49.94 796 GLN A N 1
ATOM 6326 C CA . GLN A 1 796 ? -9.241 -21.499 -45.467 1.00 49.94 796 GLN A CA 1
ATOM 6327 C C . GLN A 1 796 ? -7.728 -21.646 -45.250 1.00 49.94 796 GLN A C 1
ATOM 6329 O O . GLN A 1 796 ? -7.256 -22.758 -45.027 1.00 49.94 796 GLN A O 1
ATOM 6334 N N . LYS A 1 797 ? -6.964 -20.545 -45.272 1.00 47.75 797 LYS A N 1
ATOM 6335 C CA . LYS A 1 797 ? -5.538 -20.579 -44.918 1.00 47.75 797 LYS A CA 1
ATOM 6336 C C . LYS A 1 797 ? -5.321 -20.824 -43.432 1.00 47.75 797 LYS A C 1
ATOM 6338 O O . LYS A 1 797 ? -4.525 -21.682 -43.073 1.00 47.75 797 LYS A O 1
ATOM 6343 N N . THR A 1 798 ? -6.049 -20.106 -42.581 1.00 45.75 798 THR A N 1
ATOM 6344 C CA . THR A 1 798 ? -5.930 -20.209 -41.130 1.00 45.75 798 THR A CA 1
ATOM 6345 C C . THR A 1 798 ? -6.241 -21.624 -40.654 1.00 45.75 798 THR A C 1
ATOM 6347 O O . THR A 1 798 ? -5.502 -22.121 -39.819 1.00 45.75 798 THR A O 1
ATOM 6350 N N . GLU A 1 799 ? -7.242 -22.325 -41.197 1.00 48.34 799 GLU A N 1
ATOM 6351 C CA . GLU A 1 799 ? -7.478 -23.726 -40.810 1.00 48.34 799 GLU A CA 1
ATOM 6352 C C . GLU A 1 799 ? -6.339 -24.679 -41.241 1.00 48.34 799 GLU A C 1
ATOM 6354 O O . GLU A 1 799 ? -5.986 -25.567 -40.467 1.00 48.34 799 GLU A O 1
ATOM 6359 N N . GLU A 1 800 ? -5.700 -24.488 -42.405 1.00 47.38 800 GLU A N 1
ATOM 6360 C CA . GLU A 1 800 ? -4.555 -25.324 -42.820 1.00 47.38 800 GLU A CA 1
ATOM 6361 C C . GLU A 1 800 ? -3.214 -24.951 -42.161 1.00 47.38 800 GLU A C 1
ATOM 6363 O O . GLU A 1 800 ? -2.343 -25.817 -42.048 1.00 47.38 800 GLU A O 1
ATOM 6368 N N . GLU A 1 801 ? -2.999 -23.695 -41.770 1.00 48.59 801 GLU A N 1
ATOM 6369 C CA . GLU A 1 801 ? -1.768 -23.232 -41.109 1.00 48.59 801 GLU A CA 1
ATOM 6370 C C . GLU A 1 801 ? -1.830 -23.506 -39.591 1.00 48.59 801 GLU A C 1
ATOM 6372 O O . GLU A 1 801 ? -0.918 -24.127 -39.042 1.00 48.59 801 GLU A O 1
ATOM 6377 N N . LEU A 1 802 ? -2.955 -23.197 -38.930 1.00 44.22 802 LEU A N 1
ATOM 6378 C CA . LEU A 1 802 ? -3.118 -23.326 -37.475 1.00 44.22 802 LEU A CA 1
ATOM 6379 C C . LEU A 1 802 ? -2.983 -24.776 -36.974 1.00 44.22 802 LEU A C 1
ATOM 6381 O O . LEU A 1 802 ? -2.380 -24.996 -35.927 1.00 44.22 802 LEU A O 1
ATOM 6385 N N . ASP A 1 803 ? -3.483 -25.772 -37.715 1.00 46.44 803 ASP A N 1
ATOM 6386 C CA . ASP A 1 803 ? -3.339 -27.193 -37.343 1.00 46.44 803 ASP A CA 1
ATOM 6387 C C . ASP A 1 803 ? -1.882 -27.699 -37.470 1.00 46.44 803 ASP A C 1
ATOM 6389 O O . ASP A 1 803 ? -1.520 -28.690 -36.832 1.00 46.44 803 ASP A O 1
ATOM 6393 N N . LYS A 1 804 ? -1.019 -27.010 -38.240 1.00 43.00 804 LYS A N 1
ATOM 6394 C CA . LYS A 1 804 ? 0.430 -27.293 -38.304 1.00 43.00 804 LYS A CA 1
ATOM 6395 C C . LYS A 1 804 ? 1.195 -26.559 -37.207 1.00 43.00 804 LYS A C 1
ATOM 6397 O O . LYS A 1 804 ? 2.056 -27.160 -36.566 1.00 43.00 804 LYS A O 1
ATOM 6402 N N . ASP A 1 805 ? 0.858 -25.299 -36.948 1.00 42.12 805 ASP A N 1
ATOM 6403 C CA . ASP A 1 805 ? 1.515 -24.506 -35.905 1.00 42.12 805 ASP A CA 1
ATOM 6404 C C . ASP A 1 805 ? 1.200 -25.051 -34.501 1.00 42.12 805 ASP A C 1
ATOM 6406 O O . ASP A 1 805 ? 2.097 -25.132 -33.665 1.00 42.12 805 ASP A O 1
ATOM 6410 N N . VAL A 1 806 ? -0.005 -25.592 -34.270 1.00 44.03 806 VAL A N 1
ATOM 6411 C CA . VAL A 1 806 ? -0.345 -26.377 -33.062 1.00 44.03 806 VAL A CA 1
ATOM 6412 C C . VAL A 1 806 ? 0.614 -27.55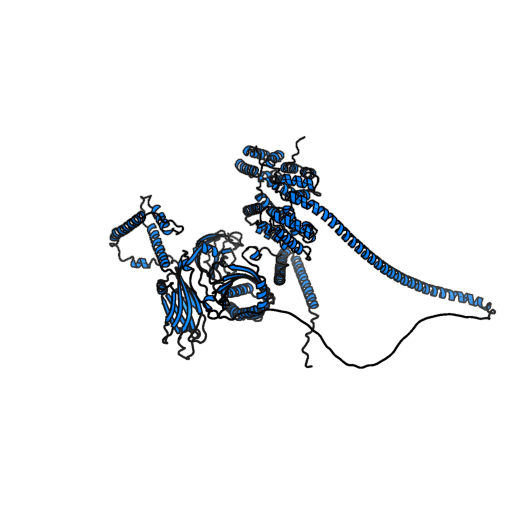7 -32.833 1.00 44.03 806 VAL A C 1
ATOM 6414 O O . VAL A 1 806 ? 0.908 -27.882 -31.683 1.00 44.03 806 VAL A O 1
ATOM 6417 N N . GLN A 1 807 ? 1.125 -28.193 -33.895 1.00 39.50 807 GLN A N 1
ATOM 6418 C CA . GLN A 1 807 ? 2.110 -29.278 -33.783 1.00 39.50 807 GLN A CA 1
ATOM 6419 C C . GLN A 1 807 ? 3.559 -28.789 -33.608 1.00 39.50 807 GLN A C 1
ATOM 6421 O O . GLN A 1 807 ? 4.405 -29.600 -33.242 1.00 39.50 807 GLN A O 1
ATOM 6426 N N . MET A 1 808 ? 3.858 -27.501 -33.823 1.00 38.81 808 MET A N 1
ATOM 6427 C CA . MET A 1 808 ? 5.193 -26.922 -33.601 1.00 38.81 808 MET A CA 1
ATOM 6428 C C . MET A 1 808 ? 5.308 -26.106 -32.304 1.00 38.81 808 MET A C 1
ATOM 6430 O O . MET A 1 808 ? 6.371 -26.108 -31.693 1.00 38.81 808 MET A O 1
ATOM 6434 N N . GLU A 1 809 ? 4.249 -25.415 -31.871 1.00 45.88 809 GLU A N 1
ATOM 6435 C CA . GLU A 1 809 ? 4.239 -24.567 -30.663 1.00 45.88 809 GLU A CA 1
ATOM 6436 C C . GLU A 1 809 ? 4.022 -25.349 -29.352 1.00 45.88 809 GLU A C 1
ATOM 6438 O O . GLU A 1 809 ? 4.098 -24.767 -28.265 1.00 45.88 809 GLU A O 1
ATOM 6443 N N . ALA A 1 810 ? 3.723 -26.649 -29.439 1.00 42.16 810 ALA A N 1
ATOM 6444 C CA . ALA A 1 810 ? 3.577 -27.541 -28.287 1.00 42.16 810 ALA A CA 1
ATOM 6445 C C . ALA A 1 810 ? 4.916 -28.120 -27.788 1.00 42.16 810 ALA A C 1
ATOM 6447 O O . ALA A 1 810 ? 4.986 -28.593 -26.654 1.00 42.16 810 ALA A O 1
ATOM 6448 N N . GLU A 1 811 ? 5.971 -28.073 -28.608 1.00 45.06 811 GLU A N 1
ATOM 6449 C CA . GLU A 1 811 ? 7.335 -28.407 -28.197 1.00 45.06 811 GLU A CA 1
ATOM 6450 C C . GLU A 1 811 ? 8.091 -27.123 -27.838 1.00 45.06 811 GLU A C 1
ATOM 6452 O O . GLU A 1 811 ? 8.324 -26.249 -28.675 1.00 45.06 811 GLU A O 1
ATOM 6457 N N . GLU A 1 812 ? 8.490 -27.013 -26.572 1.00 52.28 812 GLU A N 1
ATOM 6458 C CA . GLU A 1 812 ? 9.348 -25.939 -26.075 1.00 52.28 812 GLU A CA 1
ATOM 6459 C C . GLU A 1 812 ? 10.772 -26.154 -26.609 1.00 52.28 812 GLU A C 1
ATOM 6461 O O . GLU A 1 812 ? 11.603 -26.827 -25.998 1.00 52.28 812 GLU A O 1
ATOM 6466 N N . LYS A 1 813 ? 11.024 -25.651 -27.825 1.00 58.22 813 LYS A N 1
ATOM 6467 C CA . LYS A 1 813 ? 12.350 -25.678 -28.456 1.00 58.22 813 LYS A CA 1
ATOM 6468 C C . LYS A 1 813 ? 13.363 -25.001 -27.535 1.00 58.22 813 LYS A C 1
ATOM 6470 O O . LYS A 1 813 ? 13.081 -23.928 -27.009 1.00 58.22 813 LYS A O 1
ATOM 6475 N N . ALA A 1 814 ? 14.542 -25.607 -27.401 1.00 64.88 814 ALA A N 1
ATOM 6476 C CA . ALA A 1 814 ? 15.647 -25.017 -26.655 1.00 64.88 814 ALA A CA 1
ATOM 6477 C C . ALA A 1 814 ? 15.942 -23.590 -27.156 1.00 64.88 814 ALA A C 1
ATOM 6479 O O . ALA A 1 814 ? 15.967 -23.352 -28.365 1.00 64.88 814 ALA A O 1
ATOM 6480 N N . GLU A 1 815 ? 16.144 -22.655 -26.225 1.00 80.19 815 GLU A N 1
ATOM 6481 C CA . GLU A 1 815 ? 16.720 -21.341 -26.521 1.00 80.19 815 GLU A CA 1
ATOM 6482 C C . GLU A 1 815 ? 18.238 -21.534 -26.714 1.00 80.19 815 GLU A C 1
ATOM 6484 O O . GLU A 1 815 ? 18.911 -22.041 -25.815 1.00 80.19 815 GLU A O 1
ATOM 6489 N N . ASP A 1 816 ? 18.768 -21.185 -27.894 1.00 89.81 816 ASP A N 1
ATOM 6490 C CA . ASP A 1 816 ? 20.199 -21.284 -28.205 1.00 89.81 816 ASP A CA 1
ATOM 6491 C C . ASP A 1 816 ? 20.825 -19.887 -28.326 1.00 89.81 816 ASP A C 1
ATOM 6493 O O . ASP A 1 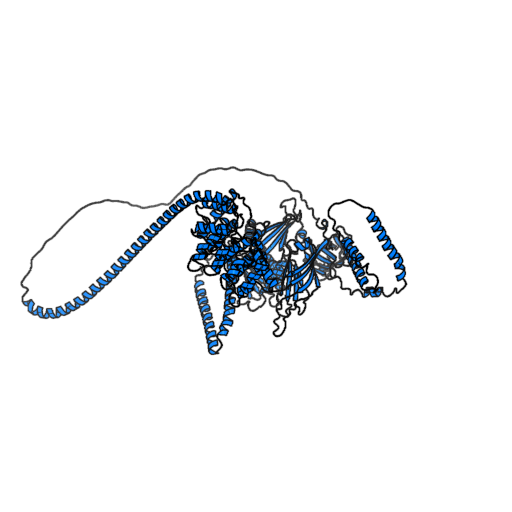816 ? 20.460 -19.054 -29.169 1.00 89.81 816 ASP A O 1
ATOM 6497 N N . ALA A 1 817 ? 21.843 -19.659 -27.501 1.00 92.25 817 ALA A N 1
ATOM 6498 C CA . ALA A 1 817 ? 22.626 -18.437 -27.485 1.00 92.25 817 ALA A CA 1
ATOM 6499 C C . ALA A 1 817 ? 23.614 -18.364 -28.664 1.00 92.25 817 ALA A C 1
ATOM 6501 O O . ALA A 1 817 ? 24.236 -19.356 -29.047 1.00 92.25 817 ALA A O 1
ATOM 6502 N N . THR A 1 818 ? 23.837 -17.160 -29.200 1.00 93.44 818 THR A N 1
ATOM 6503 C CA . THR A 1 818 ? 24.950 -16.896 -30.134 1.00 93.44 818 THR A CA 1
ATOM 6504 C C . THR A 1 818 ? 26.245 -16.533 -29.411 1.00 93.44 818 THR A C 1
ATOM 6506 O O . THR A 1 818 ? 27.324 -16.703 -29.981 1.00 93.44 818 THR A O 1
ATOM 6509 N N . LEU A 1 819 ? 26.149 -16.072 -28.161 1.00 92.44 819 LEU A N 1
ATOM 6510 C CA . LEU A 1 819 ? 27.269 -15.840 -27.257 1.00 92.44 819 LEU A CA 1
ATOM 6511 C C . LEU A 1 819 ? 27.206 -16.839 -26.095 1.00 92.44 819 LEU A C 1
ATOM 6513 O O . LEU A 1 819 ? 26.269 -16.830 -25.306 1.00 92.44 819 LEU A O 1
ATOM 6517 N N . ILE A 1 820 ? 28.220 -17.697 -25.993 1.00 91.38 820 ILE A N 1
ATOM 6518 C CA . ILE A 1 820 ? 28.347 -18.730 -24.954 1.00 91.38 820 ILE A CA 1
ATOM 6519 C C . ILE A 1 820 ? 29.606 -18.496 -24.098 1.00 91.38 820 ILE A C 1
ATOM 6521 O O . ILE A 1 820 ? 30.521 -17.791 -24.541 1.00 91.38 820 ILE A O 1
ATOM 6525 N N . PRO A 1 821 ? 29.700 -19.067 -22.880 1.00 90.88 821 PRO A N 1
ATOM 6526 C CA . PRO A 1 821 ? 30.912 -18.989 -22.067 1.00 90.88 821 PRO A CA 1
ATOM 6527 C C . PRO A 1 821 ? 32.142 -19.527 -22.811 1.00 90.88 821 PRO A C 1
ATOM 6529 O O . PRO A 1 821 ? 32.114 -20.619 -23.373 1.00 90.88 821 PRO A O 1
ATOM 6532 N N . SER A 1 822 ? 33.240 -18.769 -22.796 1.00 90.56 822 SER A N 1
ATOM 6533 C CA . SER A 1 822 ? 34.489 -19.177 -23.448 1.00 90.56 822 SER A CA 1
ATOM 6534 C C . SER A 1 822 ? 35.166 -20.316 -22.690 1.00 90.56 822 SER A C 1
ATOM 6536 O O . SER A 1 822 ? 35.442 -20.171 -21.497 1.00 90.56 822 SER A O 1
ATOM 6538 N N . GLU A 1 823 ? 35.498 -21.405 -23.390 1.00 87.94 823 GLU A N 1
ATOM 6539 C CA . GLU A 1 823 ? 36.325 -22.502 -22.863 1.00 87.94 823 GLU A CA 1
ATOM 6540 C C . GLU A 1 823 ? 37.770 -22.055 -22.581 1.00 87.94 823 GLU A C 1
ATOM 6542 O O . GLU A 1 823 ? 38.414 -22.554 -21.660 1.00 87.94 823 GLU A O 1
ATOM 6547 N N . THR A 1 824 ? 38.289 -21.092 -23.351 1.00 87.00 824 THR A N 1
ATOM 6548 C CA . THR A 1 824 ? 39.657 -20.560 -23.221 1.00 87.00 824 THR A CA 1
ATOM 6549 C C . THR A 1 824 ? 39.654 -19.210 -22.503 1.00 87.00 824 THR A C 1
ATOM 6551 O O . THR A 1 824 ? 40.179 -18.216 -23.011 1.00 87.00 824 THR A O 1
ATOM 6554 N N . PHE A 1 825 ? 38.983 -19.145 -21.355 1.00 92.69 825 PHE A N 1
ATOM 6555 C CA . PHE A 1 825 ? 38.892 -17.939 -20.536 1.00 92.69 825 PHE A CA 1
ATOM 6556 C C . PHE A 1 825 ? 40.131 -17.772 -19.646 1.00 92.69 825 PHE A C 1
ATOM 6558 O O . PHE A 1 825 ? 40.402 -18.608 -18.786 1.00 92.69 825 PHE A O 1
ATOM 6565 N N . ASP A 1 826 ? 40.856 -16.669 -19.836 1.00 93.31 826 ASP A N 1
ATOM 6566 C CA . ASP A 1 826 ? 41.964 -16.241 -18.979 1.00 93.31 826 ASP A CA 1
ATOM 6567 C C . ASP A 1 826 ? 41.658 -14.827 -18.470 1.00 93.31 826 ASP A C 1
ATOM 6569 O O . ASP A 1 826 ? 41.837 -13.824 -19.164 1.00 93.31 826 ASP A O 1
ATOM 6573 N N . LEU A 1 827 ? 41.165 -14.776 -17.233 1.00 91.38 827 LEU A N 1
ATOM 6574 C CA . LEU A 1 827 ? 40.747 -13.562 -16.538 1.00 91.38 827 LEU A CA 1
ATOM 6575 C C . LEU A 1 827 ? 41.871 -12.518 -16.417 1.00 91.38 827 LEU A C 1
ATOM 6577 O O . LEU A 1 827 ? 41.613 -11.310 -16.469 1.00 91.38 827 LEU A O 1
ATOM 6581 N N . ASP A 1 828 ? 43.116 -12.968 -16.251 1.00 91.31 828 ASP A N 1
ATOM 6582 C CA . ASP A 1 828 ? 44.265 -12.082 -16.118 1.00 91.31 828 ASP A CA 1
ATOM 6583 C C . ASP A 1 828 ? 44.651 -11.488 -17.476 1.00 91.31 828 ASP A C 1
ATOM 6585 O O . ASP A 1 828 ? 44.829 -10.267 -17.574 1.00 91.31 828 ASP A O 1
ATOM 6589 N N . ALA A 1 829 ? 44.713 -12.327 -18.515 1.00 93.56 829 ALA A N 1
ATOM 6590 C CA . ALA A 1 829 ? 45.038 -11.921 -19.877 1.00 93.56 829 ALA A CA 1
ATOM 6591 C C . ALA A 1 829 ? 43.961 -11.015 -20.493 1.00 93.56 829 ALA A C 1
ATOM 6593 O O . ALA A 1 829 ? 44.306 -9.976 -21.055 1.00 93.56 829 ALA A O 1
ATOM 6594 N N . ASP A 1 830 ? 42.673 -11.341 -20.347 1.00 94.62 830 ASP A N 1
ATOM 6595 C CA . ASP A 1 830 ? 41.566 -10.522 -20.865 1.00 94.62 830 ASP A CA 1
ATOM 6596 C C . ASP A 1 830 ? 41.541 -9.131 -20.212 1.00 94.62 830 ASP A C 1
ATOM 6598 O O . ASP A 1 830 ? 41.400 -8.107 -20.892 1.00 94.62 830 ASP A O 1
ATOM 6602 N N . CYS A 1 831 ? 41.765 -9.068 -18.895 1.00 92.88 831 CYS A N 1
ATOM 6603 C CA . CYS A 1 831 ? 41.901 -7.805 -18.175 1.00 92.88 831 CYS A CA 1
ATOM 6604 C C . CYS A 1 831 ? 43.096 -6.978 -18.684 1.00 92.88 831 CYS A C 1
ATOM 6606 O O . CYS A 1 831 ? 42.977 -5.759 -18.849 1.00 92.88 831 CYS A O 1
ATOM 6608 N N . ASP A 1 832 ? 44.248 -7.607 -18.934 1.00 92.19 832 ASP A N 1
ATOM 6609 C CA . ASP A 1 832 ? 45.440 -6.902 -19.412 1.00 92.19 832 ASP A CA 1
ATOM 6610 C C . ASP A 1 832 ? 45.345 -6.517 -20.908 1.00 92.19 832 ASP A C 1
ATOM 6612 O O . ASP A 1 832 ? 45.888 -5.480 -21.303 1.00 92.19 832 ASP A O 1
ATOM 6616 N N . VAL A 1 833 ? 44.567 -7.245 -21.723 1.00 94.75 833 VAL A N 1
ATOM 6617 C CA . VAL A 1 833 ? 44.181 -6.848 -23.092 1.00 94.75 833 VAL A CA 1
ATOM 6618 C C . VAL A 1 833 ? 43.304 -5.594 -23.073 1.00 94.75 833 VAL A C 1
ATOM 6620 O O . VAL A 1 833 ? 43.654 -4.614 -23.734 1.00 94.75 833 VAL A O 1
ATOM 6623 N N . LEU A 1 834 ? 42.224 -5.562 -22.281 1.00 93.75 834 LEU A N 1
ATOM 6624 C CA . LEU A 1 834 ? 41.357 -4.377 -22.178 1.00 93.75 834 LEU A CA 1
ATOM 6625 C C . LEU A 1 834 ? 42.100 -3.166 -21.597 1.00 93.75 834 LEU A C 1
ATOM 6627 O O . LEU A 1 834 ? 41.977 -2.050 -22.104 1.00 93.75 834 LEU A O 1
ATOM 6631 N N . LYS A 1 835 ? 42.947 -3.378 -20.583 1.00 91.25 835 LYS A N 1
ATOM 6632 C CA . LYS A 1 835 ? 43.838 -2.346 -20.029 1.00 91.25 835 LYS A CA 1
ATOM 6633 C C . LYS A 1 835 ? 44.766 -1.771 -21.095 1.00 91.25 835 LYS A C 1
ATOM 6635 O O . LYS A 1 835 ? 44.884 -0.552 -21.208 1.00 91.25 835 LYS A O 1
ATOM 6640 N N . LYS A 1 836 ? 45.401 -2.625 -21.903 1.00 92.81 836 LYS A N 1
ATOM 6641 C CA . LYS A 1 836 ? 46.250 -2.202 -23.023 1.00 92.81 836 LYS A CA 1
ATOM 6642 C C . LYS A 1 836 ? 45.449 -1.414 -24.063 1.00 92.81 836 LYS A C 1
ATOM 6644 O O . LYS A 1 836 ? 45.903 -0.340 -24.455 1.00 92.81 836 LYS A O 1
ATOM 6649 N N . ALA A 1 837 ? 44.265 -1.892 -24.448 1.00 93.25 837 ALA A N 1
ATOM 6650 C CA . ALA A 1 837 ? 43.374 -1.221 -25.393 1.00 93.25 837 ALA A CA 1
ATOM 6651 C C . ALA A 1 837 ? 43.015 0.208 -24.951 1.00 93.25 837 ALA A C 1
ATOM 6653 O O . ALA A 1 837 ? 43.206 1.165 -25.701 1.00 93.25 837 ALA A O 1
ATOM 6654 N N . LEU A 1 838 ? 42.581 0.365 -23.698 1.00 91.19 838 LEU A N 1
ATOM 6655 C CA . LEU A 1 838 ? 42.143 1.644 -23.129 1.00 91.19 838 LEU A CA 1
ATOM 6656 C C . LEU A 1 838 ? 43.314 2.577 -22.754 1.00 91.19 838 LEU A C 1
ATOM 6658 O O . LEU A 1 838 ? 43.118 3.777 -22.561 1.00 91.19 838 LEU A O 1
ATOM 6662 N N . SER A 1 839 ? 44.550 2.066 -22.689 1.00 84.81 839 SER A N 1
ATOM 6663 C CA . SER A 1 839 ? 45.742 2.850 -22.319 1.00 84.81 839 SER A CA 1
ATOM 6664 C C . SER A 1 839 ? 46.303 3.777 -23.406 1.00 84.81 839 SER A C 1
ATOM 6666 O O . SER A 1 839 ? 47.173 4.595 -23.098 1.00 84.81 839 SER A O 1
ATOM 6668 N N . LYS A 1 840 ? 45.844 3.687 -24.665 1.00 78.69 840 LYS A N 1
ATOM 6669 C CA . LYS A 1 840 ? 46.389 4.506 -25.764 1.00 78.69 840 LYS A CA 1
ATOM 6670 C C . LYS A 1 840 ? 46.204 6.005 -25.508 1.00 78.69 840 LYS A C 1
ATOM 6672 O O . LYS A 1 840 ? 45.186 6.436 -24.974 1.00 78.69 840 LYS A O 1
ATOM 6677 N N . THR A 1 841 ? 47.168 6.823 -25.930 1.00 66.88 841 THR A N 1
ATOM 6678 C CA . THR A 1 841 ? 47.137 8.286 -25.730 1.00 66.88 841 THR A CA 1
ATOM 6679 C C . THR A 1 841 ? 45.988 8.966 -26.485 1.00 66.88 841 THR A C 1
ATOM 6681 O O . THR A 1 841 ? 45.410 9.925 -25.982 1.00 66.88 841 THR A O 1
ATOM 6684 N N . PHE A 1 842 ? 45.629 8.440 -27.659 1.00 70.38 842 PHE A N 1
ATOM 6685 C CA . PHE A 1 842 ? 44.493 8.863 -28.481 1.00 70.38 842 PHE A CA 1
ATOM 6686 C C . PHE A 1 842 ? 43.695 7.615 -28.891 1.00 70.38 842 PHE A C 1
ATOM 6688 O O . PHE A 1 842 ? 44.312 6.616 -29.265 1.00 70.38 842 PHE A O 1
ATOM 6695 N N . GLY A 1 843 ? 42.359 7.676 -28.818 1.00 74.00 843 GLY A N 1
ATOM 6696 C CA . GLY A 1 843 ? 41.464 6.535 -29.079 1.00 74.00 843 GLY A CA 1
ATOM 6697 C C . GLY A 1 843 ? 41.617 5.372 -28.087 1.00 74.00 843 GLY A C 1
ATOM 6698 O O . GLY A 1 843 ? 42.226 5.531 -27.018 1.00 74.00 843 GLY A O 1
ATOM 6699 N N . ALA A 1 844 ? 41.077 4.209 -28.461 1.00 88.94 844 ALA A N 1
ATOM 6700 C CA . ALA A 1 844 ? 41.241 2.932 -27.774 1.00 88.94 844 ALA A CA 1
ATOM 6701 C C . ALA A 1 844 ? 41.826 1.869 -28.734 1.00 88.94 844 ALA A C 1
ATOM 6703 O O . ALA A 1 844 ? 42.519 2.192 -29.700 1.00 88.94 844 ALA A O 1
ATOM 6704 N N . ASP A 1 845 ? 41.629 0.583 -28.441 1.00 92.44 845 ASP A N 1
ATOM 6705 C CA . ASP A 1 845 ? 41.823 -0.512 -29.397 1.00 92.44 845 ASP A CA 1
ATOM 6706 C C . ASP A 1 845 ? 40.485 -1.229 -29.561 1.00 92.44 845 ASP A C 1
ATOM 6708 O O . ASP A 1 845 ? 40.155 -2.161 -28.833 1.00 92.44 845 ASP A O 1
ATOM 6712 N N . GLU A 1 846 ? 39.669 -0.679 -30.449 1.00 93.44 846 GLU A N 1
ATOM 6713 C CA . GLU A 1 846 ? 38.261 -1.015 -30.619 1.00 93.44 846 GLU A CA 1
ATOM 6714 C C . GLU A 1 846 ? 38.104 -2.473 -31.087 1.00 93.44 846 GLU A C 1
ATOM 6716 O O . GLU A 1 846 ? 37.282 -3.206 -30.540 1.00 93.44 846 GLU A O 1
ATOM 6721 N N . ASP A 1 847 ? 38.984 -2.937 -31.985 1.00 93.56 847 ASP A N 1
ATOM 6722 C CA . ASP A 1 847 ? 39.086 -4.347 -32.390 1.00 93.56 847 ASP A CA 1
ATOM 6723 C C . ASP A 1 847 ? 39.419 -5.275 -31.204 1.00 93.56 847 ASP A C 1
ATOM 6725 O O . ASP A 1 847 ? 38.805 -6.333 -31.066 1.00 93.56 847 ASP A O 1
ATOM 6729 N N . ALA A 1 848 ? 40.348 -4.897 -30.315 1.00 93.56 848 ALA A N 1
ATOM 6730 C CA . ALA A 1 848 ? 40.672 -5.703 -29.132 1.00 93.56 848 ALA A CA 1
ATOM 6731 C C . ALA A 1 848 ? 39.566 -5.683 -28.059 1.00 93.56 848 ALA A C 1
ATOM 6733 O O . ALA A 1 848 ? 39.392 -6.668 -27.341 1.00 93.56 848 ALA A O 1
ATOM 6734 N N . ILE A 1 849 ? 38.802 -4.589 -27.952 1.00 95.19 849 ILE A N 1
ATOM 6735 C CA . ILE A 1 849 ? 37.625 -4.501 -27.074 1.00 95.19 849 ILE A CA 1
ATOM 6736 C C . ILE A 1 849 ? 36.514 -5.427 -27.587 1.00 95.19 849 ILE A C 1
ATOM 6738 O O . ILE A 1 849 ? 35.942 -6.176 -26.795 1.00 95.19 849 ILE A O 1
ATOM 6742 N N . ILE A 1 850 ? 36.263 -5.450 -28.901 1.00 95.06 850 ILE A N 1
ATOM 6743 C CA . ILE A 1 850 ? 35.325 -6.393 -29.533 1.00 95.06 850 ILE A CA 1
ATOM 6744 C C . ILE A 1 850 ? 35.782 -7.839 -29.314 1.00 95.06 850 ILE A C 1
ATOM 6746 O O . ILE A 1 850 ? 34.987 -8.659 -28.862 1.00 95.06 850 ILE A O 1
ATOM 6750 N N . GLU A 1 851 ? 37.052 -8.156 -29.583 1.00 91.81 851 GLU A N 1
ATOM 6751 C CA . GLU A 1 851 ? 37.611 -9.514 -29.471 1.00 91.81 851 GLU A CA 1
ATOM 6752 C C . GLU A 1 851 ? 37.448 -10.123 -28.065 1.00 91.81 851 GLU A C 1
ATOM 6754 O O . GLU A 1 851 ? 37.256 -11.334 -27.951 1.00 91.81 851 GLU A O 1
ATOM 6759 N N . VAL A 1 852 ? 37.472 -9.300 -27.007 1.00 93.62 852 VAL A N 1
ATOM 6760 C CA . VAL A 1 852 ? 37.180 -9.738 -25.632 1.00 93.62 852 VAL A CA 1
ATOM 6761 C C . VAL A 1 852 ? 35.672 -9.735 -25.352 1.00 93.62 852 VAL A C 1
ATOM 6763 O O . VAL A 1 852 ? 35.114 -10.782 -25.028 1.00 93.62 852 VAL A O 1
ATOM 6766 N N . LEU A 1 853 ? 34.985 -8.592 -25.468 1.00 93.81 853 LEU A N 1
ATOM 6767 C CA . LEU A 1 853 ? 33.603 -8.462 -24.979 1.00 93.81 853 LEU A CA 1
ATOM 6768 C C . LEU A 1 853 ? 32.592 -9.298 -25.782 1.00 93.81 853 LEU A C 1
ATOM 6770 O O . LEU A 1 853 ? 31.645 -9.812 -25.195 1.00 93.81 853 LEU A O 1
ATOM 6774 N N . SER A 1 854 ? 32.811 -9.506 -27.085 1.00 93.25 854 SER A N 1
ATOM 6775 C CA . SER A 1 854 ? 31.934 -10.344 -27.926 1.00 93.25 854 SER A CA 1
ATOM 6776 C C . SER A 1 854 ? 32.203 -11.851 -27.830 1.00 93.25 854 SER A C 1
ATOM 6778 O O . SER A 1 854 ? 31.567 -12.630 -28.537 1.00 93.25 854 SER A O 1
ATOM 6780 N N . LYS A 1 855 ? 33.153 -12.284 -26.986 1.00 92.56 855 LYS A N 1
ATOM 6781 C CA . LYS A 1 855 ? 33.571 -13.694 -26.855 1.00 92.56 855 LYS A CA 1
ATOM 6782 C C . LYS A 1 855 ? 33.662 -14.171 -25.408 1.00 92.56 855 LYS A C 1
ATOM 6784 O O . LYS A 1 855 ? 34.372 -15.134 -25.119 1.00 92.56 855 LYS A O 1
ATOM 6789 N N . ARG A 1 856 ? 33.005 -13.481 -24.481 1.00 94.25 856 ARG A N 1
ATOM 6790 C CA . ARG A 1 856 ? 32.927 -13.829 -23.057 1.00 94.25 856 ARG A CA 1
ATOM 6791 C C . ARG A 1 856 ? 31.480 -13.683 -22.621 1.00 94.25 856 ARG A C 1
ATOM 6793 O O . ARG A 1 856 ? 30.865 -12.684 -22.978 1.00 94.25 856 ARG A O 1
ATOM 6800 N N . SER A 1 857 ? 30.960 -14.641 -21.861 1.00 93.94 857 SER A N 1
ATOM 6801 C CA . SER A 1 857 ? 29.618 -14.543 -21.256 1.00 93.94 857 SER A CA 1
ATOM 6802 C C . SER A 1 857 ? 29.546 -13.420 -20.216 1.00 93.94 857 SER A C 1
ATOM 6804 O O . SER A 1 857 ? 30.586 -12.957 -19.740 1.00 93.94 857 SER A O 1
ATOM 6806 N N . GLN A 1 858 ? 28.343 -12.999 -19.823 1.00 92.75 858 GLN A N 1
ATOM 6807 C CA . GLN A 1 858 ? 28.127 -11.952 -18.822 1.00 92.75 858 GLN A CA 1
ATOM 6808 C C . GLN A 1 858 ? 28.935 -12.209 -17.543 1.00 92.75 858 GLN A C 1
ATOM 6810 O O . GLN A 1 858 ? 29.678 -11.329 -17.115 1.00 92.75 858 GLN A O 1
ATOM 6815 N N . GLN A 1 859 ? 28.902 -13.433 -17.009 1.00 91.88 859 GLN A N 1
ATOM 6816 C CA . GLN A 1 859 ? 29.647 -13.809 -15.800 1.00 91.88 859 GLN A CA 1
ATOM 6817 C C . GLN A 1 859 ? 31.167 -13.643 -15.974 1.00 91.88 859 GLN A C 1
ATOM 6819 O O . GLN A 1 859 ? 31.866 -13.203 -15.061 1.00 91.88 859 GLN A O 1
ATOM 6824 N N . GLN A 1 860 ? 31.694 -13.953 -17.163 1.00 94.75 860 GLN A N 1
ATOM 6825 C CA . GLN A 1 860 ? 33.109 -13.753 -17.491 1.00 94.75 860 GLN A CA 1
ATOM 6826 C C . GLN A 1 860 ? 33.443 -12.255 -17.629 1.00 94.75 860 GLN A C 1
ATOM 6828 O O . GLN A 1 860 ? 34.480 -11.813 -17.131 1.00 94.75 860 GLN A O 1
ATOM 6833 N N . ARG A 1 861 ? 32.562 -11.448 -18.240 1.00 95.00 861 ARG A N 1
ATOM 6834 C CA . ARG A 1 861 ? 32.729 -9.984 -18.364 1.00 95.00 861 ARG A CA 1
ATOM 6835 C C . ARG A 1 861 ? 32.657 -9.273 -17.009 1.00 95.00 861 ARG A C 1
ATOM 6837 O O . ARG A 1 861 ? 33.449 -8.364 -16.763 1.00 95.00 861 ARG A O 1
ATOM 6844 N N . GLU A 1 862 ? 31.787 -9.723 -16.109 1.00 89.88 862 GLU A N 1
ATOM 6845 C CA . GLU A 1 862 ? 31.673 -9.229 -14.733 1.00 89.88 862 GLU A CA 1
ATOM 6846 C C . GLU A 1 862 ? 32.951 -9.513 -13.926 1.00 89.88 862 GLU A C 1
ATOM 6848 O O . GLU A 1 862 ? 33.525 -8.604 -13.318 1.00 89.88 862 GLU A O 1
ATOM 6853 N N . GLN A 1 863 ? 33.476 -10.743 -14.003 1.00 91.44 863 GLN A N 1
ATOM 6854 C CA . GLN A 1 863 ? 34.763 -11.097 -13.395 1.00 91.44 863 GLN A CA 1
ATOM 6855 C C . GLN A 1 863 ? 35.911 -10.243 -13.958 1.00 91.44 863 GLN A C 1
ATOM 6857 O O . GLN A 1 863 ? 36.720 -9.725 -13.184 1.00 91.44 863 GLN A O 1
ATOM 6862 N N . ILE A 1 864 ? 35.963 -10.023 -15.280 1.00 92.50 864 ILE A N 1
ATOM 6863 C CA . ILE A 1 864 ? 36.944 -9.120 -15.907 1.00 92.50 864 ILE A CA 1
ATOM 6864 C C . ILE A 1 864 ? 36.801 -7.692 -15.357 1.00 92.50 864 ILE A C 1
ATOM 6866 O O . ILE A 1 864 ? 37.809 -7.076 -15.007 1.00 92.50 864 ILE A O 1
ATOM 6870 N N . ALA A 1 865 ? 35.583 -7.160 -15.222 1.00 89.19 865 ALA A N 1
ATOM 6871 C CA . ALA A 1 865 ? 35.346 -5.819 -14.686 1.00 89.19 865 ALA A CA 1
ATOM 6872 C C . ALA A 1 865 ? 35.784 -5.680 -13.211 1.00 89.19 865 ALA A C 1
ATOM 6874 O O . ALA A 1 865 ? 36.394 -4.669 -12.839 1.00 89.19 865 ALA A O 1
ATOM 6875 N N . LEU A 1 866 ? 35.545 -6.704 -12.384 1.00 84.94 866 LEU A N 1
ATOM 6876 C CA . LEU A 1 866 ? 35.987 -6.765 -10.985 1.00 84.94 866 LEU A CA 1
ATOM 6877 C C . LEU A 1 866 ? 37.520 -6.854 -10.864 1.00 84.94 866 LEU A C 1
ATOM 6879 O O . LEU A 1 866 ? 38.133 -6.143 -10.057 1.00 84.94 866 LEU A O 1
ATOM 6883 N N . THR A 1 867 ? 38.160 -7.664 -11.709 1.00 89.12 867 THR A N 1
ATOM 6884 C CA . THR A 1 867 ? 39.625 -7.789 -11.774 1.00 89.12 867 THR A CA 1
ATOM 6885 C C . THR A 1 867 ? 40.269 -6.510 -12.304 1.00 89.12 867 THR A C 1
ATOM 6887 O O . THR A 1 867 ? 41.262 -6.054 -11.739 1.00 89.12 867 THR A O 1
ATOM 6890 N N . TYR A 1 868 ? 39.669 -5.848 -13.297 1.00 88.38 868 TYR A N 1
ATOM 6891 C CA . TYR A 1 868 ? 40.104 -4.538 -13.787 1.00 88.38 868 TYR A CA 1
ATOM 6892 C C . TYR A 1 868 ? 40.035 -3.478 -12.678 1.00 88.38 868 TYR A C 1
ATOM 6894 O O . TYR A 1 868 ? 41.004 -2.742 -12.472 1.00 88.38 868 TYR A O 1
ATOM 6902 N N . ARG A 1 869 ? 38.946 -3.449 -11.893 1.00 86.50 869 ARG A N 1
ATOM 6903 C CA . ARG A 1 869 ? 38.820 -2.581 -10.707 1.00 86.50 869 ARG A CA 1
ATOM 6904 C C . ARG A 1 869 ? 39.924 -2.843 -9.689 1.00 86.50 869 ARG A C 1
ATOM 6906 O O . ARG A 1 869 ? 40.538 -1.890 -9.211 1.00 86.50 869 ARG A O 1
ATOM 6913 N N . THR A 1 870 ? 40.210 -4.111 -9.413 1.00 82.31 870 THR A N 1
ATOM 6914 C CA . THR A 1 870 ? 41.212 -4.532 -8.423 1.00 82.31 870 THR A CA 1
ATOM 6915 C C . THR A 1 870 ? 42.648 -4.240 -8.879 1.00 82.31 870 THR A C 1
ATOM 6917 O O . THR A 1 870 ? 43.420 -3.660 -8.120 1.00 82.31 870 THR A O 1
ATOM 6920 N N . LYS A 1 871 ? 43.007 -4.563 -10.130 1.00 84.69 871 LYS A N 1
ATOM 6921 C CA . LYS A 1 871 ? 44.348 -4.325 -10.702 1.00 84.69 871 LYS A CA 1
ATOM 6922 C C . LYS A 1 871 ? 44.646 -2.849 -10.990 1.00 84.69 871 LYS A C 1
ATOM 6924 O O . LYS A 1 871 ? 45.810 -2.453 -10.945 1.00 84.69 871 LYS A O 1
ATOM 6929 N N . ASN A 1 872 ? 43.636 -2.055 -11.363 1.00 79.19 872 ASN A N 1
ATOM 6930 C CA . ASN A 1 872 ? 43.839 -0.721 -11.950 1.00 79.19 872 ASN A CA 1
ATOM 6931 C C . ASN A 1 872 ? 43.270 0.436 -11.111 1.00 79.19 872 ASN A C 1
ATOM 6933 O O . ASN A 1 872 ? 43.486 1.592 -11.470 1.00 79.19 872 ASN A O 1
ATOM 6937 N N . GLY A 1 873 ? 42.526 0.159 -10.033 1.00 78.38 873 GLY A N 1
ATOM 6938 C CA . GLY A 1 873 ? 41.886 1.188 -9.200 1.00 78.38 873 GLY A CA 1
ATOM 6939 C C . GLY A 1 873 ? 40.766 1.963 -9.908 1.00 78.38 873 GLY A C 1
ATOM 6940 O O . GLY A 1 873 ? 40.411 3.064 -9.487 1.00 78.38 873 GLY A O 1
ATOM 6941 N N . LYS A 1 874 ? 40.226 1.420 -11.006 1.00 79.94 874 LYS A N 1
ATOM 6942 C CA . LYS A 1 874 ? 39.290 2.095 -11.914 1.00 79.94 874 LYS A CA 1
ATOM 6943 C C . LYS A 1 874 ? 38.152 1.181 -12.358 1.00 79.94 874 LYS A C 1
ATOM 6945 O O . LYS A 1 874 ? 38.354 -0.007 -12.555 1.00 79.94 874 LYS A O 1
ATOM 6950 N N . TYR A 1 875 ? 36.979 1.747 -12.612 1.00 86.94 875 TYR A N 1
ATOM 6951 C CA . TYR A 1 875 ? 35.836 1.011 -13.158 1.00 86.94 875 TYR A CA 1
ATOM 6952 C C . TYR A 1 875 ? 35.957 0.868 -14.681 1.00 86.94 875 TYR A C 1
ATOM 6954 O O . TYR A 1 875 ? 36.114 1.877 -15.369 1.00 86.94 875 TYR A O 1
ATOM 6962 N N . LEU A 1 876 ? 35.844 -0.360 -15.202 1.00 89.69 876 LEU A N 1
ATOM 6963 C CA . LEU A 1 876 ? 35.973 -0.657 -16.637 1.00 89.69 876 LEU A CA 1
ATOM 6964 C C . LEU A 1 876 ? 34.961 0.133 -17.486 1.00 89.69 876 LEU A C 1
ATOM 6966 O O . LEU A 1 876 ? 35.367 0.827 -18.412 1.00 89.69 876 LEU A O 1
ATOM 6970 N N . ALA A 1 877 ? 33.679 0.124 -17.100 1.00 90.06 877 ALA A N 1
ATOM 6971 C CA . ALA A 1 877 ? 32.623 0.918 -17.739 1.00 90.06 877 ALA A CA 1
ATOM 6972 C C . ALA A 1 877 ? 32.978 2.415 -17.839 1.00 90.06 877 ALA A C 1
ATOM 6974 O O . ALA A 1 877 ? 32.784 3.041 -18.875 1.00 90.06 877 ALA A O 1
ATOM 6975 N N . LYS A 1 878 ? 33.582 2.987 -16.787 1.00 87.25 878 LYS A N 1
ATOM 6976 C CA . LYS A 1 878 ? 33.987 4.399 -16.780 1.00 87.25 878 LYS A CA 1
ATOM 6977 C C . LYS A 1 878 ? 35.180 4.668 -17.698 1.00 87.25 878 LYS A C 1
ATOM 6979 O O . LYS A 1 878 ? 35.216 5.715 -18.332 1.00 87.25 878 LYS A O 1
ATOM 6984 N N . ASP A 1 879 ? 36.155 3.762 -17.779 1.00 89.94 879 ASP A N 1
ATOM 6985 C CA . ASP A 1 879 ? 37.253 3.907 -18.743 1.00 89.94 879 ASP A CA 1
ATOM 6986 C C . ASP A 1 879 ? 36.786 3.707 -20.195 1.00 89.94 879 ASP A C 1
ATOM 6988 O O . ASP A 1 879 ? 37.323 4.385 -21.064 1.00 89.94 879 ASP A O 1
ATOM 6992 N N . LEU A 1 880 ? 35.769 2.871 -20.455 1.00 91.94 880 LEU A N 1
ATOM 6993 C CA . LEU A 1 880 ? 35.111 2.762 -21.767 1.00 91.94 880 LEU A CA 1
ATOM 6994 C C . LEU A 1 880 ? 34.426 4.084 -22.156 1.00 91.94 880 LEU A C 1
ATOM 6996 O O . LEU A 1 880 ? 34.769 4.645 -23.193 1.00 91.94 880 LEU A O 1
ATOM 7000 N N . THR A 1 881 ? 33.567 4.646 -21.298 1.00 90.19 881 THR A N 1
ATOM 7001 C CA . THR A 1 881 ? 32.927 5.966 -21.512 1.00 90.19 881 THR A CA 1
ATOM 7002 C C . THR A 1 881 ? 33.924 7.122 -21.661 1.00 90.19 881 THR A C 1
ATOM 7004 O O . THR A 1 881 ? 33.673 8.085 -22.376 1.00 90.19 881 THR A O 1
ATOM 7007 N N . ASN A 1 882 ? 35.105 7.041 -21.042 1.00 88.88 882 ASN A N 1
ATOM 7008 C CA . ASN A 1 882 ? 36.163 8.046 -21.223 1.00 88.88 882 ASN A CA 1
ATOM 7009 C C . ASN A 1 882 ? 36.954 7.897 -22.545 1.00 88.88 882 ASN A C 1
ATOM 7011 O O . ASN A 1 882 ? 37.881 8.682 -22.779 1.00 88.88 882 ASN A O 1
ATOM 7015 N N . LYS A 1 883 ? 36.698 6.856 -23.351 1.00 91.25 883 LYS A N 1
ATOM 7016 C CA . LYS A 1 883 ? 37.569 6.442 -24.470 1.00 91.25 883 LYS A CA 1
ATOM 7017 C C . LYS A 1 883 ? 36.857 6.135 -25.778 1.00 91.25 883 LYS A C 1
ATOM 7019 O O . LYS A 1 883 ? 37.448 6.362 -26.833 1.00 91.25 883 LYS A O 1
ATOM 7024 N N . LEU A 1 884 ? 35.643 5.610 -25.704 1.00 92.56 884 LEU A N 1
ATOM 7025 C CA . LEU A 1 884 ? 34.759 5.367 -26.836 1.00 92.56 884 LEU A CA 1
ATOM 7026 C C . LEU A 1 884 ? 33.789 6.552 -26.989 1.00 92.56 884 LEU A C 1
ATOM 7028 O O . LEU A 1 884 ? 33.890 7.538 -26.262 1.00 92.56 884 LEU A O 1
ATOM 7032 N N . SER A 1 885 ? 32.883 6.490 -27.967 1.00 89.81 885 SER A N 1
ATOM 7033 C CA . SER A 1 885 ? 31.750 7.423 -28.055 1.00 89.81 885 SER A CA 1
ATOM 7034 C C . SER A 1 885 ? 30.600 6.839 -28.881 1.00 89.81 885 SER A C 1
ATOM 7036 O O . SER A 1 885 ? 30.831 6.014 -29.771 1.00 89.81 885 SER A O 1
ATOM 7038 N N . GLY A 1 886 ? 29.372 7.292 -28.614 1.00 91.12 886 GLY A N 1
ATOM 7039 C CA . GLY A 1 886 ? 28.172 6.919 -29.374 1.00 91.12 886 GLY A CA 1
ATOM 7040 C C . GLY A 1 886 ? 27.775 5.451 -29.201 1.00 91.12 886 GLY A C 1
ATOM 7041 O O . GLY A 1 886 ? 28.183 4.797 -28.251 1.00 91.12 886 GLY A O 1
ATOM 7042 N N . ASN A 1 887 ? 27.001 4.902 -30.135 1.00 91.25 887 ASN A N 1
ATOM 7043 C CA . ASN A 1 887 ? 26.341 3.596 -29.977 1.00 91.25 887 ASN A CA 1
ATOM 7044 C C . ASN A 1 887 ? 27.316 2.427 -29.703 1.00 91.25 887 ASN A C 1
ATOM 7046 O O . ASN A 1 887 ? 26.948 1.446 -29.061 1.00 91.25 887 ASN A O 1
ATOM 7050 N N . PHE A 1 888 ? 28.578 2.534 -30.148 1.00 94.31 888 PHE A N 1
ATOM 7051 C CA . PHE A 1 888 ? 29.634 1.571 -29.807 1.00 94.31 888 PHE A CA 1
ATOM 7052 C C . PHE A 1 888 ? 30.053 1.645 -28.331 1.00 94.31 888 PHE A C 1
ATOM 7054 O O . PHE A 1 888 ? 30.276 0.606 -27.717 1.00 94.31 888 PHE A O 1
ATOM 7061 N N . GLU A 1 889 ? 30.135 2.847 -27.751 1.00 93.94 889 GLU A N 1
ATOM 7062 C CA . GLU A 1 889 ? 30.319 3.033 -26.307 1.00 93.94 889 GLU A CA 1
ATOM 7063 C C . GLU A 1 889 ? 29.141 2.431 -25.543 1.00 93.94 889 GLU A C 1
ATOM 7065 O O . GLU A 1 889 ? 29.365 1.584 -24.681 1.00 93.94 889 GLU A O 1
ATOM 7070 N N . THR A 1 890 ? 27.910 2.817 -25.907 1.00 91.62 890 THR A N 1
ATOM 7071 C CA . THR A 1 890 ? 26.668 2.337 -25.283 1.00 91.62 890 THR A CA 1
ATOM 7072 C C . THR A 1 890 ? 26.646 0.814 -25.231 1.00 91.62 890 THR A C 1
ATOM 7074 O O . THR A 1 890 ? 26.594 0.242 -24.147 1.00 91.62 890 THR A O 1
ATOM 7077 N N . LEU A 1 891 ? 26.820 0.147 -26.377 1.00 93.75 891 LEU A N 1
ATOM 7078 C CA . LEU A 1 891 ? 26.850 -1.313 -26.465 1.00 93.75 891 LEU A CA 1
ATOM 7079 C C . LEU A 1 891 ? 28.015 -1.934 -25.668 1.00 93.75 891 LEU A C 1
ATOM 7081 O O . LEU A 1 891 ? 27.821 -2.946 -25.001 1.00 93.75 891 LEU A O 1
ATOM 7085 N N . CYS A 1 892 ? 29.217 -1.343 -25.679 1.00 94.44 892 CYS A N 1
ATOM 7086 C CA . CYS A 1 892 ? 30.342 -1.855 -24.882 1.00 94.44 892 CYS A CA 1
ATOM 7087 C C . CYS A 1 892 ? 30.125 -1.728 -23.366 1.00 94.44 892 CYS A C 1
ATOM 7089 O O . CYS A 1 892 ? 30.645 -2.552 -22.616 1.00 94.44 892 CYS A O 1
ATOM 7091 N N . VAL A 1 893 ? 29.408 -0.697 -22.911 1.00 92.12 893 VAL A N 1
ATOM 7092 C CA . VAL A 1 893 ? 29.112 -0.456 -21.491 1.00 92.12 893 VAL A CA 1
ATOM 7093 C C . VAL A 1 893 ? 27.918 -1.288 -21.031 1.00 92.12 893 VAL A C 1
ATOM 7095 O O . VAL A 1 893 ? 28.011 -1.948 -19.999 1.00 92.12 893 VAL A O 1
ATOM 7098 N N . GLU A 1 894 ? 26.831 -1.311 -21.803 1.00 90.75 894 GLU A N 1
ATOM 7099 C CA . GLU A 1 894 ? 25.607 -2.050 -21.477 1.00 90.75 894 GLU A CA 1
ATOM 7100 C C . GLU A 1 894 ? 25.855 -3.561 -21.369 1.00 90.75 894 GLU A C 1
ATOM 7102 O O . GLU A 1 894 ? 25.361 -4.199 -20.441 1.00 90.75 894 GLU A O 1
ATOM 7107 N N . MET A 1 895 ? 26.725 -4.117 -22.221 1.00 91.19 895 MET A N 1
ATOM 7108 C CA . MET A 1 895 ? 27.148 -5.522 -22.153 1.00 91.19 895 MET A CA 1
ATOM 7109 C C . MET A 1 895 ? 27.879 -5.903 -20.849 1.00 91.19 895 MET A C 1
ATOM 7111 O O . MET A 1 895 ? 28.044 -7.095 -20.588 1.00 91.19 895 MET A O 1
ATOM 7115 N N . LEU A 1 896 ? 28.347 -4.956 -20.025 1.00 91.25 896 LEU A N 1
ATOM 7116 C CA . LEU A 1 896 ? 29.003 -5.270 -18.743 1.00 91.25 896 LEU A CA 1
ATOM 7117 C C . LEU A 1 896 ? 28.024 -5.542 -17.592 1.00 91.25 896 LEU A C 1
ATOM 7119 O O . LEU A 1 896 ? 28.456 -6.068 -16.567 1.00 91.25 896 LEU A O 1
ATOM 7123 N N . TYR A 1 897 ? 26.749 -5.181 -17.734 1.00 90.31 897 TYR A N 1
ATOM 7124 C CA . TYR A 1 897 ? 25.745 -5.348 -16.684 1.00 90.31 897 TYR A CA 1
ATOM 7125 C C . TYR A 1 897 ? 25.151 -6.767 -16.679 1.00 90.31 897 TYR A C 1
ATOM 7127 O O . TYR A 1 897 ? 25.072 -7.432 -17.714 1.00 90.31 897 TYR A O 1
ATOM 7135 N N . GLY A 1 898 ? 24.722 -7.244 -15.506 1.00 90.06 898 GLY A N 1
ATOM 7136 C CA . GLY A 1 898 ? 23.904 -8.463 -15.408 1.00 90.06 898 GLY A CA 1
ATOM 7137 C C . GLY A 1 898 ? 22.512 -8.245 -16.023 1.00 90.06 898 GLY A C 1
ATOM 7138 O O . GLY A 1 898 ? 22.052 -7.106 -16.012 1.00 90.06 898 GLY A O 1
ATOM 7139 N N . PRO A 1 899 ? 21.790 -9.271 -16.522 1.00 91.56 899 PRO A N 1
ATOM 7140 C CA . PRO A 1 899 ? 20.534 -9.059 -17.259 1.00 91.56 899 PRO A CA 1
ATOM 7141 C C . PRO A 1 899 ? 19.481 -8.251 -16.483 1.00 91.56 899 PRO A C 1
ATOM 7143 O O . PRO A 1 899 ? 18.892 -7.320 -17.024 1.00 91.56 899 PRO A O 1
ATOM 7146 N N . ALA A 1 900 ? 19.315 -8.537 -15.187 1.00 94.56 900 ALA A N 1
ATOM 7147 C CA . ALA A 1 900 ? 18.411 -7.791 -14.312 1.00 94.56 900 ALA A CA 1
ATOM 7148 C C . ALA A 1 900 ? 18.879 -6.348 -14.031 1.00 94.56 900 ALA A C 1
ATOM 7150 O O . ALA A 1 900 ? 18.054 -5.450 -13.888 1.00 94.56 900 ALA A O 1
ATOM 7151 N N . GLU A 1 901 ? 20.193 -6.109 -13.982 1.00 94.25 901 GLU A N 1
ATOM 7152 C CA . GLU A 1 901 ? 20.775 -4.771 -13.818 1.00 94.25 901 GLU A CA 1
ATOM 7153 C C . GLU A 1 901 ? 20.654 -3.948 -15.105 1.00 94.25 901 GLU A C 1
ATOM 7155 O O . GLU A 1 901 ? 20.325 -2.766 -15.058 1.00 94.25 901 GLU A O 1
ATOM 7160 N N . PHE A 1 902 ? 20.872 -4.584 -16.255 1.00 94.69 902 PHE A N 1
ATOM 7161 C CA . PHE A 1 902 ? 20.667 -4.007 -17.573 1.00 94.69 902 PHE A CA 1
ATOM 7162 C C . PHE A 1 902 ? 19.212 -3.557 -17.754 1.00 94.69 902 PHE A C 1
ATOM 7164 O O . PHE A 1 902 ? 18.960 -2.379 -18.001 1.00 94.69 902 PHE A O 1
ATOM 7171 N N . ASP A 1 903 ? 18.252 -4.459 -17.547 1.00 96.81 903 ASP A N 1
ATOM 7172 C CA . ASP A 1 903 ? 16.829 -4.142 -17.683 1.00 96.81 903 ASP A CA 1
ATOM 7173 C C . ASP A 1 903 ? 16.384 -3.071 -16.673 1.00 96.81 903 ASP A C 1
ATOM 7175 O O . ASP A 1 903 ? 15.692 -2.128 -17.053 1.00 96.81 903 ASP A O 1
ATOM 7179 N N . ALA A 1 904 ? 16.841 -3.132 -15.414 1.00 97.31 904 ALA A N 1
ATOM 7180 C CA . ALA A 1 904 ? 16.577 -2.084 -14.425 1.00 97.31 904 ALA A CA 1
ATOM 7181 C C . ALA A 1 904 ? 17.125 -0.710 -14.863 1.00 97.31 904 ALA A C 1
ATOM 7183 O O . ALA A 1 904 ? 16.456 0.310 -14.679 1.00 97.31 904 ALA A O 1
ATOM 7184 N N . ARG A 1 905 ? 18.313 -0.671 -15.483 1.00 94.94 905 ARG A N 1
ATOM 7185 C CA . ARG A 1 905 ? 18.912 0.556 -16.033 1.00 94.94 905 ARG A CA 1
ATOM 7186 C C . ARG A 1 905 ? 18.138 1.099 -17.232 1.00 94.94 905 ARG A C 1
ATOM 7188 O O . ARG A 1 905 ? 17.952 2.314 -17.296 1.00 94.94 905 ARG A O 1
ATOM 7195 N N . GLN A 1 906 ? 17.646 0.241 -18.128 1.00 95.31 906 GLN A N 1
ATOM 7196 C CA . GLN A 1 906 ? 16.839 0.679 -19.272 1.00 95.31 906 GLN A CA 1
ATOM 7197 C C . GLN A 1 906 ? 15.443 1.152 -18.850 1.00 95.31 906 GLN A C 1
ATOM 7199 O O . GLN A 1 906 ? 14.985 2.177 -19.347 1.00 95.31 906 GLN A O 1
ATOM 7204 N N . LEU A 1 907 ? 14.807 0.499 -17.873 1.00 96.50 907 LEU A N 1
ATOM 7205 C CA . LEU A 1 907 ? 13.557 0.976 -17.268 1.00 96.50 907 LEU A CA 1
ATOM 7206 C C . LEU A 1 907 ? 13.746 2.341 -16.586 1.00 96.50 907 LEU A C 1
ATOM 7208 O O . LEU A 1 907 ? 12.956 3.257 -16.803 1.00 96.50 907 LEU A O 1
ATOM 7212 N N . TYR A 1 908 ? 14.831 2.527 -15.827 1.00 95.50 908 TYR A N 1
ATOM 7213 C CA . TYR A 1 908 ? 15.154 3.830 -15.240 1.00 95.50 908 TYR A CA 1
ATOM 7214 C C . TYR A 1 908 ? 15.450 4.893 -16.310 1.00 95.50 908 TYR A C 1
ATOM 7216 O O . TYR A 1 908 ? 14.987 6.022 -16.187 1.00 95.50 908 TYR A O 1
ATOM 7224 N N . LYS A 1 909 ? 16.178 4.554 -17.386 1.00 93.31 909 LYS A N 1
ATOM 7225 C CA . LYS A 1 909 ? 16.403 5.450 -18.537 1.00 93.31 909 LYS A CA 1
ATOM 7226 C C . LYS A 1 909 ? 15.075 5.867 -19.182 1.00 93.31 909 LYS A C 1
ATOM 7228 O O . LYS A 1 909 ? 14.920 7.046 -19.483 1.00 93.31 909 LYS A O 1
ATOM 7233 N N . ALA A 1 910 ? 14.132 4.934 -19.330 1.00 94.38 910 ALA A N 1
ATOM 7234 C CA . ALA A 1 910 ? 12.807 5.171 -19.898 1.00 94.38 910 ALA A CA 1
ATOM 7235 C C . ALA A 1 910 ? 11.920 6.085 -19.037 1.00 94.38 910 ALA A C 1
ATOM 7237 O O . ALA A 1 910 ? 11.158 6.861 -19.593 1.00 94.38 910 ALA A O 1
ATOM 7238 N N . MET A 1 911 ? 12.023 6.034 -17.706 1.00 93.88 911 MET A N 1
ATOM 7239 C CA . MET A 1 911 ? 11.238 6.883 -16.785 1.00 93.88 911 MET A CA 1
ATOM 7240 C C . MET A 1 911 ? 11.934 8.213 -16.423 1.00 93.88 911 MET A C 1
ATOM 7242 O O . MET A 1 911 ? 11.368 9.100 -15.792 1.00 93.88 911 MET A O 1
ATOM 7246 N N . LYS A 1 912 ? 13.204 8.404 -16.799 1.00 88.50 912 LYS A N 1
ATOM 7247 C CA . LYS A 1 912 ? 13.983 9.580 -16.384 1.00 88.50 912 LYS A CA 1
ATOM 7248 C C . LYS A 1 912 ? 13.776 10.782 -17.311 1.00 88.50 912 LYS A C 1
ATOM 7250 O O . LYS A 1 912 ? 14.673 11.139 -18.081 1.00 88.50 912 LYS A O 1
ATOM 7255 N N . GLY A 1 913 ? 12.647 11.477 -17.183 1.00 73.50 913 GLY A N 1
ATOM 7256 C CA . GLY A 1 913 ? 12.371 12.632 -18.039 1.00 73.50 913 GLY A CA 1
ATOM 7257 C C . GLY A 1 913 ? 11.270 13.588 -17.583 1.00 73.50 913 GLY A C 1
ATOM 7258 O O . GLY A 1 913 ? 10.932 13.710 -16.410 1.00 73.50 913 GLY A O 1
ATOM 7259 N N . LEU A 1 914 ? 10.749 14.325 -18.566 1.00 53.84 914 LEU A N 1
ATOM 7260 C CA . LEU A 1 914 ? 9.442 14.975 -18.510 1.00 53.84 914 LEU A CA 1
ATOM 7261 C C . LEU A 1 914 ? 8.546 14.215 -19.493 1.00 53.84 914 LEU A C 1
ATOM 7263 O O . LEU A 1 914 ? 8.454 14.597 -20.660 1.00 53.84 914 LEU A O 1
ATOM 7267 N N . GLY A 1 915 ? 7.948 13.127 -19.009 1.00 66.88 915 GLY A N 1
ATOM 7268 C CA . GLY A 1 915 ? 7.419 12.045 -19.840 1.00 66.88 915 GLY A CA 1
ATOM 7269 C C . GLY A 1 915 ? 8.424 10.898 -19.967 1.00 66.88 915 GLY A C 1
ATOM 7270 O O . GLY A 1 915 ? 9.609 11.072 -19.659 1.00 66.88 915 GLY A O 1
ATOM 7271 N N . SER A 1 916 ? 7.923 9.752 -20.416 1.00 84.25 916 SER A N 1
ATOM 7272 C CA . SER A 1 916 ? 8.604 8.457 -20.358 1.00 84.25 916 SER A CA 1
ATOM 7273 C C . SER A 1 916 ? 8.805 7.866 -21.768 1.00 84.25 916 SER A C 1
ATOM 7275 O O . SER A 1 916 ? 8.381 8.460 -22.756 1.00 84.25 916 SER A O 1
ATOM 7277 N N . ASP A 1 917 ? 9.468 6.711 -21.874 1.00 88.56 917 ASP A N 1
ATOM 7278 C CA . ASP A 1 917 ? 9.515 5.883 -23.090 1.00 88.56 917 ASP A CA 1
ATOM 7279 C C . ASP A 1 917 ? 8.634 4.640 -22.898 1.00 88.56 917 ASP A C 1
ATOM 7281 O O . ASP A 1 917 ? 9.047 3.622 -22.330 1.00 88.56 917 ASP A O 1
ATOM 7285 N N . GLU A 1 918 ? 7.385 4.734 -23.354 1.00 92.06 918 GLU A N 1
ATOM 7286 C CA . GLU A 1 918 ? 6.386 3.679 -23.205 1.00 92.06 918 GLU A CA 1
ATOM 7287 C C . GLU A 1 918 ? 6.787 2.391 -23.942 1.00 92.06 918 GLU A C 1
ATOM 7289 O O . GLU A 1 918 ? 6.458 1.297 -23.484 1.00 92.06 918 GLU A O 1
ATOM 7294 N N . GLN A 1 919 ? 7.537 2.482 -25.046 1.00 91.81 919 GLN A N 1
ATOM 7295 C CA . GLN A 1 919 ? 7.937 1.319 -25.845 1.00 91.81 919 GLN A CA 1
ATOM 7296 C C . GLN A 1 919 ? 9.019 0.492 -25.131 1.00 91.81 919 GLN A C 1
ATOM 7298 O O . GLN A 1 919 ? 8.958 -0.739 -25.163 1.00 91.81 919 GLN A O 1
ATOM 7303 N N . VAL A 1 920 ? 9.958 1.132 -24.421 1.00 93.88 920 VAL A N 1
ATOM 7304 C CA . VAL A 1 920 ? 10.930 0.432 -23.557 1.00 93.88 920 VAL A CA 1
ATOM 7305 C C . VAL A 1 920 ? 10.240 -0.220 -22.357 1.00 93.88 920 VAL A C 1
ATOM 7307 O O . VAL A 1 920 ? 10.544 -1.374 -22.034 1.00 93.88 920 VAL A O 1
ATOM 7310 N N . LEU A 1 921 ? 9.280 0.471 -21.726 1.00 96.31 921 LEU A N 1
ATOM 7311 C CA . LEU A 1 921 ? 8.469 -0.106 -20.647 1.00 96.31 921 LEU A CA 1
ATOM 7312 C C . LEU A 1 921 ? 7.712 -1.353 -21.133 1.00 96.31 921 LEU A C 1
ATOM 7314 O O . LEU A 1 921 ? 7.783 -2.399 -20.487 1.00 96.31 921 LEU A O 1
ATOM 7318 N N . ILE A 1 922 ? 7.055 -1.271 -22.295 1.00 95.81 922 ILE A N 1
ATOM 7319 C CA . ILE A 1 922 ? 6.341 -2.385 -22.935 1.00 95.81 922 ILE A CA 1
ATOM 7320 C C . ILE A 1 922 ? 7.286 -3.548 -23.246 1.00 95.81 922 ILE A C 1
ATOM 7322 O O . ILE A 1 922 ? 7.014 -4.677 -22.836 1.00 95.81 922 ILE A O 1
ATOM 7326 N N . GLU A 1 923 ? 8.391 -3.306 -23.957 1.00 94.50 923 GLU A N 1
ATOM 7327 C CA . GLU A 1 923 ? 9.287 -4.377 -24.405 1.00 94.50 923 GLU A CA 1
ATOM 7328 C C . GLU A 1 923 ? 9.837 -5.184 -23.227 1.00 94.50 923 GLU A C 1
ATOM 7330 O O . GLU A 1 923 ? 9.895 -6.412 -23.297 1.00 94.50 923 GLU A O 1
ATOM 7335 N N . ILE A 1 924 ? 10.217 -4.526 -22.132 1.00 95.94 924 ILE A N 1
ATOM 7336 C CA . ILE A 1 924 ? 10.760 -5.209 -20.958 1.00 95.94 924 ILE A CA 1
ATOM 7337 C C . ILE A 1 924 ? 9.614 -5.839 -20.150 1.00 95.94 924 ILE A C 1
ATOM 7339 O O . ILE A 1 924 ? 9.526 -7.066 -20.059 1.00 95.94 924 ILE A O 1
ATOM 7343 N N . ILE A 1 925 ? 8.691 -5.038 -19.612 1.00 96.94 925 ILE A N 1
ATOM 7344 C CA . ILE A 1 925 ? 7.697 -5.499 -18.626 1.00 96.94 925 ILE A CA 1
ATOM 7345 C C . ILE A 1 925 ? 6.743 -6.553 -19.215 1.00 96.94 925 ILE A C 1
ATOM 7347 O O . ILE A 1 925 ? 6.346 -7.483 -18.512 1.00 96.94 925 ILE A O 1
ATOM 7351 N N . CYS A 1 926 ? 6.404 -6.469 -20.506 1.00 95.31 926 CYS A N 1
ATOM 7352 C CA . CYS A 1 926 ? 5.505 -7.428 -21.156 1.00 95.31 926 CYS A CA 1
ATOM 7353 C C . CYS A 1 926 ? 6.204 -8.664 -21.759 1.00 95.31 926 CYS A C 1
ATOM 7355 O O . CYS A 1 926 ? 5.495 -9.553 -22.239 1.00 95.31 926 CYS A O 1
ATOM 7357 N N . SER A 1 927 ? 7.546 -8.762 -21.749 1.00 92.44 927 SER A N 1
ATOM 7358 C CA . SER A 1 927 ? 8.274 -9.916 -22.327 1.00 92.44 927 SER A CA 1
ATOM 7359 C C . SER A 1 927 ? 9.083 -10.769 -21.343 1.00 92.44 927 SER A C 1
ATOM 7361 O O . SER A 1 927 ? 9.418 -11.918 -21.667 1.00 92.44 927 SER A O 1
ATOM 7363 N N . ARG A 1 928 ? 9.442 -10.240 -20.169 1.00 92.75 928 ARG A N 1
ATOM 7364 C CA . ARG A 1 928 ? 10.230 -10.965 -19.157 1.00 92.75 928 ARG A CA 1
ATOM 7365 C C . ARG A 1 928 ? 9.381 -11.992 -18.387 1.00 92.75 928 ARG A C 1
ATOM 7367 O O . ARG A 1 928 ? 8.163 -11.862 -18.290 1.00 92.75 928 ARG A O 1
ATOM 7374 N N . THR A 1 929 ? 10.020 -13.052 -17.886 1.00 91.88 929 THR A N 1
ATOM 7375 C CA . THR A 1 929 ? 9.365 -14.085 -17.053 1.00 91.88 929 THR A CA 1
ATOM 7376 C C . THR A 1 929 ? 9.124 -13.592 -15.622 1.00 91.88 929 THR A C 1
ATOM 7378 O O . THR A 1 929 ? 9.655 -12.553 -15.235 1.00 91.88 929 THR A O 1
ATOM 7381 N N . ASN A 1 930 ? 8.353 -14.329 -14.810 1.00 92.56 930 ASN A N 1
ATOM 7382 C CA . ASN A 1 930 ? 8.113 -13.945 -13.412 1.00 92.56 930 ASN A CA 1
ATOM 7383 C C . ASN A 1 930 ? 9.435 -13.830 -12.624 1.00 92.56 930 ASN A C 1
ATOM 7385 O O . ASN A 1 930 ? 9.659 -12.843 -11.929 1.00 92.56 930 ASN A O 1
ATOM 7389 N N . ASP A 1 931 ? 10.327 -14.815 -12.769 1.00 93.62 931 ASP A N 1
ATOM 7390 C CA . ASP A 1 931 ? 11.666 -14.810 -12.163 1.00 93.62 931 ASP A CA 1
ATOM 7391 C C . ASP A 1 931 ? 12.502 -13.602 -12.621 1.00 93.62 931 ASP A C 1
ATOM 7393 O O . ASP A 1 931 ? 12.978 -12.828 -11.790 1.00 93.62 931 ASP A O 1
ATOM 7397 N N . GLN A 1 932 ? 12.581 -13.359 -13.937 1.00 94.94 932 GLN A N 1
ATOM 7398 C CA . GLN A 1 932 ? 13.273 -12.188 -14.487 1.00 94.94 932 GLN A CA 1
ATOM 7399 C C . GLN A 1 932 ? 12.713 -10.877 -13.919 1.00 94.94 932 GLN A C 1
ATOM 7401 O O . GLN A 1 932 ? 13.485 -10.035 -13.473 1.00 94.94 932 GLN A O 1
ATOM 7406 N N . LEU A 1 933 ? 11.387 -10.707 -13.872 1.00 97.12 933 LEU A N 1
ATOM 7407 C CA . LEU A 1 933 ? 10.762 -9.509 -13.304 1.00 97.12 933 LEU A CA 1
ATOM 7408 C C . LEU A 1 933 ? 11.090 -9.345 -11.813 1.00 97.12 933 LEU A C 1
ATOM 7410 O O . LEU A 1 933 ? 11.451 -8.249 -11.397 1.00 97.12 933 LEU A O 1
ATOM 7414 N N . ASN A 1 934 ? 11.045 -10.411 -11.011 1.00 97.25 934 ASN A N 1
ATOM 7415 C CA . ASN A 1 934 ? 11.405 -10.336 -9.590 1.00 97.25 934 ASN A CA 1
ATOM 7416 C C . ASN A 1 934 ? 12.883 -9.963 -9.371 1.00 97.25 934 ASN A C 1
ATOM 7418 O O . ASN A 1 934 ? 13.180 -9.144 -8.499 1.00 97.25 934 ASN A O 1
ATOM 7422 N N . GLN A 1 935 ? 13.800 -10.485 -10.191 1.00 96.75 935 GLN A N 1
ATOM 7423 C CA . GLN A 1 935 ? 15.212 -10.086 -10.163 1.00 96.75 935 GLN A CA 1
ATOM 7424 C C . GLN A 1 935 ? 15.398 -8.616 -10.572 1.00 96.75 935 GLN A C 1
ATOM 7426 O O . GLN A 1 935 ? 16.105 -7.875 -9.889 1.00 96.75 935 GLN A O 1
ATOM 7431 N N . ILE A 1 936 ? 14.728 -8.169 -11.642 1.00 98.12 936 ILE A N 1
ATOM 7432 C CA . ILE A 1 936 ? 14.762 -6.773 -12.107 1.00 98.12 936 ILE A CA 1
ATOM 7433 C C . ILE A 1 936 ? 14.278 -5.830 -11.003 1.00 98.12 936 ILE A C 1
ATOM 7435 O O . ILE A 1 936 ? 14.940 -4.831 -10.742 1.00 98.12 936 ILE A O 1
ATOM 7439 N N . LYS A 1 937 ? 13.187 -6.162 -10.301 1.00 97.56 937 LYS A N 1
ATOM 7440 C CA . LYS A 1 937 ? 12.677 -5.370 -9.168 1.00 97.56 937 LYS A CA 1
ATOM 7441 C C . LYS A 1 937 ? 13.689 -5.250 -8.032 1.00 97.56 937 LYS A C 1
ATOM 7443 O O . LYS A 1 937 ? 13.988 -4.139 -7.598 1.00 97.56 937 LYS A O 1
ATOM 7448 N N . ALA A 1 938 ? 14.266 -6.372 -7.595 1.00 96.69 938 ALA A N 1
ATOM 7449 C CA . ALA A 1 938 ? 15.265 -6.382 -6.528 1.00 96.69 938 ALA A CA 1
ATOM 7450 C C . ALA A 1 938 ? 16.505 -5.539 -6.884 1.00 96.69 938 ALA A C 1
ATOM 7452 O O . ALA A 1 938 ? 17.006 -4.779 -6.049 1.00 96.69 938 ALA A O 1
ATOM 7453 N N . VAL A 1 939 ? 16.975 -5.614 -8.134 1.00 96.56 939 VAL A N 1
ATOM 7454 C CA . VAL A 1 939 ? 18.116 -4.812 -8.600 1.00 96.56 939 VAL A CA 1
ATOM 7455 C C . VAL A 1 939 ? 17.733 -3.343 -8.797 1.00 96.56 939 VAL A C 1
ATOM 7457 O O . VAL A 1 939 ? 18.505 -2.472 -8.409 1.00 96.56 939 VAL A O 1
ATOM 7460 N N . TYR A 1 940 ? 16.539 -3.041 -9.311 1.00 97.56 940 TYR A N 1
ATOM 7461 C CA . TYR A 1 940 ? 16.035 -1.671 -9.459 1.00 97.56 940 TYR A CA 1
ATOM 7462 C C . TYR A 1 940 ? 15.963 -0.956 -8.103 1.00 97.56 940 TYR A C 1
ATOM 7464 O O . TYR A 1 940 ? 16.533 0.126 -7.959 1.00 97.56 940 TYR A O 1
ATOM 7472 N N . LYS A 1 941 ? 15.387 -1.604 -7.079 1.00 95.75 941 LYS A N 1
ATOM 7473 C CA . LYS A 1 941 ? 15.396 -1.099 -5.699 1.00 95.75 941 LYS A CA 1
ATOM 7474 C C . LYS A 1 941 ? 16.822 -0.857 -5.197 1.00 95.75 941 LYS A C 1
ATOM 7476 O O . LYS A 1 941 ? 17.118 0.215 -4.685 1.00 95.75 941 LYS A O 1
ATOM 7481 N N . THR A 1 942 ? 17.729 -1.811 -5.420 1.00 95.06 942 THR A N 1
ATOM 7482 C CA . THR A 1 942 ? 19.142 -1.712 -5.002 1.00 95.06 942 THR A CA 1
ATOM 7483 C C . THR A 1 942 ? 19.914 -0.585 -5.712 1.00 95.06 942 THR A C 1
ATOM 7485 O O . THR A 1 942 ? 20.853 -0.030 -5.144 1.00 95.06 942 THR A O 1
ATOM 7488 N N . LEU A 1 943 ? 19.551 -0.238 -6.953 1.00 90.62 943 LEU A N 1
ATOM 7489 C CA . LEU A 1 943 ? 20.205 0.814 -7.742 1.00 90.62 943 LEU A CA 1
ATOM 7490 C C . LEU A 1 943 ? 19.643 2.222 -7.495 1.00 90.62 943 LEU A C 1
ATOM 7492 O O . LEU A 1 943 ? 20.381 3.196 -7.671 1.00 90.62 943 LEU A O 1
ATOM 7496 N N . TYR A 1 944 ? 18.351 2.330 -7.171 1.00 93.62 944 TYR A N 1
ATOM 7497 C CA . TYR A 1 944 ? 17.595 3.588 -7.233 1.00 93.62 944 TYR A CA 1
ATOM 7498 C C . TYR A 1 944 ? 16.818 3.942 -5.960 1.00 93.62 944 TYR A C 1
ATOM 7500 O O . TYR A 1 944 ? 16.198 5.001 -5.931 1.00 93.62 944 TYR A O 1
ATOM 7508 N N . ASP A 1 945 ? 16.857 3.083 -4.936 1.00 91.38 945 ASP A N 1
ATOM 7509 C CA . ASP A 1 945 ? 16.184 3.250 -3.636 1.00 91.38 945 ASP A CA 1
ATOM 7510 C C . ASP A 1 945 ? 14.672 3.535 -3.754 1.00 91.38 945 ASP A C 1
ATOM 7512 O O . ASP A 1 945 ? 14.080 4.332 -3.031 1.00 91.38 945 ASP A O 1
ATOM 7516 N N . LYS A 1 946 ? 14.043 2.892 -4.745 1.00 90.81 946 LYS A N 1
ATOM 7517 C CA . LYS A 1 946 ? 12.623 3.022 -5.086 1.00 90.81 946 LYS A CA 1
ATOM 7518 C C . LYS A 1 946 ? 12.109 1.702 -5.654 1.00 90.81 946 LYS A C 1
ATOM 7520 O O . LYS A 1 946 ? 12.810 1.064 -6.437 1.00 90.81 946 LYS A O 1
ATOM 7525 N N . GLU A 1 947 ? 10.887 1.304 -5.305 1.00 91.38 947 GLU A N 1
ATOM 7526 C CA . GLU A 1 947 ? 10.244 0.138 -5.927 1.00 91.38 947 GLU A CA 1
ATOM 7527 C C . GLU A 1 947 ? 9.935 0.399 -7.409 1.00 91.38 947 GLU A C 1
ATOM 7529 O O . GLU A 1 947 ? 9.533 1.502 -7.793 1.00 91.38 947 GLU A O 1
ATOM 7534 N N . LEU A 1 948 ? 10.090 -0.623 -8.254 1.00 94.75 948 LEU A N 1
ATOM 7535 C CA . LEU A 1 948 ? 9.832 -0.494 -9.691 1.00 94.75 948 LEU A CA 1
ATOM 7536 C C . LEU A 1 948 ? 8.340 -0.277 -9.983 1.00 94.75 948 LEU A C 1
ATOM 7538 O O . LEU A 1 948 ? 8.003 0.536 -10.839 1.00 94.75 948 LEU A O 1
ATOM 7542 N N . GLU A 1 949 ? 7.446 -0.943 -9.249 1.00 92.19 949 GLU A N 1
ATOM 7543 C CA . GLU A 1 949 ? 6.002 -0.706 -9.312 1.00 92.19 949 GLU A CA 1
ATOM 7544 C C . GLU A 1 949 ? 5.677 0.766 -9.032 1.00 92.19 949 GLU A C 1
ATOM 7546 O O . GLU A 1 949 ? 4.952 1.377 -9.810 1.00 92.19 949 GLU A O 1
ATOM 7551 N N . ALA A 1 950 ? 6.266 1.358 -7.986 1.00 86.94 950 ALA A N 1
ATOM 7552 C CA . ALA A 1 950 ? 6.074 2.770 -7.650 1.00 86.94 950 ALA A CA 1
ATOM 7553 C C . ALA A 1 950 ? 6.664 3.711 -8.716 1.00 86.94 950 ALA A C 1
ATOM 7555 O O . ALA A 1 950 ? 6.097 4.760 -9.006 1.00 86.94 950 ALA A O 1
ATOM 7556 N N . ALA A 1 951 ? 7.789 3.345 -9.339 1.00 89.00 951 ALA A N 1
ATOM 7557 C CA . ALA A 1 951 ? 8.343 4.112 -10.453 1.00 89.00 951 ALA A CA 1
ATOM 7558 C C . ALA A 1 951 ? 7.406 4.111 -11.672 1.00 89.00 951 ALA A C 1
ATOM 7560 O O . ALA A 1 951 ? 7.086 5.175 -12.189 1.00 89.00 951 ALA A O 1
ATOM 7561 N N . VAL A 1 952 ? 6.892 2.944 -12.070 1.00 90.75 952 VAL A N 1
ATOM 7562 C CA . VAL A 1 952 ? 5.936 2.828 -13.184 1.00 90.75 952 VAL A CA 1
ATOM 7563 C C . VAL A 1 952 ? 4.588 3.483 -12.851 1.00 90.75 952 VAL A C 1
ATOM 7565 O O . VAL A 1 952 ? 3.930 4.001 -13.754 1.00 90.75 952 VAL A O 1
ATOM 7568 N N . VAL A 1 953 ? 4.180 3.504 -11.577 1.00 89.88 953 VAL A N 1
ATOM 7569 C CA . VAL A 1 953 ? 2.973 4.206 -11.110 1.00 89.88 953 VAL A CA 1
ATOM 7570 C C . VAL A 1 953 ? 3.091 5.726 -11.244 1.00 89.88 953 VAL A C 1
ATOM 7572 O O . VAL A 1 953 ? 2.120 6.333 -11.686 1.00 89.88 953 VAL A O 1
ATOM 7575 N N . ASP A 1 954 ? 4.244 6.322 -10.926 1.00 84.88 954 ASP A N 1
ATOM 7576 C CA . ASP A 1 954 ? 4.457 7.775 -11.049 1.00 84.88 954 ASP A CA 1
ATOM 7577 C C . ASP A 1 954 ? 4.541 8.253 -12.511 1.00 84.88 954 ASP A C 1
ATOM 7579 O O . ASP A 1 954 ? 4.111 9.364 -12.832 1.00 84.88 954 ASP A O 1
ATOM 7583 N N . ASP A 1 955 ? 5.114 7.425 -13.390 1.00 85.94 955 ASP A N 1
ATOM 7584 C CA . ASP A 1 955 ? 5.424 7.780 -14.781 1.00 85.94 955 ASP A CA 1
ATOM 7585 C C . ASP A 1 955 ? 4.305 7.436 -15.784 1.00 85.94 955 ASP A C 1
ATOM 7587 O O . ASP A 1 955 ? 4.158 8.109 -16.805 1.00 85.94 955 ASP A O 1
ATOM 7591 N N . THR A 1 956 ? 3.475 6.421 -15.511 1.00 87.06 956 THR A N 1
ATOM 7592 C CA . THR A 1 956 ? 2.405 5.971 -16.427 1.00 87.06 956 THR A CA 1
ATOM 7593 C C . THR A 1 956 ? 1.007 6.163 -15.832 1.00 87.06 956 THR A C 1
ATOM 7595 O O . THR A 1 956 ? 0.849 6.335 -14.629 1.00 87.06 956 THR A O 1
ATOM 7598 N N . SER A 1 957 ? -0.049 6.140 -16.659 1.00 83.19 957 SER A N 1
ATOM 7599 C CA . SER A 1 957 ? -1.426 6.338 -16.166 1.00 83.19 957 SER A CA 1
ATOM 7600 C C . SER A 1 957 ? -2.475 5.392 -16.768 1.00 83.19 957 SER A C 1
ATOM 7602 O O . SER A 1 957 ? -2.319 4.861 -17.870 1.00 83.19 957 SER A O 1
ATOM 7604 N N . GLY A 1 958 ? -3.563 5.181 -16.020 1.00 84.19 958 GLY A N 1
ATOM 7605 C CA . GLY A 1 958 ? -4.785 4.518 -16.485 1.00 84.19 958 GLY A CA 1
ATOM 7606 C C . GLY A 1 958 ? -4.631 3.018 -16.753 1.00 84.19 958 GLY A C 1
ATOM 7607 O O . GLY A 1 958 ? -4.025 2.276 -15.982 1.00 84.19 958 GLY A O 1
ATOM 7608 N N . ASP A 1 959 ? -5.212 2.547 -17.854 1.00 82.19 959 ASP A N 1
ATOM 7609 C CA . ASP A 1 959 ? -5.193 1.126 -18.214 1.00 82.19 959 ASP A CA 1
ATOM 7610 C C . ASP A 1 959 ? -3.813 0.601 -18.602 1.00 82.19 959 ASP A C 1
ATOM 7612 O O . ASP A 1 959 ? -3.491 -0.556 -18.326 1.00 82.19 959 ASP A O 1
ATOM 7616 N N . PHE A 1 960 ? -2.986 1.456 -19.204 1.00 89.44 960 PHE A N 1
ATOM 7617 C CA . PHE A 1 960 ? -1.604 1.134 -19.539 1.00 89.44 960 PHE A CA 1
ATOM 7618 C C . PHE A 1 960 ? -0.788 0.868 -18.263 1.00 89.44 960 PHE A C 1
ATOM 7620 O O . PHE A 1 960 ? -0.216 -0.212 -18.109 1.00 89.44 960 PHE A O 1
ATOM 7627 N N . GLN A 1 961 ? -0.865 1.787 -17.294 1.00 92.25 961 GLN A N 1
ATOM 7628 C CA . GLN A 1 961 ? -0.298 1.647 -15.946 1.00 92.25 961 GLN A CA 1
ATOM 7629 C C . GLN A 1 961 ? -0.750 0.346 -15.268 1.00 92.25 961 GLN A C 1
ATOM 7631 O O . GLN A 1 961 ? 0.087 -0.425 -14.796 1.00 92.25 961 GLN A O 1
ATOM 7636 N N . ARG A 1 962 ? -2.057 0.037 -15.267 1.00 83.94 962 ARG A N 1
ATOM 7637 C CA . ARG A 1 962 ? -2.566 -1.200 -14.644 1.00 83.94 962 ARG A CA 1
ATOM 7638 C C . ARG A 1 962 ? -2.063 -2.464 -15.335 1.00 83.94 962 ARG A C 1
ATOM 7640 O O . ARG A 1 962 ? -1.767 -3.439 -14.646 1.00 83.94 962 ARG A O 1
ATOM 7647 N N . LEU A 1 963 ? -1.946 -2.473 -16.664 1.00 91.00 963 LEU A N 1
ATOM 7648 C CA . LEU A 1 963 ? -1.416 -3.627 -17.390 1.00 91.00 963 LEU A CA 1
ATOM 7649 C C . LEU A 1 963 ? 0.071 -3.861 -17.070 1.00 91.00 963 LEU A C 1
ATOM 7651 O O . LEU A 1 963 ? 0.457 -5.003 -16.816 1.00 91.00 963 LEU A O 1
ATOM 7655 N N . LEU A 1 964 ? 0.882 -2.798 -17.004 1.00 94.69 964 LEU A N 1
ATOM 7656 C CA . LEU A 1 964 ? 2.295 -2.892 -16.621 1.00 94.69 964 LEU A CA 1
ATOM 7657 C C . LEU A 1 964 ? 2.466 -3.338 -15.159 1.00 94.69 964 LEU A C 1
ATOM 7659 O O . LEU A 1 964 ? 3.171 -4.312 -14.901 1.00 94.69 964 LEU A O 1
ATOM 7663 N N . VAL A 1 965 ? 1.774 -2.701 -14.207 1.00 92.81 965 VAL A N 1
ATOM 7664 C CA . VAL A 1 965 ? 1.805 -3.083 -12.780 1.00 92.81 965 VAL A CA 1
ATOM 7665 C C . VAL A 1 965 ? 1.277 -4.510 -12.573 1.00 92.81 965 VAL A C 1
ATOM 7667 O O . VAL A 1 965 ? 1.807 -5.254 -11.746 1.00 92.81 965 VAL A O 1
ATOM 7670 N N . GLY A 1 966 ? 0.289 -4.931 -13.369 1.00 90.12 966 GLY A N 1
ATOM 7671 C CA . GLY A 1 966 ? -0.240 -6.294 -13.407 1.00 90.12 966 GLY A CA 1
ATOM 7672 C C . GLY A 1 966 ? 0.769 -7.337 -13.902 1.00 90.12 966 GLY A C 1
ATOM 7673 O O . GLY A 1 966 ? 0.809 -8.443 -13.363 1.00 90.12 966 GLY A O 1
ATOM 7674 N N . CYS A 1 967 ? 1.623 -6.993 -14.871 1.00 92.81 967 CYS A N 1
ATOM 7675 C CA . CYS A 1 967 ? 2.780 -7.813 -15.246 1.00 92.81 967 CYS A CA 1
ATOM 7676 C C . CYS A 1 967 ? 3.838 -7.836 -14.130 1.00 92.81 967 CYS A C 1
ATOM 7678 O O . CYS A 1 967 ? 4.298 -8.916 -13.755 1.00 92.81 967 CYS A O 1
ATOM 7680 N N . LEU A 1 968 ? 4.177 -6.674 -13.552 1.00 94.69 968 LEU A N 1
ATOM 7681 C CA . LEU A 1 968 ? 5.167 -6.547 -12.470 1.00 94.69 968 LEU A CA 1
ATOM 7682 C C . LEU A 1 968 ? 4.815 -7.353 -11.212 1.00 94.69 968 LEU A C 1
ATOM 7684 O O . LEU A 1 968 ? 5.724 -7.714 -10.466 1.00 94.69 968 LEU A O 1
ATOM 7688 N N . GLN A 1 969 ? 3.546 -7.731 -11.004 1.00 91.44 969 GLN A N 1
ATOM 7689 C CA . GLN A 1 969 ? 3.166 -8.672 -9.941 1.00 91.44 969 GLN A CA 1
ATOM 7690 C C . GLN A 1 969 ? 3.922 -10.008 -10.006 1.00 91.44 969 GLN A C 1
ATOM 7692 O O . GLN A 1 969 ? 4.033 -10.666 -8.974 1.00 91.44 969 GLN A O 1
ATOM 7697 N N . ALA A 1 970 ? 4.428 -10.414 -11.180 1.00 90.75 970 ALA A N 1
ATOM 7698 C CA . ALA A 1 970 ? 5.254 -11.611 -11.363 1.00 90.75 970 ALA A CA 1
ATOM 7699 C C . ALA A 1 970 ? 4.617 -12.900 -10.785 1.00 90.75 970 ALA A C 1
ATOM 7701 O O . ALA A 1 970 ? 5.279 -13.736 -10.170 1.00 90.75 970 ALA A O 1
ATOM 7702 N N . ARG A 1 971 ? 3.296 -13.037 -10.977 1.00 89.44 971 ARG A N 1
ATOM 7703 C CA . ARG A 1 971 ? 2.440 -14.138 -10.483 1.00 89.44 971 ARG A CA 1
ATOM 7704 C C . ARG A 1 971 ? 1.689 -14.868 -11.609 1.00 89.44 971 ARG A C 1
ATOM 7706 O O . ARG A 1 971 ? 0.647 -15.479 -11.370 1.00 89.44 971 ARG A O 1
ATOM 7713 N N . ARG A 1 972 ? 2.170 -14.799 -12.857 1.00 87.44 972 ARG A N 1
ATOM 7714 C CA . ARG A 1 972 ? 1.553 -15.526 -13.981 1.00 87.44 972 ARG A CA 1
ATOM 7715 C C . ARG A 1 972 ? 1.680 -17.039 -13.746 1.00 87.44 972 ARG A C 1
ATOM 7717 O O . ARG A 1 972 ? 2.796 -17.478 -13.490 1.00 87.44 972 ARG A O 1
ATOM 7724 N N . PRO A 1 973 ? 0.617 -17.853 -13.896 1.00 87.31 973 PRO A N 1
ATOM 7725 C CA . PRO A 1 973 ? 0.734 -19.307 -13.785 1.00 87.31 973 PRO A CA 1
ATOM 7726 C C . PRO A 1 973 ? 1.705 -19.884 -14.827 1.00 87.31 973 PRO A C 1
ATOM 7728 O O . PRO A 1 973 ? 1.508 -19.699 -16.029 1.00 87.31 973 PRO A O 1
ATOM 7731 N N . GLU A 1 974 ? 2.730 -20.602 -14.375 1.00 80.31 974 GLU A N 1
ATOM 7732 C CA . GLU A 1 974 ? 3.722 -21.262 -15.231 1.00 80.31 974 GLU A CA 1
ATOM 7733 C C . GLU A 1 974 ? 3.350 -22.740 -15.431 1.00 80.31 974 GLU A C 1
ATOM 7735 O O . GLU A 1 974 ? 2.968 -23.429 -14.485 1.00 80.31 974 GLU A O 1
ATOM 7740 N N . GLY A 1 975 ? 3.412 -23.231 -16.674 1.00 74.31 975 GLY A N 1
ATOM 7741 C CA . GLY A 1 975 ? 3.095 -24.626 -16.990 1.00 74.31 975 GLY A CA 1
ATOM 7742 C C . GLY A 1 975 ? 2.631 -24.872 -18.429 1.00 74.31 975 GLY A C 1
ATOM 7743 O O . GLY A 1 975 ? 1.947 -24.049 -19.043 1.00 74.31 975 GLY A O 1
ATOM 7744 N N . THR A 1 976 ? 2.976 -26.049 -18.953 1.00 74.19 976 THR A N 1
ATOM 7745 C CA . THR A 1 976 ? 2.689 -26.503 -20.328 1.00 74.19 976 THR A CA 1
ATOM 7746 C C . THR A 1 976 ? 1.265 -27.043 -20.524 1.00 74.19 976 THR A C 1
ATOM 7748 O O . THR A 1 976 ? 0.755 -27.064 -21.641 1.00 74.19 976 THR A O 1
ATOM 7751 N N . HIS A 1 977 ? 0.585 -27.451 -19.448 1.00 79.25 977 HIS A N 1
ATOM 7752 C CA . HIS A 1 977 ? -0.787 -27.964 -19.506 1.00 79.25 977 HIS A CA 1
ATOM 7753 C C . HIS A 1 977 ? -1.825 -26.842 -19.713 1.00 79.25 977 HIS A C 1
ATOM 7755 O O . HIS A 1 977 ? -1.701 -25.753 -19.149 1.00 79.25 977 HIS A O 1
ATOM 7761 N N . PHE A 1 978 ? -2.894 -27.131 -20.461 1.00 84.50 978 PHE A N 1
ATOM 7762 C CA . PHE A 1 978 ? -4.047 -26.246 -20.655 1.00 84.50 978 PHE A CA 1
ATOM 7763 C C . PHE A 1 978 ? -5.371 -27.028 -20.653 1.00 84.50 978 PHE A C 1
ATOM 7765 O O . PHE A 1 978 ? -5.413 -28.193 -21.044 1.00 84.50 978 PHE A O 1
ATOM 7772 N N . ASP A 1 979 ? -6.468 -26.386 -20.249 1.00 86.50 979 ASP A N 1
ATOM 7773 C CA . ASP A 1 979 ? -7.826 -26.909 -20.431 1.00 86.50 979 ASP A CA 1
ATOM 7774 C C . ASP A 1 979 ? -8.478 -26.277 -21.669 1.00 86.50 979 ASP A C 1
ATOM 7776 O O . ASP A 1 979 ? -8.620 -25.055 -21.787 1.00 86.50 979 ASP A O 1
ATOM 7780 N N . ARG A 1 980 ? -8.922 -27.127 -22.601 1.00 86.19 980 ARG A N 1
ATOM 7781 C CA . ARG A 1 980 ? -9.615 -26.706 -23.825 1.00 86.19 980 ARG A CA 1
ATOM 7782 C C . ARG A 1 980 ? -11.045 -26.217 -23.563 1.00 86.19 980 ARG A C 1
ATOM 7784 O O . ARG A 1 980 ? -11.562 -25.420 -24.345 1.00 86.19 980 ARG A O 1
ATOM 7791 N N . ASN A 1 981 ? -11.689 -26.647 -22.478 1.00 86.81 981 ASN A N 1
ATOM 7792 C CA . ASN A 1 981 ? -12.998 -26.119 -22.087 1.00 86.81 981 ASN A CA 1
ATOM 7793 C C . ASN A 1 981 ? -12.854 -24.706 -21.516 1.00 86.81 981 ASN A C 1
ATOM 7795 O O . ASN A 1 981 ? -13.565 -23.804 -21.963 1.00 86.81 981 ASN A O 1
ATOM 7799 N N . ARG A 1 982 ? -11.880 -24.474 -20.626 1.00 91.19 982 ARG A N 1
ATOM 7800 C CA . ARG A 1 982 ? -11.517 -23.123 -20.182 1.00 91.19 982 ARG A CA 1
ATOM 7801 C C . ARG A 1 982 ? -11.050 -22.235 -21.336 1.00 91.19 982 ARG A C 1
ATOM 7803 O O . ARG A 1 982 ? -11.493 -21.095 -21.397 1.00 91.19 982 ARG A O 1
ATOM 7810 N N . ALA A 1 983 ? -10.286 -22.758 -22.301 1.00 91.12 983 ALA A N 1
ATOM 7811 C CA . ALA A 1 983 ? -9.893 -22.008 -23.501 1.00 91.12 983 ALA A CA 1
ATOM 7812 C C . ALA A 1 983 ? -11.110 -21.476 -24.276 1.00 91.12 983 ALA A C 1
ATOM 7814 O O . ALA A 1 983 ? -11.144 -20.313 -24.666 1.00 91.12 983 ALA A O 1
ATOM 7815 N N . ARG A 1 984 ? -12.151 -22.305 -24.441 1.00 89.50 984 ARG A N 1
ATOM 7816 C CA . ARG A 1 984 ? -13.425 -21.900 -25.059 1.00 89.50 984 ARG A CA 1
ATOM 7817 C C . ARG A 1 984 ? -14.196 -20.882 -24.227 1.00 89.50 984 ARG A C 1
ATOM 7819 O O . ARG A 1 984 ? -14.807 -19.994 -24.808 1.00 89.50 984 ARG A O 1
ATOM 7826 N N . GLN A 1 985 ? -14.176 -20.997 -22.899 1.00 92.56 985 GLN A N 1
ATOM 7827 C CA . GLN A 1 985 ? -14.808 -20.021 -22.005 1.00 92.56 985 GLN A CA 1
ATOM 7828 C C . GLN A 1 985 ? -14.095 -18.666 -22.073 1.00 92.56 985 GLN A C 1
ATOM 7830 O O . GLN A 1 985 ? -14.745 -17.665 -22.347 1.00 92.56 985 GLN A O 1
ATOM 7835 N N . ASP A 1 986 ? -12.768 -18.634 -21.916 1.00 93.94 986 ASP A N 1
ATOM 7836 C CA . ASP A 1 986 ? -11.965 -17.412 -22.041 1.00 93.94 986 ASP A CA 1
ATOM 7837 C C . ASP A 1 986 ? -12.116 -16.790 -23.446 1.00 93.94 986 ASP A C 1
ATOM 7839 O O . ASP A 1 986 ? -12.251 -15.577 -23.573 1.00 93.94 986 ASP A O 1
ATOM 7843 N N . ALA A 1 987 ? -12.183 -17.603 -24.507 1.00 92.50 987 ALA A N 1
ATOM 7844 C CA . ALA A 1 987 ? -12.424 -17.128 -25.871 1.00 92.50 987 ALA A CA 1
ATOM 7845 C C . ALA A 1 987 ? -13.836 -16.541 -26.065 1.00 92.50 987 ALA A C 1
ATOM 7847 O O . ALA A 1 987 ? -13.999 -15.550 -26.775 1.00 92.50 987 ALA A O 1
ATOM 7848 N N . GLN A 1 988 ? -14.859 -17.112 -25.418 1.00 91.81 988 GLN A N 1
ATOM 7849 C CA . GLN A 1 988 ? -16.217 -16.556 -25.400 1.00 91.81 988 GLN A CA 1
ATOM 7850 C C . GLN A 1 988 ? -16.308 -15.277 -24.553 1.00 91.81 988 GLN A C 1
ATOM 7852 O O . GLN A 1 988 ? -17.021 -14.357 -24.952 1.00 91.81 988 GLN A O 1
ATOM 7857 N N . GLU A 1 989 ? -15.577 -15.192 -23.435 1.00 89.75 989 GLU A N 1
ATOM 7858 C CA . GLU A 1 989 ? -15.432 -13.971 -22.628 1.00 89.75 989 GLU A CA 1
ATOM 7859 C C . GLU A 1 989 ? -14.784 -12.851 -23.466 1.00 89.75 989 GLU A C 1
ATOM 7861 O O . GLU A 1 989 ? -15.363 -11.772 -23.567 1.00 89.75 989 GLU A O 1
ATOM 7866 N N . LEU A 1 990 ? -13.667 -13.119 -24.158 1.00 90.19 990 LEU A N 1
ATOM 7867 C CA . LEU A 1 990 ? -13.016 -12.163 -25.072 1.00 90.19 990 LEU A CA 1
ATOM 7868 C C . LEU A 1 990 ? -13.925 -11.749 -26.244 1.00 90.19 990 LEU A C 1
ATOM 7870 O O . LEU A 1 990 ? -14.034 -10.565 -26.554 1.00 90.19 990 LEU A O 1
ATOM 7874 N N . PHE A 1 991 ? -14.617 -12.694 -26.891 1.00 86.62 991 PHE A N 1
ATOM 7875 C CA . PHE A 1 991 ? -15.504 -12.389 -28.026 1.00 86.62 991 PHE A CA 1
ATOM 7876 C C . PHE A 1 991 ? -16.745 -11.586 -27.604 1.00 86.62 991 PHE A C 1
ATOM 7878 O O . PHE A 1 991 ? -17.250 -10.768 -28.368 1.00 86.62 991 PHE A O 1
ATOM 7885 N N . ALA A 1 992 ? -17.230 -11.777 -26.374 1.00 84.81 992 ALA A N 1
ATOM 7886 C CA . ALA A 1 992 ? -18.284 -10.946 -25.797 1.00 84.81 992 ALA A CA 1
ATOM 7887 C C . ALA A 1 992 ? -17.784 -9.583 -25.280 1.00 84.81 992 ALA A C 1
ATOM 7889 O O . ALA A 1 992 ? -18.608 -8.696 -25.064 1.00 84.81 992 ALA A O 1
ATOM 7890 N N . ALA A 1 993 ? -16.472 -9.427 -25.075 1.00 79.50 993 ALA A N 1
ATOM 7891 C CA . ALA A 1 993 ? -15.831 -8.210 -24.580 1.00 79.50 993 ALA A CA 1
ATOM 7892 C C . ALA A 1 993 ? -15.312 -7.270 -25.683 1.00 79.50 993 ALA A C 1
ATOM 7894 O O . ALA A 1 993 ? -15.029 -6.123 -25.366 1.00 79.50 993 ALA A O 1
ATOM 7895 N N . GLY A 1 994 ? -15.164 -7.736 -26.927 1.00 73.44 994 GLY A N 1
ATOM 7896 C CA . GLY A 1 994 ? -14.856 -6.898 -28.096 1.00 73.44 994 GLY A CA 1
ATOM 7897 C C . GLY A 1 994 ? -16.059 -6.791 -29.034 1.00 73.44 994 GLY A C 1
ATOM 7898 O O . GLY A 1 994 ? -16.914 -5.930 -28.868 1.00 73.44 994 GLY A O 1
ATOM 7899 N N . GLU A 1 995 ? -16.173 -7.748 -29.958 1.00 69.44 995 GLU A N 1
ATOM 7900 C CA . GLU A 1 995 ? -17.110 -7.827 -31.104 1.00 69.44 995 GLU A CA 1
ATOM 7901 C C . GLU A 1 995 ? -18.633 -7.760 -30.776 1.00 69.44 995 GLU A C 1
ATOM 7903 O O . GLU A 1 995 ? -19.478 -7.956 -31.653 1.00 69.44 995 GLU A O 1
ATOM 7908 N N . LYS A 1 996 ? -19.028 -7.530 -29.515 1.00 54.25 996 LYS A N 1
ATOM 7909 C CA . LYS A 1 996 ? -20.430 -7.390 -29.062 1.00 54.25 996 LYS A CA 1
ATOM 7910 C C . LYS A 1 996 ? -20.725 -6.112 -28.273 1.00 54.25 996 LYS A C 1
ATOM 7912 O O . LYS A 1 996 ? -21.875 -5.913 -27.870 1.00 54.25 996 LYS A O 1
ATOM 7917 N N . THR A 1 997 ? -19.737 -5.254 -28.057 1.00 47.59 997 THR A N 1
ATOM 7918 C CA . THR A 1 997 ? -19.884 -3.949 -27.402 1.00 47.59 997 THR A CA 1
ATOM 7919 C C . THR A 1 997 ? -19.480 -2.822 -28.352 1.00 47.59 997 THR A C 1
ATOM 7921 O O . THR A 1 997 ? -18.869 -3.057 -29.387 1.00 47.59 997 THR A O 1
ATOM 7924 N N . TRP A 1 998 ? -19.899 -1.589 -28.054 1.00 37.69 998 TRP A N 1
ATOM 7925 C CA . TRP A 1 998 ? -19.388 -0.412 -28.759 1.00 37.69 998 TRP A CA 1
ATOM 7926 C C . TRP A 1 998 ? -18.118 0.027 -28.029 1.00 37.69 998 TRP A C 1
ATOM 7928 O O . TRP A 1 998 ? -18.220 0.615 -26.951 1.00 37.69 998 TRP A O 1
ATOM 7938 N N . GLY A 1 999 ? -16.955 -0.297 -28.596 1.00 52.56 999 GLY A N 1
ATOM 7939 C CA . GLY A 1 999 ? -15.681 -0.312 -27.881 1.00 52.56 999 GLY A CA 1
ATOM 7940 C C . GLY A 1 999 ? -15.461 -1.628 -27.127 1.00 52.56 999 GLY A C 1
ATOM 7941 O O . GLY A 1 999 ? -16.412 -2.342 -26.778 1.00 52.56 999 GLY A O 1
ATOM 7942 N N . THR A 1 1000 ? -14.194 -1.950 -26.876 1.00 57.59 1000 THR A N 1
ATOM 7943 C CA . THR A 1 1000 ? -13.798 -3.130 -26.101 1.00 57.59 1000 THR A CA 1
ATOM 7944 C C . THR A 1 1000 ? -13.994 -2.909 -24.594 1.00 57.59 1000 THR A C 1
ATOM 7946 O O . THR A 1 1000 ? -14.108 -1.793 -24.107 1.00 57.59 1000 THR A O 1
ATOM 7949 N N . ASN A 1 1001 ? -14.090 -4.002 -23.839 1.00 70.38 1001 ASN A N 1
ATOM 7950 C CA . ASN A 1 1001 ? -13.974 -4.036 -22.387 1.00 70.38 1001 ASN A CA 1
ATOM 7951 C C . ASN A 1 1001 ? -12.553 -4.492 -22.020 1.00 70.38 1001 ASN A C 1
ATOM 7953 O O . ASN A 1 1001 ? -12.285 -5.682 -21.806 1.00 70.38 1001 ASN A O 1
ATOM 7957 N N . GLU A 1 1002 ? -11.640 -3.526 -21.962 1.00 73.94 1002 GLU A N 1
ATOM 7958 C CA . GLU A 1 1002 ? -10.195 -3.705 -21.807 1.00 73.94 1002 GLU A CA 1
ATOM 7959 C C . GLU A 1 1002 ? -9.866 -4.480 -20.532 1.00 73.94 1002 GLU A C 1
ATOM 7961 O O . GLU A 1 1002 ? -8.984 -5.336 -20.546 1.00 73.94 1002 GLU A O 1
ATOM 7966 N N . SER A 1 1003 ? -10.631 -4.277 -19.453 1.00 75.94 1003 SER A N 1
ATOM 7967 C CA . SER A 1 1003 ? -10.464 -5.015 -18.193 1.00 75.94 1003 SER A CA 1
ATOM 7968 C C . SER A 1 1003 ? -10.588 -6.537 -18.360 1.00 75.94 1003 SER A C 1
ATOM 7970 O O . SER A 1 1003 ? -9.917 -7.296 -17.661 1.00 75.94 1003 SER A O 1
ATOM 7972 N N . THR A 1 1004 ? -11.401 -7.011 -19.314 1.00 83.44 1004 THR A N 1
ATOM 7973 C CA . THR A 1 1004 ? -11.566 -8.451 -19.587 1.00 83.44 1004 THR A CA 1
ATOM 7974 C C . THR A 1 1004 ? -10.379 -9.002 -20.372 1.00 83.44 1004 THR A C 1
ATOM 7976 O O . THR A 1 1004 ? -9.896 -10.094 -20.061 1.00 83.44 1004 THR A O 1
ATOM 7979 N N . PHE A 1 1005 ? -9.853 -8.221 -21.320 1.00 88.88 1005 PHE A N 1
ATOM 7980 C CA . PHE A 1 1005 ? -8.610 -8.540 -22.020 1.00 88.88 1005 PHE A CA 1
ATOM 7981 C C . PHE A 1 1005 ? -7.425 -8.553 -21.044 1.00 88.88 1005 PHE A C 1
ATOM 7983 O O . PHE A 1 1005 ? -6.754 -9.577 -20.949 1.00 88.88 1005 PHE A O 1
ATOM 7990 N N . GLN A 1 1006 ? -7.225 -7.497 -20.241 1.00 84.81 1006 GLN A N 1
ATOM 7991 C CA . GLN A 1 1006 ? -6.196 -7.423 -19.189 1.00 84.81 1006 GLN A CA 1
ATOM 7992 C C . GLN A 1 1006 ? -6.281 -8.637 -18.245 1.00 84.81 1006 GLN A C 1
ATOM 7994 O O . GLN A 1 1006 ? -5.302 -9.364 -18.079 1.00 84.81 1006 GLN A O 1
ATOM 7999 N N . LYS A 1 1007 ? -7.468 -8.922 -17.683 1.00 87.88 1007 LYS A N 1
ATOM 8000 C CA . LYS A 1 1007 ? -7.708 -10.064 -16.783 1.00 87.88 1007 LYS A CA 1
ATOM 8001 C C . LYS A 1 1007 ? -7.268 -11.388 -17.407 1.00 87.88 1007 LYS A C 1
ATOM 8003 O O . LYS A 1 1007 ? -6.549 -12.150 -16.761 1.00 87.88 1007 LYS A O 1
ATOM 8008 N N . ILE A 1 1008 ? -7.698 -11.691 -18.632 1.00 90.88 1008 ILE A N 1
ATOM 8009 C CA . ILE A 1 1008 ? -7.384 -12.971 -19.286 1.00 90.88 1008 ILE A CA 1
ATOM 8010 C C . ILE A 1 1008 ? -5.903 -13.021 -19.689 1.00 90.88 1008 ILE A C 1
ATOM 8012 O O . ILE A 1 1008 ? -5.236 -14.009 -19.386 1.00 90.88 1008 ILE A O 1
ATOM 8016 N N . LEU A 1 1009 ? -5.362 -11.950 -20.278 1.00 91.00 1009 LEU A N 1
ATOM 8017 C CA . LEU A 1 1009 ? -3.959 -11.860 -20.697 1.00 91.00 1009 LEU A CA 1
ATOM 8018 C C . LEU A 1 1009 ? -2.964 -11.921 -19.530 1.00 91.00 1009 LEU A C 1
ATOM 8020 O O . LEU A 1 1009 ? -1.848 -12.394 -19.737 1.00 91.00 1009 LEU A O 1
ATOM 8024 N N . LEU A 1 1010 ? -3.334 -11.489 -18.319 1.00 89.25 1010 LEU A N 1
ATOM 8025 C CA . LEU A 1 1010 ? -2.487 -11.569 -17.121 1.00 89.25 1010 LEU A CA 1
ATOM 8026 C C . LEU A 1 1010 ? -2.647 -12.898 -16.358 1.00 89.25 1010 LEU A C 1
ATOM 8028 O O . LEU A 1 1010 ? -1.654 -13.536 -16.016 1.00 89.25 1010 LEU A O 1
ATOM 8032 N N . THR A 1 1011 ? -3.881 -13.359 -16.116 1.00 87.50 1011 THR A N 1
ATOM 8033 C CA . THR A 1 1011 ? -4.176 -14.457 -15.161 1.00 87.50 1011 THR A CA 1
ATOM 8034 C C . THR A 1 1011 ? -4.157 -15.873 -15.763 1.00 87.50 1011 THR A C 1
ATOM 8036 O O . THR A 1 1011 ? -4.814 -16.787 -15.255 1.00 87.50 1011 THR A O 1
ATOM 8039 N N . ARG A 1 1012 ? -3.440 -16.087 -16.871 1.00 91.75 1012 ARG A N 1
ATOM 8040 C CA . ARG A 1 1012 ? -3.361 -17.378 -17.583 1.00 91.75 1012 ARG A CA 1
ATOM 8041 C C . ARG A 1 1012 ? -1.925 -17.720 -17.978 1.00 91.75 1012 ARG A C 1
ATOM 8043 O O . ARG A 1 1012 ? -1.127 -16.826 -18.273 1.00 91.75 1012 ARG A O 1
ATOM 8050 N N . SER A 1 1013 ? -1.614 -19.016 -18.027 1.00 91.06 1013 SER A N 1
ATOM 8051 C CA . SER A 1 1013 ? -0.352 -19.508 -18.590 1.00 91.06 1013 SER A CA 1
ATOM 8052 C C . SER A 1 1013 ? -0.287 -19.253 -20.098 1.00 91.06 1013 SER A C 1
ATOM 8054 O O . SER A 1 1013 ? -1.319 -19.144 -20.766 1.00 91.06 1013 SER A O 1
ATOM 8056 N N . TYR A 1 1014 ? 0.923 -19.175 -20.657 1.00 89.38 1014 TYR A N 1
ATOM 8057 C CA . TYR A 1 1014 ? 1.111 -18.992 -22.102 1.00 89.38 1014 TYR A CA 1
ATOM 8058 C C . TYR A 1 1014 ? 0.454 -20.123 -22.908 1.00 89.38 1014 TYR A C 1
ATOM 8060 O O . TYR A 1 1014 ? -0.260 -19.855 -23.870 1.00 89.38 1014 TYR A O 1
ATOM 8068 N N . SER A 1 1015 ? 0.593 -21.368 -22.451 1.00 86.12 1015 SER A N 1
ATOM 8069 C CA . SER A 1 1015 ? -0.037 -22.571 -23.013 1.00 86.12 1015 SER A CA 1
ATOM 8070 C C . SER A 1 1015 ? -1.565 -22.457 -23.070 1.00 86.12 1015 SER A C 1
ATOM 8072 O O . SER A 1 1015 ? -2.186 -22.741 -24.094 1.00 86.12 1015 SER A O 1
ATOM 8074 N N . GLN A 1 1016 ? -2.176 -21.965 -21.987 1.00 91.88 1016 GLN A N 1
ATOM 8075 C CA . GLN A 1 1016 ? -3.614 -21.717 -21.923 1.00 91.88 1016 GLN A CA 1
ATOM 8076 C C . GLN A 1 1016 ? -4.037 -20.576 -22.857 1.00 91.88 1016 GLN A C 1
ATOM 8078 O O . GLN A 1 1016 ? -5.083 -20.680 -23.493 1.00 91.88 1016 GLN A O 1
ATOM 8083 N N . LEU A 1 1017 ? -3.228 -19.518 -22.983 1.00 92.00 1017 LEU A N 1
ATOM 8084 C CA . LEU A 1 1017 ? -3.518 -18.386 -23.867 1.00 92.00 1017 LEU A CA 1
ATOM 8085 C C . LEU A 1 1017 ? -3.379 -18.732 -25.353 1.00 92.00 1017 LEU A C 1
ATOM 8087 O O . LEU A 1 1017 ? -4.258 -18.342 -26.117 1.00 92.00 1017 LEU A O 1
ATOM 8091 N N . ARG A 1 1018 ? -2.384 -19.534 -25.764 1.00 89.06 1018 ARG A N 1
ATOM 8092 C CA . ARG A 1 1018 ? -2.296 -20.077 -27.137 1.00 89.06 1018 ARG A CA 1
ATOM 8093 C C . ARG A 1 1018 ? -3.585 -20.816 -27.513 1.00 89.06 1018 ARG A C 1
ATOM 8095 O O . ARG A 1 1018 ? -4.211 -20.490 -28.522 1.00 89.06 1018 ARG A O 1
ATOM 8102 N N . ALA A 1 1019 ? -4.044 -21.731 -26.655 1.00 88.62 1019 ALA A N 1
ATOM 8103 C CA . ALA A 1 1019 ? -5.298 -22.460 -26.859 1.00 88.62 1019 ALA A CA 1
ATOM 8104 C C . ALA A 1 1019 ? -6.536 -21.536 -26.873 1.00 88.62 1019 ALA A C 1
ATOM 8106 O O . ALA A 1 1019 ? -7.441 -21.725 -27.690 1.00 88.62 1019 ALA A O 1
ATOM 8107 N N . THR A 1 1020 ? -6.578 -20.515 -26.009 1.00 93.19 1020 THR A N 1
ATOM 8108 C CA . THR A 1 1020 ? -7.641 -19.495 -26.004 1.00 93.19 1020 THR A CA 1
ATOM 8109 C C . THR A 1 1020 ? -7.667 -18.702 -27.311 1.00 93.19 1020 THR A C 1
ATOM 8111 O O . THR A 1 1020 ? -8.737 -18.541 -27.889 1.00 93.19 1020 THR A O 1
ATOM 8114 N N . PHE A 1 1021 ? -6.521 -18.252 -27.833 1.00 92.19 1021 PHE A N 1
ATOM 8115 C CA . PHE A 1 1021 ? -6.454 -17.511 -29.100 1.00 92.19 1021 PHE A CA 1
ATOM 8116 C C . PHE A 1 1021 ? -6.877 -18.376 -30.301 1.00 92.19 1021 PHE A C 1
ATOM 8118 O O . PHE A 1 1021 ? -7.575 -17.895 -31.192 1.00 92.19 1021 PHE A O 1
ATOM 8125 N N . GLN A 1 1022 ? -6.534 -19.669 -30.297 1.00 85.44 1022 GLN A N 1
ATOM 8126 C CA . GLN A 1 1022 ? -6.953 -20.627 -31.329 1.00 85.44 1022 GLN A CA 1
ATOM 8127 C C . GLN A 1 1022 ? -8.472 -20.854 -31.346 1.00 85.44 1022 GLN A C 1
ATOM 8129 O O . GLN A 1 1022 ? -9.075 -20.900 -32.417 1.00 85.44 1022 GLN A O 1
ATOM 8134 N N . GLU A 1 1023 ? -9.120 -21.009 -30.187 1.00 89.25 1023 GLU A N 1
ATOM 8135 C CA . GLU A 1 1023 ? -10.583 -21.144 -30.135 1.00 89.25 1023 GLU A CA 1
ATOM 8136 C C . GLU A 1 1023 ? -11.291 -19.775 -30.286 1.00 89.25 1023 GLU A C 1
ATOM 8138 O O . GLU A 1 1023 ? -12.421 -19.742 -30.768 1.00 89.25 1023 GLU A O 1
ATOM 8143 N N . TYR A 1 1024 ? -10.625 -18.647 -29.991 1.00 89.75 1024 TYR A N 1
ATOM 8144 C CA . TYR A 1 1024 ? -11.110 -17.291 -30.295 1.00 89.75 1024 TYR A CA 1
ATOM 8145 C C . TYR A 1 1024 ? -11.204 -17.038 -31.800 1.00 89.75 1024 TYR A C 1
ATOM 8147 O O . TYR A 1 1024 ? -12.265 -16.636 -32.271 1.00 89.75 1024 TYR A O 1
ATOM 8155 N N . ALA A 1 1025 ? -10.152 -17.340 -32.569 1.00 87.38 1025 ALA A N 1
ATOM 8156 C CA . ALA A 1 1025 ? -10.147 -17.142 -34.021 1.00 87.38 1025 ALA A CA 1
ATOM 8157 C C . ALA A 1 1025 ? -11.315 -17.874 -34.716 1.00 87.38 1025 ALA A C 1
ATOM 8159 O O . ALA A 1 1025 ? -11.921 -17.350 -35.648 1.00 87.38 1025 ALA A O 1
ATOM 8160 N N . LYS A 1 1026 ? -11.703 -19.048 -34.195 1.00 86.69 1026 LYS A N 1
ATOM 8161 C CA . LYS A 1 1026 ? -12.849 -19.851 -34.667 1.00 86.69 1026 LYS A CA 1
ATOM 8162 C C . LYS A 1 1026 ? -14.215 -19.245 -34.313 1.00 86.69 1026 LYS A C 1
ATOM 8164 O O . LYS A 1 1026 ? -15.194 -19.530 -34.995 1.00 86.69 1026 LYS A O 1
ATOM 8169 N N . LEU A 1 1027 ? -14.298 -18.443 -33.248 1.00 85.19 1027 LEU A N 1
ATOM 8170 C CA . LEU A 1 1027 ? -15.522 -17.755 -32.812 1.00 85.19 1027 LEU A CA 1
ATOM 8171 C C . LEU A 1 1027 ? -15.684 -16.383 -33.479 1.00 85.19 1027 LEU A C 1
ATOM 8173 O O . LEU A 1 1027 ? -16.785 -16.048 -33.910 1.00 85.19 1027 LEU A O 1
ATOM 8177 N N . ALA A 1 1028 ? -14.598 -15.611 -33.562 1.00 81.88 1028 ALA A N 1
ATOM 8178 C CA . ALA A 1 1028 ? -14.577 -14.265 -34.130 1.00 81.88 1028 ALA A CA 1
ATOM 8179 C C . ALA A 1 1028 ? -14.438 -14.249 -35.662 1.00 81.88 1028 ALA A C 1
ATOM 8181 O O . ALA A 1 1028 ? -14.812 -13.266 -36.295 1.00 81.88 1028 ALA A O 1
ATOM 8182 N N . ASN A 1 1029 ? -13.918 -15.328 -36.268 1.00 84.44 1029 ASN A N 1
ATOM 8183 C CA . ASN A 1 1029 ? -13.565 -15.398 -37.693 1.00 84.44 1029 ASN A CA 1
ATOM 8184 C C . ASN A 1 1029 ? -12.550 -14.302 -38.114 1.00 84.44 1029 ASN A C 1
ATOM 8186 O O . ASN A 1 1029 ? -12.575 -13.811 -39.243 1.00 84.44 1029 ASN A O 1
ATOM 8190 N N . LYS A 1 1030 ? -11.698 -13.902 -37.159 1.00 83.25 1030 LYS A N 1
ATOM 8191 C CA . LYS A 1 1030 ? -10.754 -12.772 -37.169 1.00 83.25 1030 LYS A CA 1
ATOM 8192 C C . LYS A 1 1030 ? -9.675 -13.038 -36.108 1.00 83.25 1030 LYS A C 1
ATOM 8194 O O . LYS A 1 1030 ? -9.937 -13.751 -35.136 1.00 83.25 1030 LYS A O 1
ATOM 8199 N N . ASP A 1 1031 ? -8.461 -12.517 -36.293 1.00 85.69 1031 ASP A N 1
ATOM 8200 C CA . ASP A 1 1031 ? -7.375 -12.737 -35.329 1.00 85.69 1031 ASP A CA 1
ATOM 8201 C C . ASP A 1 1031 ? -7.508 -11.857 -34.077 1.00 85.69 1031 ASP A C 1
ATOM 8203 O O . ASP A 1 1031 ? -7.912 -10.699 -34.166 1.00 85.69 1031 ASP A O 1
ATOM 8207 N N . ILE A 1 1032 ? -7.078 -12.363 -32.916 1.00 88.00 1032 ILE A N 1
ATOM 8208 C CA . ILE A 1 1032 ? -7.092 -11.597 -31.659 1.00 88.00 1032 ILE A CA 1
ATOM 8209 C C . ILE A 1 1032 ? -6.232 -10.322 -31.738 1.00 88.00 1032 ILE A C 1
ATOM 8211 O O . ILE A 1 1032 ? -6.625 -9.288 -31.202 1.00 88.00 1032 ILE A O 1
ATOM 8215 N N . GLU A 1 1033 ? -5.107 -10.335 -32.468 1.00 89.81 1033 GLU A N 1
ATOM 8216 C CA . GLU A 1 1033 ? -4.340 -9.111 -32.717 1.00 89.81 1033 GLU A CA 1
ATOM 8217 C C . GLU A 1 1033 ? -5.031 -8.149 -33.697 1.00 89.81 1033 GLU A C 1
ATOM 8219 O O . GLU A 1 1033 ? -4.597 -7.007 -33.822 1.00 89.81 1033 GLU A O 1
ATOM 8224 N N . GLU A 1 1034 ? -6.012 -8.596 -34.478 1.00 84.56 1034 GLU A N 1
ATOM 8225 C CA . GLU A 1 1034 ? -6.767 -7.734 -35.393 1.00 84.56 1034 GLU A CA 1
ATOM 8226 C C . GLU A 1 1034 ? -7.983 -7.120 -34.690 1.00 84.56 1034 GLU A C 1
ATOM 8228 O O . GLU A 1 1034 ? -8.382 -6.016 -35.041 1.00 84.56 1034 GLU A O 1
ATOM 8233 N N . THR A 1 1035 ? -8.561 -7.789 -33.687 1.00 86.00 1035 THR A N 1
ATOM 8234 C CA . THR A 1 1035 ? -9.586 -7.180 -32.820 1.00 86.00 1035 THR A CA 1
ATOM 8235 C C . THR A 1 1035 ? -8.962 -6.162 -31.865 1.00 86.00 1035 THR A C 1
ATOM 8237 O O . THR A 1 1035 ? -9.508 -5.077 -31.713 1.00 86.00 1035 THR A O 1
ATOM 8240 N N . ILE A 1 1036 ? -7.779 -6.442 -31.294 1.00 87.06 1036 ILE A N 1
ATOM 8241 C CA . ILE A 1 1036 ? -7.071 -5.466 -30.442 1.00 87.06 1036 ILE A CA 1
ATOM 8242 C C . ILE A 1 1036 ? -6.760 -4.169 -31.214 1.00 87.06 1036 ILE A C 1
ATOM 8244 O O . ILE A 1 1036 ? -7.020 -3.098 -30.686 1.00 87.06 1036 ILE A O 1
ATOM 8248 N N . LYS A 1 1037 ? -6.283 -4.249 -32.467 1.00 85.44 1037 LYS A N 1
ATOM 8249 C CA . LYS A 1 1037 ? -5.964 -3.071 -33.309 1.00 85.44 1037 LYS A CA 1
ATOM 8250 C C . LYS A 1 1037 ? -7.177 -2.263 -33.776 1.00 85.44 1037 LYS A C 1
ATOM 8252 O O . LYS A 1 1037 ? -7.044 -1.076 -34.056 1.00 85.44 1037 LYS A O 1
ATOM 8257 N N . ASP A 1 1038 ? -8.324 -2.916 -33.964 1.00 79.38 1038 ASP A N 1
ATOM 8258 C CA . ASP A 1 1038 ? -9.531 -2.246 -34.465 1.00 79.38 1038 ASP A CA 1
ATOM 8259 C C . ASP A 1 1038 ? -10.305 -1.542 -33.328 1.00 79.38 1038 ASP A C 1
ATOM 8261 O O . ASP A 1 1038 ? -10.987 -0.552 -33.590 1.00 79.38 1038 ASP A O 1
ATOM 8265 N N . GLU A 1 1039 ? -10.190 -2.028 -32.082 1.00 75.69 1039 GLU A N 1
ATOM 8266 C CA . GLU A 1 1039 ? -11.034 -1.612 -30.946 1.00 75.69 1039 GLU A CA 1
ATOM 8267 C C . GLU A 1 1039 ? -10.280 -1.015 -29.736 1.00 75.69 1039 GLU A C 1
ATOM 8269 O O . GLU A 1 1039 ? -10.919 -0.395 -28.885 1.00 75.69 1039 GLU A O 1
ATOM 8274 N N . ILE A 1 1040 ? -8.956 -1.187 -29.627 1.00 77.94 1040 ILE A N 1
ATOM 8275 C CA . ILE A 1 1040 ? -8.098 -0.600 -28.577 1.00 77.94 1040 ILE A CA 1
ATOM 8276 C C . ILE A 1 1040 ? -7.077 0.332 -29.248 1.00 77.94 1040 ILE A C 1
ATOM 8278 O O . ILE A 1 1040 ? -6.649 0.079 -30.369 1.00 77.94 1040 ILE A O 1
ATOM 8282 N N . GLY A 1 1041 ? -6.680 1.412 -28.571 1.00 73.69 1041 GLY A N 1
ATOM 8283 C CA . GLY A 1 1041 ? -5.649 2.335 -29.052 1.00 73.69 1041 GLY A CA 1
ATOM 8284 C C . GLY A 1 1041 ? -4.769 2.890 -27.930 1.00 73.69 1041 GLY A C 1
ATOM 8285 O O . GLY A 1 1041 ? -4.984 2.604 -26.750 1.00 73.69 1041 GLY A O 1
ATOM 8286 N N . SER A 1 1042 ? -3.796 3.724 -28.309 1.00 82.94 1042 SER A N 1
ATOM 8287 C CA . SER A 1 1042 ? -2.683 4.163 -27.446 1.00 82.94 1042 SER A CA 1
ATOM 8288 C C . SER A 1 1042 ? -1.820 2.985 -26.972 1.00 82.94 1042 SER A C 1
ATOM 8290 O O . SER A 1 1042 ? -1.912 1.865 -27.458 1.00 82.94 1042 SER A O 1
ATOM 8292 N N . ASP A 1 1043 ? -0.960 3.247 -26.006 1.00 87.50 1043 ASP A N 1
ATOM 8293 C CA . ASP A 1 1043 ? 0.144 2.414 -25.520 1.00 87.50 1043 ASP A CA 1
ATOM 8294 C C . ASP A 1 1043 ? -0.348 1.091 -24.904 1.00 87.50 1043 ASP A C 1
ATOM 8296 O O . ASP A 1 1043 ? 0.350 0.077 -24.907 1.00 87.50 1043 ASP A O 1
ATOM 8300 N N . LEU A 1 1044 ? -1.614 1.065 -24.472 1.00 88.75 1044 LEU A N 1
ATOM 8301 C CA . LEU A 1 1044 ? -2.345 -0.140 -24.088 1.00 88.75 1044 LEU A CA 1
ATOM 8302 C C . LEU A 1 1044 ? -2.490 -1.144 -25.248 1.00 88.75 1044 LEU A C 1
ATOM 8304 O O . LEU A 1 1044 ? -2.392 -2.351 -25.019 1.00 88.75 1044 LEU A O 1
ATOM 8308 N N . GLU A 1 1045 ? -2.707 -0.668 -26.478 1.00 92.19 1045 GLU A N 1
ATOM 8309 C CA . GLU A 1 1045 ? -2.771 -1.495 -27.688 1.00 92.19 1045 GLU A CA 1
ATOM 8310 C C . GLU A 1 1045 ? -1.426 -2.201 -27.908 1.00 92.19 1045 GLU A C 1
ATOM 8312 O O . GLU A 1 1045 ? -1.371 -3.431 -27.938 1.00 92.19 1045 GLU A O 1
ATOM 8317 N N . ASP A 1 1046 ? -0.324 -1.445 -27.978 1.00 90.94 1046 ASP A N 1
ATOM 8318 C CA . ASP A 1 1046 ? 1.022 -1.998 -28.187 1.00 90.94 1046 ASP A CA 1
ATOM 8319 C C . ASP A 1 1046 ? 1.463 -2.906 -27.021 1.00 90.94 1046 ASP A C 1
ATOM 8321 O O . ASP A 1 1046 ? 2.115 -3.929 -27.256 1.00 90.94 1046 ASP A O 1
ATOM 8325 N N . ALA A 1 1047 ? 1.049 -2.611 -25.782 1.00 93.94 1047 ALA A N 1
ATOM 8326 C CA . ALA A 1 1047 ? 1.270 -3.471 -24.619 1.00 93.94 1047 ALA A CA 1
ATOM 8327 C C . ALA A 1 1047 ? 0.534 -4.817 -24.742 1.00 93.94 1047 ALA A C 1
ATOM 8329 O O . ALA A 1 1047 ? 1.157 -5.879 -24.637 1.00 93.94 1047 ALA A O 1
ATOM 8330 N N . MET A 1 1048 ? -0.776 -4.810 -25.026 1.00 93.75 1048 MET A N 1
ATOM 8331 C CA . MET A 1 1048 ? -1.545 -6.047 -25.220 1.00 93.75 1048 MET A CA 1
ATOM 8332 C C . MET A 1 1048 ? -1.044 -6.844 -26.429 1.00 93.75 1048 MET A C 1
ATOM 8334 O O . MET A 1 1048 ? -0.878 -8.062 -26.340 1.00 93.75 1048 MET A O 1
ATOM 8338 N N . LEU A 1 1049 ? -0.746 -6.172 -27.544 1.00 92.44 1049 LEU A N 1
ATOM 8339 C CA . LEU A 1 1049 ? -0.178 -6.795 -28.738 1.00 92.44 1049 LEU A CA 1
ATOM 8340 C C . LEU A 1 1049 ? 1.213 -7.388 -28.476 1.00 92.44 1049 LEU A C 1
ATOM 8342 O O . LEU A 1 1049 ? 1.536 -8.439 -29.029 1.00 92.44 1049 LEU A O 1
ATOM 8346 N N . THR A 1 1050 ? 2.030 -6.760 -27.628 1.00 94.25 1050 THR A N 1
ATOM 8347 C CA . THR A 1 1050 ? 3.327 -7.304 -27.202 1.00 94.25 1050 THR A CA 1
ATOM 8348 C C . THR A 1 1050 ? 3.143 -8.573 -26.378 1.00 94.25 1050 THR A C 1
ATOM 8350 O O . THR A 1 1050 ? 3.745 -9.590 -26.718 1.00 94.25 1050 THR A O 1
ATOM 8353 N N . ILE A 1 1051 ? 2.243 -8.574 -25.387 1.00 93.44 1051 ILE A N 1
ATOM 8354 C CA . ILE A 1 1051 ? 1.911 -9.779 -24.606 1.00 93.44 1051 ILE A CA 1
ATOM 8355 C C . ILE A 1 1051 ? 1.453 -10.916 -25.537 1.00 93.44 1051 ILE A C 1
ATOM 8357 O O . ILE A 1 1051 ? 1.990 -12.021 -25.465 1.00 93.44 1051 ILE A O 1
ATOM 8361 N N . VAL A 1 1052 ? 0.521 -10.654 -26.464 1.00 92.69 1052 VAL A N 1
ATOM 8362 C CA . VAL A 1 1052 ? 0.027 -11.653 -27.434 1.00 92.69 1052 VAL A CA 1
ATOM 8363 C C . VAL A 1 1052 ? 1.152 -12.208 -28.321 1.00 92.69 1052 VAL A C 1
ATOM 8365 O O . VAL A 1 1052 ? 1.225 -13.420 -28.532 1.00 92.69 1052 VAL A O 1
ATOM 8368 N N . ARG A 1 1053 ? 2.059 -11.356 -28.815 1.00 91.19 1053 ARG A N 1
ATOM 8369 C CA . ARG A 1 1053 ? 3.186 -11.773 -29.672 1.00 91.19 1053 ARG A CA 1
ATOM 8370 C C . ARG A 1 1053 ? 4.247 -12.567 -28.915 1.00 91.19 1053 ARG A C 1
ATOM 8372 O O . ARG A 1 1053 ? 4.745 -13.549 -29.458 1.00 91.19 1053 ARG A O 1
ATOM 8379 N N . VAL A 1 1054 ? 4.558 -12.191 -27.674 1.00 90.88 1054 VAL A N 1
ATOM 8380 C CA . VAL A 1 1054 ? 5.474 -12.945 -26.801 1.00 90.88 1054 VAL A CA 1
ATOM 8381 C C . VAL A 1 1054 ? 4.893 -14.321 -26.463 1.00 90.88 1054 VAL A C 1
ATOM 8383 O O . VAL A 1 1054 ? 5.619 -15.311 -26.534 1.00 90.88 1054 VAL A O 1
ATOM 8386 N N . ILE A 1 1055 ? 3.585 -14.406 -26.173 1.00 88.00 1055 ILE A N 1
ATOM 8387 C CA . ILE A 1 1055 ? 2.883 -15.682 -25.943 1.00 88.00 1055 ILE A CA 1
ATOM 8388 C C . ILE A 1 1055 ? 2.994 -16.601 -27.162 1.00 88.00 1055 ILE A C 1
ATOM 8390 O O . ILE A 1 1055 ? 3.284 -17.784 -26.992 1.00 88.00 1055 ILE A O 1
ATOM 8394 N N . ARG A 1 1056 ? 2.768 -16.075 -28.375 1.00 85.75 1056 ARG A N 1
ATOM 8395 C CA . ARG A 1 1056 ? 2.934 -16.817 -29.638 1.00 85.75 1056 ARG A CA 1
ATOM 8396 C C . ARG A 1 1056 ? 4.381 -17.283 -29.800 1.00 85.75 1056 ARG A C 1
ATOM 8398 O O . ARG A 1 1056 ? 4.673 -18.463 -29.641 1.00 85.75 1056 ARG A O 1
ATOM 8405 N N . GLY A 1 1057 ? 5.302 -16.342 -29.998 1.00 85.50 1057 GLY A N 1
ATOM 8406 C CA . GLY A 1 1057 ? 6.720 -16.636 -30.168 1.00 85.50 1057 GLY A CA 1
ATOM 8407 C C . GLY A 1 1057 ? 7.607 -15.451 -29.805 1.00 85.50 1057 GLY A C 1
ATOM 8408 O O . GLY A 1 1057 ? 7.819 -14.551 -30.618 1.00 85.50 1057 GLY A O 1
ATOM 8409 N N . LYS A 1 1058 ? 8.203 -15.499 -28.610 1.00 89.19 1058 LYS A N 1
ATOM 8410 C CA . LYS A 1 1058 ? 9.196 -14.527 -28.122 1.00 89.19 1058 LYS A CA 1
ATOM 8411 C C . LYS A 1 1058 ? 10.352 -14.264 -29.119 1.00 89.19 1058 LYS A C 1
ATOM 8413 O O . LYS A 1 1058 ? 10.632 -13.085 -29.352 1.00 89.19 1058 LYS A O 1
ATOM 8418 N N . PRO A 1 1059 ? 10.921 -15.264 -29.832 1.00 91.50 1059 PRO A N 1
ATOM 8419 C CA . PRO A 1 1059 ? 11.927 -14.997 -30.864 1.00 91.50 1059 PRO A CA 1
ATOM 8420 C C . PRO A 1 1059 ? 11.381 -14.234 -32.083 1.00 91.50 1059 PRO A C 1
ATOM 8422 O O . PRO A 1 1059 ? 12.073 -13.388 -32.647 1.00 91.50 1059 PRO A O 1
ATOM 8425 N N . ALA A 1 1060 ? 10.126 -14.479 -32.478 1.00 90.12 1060 ALA A N 1
ATOM 8426 C CA . ALA A 1 1060 ? 9.476 -13.761 -33.577 1.00 90.12 1060 ALA A CA 1
ATOM 8427 C C . ALA A 1 1060 ? 9.125 -12.314 -33.188 1.00 90.12 1060 ALA A C 1
ATOM 8429 O O . ALA A 1 1060 ? 9.279 -11.402 -34.000 1.00 90.12 1060 ALA A O 1
ATOM 8430 N N . TYR A 1 1061 ? 8.732 -12.077 -31.931 1.00 93.00 1061 TYR A N 1
ATOM 8431 C CA . TYR A 1 1061 ? 8.577 -10.726 -31.388 1.00 93.00 1061 TYR A CA 1
ATOM 8432 C C . TYR A 1 1061 ? 9.887 -9.924 -31.490 1.00 93.00 1061 TYR A C 1
ATOM 8434 O O . TYR A 1 1061 ? 9.890 -8.835 -32.067 1.00 93.00 1061 TYR A O 1
ATOM 8442 N N . PHE A 1 1062 ? 11.013 -10.474 -31.020 1.00 94.44 1062 PHE A N 1
ATOM 8443 C CA . PHE A 1 1062 ? 12.301 -9.775 -31.089 1.00 94.44 1062 PHE A CA 1
ATOM 8444 C C . PHE A 1 1062 ? 12.850 -9.652 -32.517 1.00 94.44 1062 PHE A C 1
ATOM 8446 O O . PHE A 1 1062 ? 13.392 -8.605 -32.867 1.00 94.44 1062 PHE A O 1
ATOM 8453 N N . ALA A 1 1063 ? 12.634 -10.641 -33.391 1.00 94.38 1063 ALA A N 1
ATOM 8454 C CA . ALA A 1 1063 ? 12.937 -10.515 -34.819 1.00 94.38 1063 ALA A CA 1
ATOM 8455 C C . ALA A 1 1063 ? 12.185 -9.337 -35.468 1.00 94.38 1063 ALA A C 1
ATOM 8457 O O . ALA A 1 1063 ? 12.752 -8.585 -36.261 1.00 94.38 1063 ALA A O 1
ATOM 8458 N N . LYS A 1 1064 ? 10.921 -9.136 -35.087 1.00 92.44 1064 LYS A N 1
ATOM 8459 C CA . LYS A 1 1064 ? 10.071 -8.032 -35.545 1.00 92.44 1064 LYS A CA 1
ATOM 8460 C C . LYS A 1 1064 ? 10.462 -6.681 -34.940 1.00 92.44 1064 LYS A C 1
ATOM 8462 O O . LYS A 1 1064 ? 10.352 -5.671 -35.635 1.00 92.44 1064 LYS A O 1
ATOM 8467 N N . ALA A 1 1065 ? 10.959 -6.653 -33.702 1.00 92.75 1065 ALA A N 1
ATOM 8468 C CA . ALA A 1 1065 ? 11.549 -5.463 -33.084 1.00 92.75 1065 ALA A CA 1
ATOM 8469 C C . ALA A 1 1065 ? 12.837 -5.033 -33.812 1.00 92.75 1065 ALA A C 1
ATOM 8471 O O . ALA A 1 1065 ? 12.931 -3.894 -34.261 1.00 92.75 1065 ALA A O 1
ATOM 8472 N N . LEU A 1 1066 ? 13.765 -5.969 -34.050 1.00 94.56 1066 LEU A N 1
ATOM 8473 C CA . LEU A 1 1066 ? 14.988 -5.741 -34.834 1.00 94.56 1066 LEU A CA 1
ATOM 8474 C C . LEU A 1 1066 ? 14.687 -5.308 -36.275 1.00 94.56 1066 LEU A C 1
ATOM 8476 O O . LEU A 1 1066 ? 15.368 -4.453 -36.833 1.00 94.56 1066 LEU A O 1
ATOM 8480 N N . TYR A 1 1067 ? 13.656 -5.883 -36.902 1.00 94.50 1067 TYR A N 1
ATOM 8481 C CA . TYR A 1 1067 ? 13.240 -5.441 -38.229 1.00 94.50 1067 TYR A CA 1
ATOM 8482 C C . TYR A 1 1067 ? 12.638 -4.034 -38.191 1.00 94.50 1067 TYR A C 1
ATOM 8484 O O . TYR A 1 1067 ? 12.981 -3.229 -39.049 1.00 94.50 1067 TYR A O 1
ATOM 8492 N N . LYS A 1 1068 ? 11.781 -3.704 -37.209 1.00 91.81 1068 LYS A N 1
ATOM 8493 C CA . LYS A 1 1068 ? 11.269 -2.334 -37.014 1.00 91.81 1068 LYS A CA 1
ATOM 8494 C C . LYS A 1 1068 ? 12.422 -1.332 -36.868 1.00 91.81 1068 LYS A C 1
ATOM 8496 O O . LYS A 1 1068 ? 12.402 -0.322 -37.567 1.00 91.81 1068 LYS A O 1
ATOM 8501 N N . SER A 1 1069 ? 13.407 -1.610 -36.008 1.00 92.62 1069 SER A N 1
ATOM 8502 C CA . SER A 1 1069 ? 14.447 -0.637 -35.651 1.00 92.62 1069 SER A CA 1
ATOM 8503 C C . SER A 1 1069 ? 15.382 -0.270 -36.807 1.00 92.62 1069 SER A C 1
ATOM 8505 O O . SER A 1 1069 ? 15.821 0.871 -36.884 1.00 92.62 1069 SER A O 1
ATOM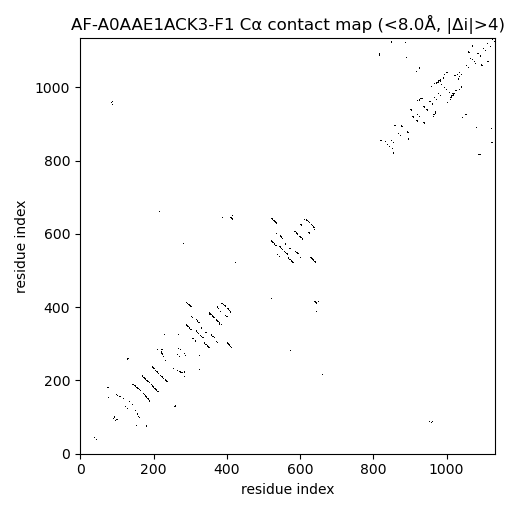 8507 N N . MET A 1 1070 ? 15.622 -1.182 -37.752 1.00 93.00 1070 MET A N 1
ATOM 8508 C CA . MET A 1 1070 ? 16.433 -0.933 -38.958 1.00 93.00 1070 MET A CA 1
ATOM 8509 C C . MET A 1 1070 ? 15.596 -0.620 -40.221 1.00 93.00 1070 MET A C 1
ATOM 8511 O O . MET A 1 1070 ? 16.113 -0.625 -41.340 1.00 93.00 1070 MET A O 1
ATOM 8515 N N . LYS A 1 1071 ? 14.274 -0.407 -40.112 1.00 88.00 1071 LYS A N 1
ATOM 8516 C CA . LYS A 1 1071 ? 13.384 -0.229 -41.279 1.00 88.00 1071 LYS A CA 1
ATOM 8517 C C . LYS A 1 1071 ? 12.949 1.222 -41.469 1.00 88.00 1071 LYS A C 1
ATOM 8519 O O . LYS A 1 1071 ? 11.820 1.597 -41.145 1.00 88.00 1071 LYS A O 1
ATOM 8524 N N . GLY A 1 1072 ? 13.775 2.001 -42.160 1.00 81.94 1072 GLY A N 1
ATOM 8525 C CA . GLY A 1 1072 ? 13.362 3.322 -42.626 1.00 81.94 1072 GLY A CA 1
ATOM 8526 C C . GLY A 1 1072 ? 14.463 4.115 -43.315 1.00 81.94 1072 GLY A C 1
ATOM 8527 O O . GLY A 1 1072 ? 15.178 3.607 -44.176 1.00 81.94 1072 GLY A O 1
ATOM 8528 N N . LEU A 1 1073 ? 14.545 5.392 -42.947 1.00 72.69 1073 LEU A N 1
ATOM 8529 C CA . LEU A 1 1073 ? 15.711 6.239 -43.160 1.00 72.69 1073 LEU A CA 1
ATOM 8530 C C . LEU A 1 1073 ? 16.286 6.539 -41.773 1.00 72.69 1073 LEU A C 1
ATOM 8532 O O . LEU A 1 1073 ? 15.709 7.343 -41.043 1.00 72.69 1073 LEU A O 1
ATOM 8536 N N . GLY A 1 1074 ? 17.397 5.887 -41.433 1.00 80.06 1074 GLY A N 1
ATOM 8537 C CA . GLY A 1 1074 ? 17.960 5.889 -40.082 1.00 80.06 1074 GLY A CA 1
ATOM 8538 C C . GLY A 1 1074 ? 17.489 4.703 -39.236 1.00 80.06 1074 GLY A C 1
ATOM 8539 O O . GLY A 1 1074 ? 16.521 4.022 -39.583 1.00 80.06 1074 GLY A O 1
ATOM 8540 N N . THR A 1 1075 ? 18.202 4.496 -38.132 1.00 89.12 1075 THR A N 1
ATOM 8541 C CA . THR A 1 1075 ? 18.123 3.319 -37.262 1.00 89.12 1075 THR A CA 1
ATOM 8542 C C . THR A 1 1075 ? 17.670 3.737 -35.861 1.00 89.12 1075 THR A C 1
ATOM 8544 O O . THR A 1 1075 ? 18.129 4.750 -35.334 1.00 89.12 1075 THR A O 1
ATOM 8547 N N . ASP A 1 1076 ? 16.795 2.954 -35.234 1.00 91.50 1076 ASP A N 1
ATOM 8548 C CA . ASP A 1 1076 ? 16.570 2.987 -33.785 1.00 91.50 1076 ASP A CA 1
ATOM 8549 C C . ASP A 1 1076 ? 17.651 2.135 -33.103 1.00 91.50 1076 ASP A C 1
ATOM 8551 O O . ASP A 1 1076 ? 17.507 0.932 -32.858 1.00 91.50 1076 ASP A O 1
ATOM 8555 N N . ASP A 1 1077 ? 18.790 2.782 -32.871 1.00 91.19 1077 ASP A N 1
ATOM 8556 C CA . ASP A 1 1077 ? 19.965 2.172 -32.258 1.00 91.19 1077 ASP A CA 1
ATOM 8557 C C . ASP A 1 1077 ? 19.730 1.737 -30.806 1.00 91.19 1077 ASP A C 1
ATOM 8559 O O . ASP A 1 1077 ? 20.271 0.715 -30.393 1.00 91.19 1077 ASP A O 1
ATOM 8563 N N . ASP A 1 1078 ? 18.900 2.455 -30.044 1.00 90.56 1078 ASP A N 1
ATOM 8564 C CA . ASP A 1 1078 ? 18.599 2.113 -28.648 1.00 90.56 1078 ASP A CA 1
ATOM 8565 C C . ASP A 1 1078 ? 17.827 0.784 -28.559 1.00 90.56 1078 ASP A C 1
ATOM 8567 O O . ASP A 1 1078 ? 18.127 -0.050 -27.702 1.00 90.56 1078 ASP A O 1
ATOM 8571 N N . THR A 1 1079 ? 16.880 0.528 -29.470 1.00 92.38 1079 THR A N 1
ATOM 8572 C CA . THR A 1 1079 ? 16.215 -0.783 -29.586 1.00 92.38 1079 THR A CA 1
ATOM 8573 C C . THR A 1 1079 ? 17.132 -1.853 -30.173 1.00 92.38 1079 THR A C 1
ATOM 8575 O O . THR A 1 1079 ? 17.132 -2.989 -29.693 1.00 92.38 1079 THR A O 1
ATOM 8578 N N . LEU A 1 1080 ? 17.948 -1.522 -31.179 1.00 94.38 1080 LEU A N 1
ATOM 8579 C CA . LEU A 1 1080 ? 18.884 -2.478 -31.781 1.00 94.38 1080 LEU A CA 1
ATOM 8580 C C . LEU A 1 1080 ? 19.923 -2.985 -30.764 1.00 94.38 1080 LEU A C 1
ATOM 8582 O O . LEU A 1 1080 ? 20.129 -4.196 -30.655 1.00 94.38 1080 LEU A O 1
ATOM 8586 N N . VAL A 1 1081 ? 20.523 -2.084 -29.981 1.00 93.75 1081 VAL A N 1
ATOM 8587 C CA . VAL A 1 1081 ? 21.436 -2.428 -28.882 1.00 93.75 1081 VAL A CA 1
ATOM 8588 C C . VAL A 1 1081 ? 20.708 -3.247 -27.821 1.00 93.75 1081 VAL A C 1
ATOM 8590 O O . VAL A 1 1081 ? 21.167 -4.340 -27.491 1.00 93.75 1081 VAL A O 1
ATOM 8593 N N . ARG A 1 1082 ? 19.557 -2.773 -27.327 1.00 94.50 1082 ARG A N 1
ATOM 8594 C CA . ARG A 1 1082 ? 18.823 -3.413 -26.225 1.00 94.50 1082 ARG A CA 1
ATOM 8595 C C . ARG A 1 1082 ? 18.404 -4.847 -26.538 1.00 94.50 1082 ARG A C 1
ATOM 8597 O O . ARG A 1 1082 ? 18.586 -5.731 -25.696 1.00 94.50 1082 ARG A O 1
ATOM 8604 N N . VAL A 1 1083 ? 17.905 -5.112 -27.747 1.00 94.25 1083 VAL A N 1
ATOM 8605 C CA . VAL A 1 1083 ? 17.511 -6.469 -28.155 1.00 94.25 1083 VAL A CA 1
ATOM 8606 C C . VAL A 1 1083 ? 18.731 -7.358 -28.418 1.00 94.25 1083 VAL A C 1
ATOM 8608 O O . VAL A 1 1083 ? 18.722 -8.519 -28.012 1.00 94.25 1083 VAL A O 1
ATOM 8611 N N . VAL A 1 1084 ? 19.809 -6.854 -29.034 1.00 94.62 1084 VAL A N 1
ATOM 8612 C CA . VAL A 1 1084 ? 21.017 -7.675 -29.247 1.00 94.62 1084 VAL A CA 1
ATOM 8613 C C . VAL A 1 1084 ? 21.707 -8.009 -27.922 1.00 94.62 1084 VAL A C 1
ATOM 8615 O O . VAL A 1 1084 ? 22.015 -9.178 -27.690 1.00 94.62 1084 VAL A O 1
ATOM 8618 N N . ALA A 1 1085 ? 21.884 -7.036 -27.025 1.00 92.25 1085 ALA A N 1
ATOM 8619 C CA . ALA A 1 1085 ? 22.509 -7.245 -25.722 1.00 92.25 1085 ALA A CA 1
ATOM 8620 C C . ALA A 1 1085 ? 21.708 -8.226 -24.847 1.00 92.25 1085 ALA A C 1
ATOM 8622 O O . ALA A 1 1085 ? 22.258 -9.223 -24.384 1.00 92.25 1085 ALA A O 1
ATOM 8623 N N . SER A 1 1086 ? 20.396 -8.010 -24.685 1.00 91.88 1086 SER A N 1
ATOM 8624 C CA . SER A 1 1086 ? 19.558 -8.839 -23.799 1.00 91.88 1086 SER A CA 1
ATOM 8625 C C . SER A 1 1086 ? 19.246 -10.249 -24.323 1.00 91.88 1086 SER A C 1
ATOM 8627 O O . SER A 1 1086 ? 18.809 -11.096 -23.539 1.00 91.88 1086 SER A O 1
ATOM 8629 N N . ARG A 1 1087 ? 19.444 -10.528 -25.623 1.00 93.75 1087 ARG A N 1
ATOM 8630 C CA . ARG A 1 1087 ? 19.104 -11.828 -26.240 1.00 93.75 1087 ARG A CA 1
ATOM 8631 C C . ARG A 1 1087 ? 20.292 -12.625 -26.801 1.00 93.75 1087 ARG A C 1
ATOM 8633 O O . ARG A 1 1087 ? 20.129 -13.819 -27.041 1.00 93.75 1087 ARG A O 1
ATOM 8640 N N . CYS A 1 1088 ? 21.484 -12.037 -26.979 1.00 94.19 1088 CYS A N 1
ATOM 8641 C CA . CYS A 1 1088 ? 22.659 -12.755 -27.519 1.00 94.19 1088 CYS A CA 1
ATOM 8642 C C . CYS A 1 1088 ? 23.089 -13.980 -26.686 1.00 94.19 1088 CYS A C 1
ATOM 8644 O O . CYS A 1 1088 ? 23.531 -14.977 -27.256 1.00 94.19 1088 CYS A O 1
ATOM 8646 N N . GLU A 1 1089 ? 22.890 -13.933 -25.366 1.00 93.62 1089 GLU A N 1
ATOM 8647 C CA . GLU A 1 1089 ? 23.150 -15.032 -24.421 1.00 93.62 1089 GLU A CA 1
ATOM 8648 C C . GLU A 1 1089 ? 21.892 -15.881 -24.114 1.00 93.62 1089 GLU A C 1
ATOM 8650 O O . GLU A 1 1089 ? 21.885 -16.619 -23.132 1.00 93.62 1089 GLU A O 1
ATOM 8655 N N . VAL A 1 1090 ? 20.821 -15.774 -24.922 1.00 91.88 1090 VAL A N 1
ATOM 8656 C CA . VAL A 1 1090 ? 19.542 -16.483 -24.696 1.00 91.88 1090 VAL A CA 1
ATOM 8657 C C . VAL A 1 1090 ? 19.025 -17.217 -25.944 1.00 91.88 1090 VAL A C 1
ATOM 8659 O O . VAL A 1 1090 ? 19.270 -18.407 -26.075 1.00 91.88 1090 VAL A O 1
ATOM 8662 N N . ASP A 1 1091 ? 18.325 -16.541 -26.863 1.00 93.06 1091 ASP A N 1
ATOM 8663 C CA . ASP A 1 1091 ? 17.567 -17.144 -27.984 1.00 93.06 1091 ASP A CA 1
ATOM 8664 C C . ASP A 1 1091 ? 17.912 -16.528 -29.355 1.00 93.06 1091 ASP A C 1
ATOM 8666 O O . ASP A 1 1091 ? 17.136 -16.594 -30.315 1.00 93.06 1091 ASP A O 1
ATOM 8670 N N . MET A 1 1092 ? 19.073 -15.877 -29.464 1.00 95.38 1092 MET A N 1
ATOM 8671 C CA . MET A 1 1092 ? 19.464 -15.145 -30.672 1.00 95.38 1092 MET A CA 1
ATOM 8672 C C . MET A 1 1092 ? 19.568 -16.040 -31.918 1.00 95.38 1092 MET A C 1
ATOM 8674 O O . MET A 1 1092 ? 19.359 -15.555 -33.032 1.00 95.38 1092 MET A O 1
ATOM 8678 N N . VAL A 1 1093 ? 19.824 -17.346 -31.774 1.00 94.38 1093 VAL A N 1
ATOM 8679 C CA . VAL A 1 1093 ? 19.745 -18.287 -32.905 1.00 94.38 1093 VAL A CA 1
ATOM 8680 C C . VAL A 1 1093 ? 18.312 -18.344 -33.446 1.00 94.38 1093 VAL A C 1
ATOM 8682 O O . VAL A 1 1093 ? 18.094 -18.105 -34.636 1.00 94.38 1093 VAL A O 1
ATOM 8685 N N . GLN A 1 1094 ? 17.325 -18.555 -32.575 1.00 94.06 1094 GLN A N 1
ATOM 8686 C CA . GLN A 1 1094 ? 15.904 -18.625 -32.924 1.00 94.06 1094 GLN A CA 1
ATOM 8687 C C . GLN A 1 1094 ? 15.384 -17.274 -33.450 1.00 94.06 1094 GLN A C 1
ATOM 8689 O O . GLN A 1 1094 ? 14.599 -17.246 -34.401 1.00 94.06 1094 GLN A O 1
ATOM 8694 N N . ILE A 1 1095 ? 15.867 -16.145 -32.912 1.00 94.62 1095 ILE A N 1
ATOM 8695 C CA . ILE A 1 1095 ? 15.569 -14.798 -33.434 1.00 94.62 1095 ILE A CA 1
ATOM 8696 C C . ILE A 1 1095 ? 16.075 -14.653 -34.876 1.00 94.62 1095 ILE A C 1
ATOM 8698 O O . ILE A 1 1095 ? 15.340 -14.177 -35.744 1.00 94.62 1095 ILE A O 1
ATOM 8702 N N . LYS A 1 1096 ? 17.308 -15.087 -35.174 1.00 94.94 1096 LYS A N 1
ATOM 8703 C CA . LYS A 1 1096 ? 17.873 -15.038 -36.536 1.00 94.94 1096 LYS A CA 1
ATOM 8704 C C . LYS A 1 1096 ? 17.104 -15.923 -37.516 1.00 94.94 1096 LYS A C 1
ATOM 8706 O O . LYS A 1 1096 ? 16.951 -15.537 -38.678 1.00 94.94 1096 LYS A O 1
ATOM 8711 N N . GLU A 1 1097 ? 16.621 -17.085 -37.076 1.00 92.62 1097 GLU A N 1
ATOM 8712 C CA . GLU A 1 1097 ? 15.769 -17.958 -37.890 1.00 92.62 1097 GLU A CA 1
ATOM 8713 C C . GLU A 1 1097 ? 14.410 -17.314 -38.182 1.00 92.62 1097 GLU A C 1
ATOM 8715 O O . GLU A 1 1097 ? 14.030 -17.212 -39.352 1.00 92.62 1097 GLU A O 1
ATOM 8720 N N . ALA A 1 1098 ? 13.725 -16.797 -37.157 1.00 91.25 1098 ALA A N 1
ATOM 8721 C CA . ALA A 1 1098 ? 12.451 -16.095 -37.305 1.00 91.25 1098 ALA A CA 1
ATOM 8722 C C . ALA A 1 1098 ? 12.577 -14.857 -38.213 1.00 91.25 1098 ALA A C 1
ATOM 8724 O O . ALA A 1 1098 ? 11.776 -14.679 -39.131 1.00 91.25 1098 ALA A O 1
ATOM 8725 N N . PHE A 1 1099 ? 13.634 -14.054 -38.043 1.00 94.31 1099 PHE A N 1
ATOM 8726 C CA . PHE A 1 1099 ? 13.927 -12.895 -38.894 1.00 94.31 1099 PHE A CA 1
ATOM 8727 C C . PHE A 1 1099 ? 14.121 -13.303 -40.362 1.00 94.31 1099 PHE A C 1
ATOM 8729 O O . PHE A 1 1099 ? 13.576 -12.681 -41.277 1.00 94.31 1099 PHE A O 1
ATOM 8736 N N . LYS A 1 1100 ? 14.879 -14.378 -40.606 1.00 92.50 1100 LYS A N 1
ATOM 8737 C CA . LYS A 1 1100 ? 15.122 -14.902 -41.955 1.00 92.50 1100 LYS A CA 1
ATOM 8738 C C . LYS A 1 1100 ? 13.850 -15.455 -42.601 1.00 92.50 1100 LYS A C 1
ATOM 8740 O O . LYS A 1 1100 ? 13.695 -15.317 -43.814 1.00 92.50 1100 LYS A O 1
ATOM 8745 N N . TYR A 1 1101 ? 12.963 -16.055 -41.809 1.00 90.25 1101 TYR A N 1
ATOM 8746 C CA . TYR A 1 1101 ? 11.669 -16.567 -42.252 1.00 90.25 1101 TYR A CA 1
ATOM 8747 C C . TYR A 1 1101 ? 10.686 -15.434 -42.598 1.00 90.25 1101 TYR A C 1
ATOM 8749 O O . TYR A 1 1101 ? 10.163 -15.413 -43.709 1.00 90.25 1101 TYR A O 1
ATOM 8757 N N . GLU A 1 1102 ? 10.487 -14.461 -41.699 1.00 88.38 1102 GLU A N 1
ATOM 8758 C CA . GLU A 1 1102 ? 9.505 -13.373 -41.870 1.00 88.38 1102 GLU A CA 1
ATOM 8759 C C . GLU A 1 1102 ? 9.959 -12.321 -42.912 1.00 88.38 1102 GLU A C 1
ATOM 8761 O O . GLU A 1 1102 ? 9.123 -11.770 -43.630 1.00 88.38 1102 GLU A O 1
ATOM 8766 N N . TYR A 1 1103 ? 11.273 -12.069 -43.059 1.00 91.50 1103 TYR A N 1
ATOM 8767 C CA . TYR A 1 1103 ? 11.805 -10.965 -43.887 1.00 91.50 1103 TYR A CA 1
ATOM 8768 C C . TYR A 1 1103 ? 12.697 -11.379 -45.071 1.00 91.50 1103 TYR A C 1
ATOM 8770 O O . TYR A 1 1103 ? 13.128 -10.518 -45.843 1.00 91.50 1103 TYR A O 1
ATOM 8778 N N . GLY A 1 1104 ? 13.010 -12.668 -45.247 1.00 89.00 1104 GLY A N 1
ATOM 8779 C CA . GLY A 1 1104 ? 13.747 -13.190 -46.412 1.00 89.00 1104 GLY A CA 1
ATOM 8780 C C . GLY A 1 1104 ? 15.222 -12.760 -46.547 1.00 89.00 1104 GLY A C 1
ATOM 8781 O O . GLY A 1 1104 ? 15.898 -13.162 -47.496 1.00 89.00 1104 GLY A O 1
ATOM 8782 N N . LYS A 1 1105 ? 15.749 -11.969 -45.603 1.00 88.25 1105 LYS A N 1
ATOM 8783 C CA . LYS A 1 1105 ? 17.173 -11.618 -45.435 1.00 88.25 1105 LYS A CA 1
ATOM 8784 C C . LYS A 1 1105 ? 17.680 -12.178 -44.102 1.00 88.25 1105 LYS A C 1
ATOM 8786 O O . LYS A 1 1105 ? 16.903 -12.322 -43.169 1.00 88.25 1105 LYS A O 1
ATOM 8791 N N . THR A 1 1106 ? 18.981 -12.438 -43.967 1.00 93.25 1106 THR A N 1
ATOM 8792 C CA . THR A 1 1106 ? 19.576 -12.713 -42.646 1.00 93.25 1106 THR A CA 1
ATOM 8793 C C . THR A 1 1106 ? 19.714 -11.434 -41.819 1.00 93.25 1106 THR A C 1
ATOM 8795 O O . THR A 1 1106 ? 19.968 -10.363 -42.377 1.00 93.25 1106 THR A O 1
ATOM 8798 N N . LEU A 1 1107 ? 19.604 -11.557 -40.491 1.00 94.50 1107 LEU A N 1
ATOM 8799 C CA . LEU A 1 1107 ? 19.762 -10.442 -39.550 1.00 94.50 1107 LEU A CA 1
ATOM 8800 C C . LEU A 1 1107 ? 21.116 -9.734 -39.723 1.00 94.50 1107 LEU A C 1
ATOM 8802 O O . LEU A 1 1107 ? 21.139 -8.519 -39.898 1.00 94.50 1107 LEU A O 1
ATOM 8806 N N . GLY A 1 1108 ? 22.231 -10.475 -39.789 1.00 93.56 1108 GLY A N 1
ATOM 8807 C CA . GLY A 1 1108 ? 23.555 -9.883 -40.000 1.00 93.56 1108 GLY A CA 1
ATOM 8808 C C . GLY A 1 1108 ? 23.717 -9.169 -41.341 1.00 93.56 1108 GLY A C 1
ATOM 8809 O O . GLY A 1 1108 ? 24.452 -8.189 -41.426 1.00 93.56 1108 GLY A O 1
ATOM 8810 N N . LYS A 1 1109 ? 22.974 -9.563 -42.387 1.00 91.00 1109 LYS A N 1
ATOM 8811 C CA . LYS A 1 1109 ? 22.932 -8.745 -43.605 1.00 91.00 1109 LYS A CA 1
ATOM 8812 C C . LYS A 1 1109 ? 22.176 -7.437 -43.369 1.00 91.00 1109 LYS A C 1
ATOM 8814 O O . LYS A 1 1109 ? 22.611 -6.413 -43.873 1.00 91.00 1109 LYS A O 1
ATOM 8819 N N . PHE A 1 1110 ? 21.072 -7.457 -42.629 1.00 91.06 1110 PHE A N 1
ATOM 8820 C CA . PHE A 1 1110 ? 20.313 -6.244 -42.322 1.00 91.06 1110 PHE A CA 1
ATOM 8821 C C . PHE A 1 1110 ? 21.158 -5.250 -41.504 1.00 91.06 1110 PHE A C 1
ATOM 8823 O O . PHE A 1 1110 ? 21.316 -4.107 -41.917 1.00 91.06 1110 PHE A O 1
ATOM 8830 N N . ILE A 1 1111 ? 21.830 -5.737 -40.454 1.00 93.38 1111 ILE A N 1
ATOM 8831 C CA . ILE A 1 1111 ? 22.793 -4.967 -39.647 1.00 93.38 1111 ILE A CA 1
ATOM 8832 C C . ILE A 1 1111 ? 23.979 -4.465 -40.493 1.00 93.38 1111 ILE A C 1
ATOM 8834 O O . ILE A 1 1111 ? 24.482 -3.372 -40.250 1.00 93.38 1111 ILE A O 1
ATOM 8838 N N . SER A 1 1112 ? 24.443 -5.218 -41.500 1.00 91.38 1112 SER A N 1
ATOM 8839 C CA . SER A 1 1112 ? 25.556 -4.777 -42.363 1.00 91.38 1112 SER A CA 1
ATOM 8840 C C . SER A 1 1112 ? 25.150 -3.839 -43.508 1.00 91.38 1112 SER A C 1
ATOM 8842 O O . SER A 1 1112 ? 25.971 -3.027 -43.944 1.00 91.38 1112 SER A O 1
ATOM 8844 N N . ASP A 1 1113 ? 23.891 -3.907 -43.954 1.00 88.44 1113 ASP A N 1
ATOM 8845 C CA . ASP A 1 1113 ? 23.289 -2.961 -44.900 1.00 88.44 1113 ASP A CA 1
ATOM 8846 C C . ASP A 1 1113 ? 23.010 -1.586 -44.224 1.00 88.44 1113 ASP A C 1
ATOM 8848 O O . ASP A 1 1113 ? 23.096 -0.572 -44.916 1.00 88.44 1113 ASP A O 1
ATOM 8852 N N . ASP A 1 1114 ? 22.697 -1.544 -42.915 1.00 89.31 1114 ASP A N 1
ATOM 8853 C CA . ASP A 1 1114 ? 22.224 -0.339 -42.187 1.00 89.31 1114 ASP A CA 1
ATOM 8854 C C . ASP A 1 1114 ? 23.273 0.284 -41.228 1.00 89.31 1114 ASP A C 1
ATOM 8856 O O . ASP A 1 1114 ? 23.499 1.496 -41.239 1.00 89.31 1114 ASP A O 1
ATOM 8860 N N . CYS A 1 1115 ? 23.991 -0.524 -40.436 1.00 90.94 1115 CYS A N 1
ATOM 8861 C CA . CYS A 1 1115 ? 24.986 -0.042 -39.467 1.00 90.94 1115 CYS A CA 1
ATOM 8862 C C . CYS A 1 1115 ? 26.406 0.080 -40.065 1.00 90.94 1115 CYS A C 1
ATOM 8864 O O . CYS A 1 1115 ? 26.765 -0.547 -41.067 1.00 90.94 1115 CYS A O 1
ATOM 8866 N N . THR A 1 1116 ? 27.284 0.848 -39.404 1.00 91.19 1116 THR A N 1
ATOM 8867 C CA . THR A 1 1116 ? 28.687 1.040 -39.832 1.00 91.19 1116 THR A CA 1
ATOM 8868 C C . THR A 1 1116 ? 29.688 1.005 -38.667 1.00 91.19 1116 THR A C 1
ATOM 8870 O O . THR A 1 1116 ? 29.307 0.929 -37.499 1.00 91.19 1116 THR A O 1
ATOM 8873 N N . GLY A 1 1117 ? 30.988 1.026 -38.992 1.00 93.12 1117 GLY A N 1
ATOM 8874 C CA . GLY A 1 1117 ? 32.082 1.134 -38.019 1.00 93.12 1117 GLY A CA 1
ATOM 8875 C C . GLY A 1 1117 ? 32.206 -0.047 -37.050 1.00 93.12 1117 GLY A C 1
ATOM 8876 O O . GLY A 1 1117 ? 31.738 -1.156 -37.311 1.00 93.12 1117 GLY A O 1
ATOM 8877 N N . ASP A 1 1118 ? 32.856 0.204 -35.916 1.00 93.50 1118 ASP A N 1
ATOM 8878 C CA . ASP A 1 1118 ? 33.091 -0.784 -34.856 1.00 93.50 1118 ASP A CA 1
ATOM 8879 C C . ASP A 1 1118 ? 31.803 -1.171 -34.113 1.00 93.50 1118 ASP A C 1
ATOM 8881 O O . ASP A 1 1118 ? 31.656 -2.309 -33.669 1.00 93.50 1118 ASP A O 1
ATOM 8885 N N . TYR A 1 1119 ? 30.812 -0.273 -34.105 1.00 94.81 1119 TYR A N 1
ATOM 8886 C CA . TYR A 1 1119 ? 29.436 -0.564 -33.699 1.00 94.81 1119 TYR A CA 1
ATOM 8887 C C . TYR A 1 1119 ? 28.849 -1.745 -34.487 1.00 94.81 1119 TYR A C 1
ATOM 8889 O O . TYR A 1 1119 ? 28.444 -2.744 -33.889 1.00 94.81 1119 TYR A O 1
ATOM 8897 N N . ARG A 1 1120 ? 28.913 -1.702 -35.829 1.00 95.19 1120 ARG A N 1
ATOM 8898 C CA . ARG A 1 1120 ? 28.518 -2.844 -36.665 1.00 95.19 1120 ARG A CA 1
ATOM 8899 C C . ARG A 1 1120 ? 29.325 -4.100 -36.339 1.00 95.19 1120 ARG A C 1
ATOM 8901 O O . ARG A 1 1120 ? 28.731 -5.170 -36.236 1.00 95.19 1120 ARG A O 1
ATOM 8908 N N . LYS A 1 1121 ? 30.656 -3.999 -36.214 1.00 95.00 1121 LYS A N 1
ATOM 8909 C CA . LYS A 1 1121 ? 31.508 -5.168 -35.916 1.00 95.00 1121 LYS A CA 1
ATOM 8910 C C . LYS A 1 1121 ? 31.041 -5.877 -34.641 1.00 95.00 1121 LYS A C 1
ATOM 8912 O O . LYS A 1 1121 ? 30.895 -7.095 -34.655 1.00 95.00 1121 LYS A O 1
ATOM 8917 N N . MET A 1 1122 ? 30.771 -5.117 -33.575 1.00 95.06 1122 MET A N 1
ATOM 8918 C CA . MET A 1 1122 ? 30.284 -5.657 -32.305 1.00 95.06 1122 MET A CA 1
ATOM 8919 C C . MET A 1 1122 ? 28.919 -6.333 -32.469 1.00 95.06 1122 MET A C 1
ATOM 8921 O O . MET A 1 1122 ? 28.778 -7.490 -32.086 1.00 95.06 1122 MET A O 1
ATOM 8925 N N . LEU A 1 1123 ? 27.939 -5.666 -33.093 1.00 95.69 1123 LEU A N 1
ATOM 8926 C CA . LEU A 1 1123 ? 26.614 -6.252 -33.331 1.00 95.69 1123 LEU A CA 1
ATOM 8927 C C . LEU A 1 1123 ? 26.702 -7.576 -34.109 1.00 95.69 1123 LEU A C 1
ATOM 8929 O O . LEU A 1 1123 ? 26.119 -8.573 -33.688 1.00 95.69 1123 LEU A O 1
ATOM 8933 N N . LEU A 1 1124 ? 27.473 -7.612 -35.205 1.00 95.50 1124 LEU A N 1
ATOM 8934 C CA . LEU A 1 1124 ? 27.684 -8.822 -36.010 1.00 95.50 1124 LEU A CA 1
ATOM 8935 C C . LEU A 1 1124 ? 28.361 -9.947 -35.217 1.00 95.50 1124 LEU A C 1
ATOM 8937 O O . LEU A 1 1124 ? 27.981 -11.109 -35.369 1.00 95.50 1124 LEU A O 1
ATOM 8941 N N . ALA A 1 1125 ? 29.327 -9.614 -34.359 1.00 94.19 1125 ALA A N 1
ATOM 8942 C CA . ALA A 1 1125 ? 29.994 -10.584 -33.500 1.00 94.19 1125 ALA A CA 1
ATOM 8943 C C . ALA A 1 1125 ? 29.042 -11.172 -32.446 1.00 94.19 1125 ALA A C 1
ATOM 8945 O O . ALA A 1 1125 ? 28.995 -12.392 -32.297 1.00 94.19 1125 ALA A O 1
ATOM 8946 N N . LEU A 1 1126 ? 28.235 -10.334 -31.782 1.00 94.88 1126 LEU A N 1
ATOM 8947 C CA . LEU A 1 1126 ? 27.274 -10.757 -30.755 1.00 94.88 1126 LEU A CA 1
ATOM 8948 C C . LEU A 1 1126 ? 26.163 -11.653 -31.308 1.00 94.88 1126 LEU A C 1
ATOM 8950 O O . LEU A 1 1126 ? 25.769 -12.610 -30.644 1.00 94.88 1126 LEU A O 1
ATOM 8954 N N . ILE A 1 1127 ? 25.698 -11.408 -32.539 1.00 94.88 1127 ILE A N 1
ATOM 8955 C CA . ILE A 1 1127 ? 24.753 -12.309 -33.219 1.00 94.88 1127 ILE A CA 1
ATOM 8956 C C . ILE A 1 1127 ? 25.439 -13.501 -33.915 1.00 94.88 1127 ILE A C 1
ATOM 8958 O O . ILE A 1 1127 ? 24.776 -14.266 -34.612 1.00 94.88 1127 ILE A O 1
ATOM 8962 N N . GLY A 1 1128 ? 26.760 -13.665 -33.797 1.00 89.94 1128 GLY A N 1
ATOM 8963 C CA . GLY A 1 1128 ? 27.518 -14.763 -34.408 1.00 89.94 1128 GLY A CA 1
ATOM 8964 C C . GLY A 1 1128 ? 27.696 -14.700 -35.936 1.00 89.94 1128 GLY A C 1
ATOM 8965 O O . GLY A 1 1128 ? 28.273 -15.621 -36.508 1.00 89.94 1128 GLY A O 1
ATOM 8966 N N . ASP A 1 1129 ? 27.261 -13.630 -36.612 1.00 86.44 1129 ASP A N 1
ATOM 8967 C CA . ASP A 1 1129 ? 27.455 -13.404 -38.060 1.00 86.44 1129 ASP A CA 1
ATOM 8968 C C . ASP A 1 1129 ? 28.782 -12.654 -38.331 1.00 86.44 1129 ASP A C 1
ATOM 8970 O O . ASP A 1 1129 ? 28.835 -11.684 -39.088 1.00 86.44 1129 ASP A O 1
ATOM 8974 N N . ASN A 1 1130 ? 29.873 -13.096 -37.693 1.00 68.56 1130 ASN A N 1
ATOM 8975 C CA . ASN A 1 1130 ? 31.205 -12.500 -37.844 1.00 68.56 1130 ASN A CA 1
ATOM 8976 C C . ASN A 1 1130 ? 31.659 -12.465 -39.318 1.00 68.56 1130 ASN A C 1
ATOM 8978 O O . ASN A 1 1130 ? 31.693 -13.499 -39.991 1.00 68.56 1130 ASN A O 1
ATOM 8982 N N . GLU A 1 1131 ? 32.105 -11.297 -39.799 1.00 50.84 1131 GLU A N 1
ATOM 8983 C CA . GLU A 1 1131 ? 32.763 -11.164 -41.107 1.00 50.84 1131 GLU A CA 1
ATOM 8984 C C . GLU A 1 1131 ? 34.113 -11.904 -41.091 1.00 50.84 1131 GLU A C 1
ATOM 8986 O O . GLU A 1 1131 ? 35.160 -11.357 -40.734 1.00 50.84 1131 GLU A O 1
ATOM 8991 N N . ALA A 1 1132 ? 34.095 -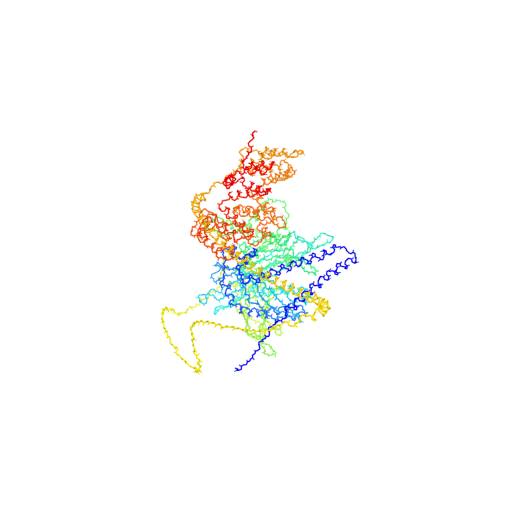13.180 -41.485 1.00 33.72 1132 ALA A N 1
ATOM 8992 C CA . ALA A 1 1132 ? 35.301 -13.971 -41.681 1.00 33.72 1132 ALA A CA 1
ATOM 8993 C C . ALA A 1 1132 ? 36.215 -13.277 -42.705 1.00 33.72 1132 ALA A C 1
ATOM 8995 O O . ALA A 1 1132 ? 35.842 -13.113 -43.871 1.00 33.72 1132 ALA A O 1
ATOM 8996 N N . LYS A 1 1133 ? 37.411 -12.869 -42.258 1.00 31.64 1133 LYS A N 1
ATOM 8997 C CA . LYS A 1 1133 ? 38.403 -12.157 -43.078 1.00 31.64 1133 LYS A CA 1
ATOM 8998 C C . LYS A 1 1133 ? 38.666 -12.909 -44.388 1.00 31.64 1133 LYS A C 1
ATOM 9000 O O . LYS A 1 1133 ? 39.090 -14.065 -44.366 1.00 31.64 1133 LYS A O 1
ATOM 9005 N N . ARG A 1 1134 ? 38.426 -12.219 -45.504 1.00 26.11 1134 ARG A N 1
ATOM 9006 C CA . ARG A 1 1134 ? 38.890 -12.586 -46.849 1.00 26.11 1134 ARG A CA 1
ATOM 9007 C C . ARG A 1 1134 ? 40.261 -11.986 -47.135 1.00 26.11 1134 ARG A C 1
ATOM 9009 O O . ARG A 1 1134 ? 40.535 -10.898 -46.583 1.00 26.11 1134 ARG A O 1
#

Sequence (1134 aa):
MPTSEEAKPKRKSVIEDNLMLNVVKKYLKMAGGVSVVWMMGYYGMSVSWLWILLIPYVWKSRINKAKHHKTALAQEIAKDEKSVILARVEDLPSWVYFPDVERAEWVNKIIRQMWPYIGEMVEKILRENVEPSIKKSLPSALQSFTFSTIDLGDIPPRTGGIKVYSQLKRDEIYMDLELNYSGDCDIAVAIKGINAGIKDLRLHGTVRVVFKPLINKPPLIGGMRVFFLNNPELDFDLTSLANAFDIPGLSDMLHSIIMEQIANVMVLPNVLPIKLAEGIDLNKLKYPQPQGVVRITVIEAKDLMAEDMALIGKGSSDPYVVLRVGAKTVKTRVIDKSLSPVWNETFEMIVDSADGQLLYIDVFDDDQGTKDDELGRTSMDLTKLKEDGFEDEWLPLEDVKQGTIHLQLTWLWLANDPLELERKFIKDSVTVCVDHLHVGTWCAGCGGIRASTLAYAEIVFSGSPDSHTVGRSTLEYLWRITMLTVAVVINFLFGGFFRLLGVGQVEQEIKQDENLEEDKTHSAMLLVFLDSAMNLPRAKKSLQEPSPQVTLTVGQQVVESSVKQTTNEPRWEQNFRFMLQNPNYQNLDVEIKDAKSKQTIGETQIKIKELLTAEDMVMDQKFHIKTSEADSYLNMRLALRVLTPRASPEWTQDEENLTVQPDESAENNNAAASSEAKKTKPETSEPKPVEETLSSTASEQVAREAKIQAEREAKEKAEREAKEKAQREAKEKADREAKEKAGKAEKAEREAREKAEKEARIQAEKEAKRKAEEEEKAAKLRREQEKEKRVEEVKQKTEEELDKDVQMEAEEKAEDATLIPSETFDLDADCDVLKKALSKTFGADEDAIIEVLSKRSQQQREQIALTYRTKNGKYLAKDLTNKLSGNFETLCVEMLYGPAEFDARQLYKAMKGLGSDEQVLIEIICSRTNDQLNQIKAVYKTLYDKELEAAVVDDTSGDFQRLLVGCLQARRPEGTHFDRNRARQDAQELFAAGEKTWGTNESTFQKILLTRSYSQLRATFQEYAKLANKDIEETIKDEIGSDLEDAMLTIVRVIRGKPAYFAKALYKSMKGLGTDDDTLVRVVASRCEVDMVQIKEAFKYEYGKTLGKFISDDCTGDYRKMLLALIGDNEAKR

Secondary structure (DSSP, 8-state):
------------SHHHHHHHHHHHHHHHHHHHHHHHHHHHHHTT--THHHHHHHHHHHHHHHHHHHHHHHHHHHHHHTT-STTTGGG-STT--HHHH-TTEE--HHHHHHHHHHHHHHHHHHHHHIIIIIHHHHHHHS-TTTTT-EEEE----S---EEEEEEEE-SS-SS-EEEEEEEEEE----EEEEETTEEEEEEEEEEEEEEEEEE--B-SSTTSB-EEEEEESSPPEEEEEEE-TTSSTTSTTHHHHHHHHHHHHHHHHHBTT--EEEE-STT--SHHHH-PPPSEEEEEEEEEEES-------TTS-----EEEEEEETTEEEEPPP-TT-SS-EEEEEEEEEES--TTPEEEEEEEE--TTS---EEEEEEEEHHHHHHHSEEEEEEEPBSSSS-EEEEEEEEEEEE--HHHHHHHHHHHHHHHHHHHHHHS------TTSHHHHHHHHHHHH-----S------THHHHHHHHHHHHHHHHHHHHTTGGGGS-TTSHHHHTTT-TTSPP--S-SEEEEEEEEEEESPPP-TTT-----EEEEEEETTEEEEPPPPPS-SS-EEEEEEEEEES-TTT-EEEEEEEETTT--EEEEEEEEGGGGGGSGGGEEEEEEE-B-SSTT-EEEEEEEEEEEES---GGGS-------------------------------------------------------------TTSTTHHHHHHHHHHHHHHHHHHHHHHHHHHHHHHHHHHHHHHHHHHHHHHHHHHHHHHHHHHHHHHHHHHHHHHHHHHHHHHHHHHHHHHHHHHTTS-PPP--SS---TT--HHHHHHHHHHHHT-SSS--HHHHHHHHTTS-HHHHHHHHHHHHHHHSS-HHHHHHTT--THHHHHHHHTTS-HHHHHHHHHHHHHSSSS--HHHHHHHHTTS-HHHHHHHHHHHHHHHSS-HHHHHHHH--HHHHHHHHHHHT--PPP-S---HHHHHHHHHHHHHHSTTSSS--HHHHHHHHHSS-HHHHHHHHHHHHHHHSS-HHHHHHHH--SHHHHHHHHHHHHHHHHHHHHHHHHHHHTSSSS--HHHHHHHHHHHTTTTHHHHHHHHHHHHSS-HHHHHHHH--HHHHHHHHHHTT------

Organism: NCBI:txid231223

Mean predicted aligned error: 22.62 Å

Radius of gyration: 46.82 Å; Cα contacts (8 Å, |Δi|>4): 1543; chains: 1; bounding box: 125×109×169 Å